Protein 3E4B (pdb70)

Sequence (1521 aa):
DQRLANEALKRGDTVTAQQNYQQLAELGYSEAQVGLAAQARLGRLLAAKATEAEHHEAESLLKKAFANGEGNTLIPLAMLYLQYPHSFPNVNAQQQISQWQAAGYPEAGLAQVLLYRTQGTYDQHLDDVERICKAALNTTDICYVELATVYQKKQQPEQQAELLKQMEAGVSRGTVTAQRVDSVARVLGDATLGTPDEKTAQALLEKIAPGYPASWVSLAQLLYDFPELGDVEQMMKYLDNGRAADQPRAELLLGKLYYEGKWVPADAKAAEAHFEKAVGREVAADYYLGQIYRRGYLGKVYPQKALDHLLTAARNGQNSADFAIAQLFSQGKGTKPDPLNAYVFSQLAKAQDTPEANDLATQLEAPLTPAQRAEGQRLVQQELAARGTLLQLHAEALKRGDTVTAQQNYQQLAELGYSEAQVGLADIIKQAEATYRAAADTSPRAQARLGRLLAAKPGATEAEHHEAESLLKKAFANGEGNTLIPLAMLYLQYPHSFPNVNAQQQISQWQAAGYPEAGLAQVLLYRTQGTYDQHLDDVERICKAALNTTDICYVELATVYQKKQQPEQQAELLKQMEAGVSRGTVTAQRVDSVARVLGDATLGTPDEKTAQALLEKIAPGYPASWVSLAQLLYDFPELGDVEQMMKYLDNGRAADQPRAELLLGKLYYEGKWVPADAKAAEAHFEKAVGREVAADYYLGQIYRRGYLGKVYPQKALDHLLTAARNGQNSADFAIAQLFSQGKGTKPDPLNAYVFSQLAKAQPEANDLATQLEAPLTPAQRAEGQRLVQQELTLQLHALQRGDTVTAQQNYQQLAELGYSEAQVGLADIQIKQAEATYRAAADTSPRAQARLGRLLAAKPGATEAEHHEAESLLKKAFANGEGNTLIPLAMLYLQYPHSFPNVNAQQQISQWQAAGYPEAGLAQVLLYRTQGTYDQHLDDVERICKAALNTTDICYVELATVYQKKQQPEQQAELLKQMEAGVSRGTVTAQRVDSVARVLGDATLGTPDEKTAQALLEKIAPGYPASWVSLAQLLYDFPELGDVEQMMKYLDNGRAADQPRAELLLGKLYYEGKWVPADAKAAEAHFEKAVGREVAADYYLGQIYRRGYLGKVYPQKALDHLLTAARNGQNSADFAIAQLFSQGKGTKPDPLNAYVFSQLAKAQDTPEANDLATQLEAAEGQRLVQQELAARGTSTLQLHALQEEAQQNYQQLAELGYSEAQVGLQQQISQWQAAGYPEAGLAQVLLYRTQGTYDQHLDDVERICKAALNTTDICYVELATVYQKQPEQQAELLKQMEAGVSRGTVTAQRVDSVARVLGDATLGTPDEKTAQALLEKIAPGYPASWVSLAQLLYDFPELGDVEQMMKYLDNGRAADQPRAELLLGKLYYEGKWVPADAKAAEAHFEKAVGREVAADYYLGQIYRRGYLGKVYPQKALDHLLTAARNGQNSADFAIAQLFSQGKGTKPDPLNAYVFSQLAKATPEANDLATQLEAPLTPAQRAEGQRLVQQELAARGTQSTL

Radius of gyration: 46.78 Å; Cα contacts (8 Å, |Δi|>4): 2115; chains: 4; bounding box: 126×63×123 Å

Structure (mmCIF, N/CA/C/O backbone):
data_3E4B
#
_entry.id   3E4B
#
_cell.length_a   79.090
_cell.length_b   107.820
_cell.length_c   119.030
_cell.angle_alpha   90.00
_cell.angle_beta   96.97
_cell.angle_gamma   90.00
#
_symmetry.space_group_name_H-M   'P 1 21 1'
#
loop_
_entity.id
_entity.type
_entity.pdbx_description
1 polymer AlgK
2 non-polymer 'CHLORIDE ION'
3 non-polymer GLYCEROL
4 water water
#
loop_
_atom_site.group_PDB
_atom_site.id
_atom_site.type_symbol
_atom_site.label_atom_id
_atom_site.label_alt_id
_atom_site.label_comp_id
_atom_site.label_asym_id
_atom_site.label_entity_id
_atom_site.label_seq_id
_atom_site.pdbx_PDB_ins_code
_atom_site.Cartn_x
_atom_site.Cartn_y
_atom_site.Cartn_z
_atom_site.occupancy
_atom_site.B_iso_or_equiv
_atom_site.auth_seq_id
_atom_site.auth_comp_id
_atom_site.auth_asym_id
_atom_site.auth_atom_id
_atom_site.pdbx_PDB_model_num
ATOM 1 N N . ASP A 1 6 ? 54.056 34.012 77.501 1.00 72.33 6 ASP A N 1
ATOM 2 C CA . ASP A 1 6 ? 54.069 35.533 77.477 1.00 73.44 6 ASP A CA 1
ATOM 3 C C . ASP A 1 6 ? 52.649 35.957 77.180 1.00 74.28 6 ASP A C 1
ATOM 4 O O . ASP A 1 6 ? 52.210 35.960 76.020 1.00 75.71 6 ASP A O 1
ATOM 6 N N . GLN A 1 7 ? 51.920 36.324 78.231 1.00 74.58 7 GLN A N 1
ATOM 7 C CA . GLN A 1 7 ? 50.522 36.742 78.029 1.00 75.08 7 GLN A CA 1
ATOM 8 C C . GLN A 1 7 ? 50.487 38.160 77.462 1.00 75.66 7 GLN A C 1
ATOM 9 O O . GLN A 1 7 ? 49.409 38.712 77.236 1.00 76.62 7 GLN A O 1
ATOM 11 N N . ARG A 1 8 ? 51.660 38.742 77.227 1.00 75.97 8 ARG A N 1
ATOM 12 C CA . ARG A 1 8 ? 51.716 40.098 76.709 1.00 76.67 8 ARG A CA 1
ATOM 13 C C . ARG A 1 8 ? 51.235 40.166 75.259 1.00 77.00 8 ARG A C 1
ATOM 14 O O . ARG A 1 8 ? 50.282 40.891 74.936 1.00 76.29 8 ARG A O 1
ATOM 16 N N . LEU A 1 9 ? 51.893 39.403 74.392 1.00 77.18 9 LEU A N 1
ATOM 17 C CA . LEU A 1 9 ? 51.537 39.365 72.983 1.00 76.78 9 LEU A CA 1
ATOM 18 C C . LEU A 1 9 ? 50.310 38.488 72.741 1.00 76.53 9 LEU A C 1
ATOM 19 O O . LEU A 1 9 ? 49.458 38.831 71.927 1.00 78.23 9 LEU A O 1
ATOM 22 N N . ALA A 1 10 ? 50.228 37.349 73.427 1.00 74.37 10 ALA A N 1
ATOM 23 C CA . ALA A 1 10 ? 49.083 36.450 73.268 1.00 72.57 10 ALA A CA 1
ATOM 24 C C . ALA A 1 10 ? 47.768 37.220 73.399 1.00 71.12 10 ALA A C 1
ATOM 25 O O . ALA A 1 10 ? 46.785 36.901 72.740 1.00 71.37 10 ALA A O 1
ATOM 27 N N . ASN A 1 11 ? 47.762 38.235 74.258 1.00 70.98 11 ASN A N 1
ATOM 28 C CA . ASN A 1 11 ? 46.585 39.065 74.479 1.00 70.30 11 ASN A CA 1
ATOM 29 C C . ASN A 1 11 ? 46.537 40.200 73.461 1.00 69.77 11 ASN A C 1
ATOM 30 O O . ASN A 1 11 ? 45.655 41.063 73.511 1.00 71.76 11 ASN A O 1
ATOM 35 N N . GLU A 1 12 ? 47.501 40.202 72.549 1.00 66.71 12 GLU A N 1
ATOM 36 C CA . GLU A 1 12 ? 47.558 41.199 71.490 1.00 64.98 12 GLU A CA 1
ATOM 37 C C . GLU A 1 12 ? 47.073 40.449 70.252 1.00 64.10 12 GLU A C 1
ATOM 38 O O . GLU A 1 12 ? 46.303 40.973 69.440 1.00 62.88 12 GLU A O 1
ATOM 40 N N . ALA A 1 13 ? 47.529 39.204 70.138 1.00 61.79 13 ALA A N 1
ATOM 41 C CA . ALA A 1 13 ? 47.153 38.327 69.044 1.00 61.14 13 ALA A CA 1
ATOM 42 C C . ALA A 1 13 ? 45.649 38.093 69.113 1.00 60.64 13 ALA A C 1
ATOM 43 O O . ALA A 1 13 ? 44.985 37.975 68.088 1.00 61.47 13 ALA A O 1
ATOM 45 N N . LEU A 1 14 ? 45.110 38.023 70.324 1.00 58.55 14 LEU A N 1
ATOM 46 C CA . LEU A 1 14 ? 43.682 37.812 70.481 1.00 57.20 14 LEU A CA 1
ATOM 47 C C . LEU A 1 14 ? 42.857 38.978 69.945 1.00 57.25 14 LEU A C 1
ATOM 48 O O . LEU A 1 14 ? 41.847 38.757 69.271 1.00 57.44 14 LEU A O 1
ATOM 53 N N . LYS A 1 15 ? 43.268 40.213 70.236 1.00 56.27 15 LYS A N 1
ATOM 54 C CA . LYS A 1 15 ? 42.511 41.378 69.756 1.00 57.00 15 LYS A CA 1
ATOM 55 C C . LYS A 1 15 ? 42.534 41.508 68.231 1.00 56.17 15 LYS A C 1
ATOM 56 O O . LYS A 1 15 ? 41.613 42.067 67.636 1.00 55.39 15 LYS A O 1
ATOM 62 N N . ARG A 1 16 ? 43.595 40.998 67.611 1.00 55.46 16 ARG A N 1
ATOM 63 C CA . ARG A 1 16 ? 43.728 41.054 66.165 1.00 54.84 16 ARG A CA 1
ATOM 64 C C . ARG A 1 16 ? 42.959 39.910 65.520 1.00 52.97 16 ARG A C 1
ATOM 65 O O . ARG A 1 16 ? 42.680 39.936 64.311 1.00 52.21 16 ARG A O 1
ATOM 73 N N . GLY A 1 17 ? 42.644 38.912 66.345 1.00 50.22 17 GLY A N 1
ATOM 74 C CA . GLY A 1 17 ? 41.900 37.754 65.908 1.00 49.91 17 GLY A CA 1
ATOM 75 C C . GLY A 1 17 ? 40.423 38.079 65.929 1.00 50.11 17 GLY A C 1
ATOM 76 O O . GLY A 1 17 ? 39.632 37.483 65.195 1.00 51.26 17 GLY A O 1
ATOM 77 N N . ASP A 1 18 ? 40.037 39.003 66.800 1.00 49.45 18 ASP A N 1
ATOM 78 C CA . ASP A 1 18 ? 38.640 39.432 66.858 1.00 48.84 18 ASP A CA 1
ATOM 79 C C . ASP A 1 18 ? 38.390 40.136 65.538 1.00 48.44 18 ASP A C 1
ATOM 80 O O . ASP A 1 18 ? 37.377 39.900 64.886 1.00 45.55 18 ASP A O 1
ATOM 85 N N . THR A 1 19 ? 39.349 40.974 65.143 1.00 49.23 19 THR A N 1
ATOM 86 C CA . THR A 1 19 ? 39.272 41.740 63.903 1.00 50.39 19 THR A CA 1
ATOM 87 C C . THR A 1 19 ? 39.037 40.906 62.653 1.00 49.56 19 THR A C 1
ATOM 88 O O . THR A 1 19 ? 38.161 41.264 61.846 1.00 50.55 19 THR A O 1
ATOM 92 N N . VAL A 1 20 ? 39.775 39.812 62.460 1.00 47.80 20 VAL A N 1
ATOM 93 C CA . VAL A 1 20 ? 39.521 39.053 61.249 1.00 48.29 20 VAL A CA 1
ATOM 94 C C . VAL A 1 20 ? 38.204 38.307 61.395 1.00 48.66 20 VAL A C 1
ATOM 95 O O . VAL A 1 20 ? 37.437 38.198 60.435 1.00 50.42 20 VAL A O 1
ATOM 99 N N . THR A 1 21 ? 37.921 37.827 62.600 1.00 46.37 21 THR A N 1
ATOM 100 C CA . THR A 1 21 ? 36.680 37.112 62.847 1.00 44.32 21 THR A CA 1
ATOM 101 C C . THR A 1 21 ? 35.429 37.988 62.700 1.00 43.32 21 THR A C 1
ATOM 102 O O . THR A 1 21 ? 34.369 37.494 62.330 1.00 42.80 21 THR A O 1
ATOM 106 N N . ALA A 1 22 ? 35.549 39.279 62.987 1.00 41.45 22 ALA A N 1
ATOM 107 C CA . ALA A 1 22 ? 34.412 40.161 62.876 1.00 39.93 22 ALA A CA 1
ATOM 108 C C . ALA A 1 22 ? 34.093 40.364 61.412 1.00 41.13 22 ALA A C 1
ATOM 109 O O . ALA A 1 22 ? 32.925 40.354 61.025 1.00 40.12 22 ALA A O 1
ATOM 111 N N . GLN A 1 23 ? 35.125 40.541 60.593 1.00 43.02 23 GLN A N 1
ATOM 112 C CA . GLN A 1 23 ? 34.906 40.730 59.164 1.00 45.22 23 GLN A CA 1
ATOM 113 C C . GLN A 1 23 ? 34.181 39.494 58.602 1.00 45.67 23 GLN A C 1
ATOM 114 O O . GLN A 1 23 ? 33.192 39.625 57.861 1.00 45.00 23 GLN A O 1
ATOM 120 N N . GLN A 1 24 ? 34.649 38.303 58.968 1.00 44.38 24 GLN A N 1
ATOM 121 C CA . GLN A 1 24 ? 34.015 37.072 58.494 1.00 46.25 24 GLN A CA 1
ATOM 122 C C . GLN A 1 24 ? 32.533 36.960 58.924 1.00 45.80 24 GLN A C 1
ATOM 123 O O . GLN A 1 24 ? 31.685 36.497 58.158 1.00 45.98 24 GLN A O 1
ATOM 129 N N . ASN A 1 25 ? 32.232 37.395 60.146 1.00 44.63 25 ASN A N 1
ATOM 130 C CA . ASN A 1 25 ? 30.877 37.366 60.664 1.00 43.36 25 ASN A CA 1
ATOM 131 C C . ASN A 1 25 ? 29.989 38.283 59.866 1.00 43.21 25 ASN A C 1
ATOM 132 O O . ASN A 1 25 ? 28.830 37.955 59.632 1.00 43.64 25 ASN A O 1
ATOM 137 N N . TYR A 1 26 ? 30.519 39.437 59.459 1.00 41.45 26 TYR A N 1
ATOM 138 C CA . TYR A 1 26 ? 29.742 40.378 58.666 1.00 40.77 26 TYR A CA 1
ATOM 139 C C . TYR A 1 26 ? 29.396 39.739 57.335 1.00 41.52 26 TYR A C 1
ATOM 140 O O . TYR A 1 26 ? 28.225 39.651 56.953 1.00 40.48 26 TYR A O 1
ATOM 149 N N . GLN A 1 27 ? 30.426 39.284 56.630 1.00 41.96 27 GLN A N 1
ATOM 150 C CA . GLN A 1 27 ? 30.240 38.612 55.353 1.00 40.01 27 GLN A CA 1
ATOM 151 C C . GLN A 1 27 ? 29.223 37.474 55.449 1.00 38.51 27 GLN A C 1
ATOM 152 O O . GLN A 1 27 ? 28.386 37.333 54.572 1.00 36.39 27 GLN A O 1
ATOM 158 N N . GLN A 1 28 ? 29.283 36.677 56.509 1.00 35.08 28 GLN A N 1
ATOM 159 C CA . GLN A 1 28 ? 28.342 35.576 56.636 1.00 37.07 28 GLN A CA 1
ATOM 160 C C . GLN A 1 28 ? 26.911 36.021 56.954 1.00 35.82 28 GLN A C 1
ATOM 161 O O . GLN A 1 28 ? 25.949 35.327 56.602 1.00 37.17 28 GLN A O 1
ATOM 167 N N . LEU A 1 29 ? 26.765 37.167 57.616 1.00 32.34 29 LEU A N 1
ATOM 168 C CA . LEU A 1 29 ? 25.439 37.668 57.963 1.00 30.52 29 LEU A CA 1
ATOM 169 C C . LEU A 1 29 ? 24.857 38.295 56.696 1.00 30.81 29 LEU A C 1
ATOM 170 O O . LEU A 1 29 ? 23.677 38.132 56.402 1.00 31.97 29 LEU A O 1
ATOM 175 N N . ALA A 1 30 ? 25.699 38.977 55.928 1.00 30.33 30 ALA A N 1
ATOM 176 C CA . ALA A 1 30 ? 25.260 39.567 54.668 1.00 32.62 30 ALA A CA 1
ATOM 177 C C . ALA A 1 30 ? 24.861 38.446 53.701 1.00 32.19 30 ALA A C 1
ATOM 178 O O . ALA A 1 30 ? 23.821 38.525 53.059 1.00 30.33 30 ALA A O 1
ATOM 180 N N . GLU A 1 31 ? 25.675 37.401 53.590 1.00 33.97 31 GLU A N 1
ATOM 181 C CA . GLU A 1 31 ? 25.325 36.317 52.679 1.00 37.25 31 GLU A CA 1
ATOM 182 C C . GLU A 1 31 ? 23.962 35.779 53.055 1.00 38.41 31 GLU A C 1
ATOM 183 O O . GLU A 1 31 ? 23.122 35.534 52.198 1.00 39.04 31 GLU A O 1
ATOM 189 N N . LEU A 1 32 ? 23.749 35.621 54.355 1.00 37.78 32 LEU A N 1
ATOM 190 C CA . LEU A 1 32 ? 22.509 35.090 54.889 1.00 36.62 32 LEU A CA 1
ATOM 191 C C . LEU A 1 32 ? 21.255 35.957 54.656 1.00 36.55 32 LEU A C 1
ATOM 192 O O . LEU A 1 32 ? 20.140 35.442 54.643 1.00 35.05 32 LEU A O 1
ATOM 197 N N . GLY A 1 33 ? 21.426 37.264 54.492 1.00 33.88 33 GLY A N 1
ATOM 198 C CA . GLY A 1 33 ? 20.274 38.091 54.229 1.00 36.14 33 GLY A CA 1
ATOM 199 C C . GLY A 1 33 ? 20.101 39.283 55.138 1.00 37.80 33 GLY A C 1
ATOM 200 O O . GLY A 1 33 ? 19.281 40.171 54.871 1.00 38.55 33 GLY A O 1
ATOM 201 N N . TYR A 1 34 ? 20.860 39.302 56.221 1.00 36.34 34 TYR A N 1
ATOM 202 C CA . TYR A 1 34 ? 20.792 40.404 57.163 1.00 33.50 34 TYR A CA 1
ATOM 203 C C . TYR A 1 34 ? 21.125 41.696 56.463 1.00 33.75 34 TYR A C 1
ATOM 204 O O . TYR A 1 34 ? 22.076 41.732 55.699 1.00 34.77 34 TYR A O 1
ATOM 213 N N . SER A 1 35 ? 20.357 42.752 56.714 1.00 32.67 35 SER A N 1
ATOM 214 C CA . SER A 1 35 ? 20.668 44.047 56.117 1.00 36.25 35 SER A CA 1
ATOM 215 C C . SER A 1 35 ? 21.717 44.731 57.008 1.00 39.35 35 SER A C 1
ATOM 216 O O . SER A 1 35 ? 22.060 44.211 58.062 1.00 39.96 35 SER A O 1
ATOM 219 N N . GLU A 1 36 ? 22.222 45.897 56.606 1.00 43.31 36 GLU A N 1
ATOM 220 C CA . GLU A 1 36 ? 23.213 46.586 57.429 1.00 46.01 36 GLU A CA 1
ATOM 221 C C . GLU A 1 36 ? 22.550 47.128 58.693 1.00 46.79 36 GLU A C 1
ATOM 222 O O . GLU A 1 36 ? 23.151 47.149 59.764 1.00 47.68 36 GLU A O 1
ATOM 228 N N . ALA A 1 37 ? 21.301 47.561 58.572 1.00 45.27 37 ALA A N 1
ATOM 229 C CA . ALA A 1 37 ? 20.572 48.057 59.728 1.00 43.55 37 ALA A CA 1
ATOM 230 C C . ALA A 1 37 ? 20.541 46.943 60.772 1.00 43.37 37 ALA A C 1
ATOM 231 O O . ALA A 1 37 ? 20.854 47.165 61.932 1.00 44.65 37 ALA A O 1
ATOM 233 N N . GLN A 1 38 ? 20.181 45.737 60.338 1.00 42.81 38 GLN A N 1
ATOM 234 C CA . GLN A 1 38 ? 20.073 44.588 61.232 1.00 41.95 38 GLN A CA 1
ATOM 235 C C . GLN A 1 38 ? 21.372 44.112 61.894 1.00 41.67 38 GLN A C 1
ATOM 236 O O . GLN A 1 38 ? 21.322 43.401 62.898 1.00 40.91 38 GLN A O 1
ATOM 242 N N . VAL A 1 39 ? 22.527 44.485 61.352 1.00 39.66 39 VAL A N 1
ATOM 243 C CA . VAL A 1 39 ? 23.765 44.064 61.983 1.00 40.73 39 VAL A CA 1
ATOM 244 C C . VAL A 1 39 ? 24.452 45.244 62.637 1.00 43.70 39 VAL A C 1
ATOM 245 O O . VAL A 1 39 ? 25.632 45.165 62.980 1.00 44.35 39 VAL A O 1
ATOM 249 N N . GLY A 1 40 ? 23.706 46.340 62.787 1.00 44.63 40 GLY A N 1
ATOM 250 C CA . GLY A 1 40 ? 24.229 47.528 63.431 1.00 47.33 40 GLY A CA 1
ATOM 251 C C . GLY A 1 40 ? 25.225 48.327 62.630 1.00 51.11 40 GLY A C 1
ATOM 252 O O . GLY A 1 40 ? 26.204 48.818 63.186 1.00 51.83 40 GLY A O 1
ATOM 253 N N . LEU A 1 41 ? 24.985 48.461 61.327 1.00 54.79 41 LEU A N 1
ATOM 254 C CA . LEU A 1 41 ? 25.871 49.226 60.443 1.00 55.92 41 LEU A CA 1
ATOM 255 C C . LEU A 1 41 ? 25.062 50.249 59.652 1.00 58.57 41 LEU A C 1
ATOM 256 O O . LEU A 1 41 ? 25.230 50.377 58.444 1.00 60.26 41 LEU A O 1
ATOM 261 N N . ALA A 1 42 ? 24.183 50.985 60.323 1.00 60.69 42 ALA A N 1
ATOM 262 C CA . ALA A 1 42 ? 23.380 51.980 59.623 1.00 61.27 42 ALA A CA 1
ATOM 263 C C . ALA A 1 42 ? 22.961 53.128 60.533 1.00 61.84 42 ALA A C 1
ATOM 264 O O . ALA A 1 42 ? 22.340 54.097 60.078 1.00 62.68 42 ALA A O 1
ATOM 266 N N . ALA A 1 71 ? 24.222 62.652 67.085 1.00 83.52 71 ALA A N 1
ATOM 267 C CA . ALA A 1 71 ? 25.460 63.293 67.532 1.00 83.59 71 ALA A CA 1
ATOM 268 C C . ALA A 1 71 ? 26.449 62.236 68.033 1.00 82.75 71 ALA A C 1
ATOM 269 O O . ALA A 1 71 ? 27.257 61.704 67.264 1.00 82.25 71 ALA A O 1
ATOM 271 N N . GLN A 1 72 ? 26.404 61.951 69.328 1.00 81.21 72 GLN A N 1
ATOM 272 C CA . GLN A 1 72 ? 27.273 60.927 69.861 1.00 80.50 72 GLN A CA 1
ATOM 273 C C . GLN A 1 72 ? 26.758 59.615 69.241 1.00 78.96 72 GLN A C 1
ATOM 274 O O . GLN A 1 72 ? 27.504 58.656 69.088 1.00 80.25 72 GLN A O 1
ATOM 280 N N . ALA A 1 73 ? 25.480 59.589 68.862 1.00 76.96 73 ALA A N 1
ATOM 281 C CA . ALA A 1 73 ? 24.870 58.398 68.245 1.00 74.00 73 ALA A CA 1
ATOM 282 C C . ALA A 1 73 ? 25.545 58.062 66.921 1.00 71.99 73 ALA A C 1
ATOM 283 O O . ALA A 1 73 ? 26.121 56.989 66.759 1.00 70.01 73 ALA A O 1
ATOM 285 N N . ARG A 1 74 ? 25.447 58.988 65.973 1.00 69.68 74 ARG A N 1
ATOM 286 C CA . ARG A 1 74 ? 26.056 58.812 64.667 1.00 69.22 74 ARG A CA 1
ATOM 287 C C . ARG A 1 74 ? 27.530 58.480 64.840 1.00 67.73 74 ARG A C 1
ATOM 288 O O . ARG A 1 74 ? 28.043 57.526 64.256 1.00 66.86 74 ARG A O 1
ATOM 296 N N . LEU A 1 75 ? 28.207 59.263 65.667 1.00 66.38 75 LEU A N 1
ATOM 297 C CA . LEU A 1 75 ? 29.629 59.055 65.886 1.00 64.97 75 LEU A CA 1
ATOM 298 C C . LEU A 1 75 ? 29.984 57.722 66.526 1.00 64.04 75 LEU A C 1
ATOM 299 O O . LEU A 1 75 ? 30.814 56.972 66.000 1.00 64.20 75 LEU A O 1
ATOM 304 N N . GLY A 1 76 ? 29.368 57.437 67.664 1.00 62.32 76 GLY A N 1
ATOM 305 C CA . GLY A 1 76 ? 29.653 56.201 68.367 1.00 62.62 76 GLY A CA 1
ATOM 306 C C . GLY A 1 76 ? 29.374 54.950 67.565 1.00 62.74 76 GLY A C 1
ATOM 307 O O . GLY A 1 76 ? 29.940 53.876 67.821 1.00 63.20 76 GLY A O 1
ATOM 308 N N . ARG A 1 77 ? 28.498 55.089 66.582 1.00 61.15 77 ARG A N 1
ATOM 309 C CA . ARG A 1 77 ? 28.140 53.969 65.727 1.00 60.44 77 ARG A CA 1
ATOM 310 C C . ARG A 1 77 ? 29.139 53.880 64.578 1.00 59.64 77 ARG A C 1
ATOM 311 O O . ARG A 1 77 ? 29.609 52.783 64.210 1.00 60.30 77 ARG A O 1
ATOM 319 N N . LEU A 1 78 ? 29.473 55.036 64.011 1.00 57.81 78 LEU A N 1
ATOM 320 C CA . LEU A 1 78 ? 30.465 55.093 62.948 1.00 56.06 78 LEU A CA 1
ATOM 321 C C . LEU A 1 78 ? 31.720 54.400 63.480 1.00 56.59 78 LEU A C 1
ATOM 322 O O . LEU A 1 78 ? 32.273 53.557 62.809 1.00 59.16 78 LEU A O 1
ATOM 327 N N . LEU A 1 79 ? 32.131 54.725 64.702 1.00 56.52 79 LEU A N 1
ATOM 328 C CA . LEU A 1 79 ? 33.348 54.143 65.258 1.00 57.81 79 LEU A CA 1
ATOM 329 C C . LEU A 1 79 ? 33.310 52.643 65.489 1.00 58.90 79 LEU A C 1
ATOM 330 O O . LEU A 1 79 ? 34.262 51.932 65.159 1.00 58.53 79 LEU A O 1
ATOM 335 N N . ALA A 1 80 ? 32.211 52.162 66.060 1.00 60.66 80 ALA A N 1
ATOM 336 C CA . ALA A 1 80 ? 32.051 50.750 66.357 1.00 61.59 80 ALA A CA 1
ATOM 337 C C . ALA A 1 80 ? 32.152 49.836 65.127 1.00 63.43 80 ALA A C 1
ATOM 338 O O . ALA A 1 80 ? 32.552 48.674 65.244 1.00 63.81 80 ALA A O 1
ATOM 340 N N . ALA A 1 81 ? 31.779 50.337 63.955 1.00 63.36 81 ALA A N 1
ATOM 341 C CA . ALA A 1 81 ? 31.853 49.531 62.747 1.00 63.86 81 ALA A CA 1
ATOM 342 C C . ALA A 1 81 ? 32.955 50.007 61.791 1.00 64.37 81 ALA A C 1
ATOM 343 O O . ALA A 1 81 ? 33.044 49.555 60.645 1.00 64.24 81 ALA A O 1
ATOM 345 N N . LYS A 1 82 ? 33.783 50.930 62.263 1.00 65.44 82 LYS A N 1
ATOM 346 C CA . LYS A 1 82 ? 34.867 51.457 61.449 1.00 66.79 82 LYS A CA 1
ATOM 347 C C . LYS A 1 82 ? 35.842 50.350 61.082 1.00 68.14 82 LYS A C 1
ATOM 348 O O . LYS A 1 82 ? 36.855 50.168 61.747 1.00 70.36 82 LYS A O 1
ATOM 354 N N . ALA A 1 85 ? 39.438 49.276 63.408 1.00 71.95 85 ALA A N 1
ATOM 355 C CA . ALA A 1 85 ? 39.592 50.428 64.288 1.00 72.48 85 ALA A CA 1
ATOM 356 C C . ALA A 1 85 ? 40.489 50.073 65.466 1.00 72.95 85 ALA A C 1
ATOM 357 O O . ALA A 1 85 ? 40.648 48.899 65.803 1.00 72.67 85 ALA A O 1
ATOM 359 N N . THR A 1 86 ? 41.068 51.092 66.094 1.00 73.34 86 THR A N 1
ATOM 360 C CA . THR A 1 86 ? 41.971 50.886 67.223 1.00 74.44 86 THR A CA 1
ATOM 361 C C . THR A 1 86 ? 41.204 50.618 68.503 1.00 74.78 86 THR A C 1
ATOM 362 O O . THR A 1 86 ? 40.037 50.986 68.621 1.00 75.03 86 THR A O 1
ATOM 366 N N . GLU A 1 87 ? 41.867 49.989 69.467 1.00 75.37 87 GLU A N 1
ATOM 367 C CA . GLU A 1 87 ? 41.228 49.691 70.735 1.00 76.52 87 GLU A CA 1
ATOM 368 C C . GLU A 1 87 ? 40.816 50.959 71.473 1.00 76.25 87 GLU A C 1
ATOM 369 O O . GLU A 1 87 ? 40.122 50.897 72.483 1.00 76.73 87 GLU A O 1
ATOM 375 N N . ALA A 1 88 ? 41.245 52.113 70.977 1.00 75.76 88 ALA A N 1
ATOM 376 C CA . ALA A 1 88 ? 40.855 53.367 71.610 1.00 75.41 88 ALA A CA 1
ATOM 377 C C . ALA A 1 88 ? 39.494 53.740 71.026 1.00 74.28 88 ALA A C 1
ATOM 378 O O . ALA A 1 88 ? 38.635 54.285 71.718 1.00 74.53 88 ALA A O 1
ATOM 380 N N . GLU A 1 89 ? 39.302 53.429 69.748 1.00 72.77 89 GLU A N 1
ATOM 381 C CA . GLU A 1 89 ? 38.043 53.729 69.078 1.00 72.99 89 GLU A CA 1
ATOM 382 C C . GLU A 1 89 ? 36.937 52.769 69.538 1.00 71.03 89 GLU A C 1
ATOM 383 O O . GLU A 1 89 ? 35.769 53.146 69.603 1.00 69.64 89 GLU A O 1
ATOM 389 N N . HIS A 1 90 ? 37.319 51.536 69.859 1.00 69.57 90 HIS A N 1
ATOM 390 C CA . HIS A 1 90 ? 36.374 50.538 70.336 1.00 69.77 90 HIS A CA 1
ATOM 391 C C . HIS A 1 90 ? 35.823 50.984 71.688 1.00 69.74 90 HIS A C 1
ATOM 392 O O . HIS A 1 90 ? 34.639 50.800 71.978 1.00 68.96 90 HIS A O 1
ATOM 399 N N . HIS A 1 91 ? 36.687 51.569 72.516 1.00 69.29 91 HIS A N 1
ATOM 400 C CA . HIS A 1 91 ? 36.274 52.038 73.835 1.00 68.98 91 HIS A CA 1
ATOM 401 C C . HIS A 1 91 ? 35.576 53.388 73.786 1.00 68.42 91 HIS A C 1
ATOM 402 O O . HIS A 1 91 ? 34.690 53.666 74.602 1.00 67.24 91 HIS A O 1
ATOM 409 N N . GLU A 1 92 ? 35.967 54.220 72.825 1.00 67.59 92 GLU A N 1
ATOM 410 C CA . GLU A 1 92 ? 35.350 55.526 72.679 1.00 68.51 92 GLU A CA 1
ATOM 411 C C . GLU A 1 92 ? 33.955 55.248 72.139 1.00 69.07 92 GLU A C 1
ATOM 412 O O . GLU A 1 92 ? 32.988 55.928 72.487 1.00 69.74 92 GLU A O 1
ATOM 418 N N . ALA A 1 93 ? 33.867 54.228 71.289 1.00 67.60 93 ALA A N 1
ATOM 419 C CA . ALA A 1 93 ? 32.603 53.827 70.689 1.00 65.31 93 ALA A CA 1
ATOM 420 C C . ALA A 1 93 ? 31.649 53.299 71.749 1.00 63.98 93 ALA A C 1
ATOM 421 O O . ALA A 1 93 ? 30.480 53.673 71.792 1.00 62.04 93 ALA A O 1
ATOM 423 N N . GLU A 1 94 ? 32.144 52.426 72.613 1.00 63.91 94 GLU A N 1
ATOM 424 C CA . GLU A 1 94 ? 31.280 51.881 73.643 1.00 65.22 94 GLU A CA 1
ATOM 425 C C . GLU A 1 94 ? 30.600 52.993 74.429 1.00 66.95 94 GLU A C 1
ATOM 426 O O . GLU A 1 94 ? 29.371 53.088 74.465 1.00 67.67 94 GLU A O 1
ATOM 432 N N . SER A 1 95 ? 31.414 53.839 75.053 1.00 68.95 95 SER A N 1
ATOM 433 C CA . SER A 1 95 ? 30.918 54.943 75.865 1.00 69.70 95 SER A CA 1
ATOM 434 C C . SER A 1 95 ? 29.975 55.879 75.121 1.00 69.66 95 SER A C 1
ATOM 435 O O . SER A 1 95 ? 28.956 56.293 75.666 1.00 70.39 95 SER A O 1
ATOM 438 N N . LEU A 1 96 ? 30.312 56.214 73.882 1.00 69.17 96 LEU A N 1
ATOM 439 C CA . LEU A 1 96 ? 29.467 57.090 73.083 1.00 70.03 96 LEU A CA 1
ATOM 440 C C . LEU A 1 96 ? 28.079 56.469 72.903 1.00 69.95 96 LEU A C 1
ATOM 441 O O . LEU A 1 96 ? 27.058 57.171 72.912 1.00 69.02 96 LEU A O 1
ATOM 446 N N . LEU A 1 97 ? 28.060 55.145 72.747 1.00 69.33 97 LEU A N 1
ATOM 447 C CA . LEU A 1 97 ? 26.822 54.386 72.558 1.00 68.21 97 LEU A CA 1
ATOM 448 C C . LEU A 1 97 ? 26.071 54.178 73.864 1.00 67.02 97 LEU A C 1
ATOM 449 O O . LEU A 1 97 ? 24.857 54.362 73.925 1.00 65.36 97 LEU A O 1
ATOM 454 N N . LYS A 1 98 ? 26.804 53.773 74.896 1.00 67.02 98 LYS A N 1
ATOM 455 C CA . LYS A 1 98 ? 26.222 53.526 76.207 1.00 68.26 98 LYS A CA 1
ATOM 456 C C . LYS A 1 98 ? 25.487 54.771 76.712 1.00 69.07 98 LYS A C 1
ATOM 457 O O . LYS A 1 98 ? 24.500 54.667 77.440 1.00 68.63 98 LYS A O 1
ATOM 462 N N . LYS A 1 99 ? 25.963 55.945 76.308 1.00 69.77 99 LYS A N 1
ATOM 463 C CA . LYS A 1 99 ? 25.335 57.189 76.718 1.00 71.65 99 LYS A CA 1
ATOM 464 C C . LYS A 1 99 ? 24.080 57.465 75.902 1.00 72.72 99 LYS A C 1
ATOM 465 O O . LYS A 1 99 ? 22.987 57.601 76.452 1.00 74.08 99 LYS A O 1
ATOM 471 N N . ALA A 1 100 ? 24.227 57.542 74.588 1.00 73.85 100 ALA A N 1
ATOM 472 C CA . ALA A 1 100 ? 23.083 57.795 73.734 1.00 74.45 100 ALA A CA 1
ATOM 473 C C . ALA A 1 100 ? 21.966 56.821 74.076 1.00 75.49 100 ALA A C 1
ATOM 474 O O . ALA A 1 100 ? 20.793 57.108 73.843 1.00 75.94 100 ALA A O 1
ATOM 476 N N . PHE A 1 101 ? 22.335 55.671 74.633 1.00 75.90 101 PHE A N 1
ATOM 477 C CA . PHE A 1 101 ? 21.353 54.656 75.002 1.00 77.38 101 PHE A CA 1
ATOM 478 C C . PHE A 1 101 ? 20.429 55.153 76.096 1.00 77.75 101 PHE A C 1
ATOM 479 O O . PHE A 1 101 ? 19.206 55.173 75.928 1.00 77.63 101 PHE A O 1
ATOM 481 N N . ALA A 1 102 ? 21.024 55.544 77.221 1.00 78.03 102 ALA A N 1
ATOM 482 C CA . ALA A 1 102 ? 20.263 56.044 78.361 1.00 78.94 102 ALA A CA 1
ATOM 483 C C . ALA A 1 102 ? 19.348 57.194 77.958 1.00 79.18 102 ALA A C 1
ATOM 484 O O . ALA A 1 102 ? 18.298 57.404 78.574 1.00 80.31 102 ALA A O 1
ATOM 486 N N . ASN A 1 103 ? 19.747 57.923 76.918 1.00 78.48 103 ASN A N 1
ATOM 487 C CA . ASN A 1 103 ? 18.973 59.058 76.455 1.00 77.74 103 ASN A CA 1
ATOM 488 C C . ASN A 1 103 ? 18.055 58.836 75.258 1.00 77.28 103 ASN A C 1
ATOM 489 O O . ASN A 1 103 ? 18.002 59.644 74.327 1.00 77.60 103 ASN A O 1
ATOM 494 N N . GLY A 1 104 ? 17.346 57.712 75.296 1.00 76.59 104 GLY A N 1
ATOM 495 C CA . GLY A 1 104 ? 16.374 57.356 74.276 1.00 75.70 104 GLY A CA 1
ATOM 496 C C . GLY A 1 104 ? 16.713 57.496 72.804 1.00 75.75 104 GLY A C 1
ATOM 497 O O . GLY A 1 104 ? 15.873 57.944 72.009 1.00 75.76 104 GLY A O 1
ATOM 498 N N . GLU A 1 105 ? 17.927 57.114 72.420 1.00 75.11 105 GLU A N 1
ATOM 499 C CA . GLU A 1 105 ? 18.312 57.173 71.015 1.00 73.04 105 GLU A CA 1
ATOM 500 C C . GLU A 1 105 ? 18.183 55.777 70.410 1.00 70.07 105 GLU A C 1
ATOM 501 O O . GLU A 1 105 ? 19.026 54.914 70.626 1.00 69.05 105 GLU A O 1
ATOM 507 N N . GLY A 1 106 ? 17.115 55.552 69.663 1.00 67.11 106 GLY A N 1
ATOM 508 C CA . GLY A 1 106 ? 16.958 54.263 69.036 1.00 64.53 106 GLY A CA 1
ATOM 509 C C . GLY A 1 106 ? 18.150 54.010 68.124 1.00 62.85 106 GLY A C 1
ATOM 510 O O . GLY A 1 106 ? 18.934 54.925 67.832 1.00 63.05 106 GLY A O 1
ATOM 511 N N . ASN A 1 107 ? 18.281 52.766 67.671 1.00 59.27 107 ASN A N 1
ATOM 512 C CA . ASN A 1 107 ? 19.365 52.342 66.794 1.00 55.11 107 ASN A CA 1
ATOM 513 C C . ASN A 1 107 ? 20.702 52.415 67.528 1.00 53.50 107 ASN A C 1
ATOM 514 O O . ASN A 1 107 ? 21.720 52.811 66.966 1.00 53.12 107 ASN A O 1
ATOM 519 N N . THR A 1 108 ? 20.700 52.036 68.798 1.00 51.92 108 THR A N 1
ATOM 520 C CA . THR A 1 108 ? 21.933 52.047 69.561 1.00 51.53 108 THR A CA 1
ATOM 521 C C . THR A 1 108 ? 22.202 50.705 70.214 1.00 49.92 108 THR A C 1
ATOM 522 O O . THR A 1 108 ? 23.353 50.358 70.477 1.00 51.45 108 THR A O 1
ATOM 526 N N . LEU A 1 109 ? 21.149 49.937 70.461 1.00 47.81 109 LEU A N 1
ATOM 527 C CA . LEU A 1 109 ? 21.312 48.635 71.100 1.00 46.02 109 LEU A CA 1
ATOM 528 C C . LEU A 1 109 ? 22.007 47.587 70.199 1.00 45.45 109 LEU A C 1
ATOM 529 O O . LEU A 1 109 ? 22.929 46.895 70.635 1.00 44.41 109 LEU A O 1
ATOM 534 N N . ILE A 1 110 ? 21.564 47.461 68.952 1.00 43.86 110 ILE A N 1
ATOM 535 C CA . ILE A 1 110 ? 22.184 46.493 68.053 1.00 41.52 110 ILE A CA 1
ATOM 536 C C . ILE A 1 110 ? 23.628 46.913 67.810 1.00 40.50 110 ILE A C 1
ATOM 537 O O . ILE A 1 110 ? 24.525 46.081 67.809 1.00 39.92 110 ILE A O 1
ATOM 542 N N . PRO A 1 111 ? 23.871 48.215 67.601 1.00 40.14 111 PRO A N 1
ATOM 543 C CA . PRO A 1 111 ? 25.249 48.670 67.376 1.00 40.41 111 PRO A CA 1
ATOM 544 C C . PRO A 1 111 ? 26.169 48.339 68.568 1.00 41.41 111 PRO A C 1
ATOM 545 O O . PRO A 1 111 ? 27.330 47.954 68.391 1.00 41.17 111 PRO A O 1
ATOM 549 N N . LEU A 1 112 ? 25.645 48.481 69.780 1.00 42.03 112 LEU A N 1
ATOM 550 C CA . LEU A 1 112 ? 26.426 48.196 70.977 1.00 42.88 112 LEU A CA 1
ATOM 551 C C . LEU A 1 112 ? 26.649 46.692 71.149 1.00 42.85 112 LEU A C 1
ATOM 552 O O . LEU A 1 112 ? 27.770 46.249 71.474 1.00 42.89 112 LEU A O 1
ATOM 557 N N . ALA A 1 113 ? 25.597 45.907 70.918 1.00 40.84 113 ALA A N 1
ATOM 558 C CA . ALA A 1 113 ? 25.709 44.457 71.050 1.00 40.41 113 ALA A CA 1
ATOM 559 C C . ALA A 1 113 ? 26.745 43.923 70.047 1.00 40.99 113 ALA A C 1
ATOM 560 O O . ALA A 1 113 ? 27.550 43.041 70.367 1.00 40.05 113 ALA A O 1
ATOM 562 N N . MET A 1 114 ? 26.744 44.461 68.834 1.00 41.06 114 MET A N 1
ATOM 563 C CA . MET A 1 114 ? 27.715 43.985 67.874 1.00 42.92 114 MET A CA 1
ATOM 564 C C . MET A 1 114 ? 29.138 44.305 68.328 1.00 44.97 114 MET A C 1
ATOM 565 O O . MET A 1 114 ? 30.036 43.471 68.215 1.00 45.13 114 MET A O 1
ATOM 570 N N . LEU A 1 115 ? 29.340 45.498 68.870 1.00 45.46 115 LEU A N 1
ATOM 571 C CA . LEU A 1 115 ? 30.656 45.880 69.353 1.00 45.78 115 LEU A CA 1
ATOM 572 C C . LEU A 1 115 ? 31.194 44.829 70.338 1.00 46.09 115 LEU A C 1
ATOM 573 O O . LEU A 1 115 ? 32.330 44.369 70.206 1.00 44.35 115 LEU A O 1
ATOM 578 N N . TYR A 1 116 ? 30.370 44.446 71.314 1.00 46.39 116 TYR A N 1
ATOM 579 C CA . TYR A 1 116 ? 30.776 43.466 72.319 1.00 45.81 116 TYR A CA 1
ATOM 580 C C . TYR A 1 116 ? 30.954 42.095 71.743 1.00 47.14 116 TYR A C 1
ATOM 581 O O . TYR A 1 116 ? 31.855 41.363 72.140 1.00 48.00 116 TYR A O 1
ATOM 590 N N . LEU A 1 117 ? 30.060 41.732 70.829 1.00 47.31 117 LEU A N 1
ATOM 591 C CA . LEU A 1 117 ? 30.098 40.422 70.199 1.00 45.92 117 LEU A CA 1
ATOM 592 C C . LEU A 1 117 ? 31.256 40.242 69.210 1.00 44.83 117 LEU A C 1
ATOM 593 O O . LEU A 1 117 ? 31.800 39.148 69.078 1.00 41.96 117 LEU A O 1
ATOM 598 N N . GLN A 1 118 ? 31.633 41.318 68.529 1.00 43.62 118 GLN A N 1
ATOM 599 C CA . GLN A 1 118 ? 32.690 41.237 67.545 1.00 44.79 118 GLN A CA 1
ATOM 600 C C . GLN A 1 118 ? 34.086 41.432 68.096 1.00 46.19 118 GLN A C 1
ATOM 601 O O . GLN A 1 118 ? 35.039 40.942 67.511 1.00 45.67 118 GLN A O 1
ATOM 607 N N . TYR A 1 119 ? 34.219 42.140 69.210 1.00 46.59 119 TYR A N 1
ATOM 608 C CA . TYR A 1 119 ? 35.543 42.364 69.787 1.00 47.85 119 TYR A CA 1
ATOM 609 C C . TYR A 1 119 ? 35.543 42.079 71.282 1.00 48.61 119 TYR A C 1
ATOM 610 O O . TYR A 1 119 ? 35.955 42.912 72.072 1.00 49.93 119 TYR A O 1
ATOM 619 N N . PRO A 1 120 ? 35.099 40.888 71.690 1.00 48.76 120 PRO A N 1
ATOM 620 C CA . PRO A 1 120 ? 35.084 40.605 73.123 1.00 49.84 120 PRO A CA 1
ATOM 621 C C . PRO A 1 120 ? 36.407 40.827 73.858 1.00 52.83 120 PRO A C 1
ATOM 622 O O . PRO A 1 120 ? 36.414 41.347 74.980 1.00 52.46 120 PRO A O 1
ATOM 626 N N . HIS A 1 121 ? 37.521 40.458 73.227 1.00 53.77 121 HIS A N 1
ATOM 627 C CA . HIS A 1 121 ? 38.821 40.609 73.866 1.00 54.92 121 HIS A CA 1
ATOM 628 C C . HIS A 1 121 ? 39.206 42.069 74.127 1.00 55.49 121 HIS A C 1
ATOM 629 O O . HIS A 1 121 ? 40.288 42.354 74.649 1.00 57.56 121 HIS A O 1
ATOM 636 N N . SER A 1 122 ? 38.326 42.995 73.765 1.00 53.88 122 SER A N 1
ATOM 637 C CA . SER A 1 122 ? 38.576 44.408 74.004 1.00 52.37 122 SER A CA 1
ATOM 638 C C . SER A 1 122 ? 37.725 44.840 75.183 1.00 51.95 122 SER A C 1
ATOM 639 O O . SER A 1 122 ? 37.866 45.951 75.689 1.00 50.26 122 SER A O 1
ATOM 642 N N . PHE A 1 123 ? 36.855 43.943 75.630 1.00 51.68 123 PHE A N 1
ATOM 643 C CA . PHE A 1 123 ? 35.950 44.248 76.720 1.00 52.85 123 PHE A CA 1
ATOM 644 C C . PHE A 1 123 ? 35.912 43.168 77.787 1.00 54.90 123 PHE A C 1
ATOM 645 O O . PHE A 1 123 ? 34.997 42.345 77.833 1.00 56.05 123 PHE A O 1
ATOM 653 N N . PRO A 1 124 ? 36.921 43.148 78.661 1.00 57.35 124 PRO A N 1
ATOM 654 C CA . PRO A 1 124 ? 36.978 42.150 79.736 1.00 58.31 124 PRO A CA 1
ATOM 655 C C . PRO A 1 124 ? 35.888 42.425 80.784 1.00 58.88 124 PRO A C 1
ATOM 656 O O . PRO A 1 124 ? 35.418 41.517 81.462 1.00 59.01 124 PRO A O 1
ATOM 660 N N . ASN A 1 125 ? 35.494 43.689 80.906 1.00 59.07 125 ASN A N 1
ATOM 661 C CA . ASN A 1 125 ? 34.469 44.099 81.857 1.00 59.78 125 ASN A CA 1
ATOM 662 C C . ASN A 1 125 ? 33.089 43.547 81.490 1.00 60.64 125 ASN A C 1
ATOM 663 O O . ASN A 1 125 ? 32.226 43.385 82.359 1.00 59.89 125 ASN A O 1
ATOM 665 N N . VAL A 1 126 ? 32.884 43.255 80.205 1.00 60.41 126 VAL A N 1
ATOM 666 C CA . VAL A 1 126 ? 31.589 42.785 79.747 1.00 59.08 126 VAL A CA 1
ATOM 667 C C . VAL A 1 126 ? 31.444 41.314 79.396 1.00 57.88 126 VAL A C 1
ATOM 668 O O . VAL A 1 126 ? 32.376 40.669 78.929 1.00 59.41 126 VAL A O 1
ATOM 672 N N . ASN A 1 127 ? 30.242 40.805 79.654 1.00 56.92 127 ASN A N 1
ATOM 673 C CA . ASN A 1 127 ? 29.832 39.451 79.319 1.00 55.78 127 ASN A CA 1
ATOM 674 C C . ASN A 1 127 ? 28.562 39.618 78.494 1.00 55.51 127 ASN A C 1
ATOM 675 O O . ASN A 1 127 ? 27.454 39.492 79.005 1.00 55.73 127 ASN A O 1
ATOM 680 N N . ALA A 1 128 ? 28.735 39.888 77.211 1.00 55.01 128 ALA A N 1
ATOM 681 C CA . ALA A 1 128 ? 27.618 40.103 76.302 1.00 54.32 128 ALA A CA 1
ATOM 682 C C . ALA A 1 128 ? 26.308 39.359 76.604 1.00 53.54 128 ALA A C 1
ATOM 683 O O . ALA A 1 128 ? 25.250 39.986 76.623 1.00 52.80 128 ALA A O 1
ATOM 685 N N . GLN A 1 129 ? 26.357 38.052 76.860 1.00 53.27 129 GLN A N 1
ATOM 686 C CA . GLN A 1 129 ? 25.117 37.302 77.110 1.00 53.93 129 GLN A CA 1
ATOM 687 C C . GLN A 1 129 ? 24.295 37.854 78.276 1.00 55.29 129 GLN A C 1
ATOM 688 O O . GLN A 1 129 ? 23.065 37.983 78.188 1.00 53.65 129 GLN A O 1
ATOM 694 N N . GLN A 1 130 ? 24.978 38.165 79.371 1.00 57.32 130 GLN A N 1
ATOM 695 C CA . GLN A 1 130 ? 24.306 38.713 80.536 1.00 59.68 130 GLN A CA 1
ATOM 696 C C . GLN A 1 130 ? 23.731 40.078 80.155 1.00 58.00 130 GLN A C 1
ATOM 697 O O . GLN A 1 130 ? 22.586 40.400 80.470 1.00 58.88 130 GLN A O 1
ATOM 703 N N . GLN A 1 131 ? 24.551 40.869 79.480 1.00 54.58 131 GLN A N 1
ATOM 704 C CA . GLN A 1 131 ? 24.169 42.190 79.030 1.00 54.80 131 GLN A CA 1
ATOM 705 C C . GLN A 1 131 ? 22.898 42.122 78.175 1.00 53.72 131 GLN A C 1
ATOM 706 O O . GLN A 1 131 ? 21.978 42.921 78.341 1.00 51.67 131 GLN A O 1
ATOM 712 N N . ILE A 1 132 ? 22.860 41.161 77.255 1.00 52.50 132 ILE A N 1
ATOM 713 C CA . ILE A 1 132 ? 21.711 40.984 76.386 1.00 50.35 132 ILE A CA 1
ATOM 714 C C . ILE A 1 132 ? 20.534 40.422 77.207 1.00 51.12 132 ILE A C 1
ATOM 715 O O . ILE A 1 132 ? 19.382 40.792 76.969 1.00 51.47 132 ILE A O 1
ATOM 720 N N . SER A 1 133 ? 20.815 39.558 78.183 1.00 50.06 133 SER A N 1
ATOM 721 C CA . SER A 1 133 ? 19.751 39.029 79.047 1.00 51.05 133 SER A CA 1
ATOM 722 C C . SER A 1 133 ? 19.068 40.169 79.827 1.00 52.46 133 SER A C 1
ATOM 723 O O . SER A 1 133 ? 17.860 40.123 80.086 1.00 52.25 133 SER A O 1
ATOM 726 N N . GLN A 1 134 ? 19.853 41.178 80.203 1.00 52.24 134 GLN A N 1
ATOM 727 C CA . GLN A 1 134 ? 19.340 42.333 80.928 1.00 52.85 134 GLN A CA 1
ATOM 728 C C . GLN A 1 134 ? 18.356 43.079 80.047 1.00 52.54 134 GLN A C 1
ATOM 729 O O . GLN A 1 134 ? 17.225 43.339 80.459 1.00 52.80 134 GLN A O 1
ATOM 735 N N . TRP A 1 135 ? 18.791 43.411 78.830 1.00 53.09 135 TRP A N 1
ATOM 736 C CA . TRP A 1 135 ? 17.961 44.153 77.881 1.00 52.09 135 TRP A CA 1
ATOM 737 C C . TRP A 1 135 ? 16.667 43.437 77.530 1.00 51.62 135 TRP A C 1
ATOM 738 O O . TRP A 1 135 ? 15.662 44.091 77.270 1.00 51.39 135 TRP A O 1
ATOM 749 N N . GLN A 1 136 ? 16.688 42.105 77.509 1.00 50.67 136 GLN A N 1
ATOM 750 C CA . GLN A 1 136 ? 15.479 41.360 77.196 1.00 51.47 136 GLN A CA 1
ATOM 751 C C . GLN A 1 136 ? 14.505 41.557 78.350 1.00 52.78 136 GLN A C 1
ATOM 752 O O . GLN A 1 136 ? 13.322 41.845 78.143 1.00 52.29 136 GLN A O 1
ATOM 758 N N . ALA A 1 137 ? 15.021 41.432 79.568 1.00 53.98 137 ALA A N 1
ATOM 759 C CA . ALA A 1 137 ? 14.217 41.590 80.774 1.00 53.93 137 ALA A CA 1
ATOM 760 C C . ALA A 1 137 ? 13.645 42.996 80.848 1.00 54.18 137 ALA A C 1
ATOM 761 O O . ALA A 1 137 ? 12.514 43.199 81.289 1.00 54.67 137 ALA A O 1
ATOM 763 N N . ALA A 1 138 ? 14.435 43.966 80.410 1.00 52.57 138 ALA A N 1
ATOM 764 C CA . ALA A 1 138 ? 14.005 45.348 80.435 1.00 52.60 138 ALA A CA 1
ATOM 765 C C . ALA A 1 138 ? 12.872 45.573 79.460 1.00 53.06 138 ALA A C 1
ATOM 766 O O . ALA A 1 138 ? 12.087 46.505 79.628 1.00 55.58 138 ALA A O 1
ATOM 768 N N . GLY A 1 139 ? 12.792 44.726 78.436 1.00 52.22 139 GLY A N 1
ATOM 769 C CA . GLY A 1 139 ? 11.731 44.850 77.451 1.00 49.49 139 GLY A CA 1
ATOM 770 C C . GLY A 1 139 ? 12.112 45.504 76.133 1.00 49.90 139 GLY A C 1
ATOM 771 O O . GLY A 1 139 ? 11.247 45.684 75.272 1.00 50.56 139 GLY A O 1
ATOM 772 N N . TYR A 1 140 ? 13.386 45.859 75.958 1.00 49.27 140 TYR A N 1
ATOM 773 C CA . TYR A 1 140 ? 13.841 46.495 74.714 1.00 47.84 140 TYR A CA 1
ATOM 774 C C . TYR A 1 140 ? 13.506 45.644 73.485 1.00 47.61 140 TYR A C 1
ATOM 775 O O . TYR A 1 140 ? 13.936 44.493 73.370 1.00 46.61 140 TYR A O 1
ATOM 784 N N . PRO A 1 141 ? 12.747 46.219 72.538 1.00 47.13 141 PRO A N 1
ATOM 785 C CA . PRO A 1 141 ? 12.316 45.547 71.302 1.00 46.51 141 PRO A CA 1
ATOM 786 C C . PRO A 1 141 ? 13.406 44.821 70.499 1.00 45.94 141 PRO A C 1
ATOM 787 O O . PRO A 1 141 ? 13.180 43.722 70.004 1.00 45.66 141 PRO A O 1
ATOM 791 N N . GLU A 1 142 ? 14.585 45.419 70.377 1.00 45.01 142 GLU A N 1
ATOM 792 C CA . GLU A 1 142 ? 15.663 44.795 69.622 1.00 43.71 142 GLU A CA 1
ATOM 793 C C . GLU A 1 142 ? 16.502 43.743 70.388 1.00 42.13 142 GLU A C 1
ATOM 794 O O . GLU A 1 142 ? 17.460 43.191 69.833 1.00 39.73 142 GLU A O 1
ATOM 800 N N . ALA A 1 143 ? 16.127 43.435 71.633 1.00 37.74 143 ALA A N 1
ATOM 801 C CA . ALA A 1 143 ? 16.895 42.484 72.438 1.00 37.65 143 ALA A CA 1
ATOM 802 C C . ALA A 1 143 ? 16.978 41.086 71.880 1.00 36.24 143 ALA A C 1
ATOM 803 O O . ALA A 1 143 ? 18.041 40.462 71.907 1.00 35.24 143 ALA A O 1
ATOM 805 N N . GLY A 1 144 ? 15.856 40.583 71.394 1.00 35.70 144 GLY A N 1
ATOM 806 C CA . GLY A 1 144 ? 15.842 39.242 70.833 1.00 36.64 144 GLY A CA 1
ATOM 807 C C . GLY A 1 144 ? 16.751 39.127 69.617 1.00 36.15 144 GLY A C 1
ATOM 808 O O . GLY A 1 144 ? 17.439 38.114 69.437 1.00 35.93 144 GLY A O 1
ATOM 809 N N . LEU A 1 145 ? 16.746 40.155 68.774 1.00 34.80 145 LEU A N 1
ATOM 810 C CA . LEU A 1 145 ? 17.599 40.150 67.601 1.00 35.05 145 LEU A CA 1
ATOM 811 C C . LEU A 1 145 ? 19.038 40.084 68.112 1.00 33.49 145 LEU A C 1
ATOM 812 O O . LEU A 1 145 ? 19.824 39.243 67.652 1.00 33.76 145 LEU A O 1
ATOM 817 N N . ALA A 1 146 ? 19.376 40.946 69.073 1.00 32.44 146 ALA A N 1
ATOM 818 C CA . ALA A 1 146 ? 20.730 40.953 69.652 1.00 30.95 146 ALA A CA 1
ATOM 819 C C . ALA A 1 146 ? 21.047 39.561 70.173 1.00 29.18 146 ALA A C 1
ATOM 820 O O . ALA A 1 146 ? 22.149 39.050 69.979 1.00 30.31 146 ALA A O 1
ATOM 822 N N . GLN A 1 147 ? 20.074 38.945 70.832 1.00 28.30 147 GLN A N 1
ATOM 823 C CA . GLN A 1 147 ? 20.252 37.599 71.357 1.00 32.00 147 GLN A CA 1
ATOM 824 C C . GLN A 1 147 ? 20.519 36.593 70.213 1.00 34.36 147 GLN A C 1
ATOM 825 O O . GLN A 1 147 ? 21.277 35.630 70.383 1.00 35.31 147 GLN A O 1
ATOM 831 N N . VAL A 1 148 ? 19.896 36.810 69.054 1.00 33.95 148 VAL A N 1
ATOM 832 C CA . VAL A 1 148 ? 20.088 35.903 67.927 1.00 33.40 148 VAL A CA 1
ATOM 833 C C . VAL A 1 148 ? 21.440 36.154 67.305 1.00 32.94 148 VAL A C 1
ATOM 834 O O . VAL A 1 148 ? 22.125 35.209 66.918 1.00 31.46 148 VAL A O 1
ATOM 838 N N . LEU A 1 149 ? 21.840 37.419 67.210 1.00 31.58 149 LEU A N 1
ATOM 839 C CA . LEU A 1 149 ? 23.166 37.697 66.683 1.00 32.77 149 LEU A CA 1
ATOM 840 C C . LEU A 1 149 ? 24.168 37.054 67.629 1.00 33.71 149 LEU A C 1
ATOM 841 O O . LEU A 1 149 ? 25.256 36.674 67.224 1.00 34.54 149 LEU A O 1
ATOM 846 N N . LEU A 1 150 ? 23.798 36.933 68.899 1.00 35.60 150 LEU A N 1
ATOM 847 C CA . LEU A 1 150 ? 24.698 36.302 69.854 1.00 36.86 150 LEU A CA 1
ATOM 848 C C . LEU A 1 150 ? 24.958 34.833 69.490 1.00 37.03 150 LEU A C 1
ATOM 849 O O . LEU A 1 150 ? 26.108 34.413 69.375 1.00 36.32 150 LEU A O 1
ATOM 854 N N . TYR A 1 151 ? 23.896 34.056 69.302 1.00 36.29 151 TYR A N 1
ATOM 855 C CA . TYR A 1 151 ? 24.057 32.649 68.970 1.00 37.92 151 TYR A CA 1
ATOM 856 C C . TYR A 1 151 ? 24.787 32.451 67.662 1.00 39.08 151 TYR A C 1
ATOM 857 O O . TYR A 1 151 ? 25.459 31.437 67.469 1.00 38.83 151 TYR A O 1
ATOM 866 N N . ARG A 1 152 ? 24.647 33.409 66.754 1.00 38.80 152 ARG A N 1
ATOM 867 C CA . ARG A 1 152 ? 25.296 33.292 65.464 1.00 40.57 152 ARG A CA 1
ATOM 868 C C . ARG A 1 152 ? 26.782 33.632 65.487 1.00 42.80 152 ARG A C 1
ATOM 869 O O . ARG A 1 152 ? 27.572 33.049 64.741 1.00 42.09 152 ARG A O 1
ATOM 877 N N . THR A 1 153 ? 27.157 34.575 66.345 1.00 44.76 153 THR A N 1
ATOM 878 C CA . THR A 1 153 ? 28.542 34.996 66.472 1.00 45.53 153 THR A CA 1
ATOM 879 C C . THR A 1 153 ? 29.358 33.993 67.279 1.00 46.89 153 THR A C 1
ATOM 880 O O . THR A 1 153 ? 30.467 33.639 66.900 1.00 47.93 153 THR A O 1
ATOM 884 N N . GLN A 1 154 ? 28.798 33.535 68.392 1.00 47.18 154 GLN A N 1
ATOM 885 C CA . GLN A 1 154 ? 29.478 32.601 69.279 1.00 46.67 154 GLN A CA 1
ATOM 886 C C . GLN A 1 154 ? 29.403 31.153 68.804 1.00 46.09 154 GLN A C 1
ATOM 887 O O . GLN A 1 154 ? 30.132 30.294 69.308 1.00 48.72 154 GLN A O 1
ATOM 893 N N . GLY A 1 155 ? 28.510 30.876 67.855 1.00 44.68 155 GLY A N 1
ATOM 894 C CA . GLY A 1 155 ? 28.390 29.531 67.318 1.00 41.03 155 GLY A CA 1
ATOM 895 C C . GLY A 1 155 ? 27.501 28.548 68.050 1.00 41.17 155 GLY A C 1
ATOM 896 O O . GLY A 1 155 ? 27.611 27.348 67.833 1.00 41.30 155 GLY A O 1
ATOM 897 N N . THR A 1 156 ? 26.602 29.032 68.894 1.00 42.07 156 THR A N 1
ATOM 898 C CA . THR A 1 156 ? 25.725 28.140 69.653 1.00 43.78 156 THR A CA 1
ATOM 899 C C . THR A 1 156 ? 24.317 28.011 69.103 1.00 44.11 156 THR A C 1
ATOM 900 O O . THR A 1 156 ? 23.444 27.467 69.764 1.00 46.11 156 THR A O 1
ATOM 904 N N . TYR A 1 157 ? 24.094 28.524 67.902 1.00 45.55 157 TYR A N 1
ATOM 905 C CA . TYR A 1 157 ? 22.775 28.489 67.277 1.00 45.40 157 TYR A CA 1
ATOM 906 C C . TYR A 1 157 ? 22.058 27.151 67.405 1.00 46.24 157 TYR A C 1
ATOM 907 O O . TYR A 1 157 ? 20.917 27.086 67.854 1.00 44.56 157 TYR A O 1
ATOM 916 N N . ASP A 1 158 ? 22.724 26.081 66.996 1.00 47.98 158 ASP A N 1
ATOM 917 C CA . ASP A 1 158 ? 22.096 24.771 67.049 1.00 50.54 158 ASP A CA 1
ATOM 918 C C . ASP A 1 158 ? 21.611 24.366 68.443 1.00 50.38 158 ASP A C 1
ATOM 919 O O . ASP A 1 158 ? 20.670 23.581 68.561 1.00 49.51 158 ASP A O 1
ATOM 924 N N . GLN A 1 159 ? 22.222 24.903 69.496 1.00 49.07 159 GLN A N 1
ATOM 925 C CA . GLN A 1 159 ? 21.776 24.560 70.840 1.00 50.62 159 GLN A CA 1
ATOM 926 C C . GLN A 1 159 ? 20.555 25.339 71.312 1.00 52.05 159 GLN A C 1
ATOM 927 O O . GLN A 1 159 ? 19.949 24.972 72.317 1.00 53.37 159 GLN A O 1
ATOM 933 N N . HIS A 1 160 ? 20.201 26.410 70.602 1.00 51.75 160 HIS A N 1
ATOM 934 C CA . HIS A 1 160 ? 19.069 27.258 70.990 1.00 51.46 160 HIS A CA 1
ATOM 935 C C . HIS A 1 160 ? 17.959 27.410 69.954 1.00 49.30 160 HIS A C 1
ATOM 936 O O . HIS A 1 160 ? 17.230 28.396 69.980 1.00 48.34 160 HIS A O 1
ATOM 943 N N . LEU A 1 161 ? 17.818 26.454 69.046 1.00 47.94 161 LEU A N 1
ATOM 944 C CA . LEU A 1 161 ? 16.784 26.563 68.030 1.00 48.08 161 LEU A CA 1
ATOM 945 C C . LEU A 1 161 ? 15.432 26.934 68.637 1.00 50.35 161 LEU A C 1
ATOM 946 O O . LEU A 1 161 ? 14.626 27.608 67.999 1.00 51.91 161 LEU A O 1
ATOM 951 N N . ASP A 1 162 ? 15.188 26.519 69.876 1.00 50.63 162 ASP A N 1
ATOM 952 C CA . ASP A 1 162 ? 13.926 26.830 70.524 1.00 50.09 162 ASP A CA 1
ATOM 953 C C . ASP A 1 162 ? 13.840 28.293 70.896 1.00 49.12 162 ASP A C 1
ATOM 954 O O . ASP A 1 162 ? 12.792 28.918 70.755 1.00 47.82 162 ASP A O 1
ATOM 959 N N . ASP A 1 163 ? 14.942 28.839 71.387 1.00 49.08 163 ASP A N 1
ATOM 960 C CA . ASP A 1 163 ? 14.951 30.234 71.785 1.00 49.54 163 ASP A CA 1
ATOM 961 C C . ASP A 1 163 ? 14.858 31.090 70.524 1.00 49.46 163 ASP A C 1
ATOM 962 O O . ASP A 1 163 ? 14.240 32.153 70.531 1.00 48.85 163 ASP A O 1
ATOM 967 N N . VAL A 1 164 ? 15.444 30.625 69.425 1.00 46.67 164 VAL A N 1
ATOM 968 C CA . VAL A 1 164 ? 15.370 31.415 68.211 1.00 45.69 164 VAL A CA 1
ATOM 969 C C . VAL A 1 164 ? 13.922 31.478 67.766 1.00 46.44 164 VAL A C 1
ATOM 970 O O . VAL A 1 164 ? 13.378 32.547 67.523 1.00 46.61 164 VAL A O 1
ATOM 974 N N . GLU A 1 165 ? 13.300 30.313 67.675 1.00 47.17 165 GLU A N 1
ATOM 975 C CA . GLU A 1 165 ? 11.915 30.202 67.258 1.00 46.99 165 GLU A CA 1
ATOM 976 C C . GLU A 1 165 ? 11.029 31.134 68.028 1.00 46.04 165 GLU A C 1
ATOM 977 O O . GLU A 1 165 ? 10.160 31.810 67.473 1.00 45.75 165 GLU A O 1
ATOM 983 N N . ARG A 1 166 ? 11.246 31.161 69.330 1.00 45.77 166 ARG A N 1
ATOM 984 C CA . ARG A 1 166 ? 10.436 31.992 70.197 1.00 44.63 166 ARG A CA 1
ATOM 985 C C . ARG A 1 166 ? 10.672 33.483 69.990 1.00 44.45 166 ARG A C 1
ATOM 986 O O . ARG A 1 166 ? 9.717 34.263 69.863 1.00 44.21 166 ARG A O 1
ATOM 994 N N . ILE A 1 167 ? 11.943 33.878 69.954 1.00 44.28 167 ILE A N 1
ATOM 995 C CA . ILE A 1 167 ? 12.302 35.278 69.776 1.00 43.16 167 ILE A CA 1
ATOM 996 C C . ILE A 1 167 ? 11.773 35.784 68.454 1.00 43.93 167 ILE A C 1
ATOM 997 O O . ILE A 1 167 ? 11.158 36.847 68.379 1.00 45.08 167 ILE A O 1
ATOM 1002 N N . CYS A 1 168 ? 11.995 35.005 67.406 1.00 43.93 168 CYS A N 1
ATOM 1003 C CA . CYS A 1 168 ? 11.564 35.412 66.075 1.00 45.40 168 CYS A CA 1
ATOM 1004 C C . CYS A 1 168 ? 10.066 35.354 65.723 1.00 44.66 168 CYS A C 1
ATOM 1005 O O . CYS A 1 168 ? 9.636 36.074 64.827 1.00 42.67 168 CYS A O 1
ATOM 1008 N N . LYS A 1 169 ? 9.271 34.535 66.407 1.00 44.02 169 LYS A N 1
ATOM 1009 C CA . LYS A 1 169 ? 7.840 34.511 66.107 1.00 46.04 169 LYS A CA 1
ATOM 1010 C C . LYS A 1 169 ? 7.258 35.836 66.582 1.00 46.67 169 LYS A C 1
ATOM 1011 O O . LYS A 1 169 ? 6.345 36.386 65.975 1.00 49.79 169 LYS A O 1
ATOM 1017 N N . ALA A 1 170 ? 7.818 36.346 67.670 1.00 46.16 170 ALA A N 1
ATOM 1018 C CA . ALA A 1 170 ? 7.360 37.583 68.292 1.00 46.23 170 ALA A CA 1
ATOM 1019 C C . ALA A 1 170 ? 7.814 38.865 67.604 1.00 45.90 170 ALA A C 1
ATOM 1020 O O . ALA A 1 170 ? 7.141 39.896 67.678 1.00 44.84 170 ALA A O 1
ATOM 1022 N N . ALA A 1 171 ? 8.964 38.814 66.953 1.00 45.82 171 ALA A N 1
ATOM 1023 C CA . ALA A 1 171 ? 9.484 39.991 66.286 1.00 46.19 171 ALA A CA 1
ATOM 1024 C C . ALA A 1 171 ? 9.263 39.947 64.778 1.00 45.21 171 ALA A C 1
ATOM 1025 O O . ALA A 1 171 ? 9.603 40.893 64.083 1.00 45.53 171 ALA A O 1
ATOM 1027 N N . LEU A 1 172 ? 8.685 38.854 64.295 1.00 44.67 172 LEU A N 1
ATOM 1028 C CA . LEU A 1 172 ? 8.466 38.625 62.865 1.00 45.62 172 LEU A CA 1
ATOM 1029 C C . LEU A 1 172 ? 7.831 39.733 62.051 1.00 45.91 172 LEU A C 1
ATOM 1030 O O . LEU A 1 172 ? 8.212 39.972 60.913 1.00 47.83 172 LEU A O 1
ATOM 1035 N N . ASN A 1 173 ? 6.849 40.407 62.614 1.00 46.05 173 ASN A N 1
ATOM 1036 C CA . ASN A 1 173 ? 6.201 41.466 61.871 1.00 45.89 173 ASN A CA 1
ATOM 1037 C C . ASN A 1 173 ? 6.910 42.791 62.034 1.00 43.32 173 ASN A C 1
ATOM 1038 O O . ASN A 1 173 ? 6.467 43.792 61.503 1.00 42.22 173 ASN A O 1
ATOM 1043 N N . THR A 1 174 ? 8.026 42.800 62.757 1.00 44.62 174 THR A N 1
ATOM 1044 C CA . THR A 1 174 ? 8.785 44.047 62.946 1.00 44.76 174 THR A CA 1
ATOM 1045 C C . THR A 1 174 ? 10.218 43.930 62.422 1.00 42.52 174 THR A C 1
ATOM 1046 O O . THR A 1 174 ? 10.870 44.934 62.143 1.00 43.79 174 THR A O 1
ATOM 1050 N N . THR A 1 175 ? 10.689 42.699 62.278 1.00 40.27 175 THR A N 1
ATOM 1051 C CA . THR A 1 175 ? 12.050 42.422 61.831 1.00 41.74 175 THR A CA 1
ATOM 1052 C C . THR A 1 175 ? 11.964 41.373 60.718 1.00 42.27 175 THR A C 1
ATOM 1053 O O . THR A 1 175 ? 11.836 40.168 60.996 1.00 40.01 175 THR A O 1
ATOM 1057 N N . ASP A 1 176 ? 12.047 41.823 59.466 1.00 42.18 176 ASP A N 1
ATOM 1058 C CA . ASP A 1 176 ? 11.906 40.899 58.345 1.00 42.86 176 ASP A CA 1
ATOM 1059 C C . ASP A 1 176 ? 12.964 39.801 58.248 1.00 42.88 176 ASP A C 1
ATOM 1060 O O . ASP A 1 176 ? 12.718 38.769 57.597 1.00 41.64 176 ASP A O 1
ATOM 1065 N N . ILE A 1 177 ? 14.112 39.991 58.909 1.00 39.99 177 ILE A N 1
ATOM 1066 C CA . ILE A 1 177 ? 15.149 38.960 58.882 1.00 38.75 177 ILE A CA 1
ATOM 1067 C C . ILE A 1 177 ? 14.657 37.693 59.585 1.00 38.61 177 ILE A C 1
ATOM 1068 O O . ILE A 1 177 ? 15.158 36.601 59.336 1.00 38.60 177 ILE A O 1
ATOM 1073 N N . CYS A 1 178 ? 13.678 37.833 60.466 1.00 39.96 178 CYS A N 1
ATOM 1074 C CA . CYS A 1 178 ? 13.118 36.678 61.159 1.00 41.20 178 CYS A CA 1
ATOM 1075 C C . CYS A 1 178 ? 12.448 35.644 60.261 1.00 40.82 178 CYS A C 1
ATOM 1076 O O . CYS A 1 178 ? 12.209 34.497 60.687 1.00 42.70 178 CYS A O 1
ATOM 1079 N N . TYR A 1 179 ? 12.123 36.023 59.028 1.00 39.63 179 TYR A N 1
ATOM 1080 C CA . TYR A 1 179 ? 11.515 35.049 58.145 1.00 37.06 179 TYR A CA 1
ATOM 1081 C C . TYR A 1 179 ? 12.614 34.047 57.826 1.00 37.63 179 TYR A C 1
ATOM 1082 O O . TYR A 1 179 ? 12.341 32.849 57.702 1.00 37.39 179 TYR A O 1
ATOM 1091 N N . VAL A 1 180 ? 13.853 34.549 57.734 1.00 35.87 180 VAL A N 1
ATOM 1092 C CA . VAL A 1 180 ? 15.018 33.733 57.417 1.00 34.57 180 VAL A CA 1
ATOM 1093 C C . VAL A 1 180 ? 15.385 32.832 58.581 1.00 35.52 180 VAL A C 1
ATOM 1094 O O . VAL A 1 180 ? 15.743 31.664 58.386 1.00 35.83 180 VAL A O 1
ATOM 1098 N N . GLU A 1 181 ? 15.266 33.357 59.793 1.00 35.01 181 GLU A N 1
ATOM 1099 C CA . GLU A 1 181 ? 15.611 32.577 60.976 1.00 34.97 181 GLU A CA 1
ATOM 1100 C C . GLU A 1 181 ? 14.588 31.474 61.252 1.00 35.88 181 GLU A C 1
ATOM 1101 O O . GLU A 1 181 ? 14.971 30.363 61.635 1.00 35.53 181 GLU A O 1
ATOM 1107 N N . LEU A 1 182 ? 13.299 31.755 61.053 1.00 35.49 182 LEU A N 1
ATOM 1108 C CA . LEU A 1 182 ? 12.279 30.721 61.284 1.00 35.63 182 LEU A CA 1
ATOM 1109 C C . LEU A 1 182 ? 12.393 29.615 60.219 1.00 37.69 182 LEU A C 1
ATOM 1110 O O . LEU A 1 182 ? 12.212 28.422 60.510 1.00 37.77 182 LEU A O 1
ATOM 1115 N N . ALA A 1 183 ? 12.703 30.013 58.987 1.00 37.65 183 ALA A N 1
ATOM 1116 C CA . ALA A 1 183 ? 12.858 29.052 57.899 1.00 37.31 183 ALA A CA 1
ATOM 1117 C C . ALA A 1 183 ? 14.083 28.202 58.208 1.00 38.94 183 ALA A C 1
ATOM 1118 O O . ALA A 1 183 ? 14.179 27.055 57.796 1.00 40.58 183 ALA A O 1
ATOM 1120 N N . THR A 1 184 ? 15.030 28.781 58.930 1.00 39.07 184 THR A N 1
ATOM 1121 C CA . THR A 1 184 ? 16.223 28.047 59.282 1.00 38.90 184 THR A CA 1
ATOM 1122 C C . THR A 1 184 ? 15.827 27.050 60.354 1.00 40.60 184 THR A C 1
ATOM 1123 O O . THR A 1 184 ? 16.157 25.855 60.277 1.00 40.77 184 THR A O 1
ATOM 1127 N N . VAL A 1 185 ? 15.088 27.531 61.344 1.00 40.33 185 VAL A N 1
ATOM 1128 C CA . VAL A 1 185 ? 14.659 26.649 62.419 1.00 42.60 185 VAL A CA 1
ATOM 1129 C C . VAL A 1 185 ? 13.769 25.530 61.901 1.00 43.13 185 VAL A C 1
ATOM 1130 O O . VAL A 1 185 ? 14.008 24.364 62.202 1.00 42.82 185 VAL A O 1
ATOM 1134 N N . TYR A 1 186 ? 12.754 25.872 61.113 1.00 43.55 186 TYR A N 1
ATOM 1135 C CA . TYR A 1 186 ? 11.877 24.831 60.611 1.00 45.54 186 TYR A CA 1
ATOM 1136 C C . TYR A 1 186 ? 12.590 23.879 59.640 1.00 46.66 186 TYR A C 1
ATOM 1137 O O . TYR A 1 186 ? 12.045 22.839 59.260 1.00 44.78 186 TYR A O 1
ATOM 1146 N N . GLN A 1 187 ? 13.805 24.225 59.232 1.00 47.22 187 GLN A N 1
ATOM 1147 C CA . GLN A 1 187 ? 14.542 23.327 58.355 1.00 48.94 187 GLN A CA 1
ATOM 1148 C C . GLN A 1 187 ? 15.342 22.381 59.257 1.00 52.00 187 GLN A C 1
ATOM 1149 O O . GLN A 1 187 ? 15.382 21.172 59.027 1.00 53.66 187 GLN A O 1
ATOM 1155 N N . LYS A 1 188 ? 15.969 22.922 60.297 1.00 52.44 188 LYS A N 1
ATOM 1156 C CA . LYS A 1 188 ? 16.751 22.083 61.184 1.00 52.30 188 LYS A CA 1
ATOM 1157 C C . LYS A 1 188 ? 15.868 21.155 62.003 1.00 53.31 188 LYS A C 1
ATOM 1158 O O . LYS A 1 188 ? 16.182 19.980 62.147 1.00 54.40 188 LYS A O 1
ATOM 1164 N N . LYS A 1 189 ? 14.761 21.673 62.528 1.00 55.09 189 LYS A N 1
ATOM 1165 C CA . LYS A 1 189 ? 13.821 20.861 63.309 1.00 57.33 189 LYS A CA 1
ATOM 1166 C C . LYS A 1 189 ? 13.053 19.906 62.387 1.00 57.95 189 LYS A C 1
ATOM 1167 O O . LYS A 1 189 ? 12.166 19.173 62.838 1.00 57.13 189 LYS A O 1
ATOM 1173 N N . GLN A 1 190 ? 13.396 19.938 61.100 1.00 59.55 190 GLN A N 1
ATOM 1174 C CA . GLN A 1 190 ? 12.743 19.117 60.088 1.00 60.40 190 GLN A CA 1
ATOM 1175 C C . GLN A 1 190 ? 11.232 19.200 60.243 1.00 60.36 190 GLN A C 1
ATOM 1176 O O . GLN A 1 190 ? 10.555 18.172 60.389 1.00 61.89 190 GLN A O 1
ATOM 1182 N N . GLN A 1 191 ? 10.709 20.424 60.201 1.00 57.70 191 GLN A N 1
ATOM 1183 C CA . GLN A 1 191 ? 9.281 20.621 60.365 1.00 56.33 191 GLN A CA 1
ATOM 1184 C C . GLN A 1 191 ? 8.626 21.229 59.155 1.00 55.26 191 GLN A C 1
ATOM 1185 O O . GLN A 1 191 ? 8.413 22.431 59.068 1.00 54.65 191 GLN A O 1
ATOM 1191 N N . PRO A 1 192 ? 8.305 20.381 58.189 1.00 55.35 192 PRO A N 1
ATOM 1192 C CA . PRO A 1 192 ? 7.663 20.690 56.916 1.00 53.13 192 PRO A CA 1
ATOM 1193 C C . PRO A 1 192 ? 6.372 21.502 57.065 1.00 51.62 192 PRO A C 1
ATOM 1194 O O . PRO A 1 192 ? 6.189 22.519 56.395 1.00 50.85 192 PRO A O 1
ATOM 1198 N N . GLU A 1 193 ? 5.480 21.060 57.943 1.00 49.07 193 GLU A N 1
ATOM 1199 C CA . GLU A 1 193 ? 4.220 21.765 58.139 1.00 49.19 193 GLU A CA 1
ATOM 1200 C C . GLU A 1 193 ? 4.401 23.240 58.522 1.00 49.91 193 GLU A C 1
ATOM 1201 O O . GLU A 1 193 ? 3.888 24.137 57.817 1.00 50.49 193 GLU A O 1
ATOM 1203 N N . GLN A 1 194 ? 5.103 23.495 59.633 1.00 48.14 194 GLN A N 1
ATOM 1204 C CA . GLN A 1 194 ? 5.364 24.867 60.087 1.00 48.07 194 GLN A CA 1
ATOM 1205 C C . GLN A 1 194 ? 5.971 25.762 58.984 1.00 47.16 194 GLN A C 1
ATOM 1206 O O . GLN A 1 194 ? 5.692 26.961 58.929 1.00 45.34 194 GLN A O 1
ATOM 1212 N N . GLN A 1 195 ? 6.800 25.170 58.120 1.00 46.93 195 GLN A N 1
ATOM 1213 C CA . GLN A 1 195 ? 7.426 25.891 57.017 1.00 46.62 195 GLN A CA 1
ATOM 1214 C C . GLN A 1 195 ? 6.405 26.356 56.010 1.00 46.28 195 GLN A C 1
ATOM 1215 O O . GLN A 1 195 ? 6.532 27.442 55.457 1.00 47.45 195 GLN A O 1
ATOM 1221 N N . ALA A 1 196 ? 5.404 25.525 55.741 1.00 46.44 196 ALA A N 1
ATOM 1222 C CA . ALA A 1 196 ? 4.379 25.903 54.773 1.00 46.34 196 ALA A CA 1
ATOM 1223 C C . ALA A 1 196 ? 3.559 27.055 55.347 1.00 47.10 196 ALA A C 1
ATOM 1224 O O . ALA A 1 196 ? 3.154 27.979 54.625 1.00 47.41 196 ALA A O 1
ATOM 1226 N N . GLU A 1 197 ? 3.330 27.025 56.655 1.00 48.22 197 GLU A N 1
ATOM 1227 C CA . GLU A 1 197 ? 2.592 28.123 57.260 1.00 49.30 197 GLU A CA 1
ATOM 1228 C C . GLU A 1 197 ? 3.453 29.371 57.113 1.00 46.62 197 GLU A C 1
ATOM 1229 O O . GLU A 1 197 ? 2.969 30.387 56.626 1.00 46.52 197 GLU A O 1
ATOM 1235 N N . LEU A 1 198 ? 4.726 29.284 57.514 1.00 43.94 198 LEU A N 1
ATOM 1236 C CA . LEU A 1 198 ? 5.648 30.423 57.414 1.00 42.48 198 LEU A CA 1
ATOM 1237 C C . LEU A 1 198 ? 5.635 30.984 55.995 1.00 41.36 198 LEU A C 1
ATOM 1238 O O . LEU A 1 198 ? 5.391 32.160 55.801 1.00 40.08 198 LEU A O 1
ATOM 1243 N N . LEU A 1 199 ? 5.889 30.134 55.006 1.00 41.94 199 LEU A N 1
ATOM 1244 C CA . LEU A 1 199 ? 5.895 30.564 53.615 1.00 44.73 199 LEU A CA 1
ATOM 1245 C C . LEU A 1 199 ? 4.641 31.339 53.230 1.00 46.72 199 LEU A C 1
ATOM 1246 O O . LEU A 1 199 ? 4.726 32.353 52.537 1.00 47.51 199 LEU A O 1
ATOM 1251 N N . LYS A 1 200 ? 3.480 30.858 53.673 1.00 46.11 200 LYS A N 1
ATOM 1252 C CA . LYS A 1 200 ? 2.228 31.545 53.382 1.00 46.44 200 LYS A CA 1
ATOM 1253 C C . LYS A 1 200 ? 2.190 32.905 54.087 1.00 43.89 200 LYS A C 1
ATOM 1254 O O . LYS A 1 200 ? 1.665 33.882 53.551 1.00 41.71 200 LYS A O 1
ATOM 1260 N N . GLN A 1 201 ? 2.742 32.974 55.293 1.00 43.19 201 GLN A N 1
ATOM 1261 C CA . GLN A 1 201 ? 2.781 34.252 55.980 1.00 43.45 201 GLN A CA 1
ATOM 1262 C C . GLN A 1 201 ? 3.649 35.177 55.142 1.00 42.55 201 GLN A C 1
ATOM 1263 O O . GLN A 1 201 ? 3.301 36.339 54.936 1.00 42.73 201 GLN A O 1
ATOM 1269 N N . MET A 1 202 ? 4.772 34.650 54.651 1.00 41.07 202 MET A N 1
ATOM 1270 C CA . MET A 1 202 ? 5.695 35.436 53.847 1.00 42.37 202 MET A CA 1
ATOM 1271 C C . MET A 1 202 ? 5.076 35.908 52.540 1.00 43.62 202 MET A C 1
ATOM 1272 O O . MET A 1 202 ? 5.291 37.042 52.120 1.00 42.16 202 MET A O 1
ATOM 1277 N N . GLU A 1 203 ? 4.317 35.030 51.891 1.00 46.70 203 GLU A N 1
ATOM 1278 C CA . GLU A 1 203 ? 3.662 35.373 50.637 1.00 49.57 203 GLU A CA 1
ATOM 1279 C C . GLU A 1 203 ? 2.606 36.440 50.911 1.00 48.38 203 GLU A C 1
ATOM 1280 O O . GLU A 1 203 ? 2.528 37.462 50.205 1.00 47.02 203 GLU A O 1
ATOM 1286 N N . ALA A 1 204 ? 1.817 36.199 51.961 1.00 44.05 204 ALA A N 1
ATOM 1287 C CA . ALA A 1 204 ? 0.779 37.127 52.385 1.00 41.57 204 ALA A CA 1
ATOM 1288 C C . ALA A 1 204 ? 1.364 38.528 52.617 1.00 38.97 204 ALA A C 1
ATOM 1289 O O . ALA A 1 204 ? 0.698 39.523 52.357 1.00 38.26 204 ALA A O 1
ATOM 1291 N N . GLY A 1 205 ? 2.604 38.587 53.114 1.00 37.96 205 GLY A N 1
ATOM 1292 C CA . GLY A 1 205 ? 3.276 39.860 53.378 1.00 36.14 205 GLY A CA 1
ATOM 1293 C C . GLY A 1 205 ? 3.772 40.532 52.108 1.00 34.22 205 GLY A C 1
ATOM 1294 O O . GLY A 1 205 ? 3.854 41.761 52.020 1.00 33.63 205 GLY A O 1
ATOM 1295 N N . VAL A 1 206 ? 4.162 39.709 51.145 1.00 34.19 206 VAL A N 1
ATOM 1296 C CA . VAL A 1 206 ? 4.571 40.187 49.826 1.00 36.73 206 VAL A CA 1
ATOM 1297 C C . VAL A 1 206 ? 3.328 40.913 49.231 1.00 36.60 206 VAL A C 1
ATOM 1298 O O . VAL A 1 206 ? 3.408 42.061 48.784 1.00 31.65 206 VAL A O 1
ATOM 1302 N N . SER A 1 207 ? 2.185 40.229 49.297 1.00 37.86 207 SER A N 1
ATOM 1303 C CA . SER A 1 207 ? 0.897 40.734 48.809 1.00 42.67 207 SER A CA 1
ATOM 1304 C C . SER A 1 207 ? 0.528 42.054 49.440 1.00 43.80 207 SER A C 1
ATOM 1305 O O . SER A 1 207 ? 0.024 42.954 48.767 1.00 43.49 207 SER A O 1
ATOM 1308 N N . ARG A 1 208 ? 0.748 42.133 50.751 1.00 45.90 208 ARG A N 1
ATOM 1309 C CA . ARG A 1 208 ? 0.435 43.324 51.541 1.00 48.75 208 ARG A CA 1
ATOM 1310 C C . ARG A 1 208 ? 1.550 44.352 51.492 1.00 46.29 208 ARG A C 1
ATOM 1311 O O . ARG A 1 208 ? 1.425 45.416 52.087 1.00 44.85 208 ARG A O 1
ATOM 1319 N N . GLY A 1 209 ? 2.633 44.021 50.785 1.00 45.73 209 GLY A N 1
ATOM 1320 C CA . GLY A 1 209 ? 3.771 44.928 50.668 1.00 45.01 209 GLY A CA 1
ATOM 1321 C C . GLY A 1 209 ? 4.708 45.049 51.876 1.00 43.18 209 GLY A C 1
ATOM 1322 O O . GLY A 1 209 ? 5.383 46.066 52.030 1.00 41.26 209 GLY A O 1
ATOM 1323 N N . THR A 1 210 ? 4.778 44.026 52.728 1.00 40.50 210 THR A N 1
ATOM 1324 C CA . THR A 1 210 ? 5.656 44.114 53.899 1.00 38.95 210 THR A CA 1
ATOM 1325 C C . THR A 1 210 ? 6.876 43.205 53.808 1.00 39.90 210 THR A C 1
ATOM 1326 O O . THR A 1 210 ? 7.653 43.119 54.755 1.00 43.95 210 THR A O 1
ATOM 1330 N N . VAL A 1 211 ? 7.042 42.528 52.676 1.00 38.19 211 VAL A N 1
ATOM 1331 C CA . VAL A 1 211 ? 8.172 41.628 52.449 1.00 34.15 211 VAL A CA 1
ATOM 1332 C C . VAL A 1 211 ? 8.795 41.952 51.094 1.00 35.21 211 VAL A C 1
ATOM 1333 O O . VAL A 1 211 ? 8.082 42.051 50.090 1.00 36.02 211 VAL A O 1
ATOM 1337 N N . THR A 1 212 ? 10.111 42.104 51.041 1.00 34.22 212 THR A N 1
ATOM 1338 C CA . THR A 1 212 ? 10.747 42.432 49.771 1.00 34.74 212 THR A CA 1
ATOM 1339 C C . THR A 1 212 ? 11.193 41.209 48.997 1.00 33.71 212 THR A C 1
ATOM 1340 O O . THR A 1 212 ? 11.122 40.102 49.488 1.00 34.38 212 THR A O 1
ATOM 1344 N N . ALA A 1 213 ? 11.663 41.416 47.777 1.00 33.83 213 ALA A N 1
ATOM 1345 C CA . ALA A 1 213 ? 12.133 40.293 46.975 1.00 35.53 213 ALA A CA 1
ATOM 1346 C C . ALA A 1 213 ? 13.440 39.766 47.570 1.00 36.34 213 ALA A C 1
ATOM 1347 O O . ALA A 1 213 ? 13.719 38.557 47.515 1.00 36.58 213 ALA A O 1
ATOM 1349 N N . GLN A 1 214 ? 14.252 40.647 48.142 1.00 34.52 214 GLN A N 1
ATOM 1350 C CA . GLN A 1 214 ? 15.471 40.124 48.730 1.00 33.68 214 GLN A CA 1
ATOM 1351 C C . GLN A 1 214 ? 15.229 39.167 49.905 1.00 32.98 214 GLN A C 1
ATOM 1352 O O . GLN A 1 214 ? 16.018 38.241 50.120 1.00 31.47 214 GLN A O 1
ATOM 1358 N N . ARG A 1 215 ? 14.161 39.389 50.674 1.00 33.05 215 ARG A N 1
ATOM 1359 C CA . ARG A 1 215 ? 13.847 38.487 51.778 1.00 33.83 215 ARG A CA 1
ATOM 1360 C C . ARG A 1 215 ? 13.560 37.155 51.151 1.00 34.03 215 ARG A C 1
ATOM 1361 O O . ARG A 1 215 ? 14.258 36.183 51.405 1.00 35.02 215 ARG A O 1
ATOM 1369 N N . VAL A 1 216 ? 12.514 37.128 50.323 1.00 35.12 216 VAL A N 1
ATOM 1370 C CA . VAL A 1 216 ? 12.087 35.900 49.622 1.00 35.02 216 VAL A CA 1
ATOM 1371 C C . VAL A 1 216 ? 13.267 35.162 49.005 1.00 32.42 216 VAL A C 1
ATOM 1372 O O . VAL A 1 216 ? 13.328 33.957 49.047 1.00 28.80 216 VAL A O 1
ATOM 1376 N N . ASP A 1 217 ? 14.206 35.895 48.429 1.00 33.47 217 ASP A N 1
ATOM 1377 C CA . ASP A 1 217 ? 15.376 35.256 47.841 1.00 37.92 217 ASP A CA 1
ATOM 1378 C C . ASP A 1 217 ? 16.154 34.550 48.947 1.00 40.91 217 ASP A C 1
ATOM 1379 O O . ASP A 1 217 ? 16.552 33.379 48.813 1.00 43.61 217 ASP A O 1
ATOM 1384 N N . SER A 1 218 ? 16.349 35.269 50.049 1.00 40.25 218 SER A N 1
ATOM 1385 C CA . SER A 1 218 ? 17.085 34.744 51.181 1.00 40.11 218 SER A CA 1
ATOM 1386 C C . SER A 1 218 ? 16.385 33.541 51.797 1.00 38.89 218 SER A C 1
ATOM 1387 O O . SER A 1 218 ? 17.035 32.555 52.153 1.00 38.96 218 SER A O 1
ATOM 1390 N N . VAL A 1 219 ? 15.064 33.603 51.919 1.00 37.56 219 VAL A N 1
ATOM 1391 C CA . VAL A 1 219 ? 14.341 32.481 52.489 1.00 34.18 219 VAL A CA 1
ATOM 1392 C C . VAL A 1 219 ? 14.508 31.278 51.556 1.00 33.72 219 VAL A C 1
ATOM 1393 O O . VAL A 1 219 ? 14.771 30.160 52.001 1.00 32.41 219 VAL A O 1
ATOM 1397 N N . ALA A 1 220 ? 14.401 31.531 50.259 1.00 33.00 220 ALA A N 1
ATOM 1398 C CA . ALA A 1 220 ? 14.547 30.485 49.250 1.00 34.37 220 ALA A CA 1
ATOM 1399 C C . ALA A 1 220 ? 15.917 29.817 49.322 1.00 33.65 220 ALA A C 1
ATOM 1400 O O . ALA A 1 220 ? 16.029 28.598 49.153 1.00 33.68 220 ALA A O 1
ATOM 1402 N N . ARG A 1 221 ? 16.958 30.609 49.559 1.00 32.97 221 ARG A N 1
ATOM 1403 C CA . ARG A 1 221 ? 18.305 30.042 49.659 1.00 33.76 221 ARG A CA 1
ATOM 1404 C C . ARG A 1 221 ? 18.432 29.205 50.924 1.00 34.40 221 ARG A C 1
ATOM 1405 O O . ARG A 1 221 ? 19.305 28.338 51.018 1.00 35.39 221 ARG A O 1
ATOM 1413 N N . VAL A 1 222 ? 17.556 29.460 51.892 1.00 34.58 222 VAL A N 1
ATOM 1414 C CA . VAL A 1 222 ? 17.561 28.675 53.120 1.00 38.47 222 VAL A CA 1
ATOM 1415 C C . VAL A 1 222 ? 16.938 27.310 52.819 1.00 40.18 222 VAL A C 1
ATOM 1416 O O . VAL A 1 222 ? 17.339 26.286 53.377 1.00 40.12 222 VAL A O 1
ATOM 1420 N N . LEU A 1 223 ? 15.940 27.328 51.942 1.00 42.12 223 LEU A N 1
ATOM 1421 C CA . LEU A 1 223 ? 15.227 26.136 51.535 1.00 43.69 223 LEU A CA 1
ATOM 1422 C C . LEU A 1 223 ? 16.107 25.318 50.619 1.00 44.59 223 LEU A C 1
ATOM 1423 O O . LEU A 1 223 ? 15.889 24.118 50.429 1.00 44.27 223 LEU A O 1
ATOM 1428 N N . GLY A 1 224 ? 17.107 25.975 50.048 1.00 45.03 224 GLY A N 1
ATOM 1429 C CA . GLY A 1 224 ? 17.996 25.279 49.144 1.00 47.20 224 GLY A CA 1
ATOM 1430 C C . GLY A 1 224 ? 19.358 25.053 49.744 1.00 49.08 224 GLY A C 1
ATOM 1431 O O . GLY A 1 224 ? 20.360 25.080 49.028 1.00 50.23 224 GLY A O 1
ATOM 1432 N N . ASP A 1 225 ? 19.396 24.835 51.056 1.00 50.93 225 ASP A N 1
ATOM 1433 C CA . ASP A 1 225 ? 20.647 24.595 51.770 1.00 52.50 225 ASP A CA 1
ATOM 1434 C C . ASP A 1 225 ? 20.716 23.157 52.272 1.00 53.24 225 ASP A C 1
ATOM 1435 O O . ASP A 1 225 ? 20.228 22.866 53.352 1.00 51.99 225 ASP A O 1
ATOM 1440 N N . ALA A 1 226 ? 21.335 22.269 51.498 1.00 56.73 226 ALA A N 1
ATOM 1441 C CA . ALA A 1 226 ? 21.460 20.856 51.886 1.00 60.29 226 ALA A CA 1
ATOM 1442 C C . ALA A 1 226 ? 21.998 20.689 53.312 1.00 62.36 226 ALA A C 1
ATOM 1443 O O . ALA A 1 226 ? 21.754 19.674 53.973 1.00 63.93 226 ALA A O 1
ATOM 1445 N N . THR A 1 227 ? 22.720 21.697 53.781 1.00 63.88 227 THR A N 1
ATOM 1446 C CA . THR A 1 227 ? 23.301 21.691 55.117 1.00 65.24 227 THR A CA 1
ATOM 1447 C C . THR A 1 227 ? 22.283 21.774 56.252 1.00 66.61 227 THR A C 1
ATOM 1448 O O . THR A 1 227 ? 22.476 21.181 57.313 1.00 67.71 227 THR A O 1
ATOM 1452 N N . LEU A 1 228 ? 21.202 22.511 56.035 1.00 67.49 228 LEU A N 1
ATOM 1453 C CA . LEU A 1 228 ? 20.199 22.693 57.080 1.00 68.12 228 LEU A CA 1
ATOM 1454 C C . LEU A 1 228 ? 19.340 21.460 57.408 1.00 68.12 228 LEU A C 1
ATOM 1455 O O . LEU A 1 228 ? 18.553 21.483 58.356 1.00 69.14 228 LEU A O 1
ATOM 1460 N N . GLY A 1 229 ? 19.494 20.390 56.635 1.00 67.10 229 GLY A N 1
ATOM 1461 C CA . GLY A 1 229 ? 18.714 19.189 56.882 1.00 65.76 229 GLY A CA 1
ATOM 1462 C C . GLY A 1 229 ? 18.131 18.643 55.594 1.00 64.53 229 GLY A C 1
ATOM 1463 O O . GLY A 1 229 ? 18.878 18.201 54.720 1.00 66.10 229 GLY A O 1
ATOM 1464 N N . THR A 1 230 ? 16.803 18.676 55.477 1.00 62.57 230 THR A N 1
ATOM 1465 C CA . THR A 1 230 ? 16.094 18.198 54.284 1.00 59.79 230 THR A CA 1
ATOM 1466 C C . THR A 1 230 ? 15.618 19.370 53.416 1.00 57.38 230 THR A C 1
ATOM 1467 O O . THR A 1 230 ? 14.562 19.929 53.664 1.00 54.39 230 THR A O 1
ATOM 1471 N N . PRO A 1 231 ? 16.382 19.745 52.377 1.00 56.45 231 PRO A N 1
ATOM 1472 C CA . PRO A 1 231 ? 16.051 20.848 51.470 1.00 56.57 231 PRO A CA 1
ATOM 1473 C C . PRO A 1 231 ? 14.832 20.721 50.565 1.00 58.13 231 PRO A C 1
ATOM 1474 O O . PRO A 1 231 ? 14.533 19.662 50.036 1.00 58.12 231 PRO A O 1
ATOM 1478 N N . ASP A 1 232 ? 14.125 21.832 50.395 1.00 59.27 232 ASP A N 1
ATOM 1479 C CA . ASP A 1 232 ? 12.952 21.901 49.538 1.00 58.31 232 ASP A CA 1
ATOM 1480 C C . ASP A 1 232 ? 13.405 22.667 48.294 1.00 57.31 232 ASP A C 1
ATOM 1481 O O . ASP A 1 232 ? 12.937 23.768 48.022 1.00 56.26 232 ASP A O 1
ATOM 1486 N N . GLU A 1 233 ? 14.331 22.067 47.552 1.00 56.96 233 GLU A N 1
ATOM 1487 C CA . GLU A 1 233 ? 14.892 22.665 46.336 1.00 57.98 233 GLU A CA 1
ATOM 1488 C C . GLU A 1 233 ? 13.894 23.191 45.302 1.00 57.44 233 GLU A C 1
ATOM 1489 O O . GLU A 1 233 ? 14.068 24.284 44.751 1.00 57.17 233 GLU A O 1
ATOM 1495 N N . LYS A 1 234 ? 12.860 22.411 45.016 1.00 58.00 234 LYS A N 1
ATOM 1496 C CA . LYS A 1 234 ? 11.866 22.821 44.026 1.00 58.21 234 LYS A CA 1
ATOM 1497 C C . LYS A 1 234 ? 11.079 24.055 44.455 1.00 57.00 234 LYS A C 1
ATOM 1498 O O . LYS A 1 234 ? 10.776 24.937 43.629 1.00 57.01 234 LYS A O 1
ATOM 1502 N N . THR A 1 235 ? 10.724 24.104 45.736 1.00 54.50 235 THR A N 1
ATOM 1503 C CA . THR A 1 235 ? 10.013 25.266 46.259 1.00 52.20 235 THR A CA 1
ATOM 1504 C C . THR A 1 235 ? 10.973 26.457 46.125 1.00 49.60 235 THR A C 1
ATOM 1505 O O . THR A 1 235 ? 10.583 27.549 45.733 1.00 49.78 235 THR A O 1
ATOM 1509 N N . ALA A 1 236 ? 12.243 26.228 46.429 1.00 46.96 236 ALA A N 1
ATOM 1510 C CA . ALA A 1 236 ? 13.239 27.279 46.310 1.00 45.85 236 ALA A CA 1
ATOM 1511 C C . ALA A 1 236 ? 13.233 27.789 44.880 1.00 45.33 236 ALA A C 1
ATOM 1512 O O . ALA A 1 236 ? 13.362 28.987 44.640 1.00 46.58 236 ALA A O 1
ATOM 1514 N N . GLN A 1 237 ? 13.090 26.871 43.928 1.00 44.88 237 GLN A N 1
ATOM 1515 C CA . GLN A 1 237 ? 13.054 27.231 42.513 1.00 43.34 237 GLN A CA 1
ATOM 1516 C C . GLN A 1 237 ? 11.802 28.021 42.147 1.00 42.51 237 GLN A C 1
ATOM 1517 O O . GLN A 1 237 ? 11.884 29.048 41.460 1.00 43.10 237 GLN A O 1
ATOM 1523 N N . ALA A 1 238 ? 10.641 27.555 42.600 1.00 40.24 238 ALA A N 1
ATOM 1524 C CA . ALA A 1 238 ? 9.404 28.274 42.298 1.00 39.02 238 ALA A CA 1
ATOM 1525 C C . ALA A 1 238 ? 9.555 29.722 42.793 1.00 39.26 238 ALA A C 1
ATOM 1526 O O . ALA A 1 238 ? 9.301 30.673 42.051 1.00 40.71 238 ALA A O 1
ATOM 1528 N N . LEU A 1 239 ? 9.990 29.883 44.046 1.00 38.31 239 LEU A N 1
ATOM 1529 C CA . LEU A 1 239 ? 10.174 31.207 44.627 1.00 35.63 239 LEU A CA 1
ATOM 1530 C C . LEU A 1 239 ? 11.106 32.068 43.824 1.00 36.23 239 LEU A C 1
ATOM 1531 O O . LEU A 1 239 ? 10.764 33.193 43.462 1.00 35.23 239 LEU A O 1
ATOM 1536 N N . LEU A 1 240 ? 12.287 31.537 43.536 1.00 36.30 240 LEU A N 1
ATOM 1537 C CA . LEU A 1 240 ? 13.286 32.277 42.770 1.00 36.77 240 LEU A CA 1
ATOM 1538 C C . LEU A 1 240 ? 12.841 32.709 41.369 1.00 38.85 240 LEU A C 1
ATOM 1539 O O . LEU A 1 240 ? 13.070 33.852 40.946 1.00 37.04 240 LEU A O 1
ATOM 1544 N N . GLU A 1 241 ? 12.198 31.810 40.636 1.00 40.87 241 GLU A N 1
ATOM 1545 C CA . GLU A 1 241 ? 11.794 32.190 39.294 1.00 44.27 241 GLU A CA 1
ATOM 1546 C C . GLU A 1 241 ? 10.808 33.351 39.266 1.00 43.92 241 GLU A C 1
ATOM 1547 O O . GLU A 1 241 ? 10.883 34.192 38.363 1.00 43.77 241 GLU A O 1
ATOM 1553 N N . LYS A 1 242 ? 9.920 33.439 40.257 1.00 43.29 242 LYS A N 1
ATOM 1554 C CA . LYS A 1 242 ? 8.955 34.543 40.286 1.00 45.02 242 LYS A CA 1
ATOM 1555 C C . LYS A 1 242 ? 9.595 35.904 40.554 1.00 44.63 242 LYS A C 1
ATOM 1556 O O . LYS A 1 242 ? 9.134 36.937 40.055 1.00 44.59 242 LYS A O 1
ATOM 1562 N N . ILE A 1 243 ? 10.669 35.895 41.331 1.00 43.97 243 ILE A N 1
ATOM 1563 C CA . ILE A 1 243 ? 11.332 37.125 41.715 1.00 42.60 243 ILE A CA 1
ATOM 1564 C C . ILE A 1 243 ? 12.528 37.525 40.884 1.00 41.15 243 ILE A C 1
ATOM 1565 O O . ILE A 1 243 ? 12.913 38.700 40.888 1.00 41.44 243 ILE A O 1
ATOM 1570 N N . ALA A 1 244 ? 13.115 36.580 40.157 1.00 39.26 244 ALA A N 1
ATOM 1571 C CA . ALA A 1 244 ? 14.306 36.909 39.361 1.00 39.05 244 ALA A CA 1
ATOM 1572 C C . ALA A 1 244 ? 14.117 38.042 38.350 1.00 36.90 244 ALA A C 1
ATOM 1573 O O . ALA A 1 244 ? 14.964 38.917 38.220 1.00 34.43 244 ALA A O 1
ATOM 1575 N N . PRO A 1 245 ? 13.008 38.032 37.606 1.00 38.51 245 PRO A N 1
ATOM 1576 C CA . PRO A 1 245 ? 12.812 39.113 36.630 1.00 38.64 245 PRO A CA 1
ATOM 1577 C C . PRO A 1 245 ? 13.035 40.513 37.190 1.00 39.64 245 PRO A C 1
ATOM 1578 O O . PRO A 1 245 ? 13.502 41.403 36.477 1.00 38.32 245 PRO A O 1
ATOM 1582 N N . GLY A 1 246 ? 12.709 40.700 38.470 1.00 42.21 246 GLY A N 1
ATOM 1583 C CA . GLY A 1 246 ? 12.866 42.005 39.110 1.00 43.83 246 GLY A CA 1
ATOM 1584 C C . GLY A 1 246 ? 13.881 42.111 40.267 1.00 44.17 246 GLY A C 1
ATOM 1585 O O . GLY A 1 246 ? 14.018 43.173 40.881 1.00 45.53 246 GLY A O 1
ATOM 1586 N N . TYR A 1 247 ? 14.538 41.001 40.591 1.00 40.94 247 TYR A N 1
ATOM 1587 C CA . TYR A 1 247 ? 15.569 40.934 41.618 1.00 37.75 247 TYR A CA 1
ATOM 1588 C C . TYR A 1 247 ? 16.516 39.963 40.930 1.00 34.77 247 TYR A C 1
ATOM 1589 O O . TYR A 1 247 ? 16.530 38.754 41.241 1.00 33.86 247 TYR A O 1
ATOM 1598 N N . PRO A 1 248 ? 17.290 40.479 39.960 1.00 32.54 248 PRO A N 1
ATOM 1599 C CA . PRO A 1 248 ? 18.243 39.693 39.162 1.00 33.95 248 PRO A CA 1
ATOM 1600 C C . PRO A 1 248 ? 19.333 38.900 39.852 1.00 36.39 248 PRO A C 1
ATOM 1601 O O . PRO A 1 248 ? 19.922 37.984 39.251 1.00 38.22 248 PRO A O 1
ATOM 1605 N N . ALA A 1 249 ? 19.604 39.227 41.105 1.00 35.73 249 ALA A N 1
ATOM 1606 C CA . ALA A 1 249 ? 20.589 38.456 41.829 1.00 36.95 249 ALA A CA 1
ATOM 1607 C C . ALA A 1 249 ? 19.999 37.049 41.922 1.00 36.60 249 ALA A C 1
ATOM 1608 O O . ALA A 1 249 ? 20.754 36.086 42.066 1.00 37.62 249 ALA A O 1
ATOM 1610 N N . SER A 1 250 ? 18.671 36.909 41.816 1.00 35.48 250 SER A N 1
ATOM 1611 C CA . SER A 1 250 ? 18.058 35.572 41.880 1.00 37.09 250 SER A CA 1
ATOM 1612 C C . SER A 1 250 ? 18.461 34.641 40.721 1.00 37.85 250 SER A C 1
ATOM 1613 O O . SER A 1 250 ? 18.368 33.416 40.848 1.00 36.95 250 SER A O 1
ATOM 1616 N N . TRP A 1 251 ? 18.877 35.197 39.581 1.00 38.31 251 TRP A N 1
ATOM 1617 C CA . TRP A 1 251 ? 19.316 34.322 38.478 1.00 39.57 251 TRP A CA 1
ATOM 1618 C C . TRP A 1 251 ? 20.525 33.544 38.995 1.00 39.46 251 TRP A C 1
ATOM 1619 O O . TRP A 1 251 ? 20.645 32.339 38.783 1.00 38.30 251 TRP A O 1
ATOM 1630 N N . VAL A 1 252 ? 21.428 34.245 39.673 1.00 39.82 252 VAL A N 1
ATOM 1631 C CA . VAL A 1 252 ? 22.596 33.598 40.249 1.00 38.62 252 VAL A CA 1
ATOM 1632 C C . VAL A 1 252 ? 22.143 32.569 41.275 1.00 37.53 252 VAL A C 1
ATOM 1633 O O . VAL A 1 252 ? 22.644 31.448 41.296 1.00 38.66 252 VAL A O 1
ATOM 1637 N N . SER A 1 253 ? 21.184 32.933 42.117 1.00 35.78 253 SER A N 1
ATOM 1638 C CA . SER A 1 253 ? 20.723 31.981 43.133 1.00 36.93 253 SER A CA 1
ATOM 1639 C C . SER A 1 253 ? 20.197 30.748 42.447 1.00 38.32 253 SER A C 1
ATOM 1640 O O . SER A 1 253 ? 20.429 29.645 42.927 1.00 42.46 253 SER A O 1
ATOM 1643 N N . LEU A 1 254 ? 19.480 30.932 41.334 1.00 37.47 254 LEU A N 1
ATOM 1644 C CA . LEU A 1 254 ? 18.936 29.809 40.576 1.00 37.42 254 LEU A CA 1
ATOM 1645 C C . LEU A 1 254 ? 20.056 28.931 40.003 1.00 37.93 254 LEU A C 1
ATOM 1646 O O . LEU A 1 254 ? 20.056 27.693 40.173 1.00 37.44 254 LEU A O 1
ATOM 1651 N N . ALA A 1 255 ? 21.016 29.559 39.336 1.00 36.82 255 ALA A N 1
ATOM 1652 C CA . ALA A 1 255 ? 22.143 28.802 38.797 1.00 38.21 255 ALA A CA 1
ATOM 1653 C C . ALA A 1 255 ? 22.759 28.022 39.964 1.00 39.95 255 ALA A C 1
ATOM 1654 O O . ALA A 1 255 ? 22.862 26.799 39.914 1.00 41.56 255 ALA A O 1
ATOM 1656 N N . GLN A 1 256 ? 23.127 28.731 41.032 1.00 41.18 256 GLN A N 1
ATOM 1657 C CA . GLN A 1 256 ? 23.736 28.089 42.194 1.00 40.53 256 GLN A CA 1
ATOM 1658 C C . GLN A 1 256 ? 22.820 27.022 42.782 1.00 41.65 256 GLN A C 1
ATOM 1659 O O . GLN A 1 256 ? 23.296 26.023 43.341 1.00 41.38 256 GLN A O 1
ATOM 1665 N N . LEU A 1 257 ? 21.513 27.199 42.640 1.00 41.04 257 LEU A N 1
ATOM 1666 C CA . LEU A 1 257 ? 20.605 26.182 43.165 1.00 45.73 257 LEU A CA 1
ATOM 1667 C C . LEU A 1 257 ? 20.687 24.869 42.353 1.00 48.91 257 LEU A C 1
ATOM 1668 O O . LEU A 1 257 ? 20.506 23.779 42.907 1.00 50.91 257 LEU A O 1
ATOM 1673 N N . LEU A 1 258 ? 20.961 24.968 41.050 1.00 51.20 258 LEU A N 1
ATOM 1674 C CA . LEU A 1 258 ? 21.076 23.767 40.207 1.00 53.84 258 LEU A CA 1
ATOM 1675 C C . LEU A 1 258 ? 22.396 23.104 40.516 1.00 54.24 258 LEU A C 1
ATOM 1676 O O . LEU A 1 258 ? 22.484 21.892 40.596 1.00 54.51 258 LEU A O 1
ATOM 1681 N N . TYR A 1 259 ? 23.430 23.912 40.682 1.00 55.10 259 TYR A N 1
ATOM 1682 C CA . TYR A 1 259 ? 24.729 23.373 41.000 1.00 54.76 259 TYR A CA 1
ATOM 1683 C C . TYR A 1 259 ? 24.631 22.503 42.257 1.00 54.51 259 TYR A C 1
ATOM 1684 O O . TYR A 1 259 ? 25.219 21.436 42.313 1.00 54.28 259 TYR A O 1
ATOM 1693 N N . ASP A 1 260 ? 23.848 22.932 43.242 1.00 54.74 260 ASP A N 1
ATOM 1694 C CA . ASP A 1 260 ? 23.721 22.178 44.496 1.00 55.14 260 ASP A CA 1
ATOM 1695 C C . ASP A 1 260 ? 22.714 21.038 44.482 1.00 55.69 260 ASP A C 1
ATOM 1696 O O . ASP A 1 260 ? 22.693 20.203 45.385 1.00 55.67 260 ASP A O 1
ATOM 1701 N N . PHE A 1 261 ? 21.863 21.030 43.468 1.00 56.67 261 PHE A N 1
ATOM 1702 C CA . PHE A 1 261 ? 20.860 19.991 43.313 1.00 57.51 261 PHE A CA 1
ATOM 1703 C C . PHE A 1 261 ? 20.890 19.734 41.823 1.00 58.36 261 PHE A C 1
ATOM 1704 O O . PHE A 1 261 ? 19.912 19.968 41.099 1.00 59.77 261 PHE A O 1
ATOM 1712 N N . PRO A 1 262 ? 22.035 19.240 41.338 1.00 58.74 262 PRO A N 1
ATOM 1713 C CA . PRO A 1 262 ? 22.235 18.959 39.914 1.00 60.02 262 PRO A CA 1
ATOM 1714 C C . PRO A 1 262 ? 21.133 18.211 39.158 1.00 62.44 262 PRO A C 1
ATOM 1715 O O . PRO A 1 262 ? 21.001 18.328 37.928 1.00 62.26 262 PRO A O 1
ATOM 1719 N N . GLU A 1 263 ? 20.308 17.474 39.897 1.00 64.54 263 GLU A N 1
ATOM 1720 C CA . GLU A 1 263 ? 19.275 16.604 39.328 1.00 64.88 263 GLU A CA 1
ATOM 1721 C C . GLU A 1 263 ? 17.898 17.138 38.928 1.00 66.23 263 GLU A C 1
ATOM 1722 O O . GLU A 1 263 ? 16.980 16.353 38.655 1.00 67.21 263 GLU A O 1
ATOM 1724 N N . LEU A 1 264 ? 17.766 18.471 38.850 1.00 66.83 264 LEU A N 1
ATOM 1725 C CA . LEU A 1 264 ? 16.484 19.133 38.440 1.00 67.68 264 LEU A CA 1
ATOM 1726 C C . LEU A 1 264 ? 16.637 20.306 37.467 1.00 67.94 264 LEU A C 1
ATOM 1727 O O . LEU A 1 264 ? 15.897 21.304 37.539 1.00 69.02 264 LEU A O 1
ATOM 1729 N N . GLY A 1 265 ? 17.614 20.183 36.559 1.00 68.95 265 GLY A N 1
ATOM 1730 C CA . GLY A 1 265 ? 17.834 21.217 35.553 1.00 68.39 265 GLY A CA 1
ATOM 1731 C C . GLY A 1 265 ? 18.997 20.738 34.721 1.00 67.85 265 GLY A C 1
ATOM 1732 O O . GLY A 1 265 ? 19.947 20.097 35.209 1.00 66.32 265 GLY A O 1
ATOM 1733 N N . ASP A 1 266 ? 18.953 21.104 33.453 1.00 68.85 266 ASP A N 1
ATOM 1734 C CA . ASP A 1 266 ? 20.031 20.738 32.535 1.00 70.17 266 ASP A CA 1
ATOM 1735 C C . ASP A 1 266 ? 21.052 21.874 32.424 1.00 69.83 266 ASP A C 1
ATOM 1736 O O . ASP A 1 266 ? 20.918 22.924 33.061 1.00 70.03 266 ASP A O 1
ATOM 1741 N N . VAL A 1 267 ? 22.094 21.635 31.637 1.00 69.47 267 VAL A N 1
ATOM 1742 C CA . VAL A 1 267 ? 23.112 22.638 31.411 1.00 68.46 267 VAL A CA 1
ATOM 1743 C C . VAL A 1 267 ? 22.409 23.730 30.610 1.00 67.78 267 VAL A C 1
ATOM 1744 O O . VAL A 1 267 ? 22.849 24.887 30.554 1.00 67.07 267 VAL A O 1
ATOM 1748 N N . GLU A 1 268 ? 21.299 23.334 29.988 1.00 67.13 268 GLU A N 1
ATOM 1749 C CA . GLU A 1 268 ? 20.478 24.246 29.200 1.00 66.34 268 GLU A CA 1
ATOM 1750 C C . GLU A 1 268 ? 20.010 25.355 30.129 1.00 65.22 268 GLU A C 1
ATOM 1751 O O . GLU A 1 268 ? 20.243 26.530 29.869 1.00 64.39 268 GLU A O 1
ATOM 1753 N N . GLN A 1 269 ? 19.332 24.964 31.205 1.00 64.85 269 GLN A N 1
ATOM 1754 C CA . GLN A 1 269 ? 18.839 25.912 32.197 1.00 65.42 269 GLN A CA 1
ATOM 1755 C C . GLN A 1 269 ? 20.003 26.707 32.775 1.00 64.92 269 GLN A C 1
ATOM 1756 O O . GLN A 1 269 ? 20.075 27.921 32.592 1.00 65.10 269 GLN A O 1
ATOM 1762 N N . MET A 1 270 ? 20.895 26.000 33.474 1.00 62.62 270 MET A N 1
ATOM 1763 C CA . MET A 1 270 ? 22.080 26.581 34.084 1.00 60.38 270 MET A CA 1
ATOM 1764 C C . MET A 1 270 ? 22.565 27.763 33.267 1.00 59.27 270 MET A C 1
ATOM 1765 O O . MET A 1 270 ? 22.583 28.909 33.731 1.00 59.38 270 MET A O 1
ATOM 1770 N N . MET A 1 271 ? 22.939 27.468 32.032 1.00 58.36 271 MET A N 1
ATOM 1771 C CA . MET A 1 271 ? 23.434 28.481 31.113 1.00 56.79 271 MET A CA 1
ATOM 1772 C C . MET A 1 271 ? 22.426 29.606 30.835 1.00 54.44 271 MET A C 1
ATOM 1773 O O . MET A 1 271 ? 22.819 30.726 30.479 1.00 51.92 271 MET A O 1
ATOM 1778 N N . LYS A 1 272 ? 21.138 29.323 31.031 1.00 52.67 272 LYS A N 1
ATOM 1779 C CA . LYS A 1 272 ? 20.074 30.323 30.817 1.00 52.98 272 LYS A CA 1
ATOM 1780 C C . LYS A 1 272 ? 20.003 31.289 32.007 1.00 50.32 272 LYS A C 1
ATOM 1781 O O . LYS A 1 272 ? 20.005 32.531 31.850 1.00 48.34 272 LYS A O 1
ATOM 1787 N N . TYR A 1 273 ? 19.927 30.699 33.195 1.00 47.22 273 TYR A N 1
ATOM 1788 C CA . TYR A 1 273 ? 19.936 31.458 34.447 1.00 45.71 273 TYR A CA 1
ATOM 1789 C C . TYR A 1 273 ? 21.197 32.348 34.453 1.00 47.39 273 TYR A C 1
ATOM 1790 O O . TYR A 1 273 ? 21.126 33.514 34.816 1.00 48.31 273 TYR A O 1
ATOM 1799 N N . LEU A 1 274 ? 22.332 31.789 34.026 1.00 47.32 274 LEU A N 1
ATOM 1800 C CA . LEU A 1 274 ? 23.600 32.512 33.983 1.00 48.39 274 LEU A CA 1
ATOM 1801 C C . LEU A 1 274 ? 23.613 33.635 32.961 1.00 49.37 274 LEU A C 1
ATOM 1802 O O . LEU A 1 274 ? 24.216 34.695 33.190 1.00 49.21 274 LEU A O 1
ATOM 1807 N N . ASP A 1 275 ? 22.974 33.391 31.817 1.00 49.72 275 ASP A N 1
ATOM 1808 C CA . ASP A 1 275 ? 22.882 34.407 30.770 1.00 48.95 275 ASP A CA 1
ATOM 1809 C C . ASP A 1 275 ? 22.059 35.551 31.338 1.00 47.35 275 ASP A C 1
ATOM 1810 O O . ASP A 1 275 ? 22.399 36.718 31.168 1.00 46.65 275 ASP A O 1
ATOM 1815 N N . ASN A 1 276 ? 20.956 35.204 32.002 1.00 47.51 276 ASN A N 1
ATOM 1816 C CA . ASN A 1 276 ? 20.082 36.199 32.612 1.00 47.07 276 ASN A CA 1
ATOM 1817 C C . ASN A 1 276 ? 20.910 37.004 33.580 1.00 46.18 276 ASN A C 1
ATOM 1818 O O . ASN A 1 276 ? 20.792 38.236 33.658 1.00 44.70 276 ASN A O 1
ATOM 1823 N N . GLY A 1 277 ? 21.766 36.277 34.300 1.00 46.02 277 GLY A N 1
ATOM 1824 C CA . GLY A 1 277 ? 22.659 36.888 35.263 1.00 46.42 277 GLY A CA 1
ATOM 1825 C C . GLY A 1 277 ? 23.684 37.811 34.622 1.00 46.38 277 GLY A C 1
ATOM 1826 O O . GLY A 1 277 ? 23.925 38.922 35.120 1.00 45.42 277 GLY A O 1
ATOM 1827 N N . ARG A 1 278 ? 24.305 37.366 33.530 1.00 46.21 278 ARG A N 1
ATOM 1828 C CA . ARG A 1 278 ? 25.296 38.202 32.860 1.00 48.91 278 ARG A CA 1
ATOM 1829 C C . ARG A 1 278 ? 24.631 39.472 32.339 1.00 49.40 278 ARG A C 1
ATOM 1830 O O . ARG A 1 278 ? 25.189 40.569 32.451 1.00 48.34 278 ARG A O 1
ATOM 1838 N N . ALA A 1 279 ? 23.432 39.305 31.774 1.00 48.79 279 ALA A N 1
ATOM 1839 C CA . ALA A 1 279 ? 22.664 40.414 31.213 1.00 49.29 279 ALA A CA 1
ATOM 1840 C C . ALA A 1 279 ? 22.308 41.448 32.270 1.00 49.48 279 ALA A C 1
ATOM 1841 O O . ALA A 1 279 ? 22.296 42.652 31.995 1.00 50.07 279 ALA A O 1
ATOM 1843 N N . ALA A 1 280 ? 22.021 40.985 33.484 1.00 48.61 280 ALA A N 1
ATOM 1844 C CA . ALA A 1 280 ? 21.673 41.908 34.557 1.00 48.05 280 ALA A CA 1
ATOM 1845 C C . ALA A 1 280 ? 22.907 42.580 35.163 1.00 46.51 280 ALA A C 1
ATOM 1846 O O . ALA A 1 280 ? 22.788 43.396 36.065 1.00 47.33 280 ALA A O 1
ATOM 1848 N N . ASP A 1 281 ? 24.091 42.240 34.669 1.00 48.08 281 ASP A N 1
ATOM 1849 C CA . ASP A 1 281 ? 25.324 42.830 35.189 1.00 47.35 281 ASP A CA 1
ATOM 1850 C C . ASP A 1 281 ? 25.655 42.310 36.603 1.00 46.32 281 ASP A C 1
ATOM 1851 O O . ASP A 1 281 ? 26.167 43.050 37.435 1.00 46.34 281 ASP A O 1
ATOM 1856 N N . GLN A 1 282 ? 25.358 41.038 36.867 1.00 44.45 282 GLN A N 1
ATOM 1857 C CA . GLN A 1 282 ? 25.641 40.434 38.165 1.00 45.55 282 GLN A CA 1
ATOM 1858 C C . GLN A 1 282 ? 27.023 39.769 38.162 1.00 45.93 282 GLN A C 1
ATOM 1859 O O . GLN A 1 282 ? 27.179 38.618 37.751 1.00 47.44 282 GLN A O 1
ATOM 1865 N N . PRO A 1 283 ? 28.046 40.487 38.626 1.00 44.70 283 PRO A N 1
ATOM 1866 C CA . PRO A 1 283 ? 29.381 39.891 38.640 1.00 44.06 283 PRO A CA 1
ATOM 1867 C C . PRO A 1 283 ? 29.455 38.418 39.100 1.00 45.30 283 PRO A C 1
ATOM 1868 O O . PRO A 1 283 ? 30.302 37.658 38.621 1.00 45.41 283 PRO A O 1
ATOM 1872 N N . ARG A 1 284 ? 28.595 38.007 40.030 1.00 44.60 284 ARG A N 1
ATOM 1873 C CA . ARG A 1 284 ? 28.628 36.626 40.504 1.00 44.51 284 ARG A CA 1
ATOM 1874 C C . ARG A 1 284 ? 28.237 35.613 39.422 1.00 45.63 284 ARG A C 1
ATOM 1875 O O . ARG A 1 284 ? 28.469 34.397 39.565 1.00 44.07 284 ARG A O 1
ATOM 1883 N N . ALA A 1 285 ? 27.622 36.103 38.352 1.00 44.12 285 ALA A N 1
ATOM 1884 C CA . ALA A 1 285 ? 27.220 35.219 37.271 1.00 45.07 285 ALA A CA 1
ATOM 1885 C C . ALA A 1 285 ? 28.502 34.798 36.560 1.00 45.55 285 ALA A C 1
ATOM 1886 O O . ALA A 1 285 ? 28.689 33.627 36.235 1.00 44.87 285 ALA A O 1
ATOM 1888 N N . GLU A 1 286 ? 29.384 35.767 36.321 1.00 47.06 286 GLU A N 1
ATOM 1889 C CA . GLU A 1 286 ? 30.669 35.489 35.688 1.00 48.48 286 GLU A CA 1
ATOM 1890 C C . GLU A 1 286 ? 31.427 34.522 36.596 1.00 49.06 286 GLU A C 1
ATOM 1891 O O . GLU A 1 286 ? 32.020 33.547 36.147 1.00 50.18 286 GLU A O 1
ATOM 1897 N N . LEU A 1 287 ? 31.387 34.803 37.890 1.00 47.82 287 LEU A N 1
ATOM 1898 C CA . LEU A 1 287 ? 32.065 33.985 38.880 1.00 46.17 287 LEU A CA 1
ATOM 1899 C C . LEU A 1 287 ? 31.675 32.509 38.796 1.00 45.41 287 LEU A C 1
ATOM 1900 O O . LEU A 1 287 ? 32.536 31.635 38.639 1.00 41.76 287 LEU A O 1
ATOM 1905 N N . LEU A 1 288 ? 30.378 32.222 38.878 1.00 46.27 288 LEU A N 1
ATOM 1906 C CA . LEU A 1 288 ? 29.943 30.826 38.840 1.00 48.10 288 LEU A CA 1
ATOM 1907 C C . LEU A 1 288 ? 30.188 30.195 37.484 1.00 49.99 288 LEU A C 1
ATOM 1908 O O . LEU A 1 288 ? 30.528 29.014 37.397 1.00 50.59 288 LEU A O 1
ATOM 1913 N N . LEU A 1 289 ? 30.027 30.982 36.426 1.00 51.39 289 LEU A N 1
ATOM 1914 C CA . LEU A 1 289 ? 30.245 30.467 35.083 1.00 54.10 289 LEU A CA 1
ATOM 1915 C C . LEU A 1 289 ? 31.693 29.985 34.932 1.00 54.91 289 LEU A C 1
ATOM 1916 O O . LEU A 1 289 ? 31.943 28.880 34.442 1.00 55.40 289 LEU A O 1
ATOM 1921 N N . GLY A 1 290 ? 32.636 30.812 35.367 1.00 55.01 290 GLY A N 1
ATOM 1922 C CA . GLY A 1 290 ? 34.040 30.454 35.285 1.00 54.52 290 GLY A CA 1
ATOM 1923 C C . GLY A 1 290 ? 34.376 29.273 36.171 1.00 55.24 290 GLY A C 1
ATOM 1924 O O . GLY A 1 290 ? 35.354 28.560 35.936 1.00 55.22 290 GLY A O 1
ATOM 1925 N N . LYS A 1 291 ? 33.560 29.060 37.196 1.00 55.91 291 LYS A N 1
ATOM 1926 C CA . LYS A 1 291 ? 33.773 27.953 38.114 1.00 55.78 291 LYS A CA 1
ATOM 1927 C C . LYS A 1 291 ? 33.330 26.692 37.405 1.00 56.72 291 LYS A C 1
ATOM 1928 O O . LYS A 1 291 ? 33.864 25.602 37.642 1.00 57.57 291 LYS A O 1
ATOM 1934 N N . LEU A 1 292 ? 32.352 26.837 36.524 1.00 56.74 292 LEU A N 1
ATOM 1935 C CA . LEU A 1 292 ? 31.874 25.685 35.788 1.00 57.95 292 LEU A CA 1
ATOM 1936 C C . LEU A 1 292 ? 32.978 25.156 34.877 1.00 58.22 292 LEU A C 1
ATOM 1937 O O . LEU A 1 292 ? 33.293 23.963 34.892 1.00 57.16 292 LEU A O 1
ATOM 1942 N N . TYR A 1 293 ? 33.582 26.051 34.103 1.00 59.06 293 TYR A N 1
ATOM 1943 C CA . TYR A 1 293 ? 34.654 25.658 33.202 1.00 60.62 293 TYR A CA 1
ATOM 1944 C C . TYR A 1 293 ? 35.917 25.324 33.981 1.00 61.06 293 TYR A C 1
ATOM 1945 O O . TYR A 1 293 ? 36.912 24.909 33.409 1.00 61.29 293 TYR A O 1
ATOM 1954 N N . TYR A 1 294 ? 35.888 25.516 35.288 1.00 62.20 294 TYR A N 1
ATOM 1955 C CA . TYR A 1 294 ? 37.065 25.238 36.094 1.00 62.22 294 TYR A CA 1
ATOM 1956 C C . TYR A 1 294 ? 37.053 23.839 36.690 1.00 62.95 294 TYR A C 1
ATOM 1957 O O . TYR A 1 294 ? 38.109 23.239 36.881 1.00 63.17 294 TYR A O 1
ATOM 1966 N N . GLU A 1 295 ? 35.868 23.329 37.005 1.00 63.14 295 GLU A N 1
ATOM 1967 C CA . GLU A 1 295 ? 35.757 21.996 37.576 1.00 64.04 295 GLU A CA 1
ATOM 1968 C C . GLU A 1 295 ? 35.233 21.001 36.556 1.00 64.92 295 GLU A C 1
ATOM 1969 O O . GLU A 1 295 ? 35.261 19.797 36.786 1.00 65.60 295 GLU A O 1
ATOM 1975 N N . GLY A 1 296 ? 34.782 21.517 35.417 1.00 65.04 296 GLY A N 1
ATOM 1976 C CA . GLY A 1 296 ? 34.272 20.667 34.356 1.00 65.07 296 GLY A CA 1
ATOM 1977 C C . GLY A 1 296 ? 33.487 19.436 34.780 1.00 64.71 296 GLY A C 1
ATOM 1978 O O . GLY A 1 296 ? 33.887 18.307 34.482 1.00 65.56 296 GLY A O 1
ATOM 1979 N N . LYS A 1 297 ? 32.376 19.653 35.480 1.00 63.84 297 LYS A N 1
ATOM 1980 C CA . LYS A 1 297 ? 31.511 18.571 35.942 1.00 62.96 297 LYS A CA 1
ATOM 1981 C C . LYS A 1 297 ? 30.139 18.756 35.307 1.00 63.42 297 LYS A C 1
ATOM 1982 O O . LYS A 1 297 ? 29.292 17.869 35.370 1.00 64.75 297 LYS A O 1
ATOM 1984 N N . TRP A 1 298 ? 29.945 19.930 34.711 1.00 63.02 298 TRP A N 1
ATOM 1985 C CA . TRP A 1 298 ? 28.717 20.315 34.022 1.00 62.38 298 TRP A CA 1
ATOM 1986 C C . TRP A 1 298 ? 29.041 20.454 32.534 1.00 62.65 298 TRP A C 1
ATOM 1987 O O . TRP A 1 298 ? 28.207 20.215 31.658 1.00 62.38 298 TRP A O 1
ATOM 1998 N N . VAL A 1 299 ? 30.270 20.864 32.257 1.00 62.29 299 VAL A N 1
ATOM 1999 C CA . VAL A 1 299 ? 30.718 21.046 30.889 1.00 62.82 299 VAL A CA 1
ATOM 2000 C C . VAL A 1 299 ? 32.188 20.639 30.770 1.00 63.98 299 VAL A C 1
ATOM 2001 O O . VAL A 1 299 ? 32.889 20.488 31.781 1.00 64.26 299 VAL A O 1
ATOM 2005 N N . PRO A 1 300 ? 32.667 20.441 29.532 1.00 64.79 300 PRO A N 1
ATOM 2006 C CA . PRO A 1 300 ? 34.064 20.045 29.317 1.00 65.31 300 PRO A CA 1
ATOM 2007 C C . PRO A 1 300 ? 35.050 21.020 29.949 1.00 65.82 300 PRO A C 1
ATOM 2008 O O . PRO A 1 300 ? 35.089 22.203 29.584 1.00 66.11 300 PRO A O 1
ATOM 2012 N N . ALA A 1 301 ? 35.865 20.515 30.879 1.00 65.38 301 ALA A N 1
ATOM 2013 C CA . ALA A 1 301 ? 36.842 21.382 31.551 1.00 65.08 301 ALA A CA 1
ATOM 2014 C C . ALA A 1 301 ? 37.579 22.197 30.478 1.00 65.98 301 ALA A C 1
ATOM 2015 O O . ALA A 1 301 ? 38.084 21.643 29.490 1.00 67.36 301 ALA A O 1
ATOM 2017 N N . ASP A 1 302 ? 37.590 23.512 30.675 1.00 66.53 302 ASP A N 1
ATOM 2018 C CA . ASP A 1 302 ? 38.270 24.432 29.782 1.00 66.86 302 ASP A CA 1
ATOM 2019 C C . ASP A 1 302 ? 39.043 25.430 30.638 1.00 65.76 302 ASP A C 1
ATOM 2020 O O . ASP A 1 302 ? 38.483 26.173 31.441 1.00 66.69 302 ASP A O 1
ATOM 2025 N N . ALA A 1 303 ? 40.340 25.476 30.428 1.00 64.63 303 ALA A N 1
ATOM 2026 C CA . ALA A 1 303 ? 41.203 26.341 31.206 1.00 62.86 303 ALA A CA 1
ATOM 2027 C C . ALA A 1 303 ? 41.158 27.847 30.946 1.00 60.98 303 ALA A C 1
ATOM 2028 O O . ALA A 1 303 ? 40.995 28.623 31.893 1.00 60.78 303 ALA A O 1
ATOM 2030 N N . LYS A 1 304 ? 41.312 28.271 29.694 1.00 56.69 304 LYS A N 1
ATOM 2031 C CA . LYS A 1 304 ? 41.344 29.697 29.409 1.00 53.91 304 LYS A CA 1
ATOM 2032 C C . LYS A 1 304 ? 39.998 30.433 29.471 1.00 52.98 304 LYS A C 1
ATOM 2033 O O . LYS A 1 304 ? 39.957 31.668 29.625 1.00 50.02 304 LYS A O 1
ATOM 2035 N N . ALA A 1 305 ? 38.909 29.680 29.331 1.00 53.24 305 ALA A N 1
ATOM 2036 C CA . ALA A 1 305 ? 37.574 30.258 29.379 1.00 53.94 305 ALA A CA 1
ATOM 2037 C C . ALA A 1 305 ? 37.318 30.739 30.810 1.00 53.86 305 ALA A C 1
ATOM 2038 O O . ALA A 1 305 ? 36.920 31.886 31.036 1.00 54.60 305 ALA A O 1
ATOM 2040 N N . ALA A 1 306 ? 37.556 29.854 31.771 1.00 52.92 306 ALA A N 1
ATOM 2041 C CA . ALA A 1 306 ? 37.368 30.194 33.180 1.00 51.75 306 ALA A CA 1
ATOM 2042 C C . ALA A 1 306 ? 38.198 31.424 33.527 1.00 49.12 306 ALA A C 1
ATOM 2043 O O . ALA A 1 306 ? 37.683 32.380 34.098 1.00 48.21 306 ALA A O 1
ATOM 2045 N N . GLU A 1 307 ? 39.481 31.419 33.185 1.00 49.01 307 GLU A N 1
ATOM 2046 C CA . GLU A 1 307 ? 40.286 32.594 33.493 1.00 50.43 307 GLU A CA 1
ATOM 2047 C C . GLU A 1 307 ? 39.565 33.812 32.896 1.00 50.33 307 GLU A C 1
ATOM 2048 O O . GLU A 1 307 ? 39.405 34.839 33.552 1.00 49.50 307 GLU A O 1
ATOM 2054 N N . ALA A 1 308 ? 39.112 33.677 31.652 1.00 50.53 308 ALA A N 1
ATOM 2055 C CA . ALA A 1 308 ? 38.401 34.758 30.975 1.00 51.62 308 ALA A CA 1
ATOM 2056 C C . ALA A 1 308 ? 37.224 35.234 31.819 1.00 51.12 308 ALA A C 1
ATOM 2057 O O . ALA A 1 308 ? 37.086 36.424 32.089 1.00 50.99 308 ALA A O 1
ATOM 2059 N N . HIS A 1 309 ? 36.389 34.299 32.248 1.00 49.49 309 HIS A N 1
ATOM 2060 C CA . HIS A 1 309 ? 35.232 34.650 33.052 1.00 51.35 309 HIS A CA 1
ATOM 2061 C C . HIS A 1 309 ? 35.553 35.215 34.431 1.00 51.32 309 HIS A C 1
ATOM 2062 O O . HIS A 1 309 ? 34.975 36.229 34.822 1.00 49.56 309 HIS A O 1
ATOM 2069 N N . PHE A 1 310 ? 36.463 34.579 35.164 1.00 50.60 310 PHE A N 1
ATOM 2070 C CA . PHE A 1 310 ? 36.812 35.092 36.479 1.00 51.62 310 PHE A CA 1
ATOM 2071 C C . PHE A 1 310 ? 37.388 36.489 36.313 1.00 53.50 310 PHE A C 1
ATOM 2072 O O . PHE A 1 310 ? 37.170 37.369 37.149 1.00 54.55 310 PHE A O 1
ATOM 2080 N N . GLU A 1 311 ? 38.118 36.698 35.222 1.00 54.79 311 GLU A N 1
ATOM 2081 C CA . GLU A 1 311 ? 38.746 37.990 34.990 1.00 55.94 311 GLU A CA 1
ATOM 2082 C C . GLU A 1 311 ? 37.758 39.136 34.991 1.00 53.69 311 GLU A C 1
ATOM 2083 O O . GLU A 1 311 ? 38.059 40.209 35.510 1.00 54.77 311 GLU A O 1
ATOM 2089 N N . LYS A 1 312 ? 36.574 38.894 34.435 1.00 52.45 312 LYS A N 1
ATOM 2090 C CA . LYS A 1 312 ? 35.513 39.904 34.361 1.00 50.88 312 LYS A CA 1
ATOM 2091 C C . LYS A 1 312 ? 34.845 40.228 35.689 1.00 48.17 312 LYS A C 1
ATOM 2092 O O . LYS A 1 312 ? 34.077 41.181 35.765 1.00 47.28 312 LYS A O 1
ATOM 2098 N N . ALA A 1 313 ? 35.119 39.439 36.724 1.00 45.19 313 ALA A N 1
ATOM 2099 C CA . ALA A 1 313 ? 34.525 39.695 38.030 1.00 43.25 313 ALA A CA 1
ATOM 2100 C C . ALA A 1 313 ? 35.552 40.392 38.903 1.00 43.08 313 ALA A C 1
ATOM 2101 O O . ALA A 1 313 ? 35.222 40.955 39.949 1.00 41.89 313 ALA A O 1
ATOM 2103 N N . VAL A 1 314 ? 36.802 40.357 38.451 1.00 43.89 314 VAL A N 1
ATOM 2104 C CA . VAL A 1 314 ? 37.909 40.984 39.177 1.00 45.08 314 VAL A CA 1
ATOM 2105 C C . VAL A 1 314 ? 37.599 42.444 39.512 1.00 46.65 314 VAL A C 1
ATOM 2106 O O . VAL A 1 314 ? 37.277 43.253 38.632 1.00 46.18 314 VAL A O 1
ATOM 2110 N N . GLY A 1 315 ? 37.693 42.767 40.796 1.00 48.11 315 GLY A N 1
ATOM 2111 C CA . GLY A 1 315 ? 37.417 44.116 41.232 1.00 51.02 315 GLY A CA 1
ATOM 2112 C C . GLY A 1 315 ? 35.963 44.297 41.637 1.00 53.40 315 GLY A C 1
ATOM 2113 O O . GLY A 1 315 ? 35.579 45.388 42.066 1.00 55.03 315 GLY A O 1
ATOM 2114 N N . ARG A 1 316 ? 35.157 43.240 41.511 1.00 53.44 316 ARG A N 1
ATOM 2115 C CA . ARG A 1 316 ? 33.743 43.307 41.869 1.00 52.89 316 ARG A CA 1
ATOM 2116 C C . ARG A 1 316 ? 33.361 42.175 42.817 1.00 52.94 316 ARG A C 1
ATOM 2117 O O . ARG A 1 316 ? 32.357 42.250 43.522 1.00 52.45 316 ARG A O 1
ATOM 2125 N N . GLU A 1 317 ? 34.165 41.117 42.805 1.00 53.45 317 GLU A N 1
ATOM 2126 C CA . GLU A 1 317 ? 33.970 39.958 43.667 1.00 53.58 317 GLU A CA 1
ATOM 2127 C C . GLU A 1 317 ? 35.359 39.438 44.028 1.00 53.33 317 GLU A C 1
ATOM 2128 O O . GLU A 1 317 ? 36.125 39.009 43.156 1.00 53.70 317 GLU A O 1
ATOM 2134 N N . VAL A 1 318 ? 35.662 39.487 45.321 1.00 50.58 318 VAL A N 1
ATOM 2135 C CA . VAL A 1 318 ? 36.943 39.062 45.863 1.00 49.13 318 VAL A CA 1
ATOM 2136 C C . VAL A 1 318 ? 37.313 37.633 45.496 1.00 46.70 318 VAL A C 1
ATOM 2137 O O . VAL A 1 318 ? 38.491 37.325 45.348 1.00 45.48 318 VAL A O 1
ATOM 2141 N N . ALA A 1 319 ? 36.322 36.756 45.354 1.00 44.50 319 ALA A N 1
ATOM 2142 C CA . ALA A 1 319 ? 36.623 35.365 45.010 1.00 43.44 319 ALA A CA 1
ATOM 2143 C C . ALA A 1 319 ? 37.292 35.213 43.634 1.00 42.96 319 ALA A C 1
ATOM 2144 O O . ALA A 1 319 ? 38.066 34.281 43.418 1.00 43.93 319 ALA A O 1
ATOM 2146 N N . ALA A 1 320 ? 36.992 36.120 42.708 1.00 42.03 320 ALA A N 1
ATOM 2147 C CA . ALA A 1 320 ? 37.590 36.070 41.377 1.00 40.83 320 ALA A CA 1
ATOM 2148 C C . ALA A 1 320 ? 39.085 35.895 41.542 1.00 41.87 320 ALA A C 1
ATOM 2149 O O . ALA A 1 320 ? 39.664 34.934 41.020 1.00 40.29 320 ALA A O 1
ATOM 2151 N N . ASP A 1 321 ? 39.704 36.828 42.272 1.00 43.45 321 ASP A N 1
ATOM 2152 C CA . ASP A 1 321 ? 41.147 36.790 42.520 1.00 44.78 321 ASP A CA 1
ATOM 2153 C C . ASP A 1 321 ? 41.573 35.462 43.098 1.00 44.12 321 ASP A C 1
ATOM 2154 O O . ASP A 1 321 ? 42.663 34.991 42.825 1.00 45.46 321 ASP A O 1
ATOM 2159 N N . TYR A 1 322 ? 40.701 34.856 43.892 1.00 44.60 322 TYR A N 1
ATOM 2160 C CA . TYR A 1 322 ? 41.003 33.571 44.508 1.00 44.37 322 TYR A CA 1
ATOM 2161 C C . TYR A 1 322 ? 40.915 32.421 43.517 1.00 45.05 322 TYR A C 1
ATOM 2162 O O . TYR A 1 322 ? 41.753 31.523 43.550 1.00 44.03 322 TYR A O 1
ATOM 2171 N N . TYR A 1 323 ? 39.901 32.421 42.654 1.00 45.63 323 TYR A N 1
ATOM 2172 C CA . TYR A 1 323 ? 39.790 31.341 41.673 1.00 48.07 323 TYR A CA 1
ATOM 2173 C C . TYR A 1 323 ? 40.840 31.498 40.573 1.00 48.50 323 TYR A C 1
ATOM 2174 O O . TYR A 1 323 ? 41.291 30.508 39.979 1.00 47.89 323 TYR A O 1
ATOM 2183 N N . LEU A 1 324 ? 41.255 32.733 40.311 1.00 48.29 324 LEU A N 1
ATOM 2184 C CA . LEU A 1 324 ? 42.293 32.936 39.315 1.00 49.39 324 LEU A CA 1
ATOM 2185 C C . LEU A 1 324 ? 43.613 32.484 39.935 1.00 50.08 324 LEU A C 1
ATOM 2186 O O . LEU A 1 324 ? 44.521 32.045 39.234 1.00 52.26 324 LEU A O 1
ATOM 2191 N N . GLY A 1 325 ? 43.710 32.582 41.257 1.00 50.55 325 GLY A N 1
ATOM 2192 C CA . GLY A 1 325 ? 44.922 32.170 41.949 1.00 49.21 325 GLY A CA 1
ATOM 2193 C C . GLY A 1 325 ? 45.095 30.667 41.904 1.00 48.85 325 GLY A C 1
ATOM 2194 O O . GLY A 1 325 ? 46.198 30.167 41.691 1.00 48.23 325 GLY A O 1
ATOM 2195 N N . GLN A 1 326 ? 44.006 29.932 42.098 1.00 49.33 326 GLN A N 1
ATOM 2196 C CA . GLN A 1 326 ? 44.084 28.480 42.054 1.00 50.93 326 GLN A CA 1
ATOM 2197 C C . GLN A 1 326 ? 44.558 27.986 40.692 1.00 51.80 326 GLN A C 1
ATOM 2198 O O . GLN A 1 326 ? 45.490 27.190 40.602 1.00 50.95 326 GLN A O 1
ATOM 2204 N N . ILE A 1 327 ? 43.906 28.462 39.635 1.00 53.85 327 ILE A N 1
ATOM 2205 C CA . ILE A 1 327 ? 44.256 28.085 38.272 1.00 53.92 327 ILE A CA 1
ATOM 2206 C C . ILE A 1 327 ? 45.750 28.234 38.035 1.00 53.70 327 ILE A C 1
ATOM 2207 O O . ILE A 1 327 ? 46.377 27.341 37.469 1.00 55.27 327 ILE A O 1
ATOM 2212 N N . TYR A 1 328 ? 46.318 29.355 38.467 1.00 52.58 328 TYR A N 1
ATOM 2213 C CA . TYR A 1 328 ? 47.745 29.584 38.298 1.00 53.87 328 TYR A CA 1
ATOM 2214 C C . TYR A 1 328 ? 48.574 28.733 39.246 1.00 55.49 328 TYR A C 1
ATOM 2215 O O . TYR A 1 328 ? 49.762 28.527 39.009 1.00 56.49 328 TYR A O 1
ATOM 2224 N N . ARG A 1 329 ? 47.971 28.269 40.337 1.00 56.22 329 ARG A N 1
ATOM 2225 C CA . ARG A 1 329 ? 48.705 27.432 41.278 1.00 56.99 329 ARG A CA 1
ATOM 2226 C C . ARG A 1 329 ? 48.732 25.988 40.774 1.00 57.71 329 ARG A C 1
ATOM 2227 O O . ARG A 1 329 ? 49.787 25.367 40.712 1.00 57.54 329 ARG A O 1
ATOM 2235 N N . ARG A 1 330 ? 47.572 25.459 40.408 1.00 59.25 330 ARG A N 1
ATOM 2236 C CA . ARG A 1 330 ? 47.501 24.090 39.919 1.00 63.36 330 ARG A CA 1
ATOM 2237 C C . ARG A 1 330 ? 48.070 23.919 38.501 1.00 64.89 330 ARG A C 1
ATOM 2238 O O . ARG A 1 330 ? 48.057 22.812 37.962 1.00 64.74 330 ARG A O 1
ATOM 2246 N N . GLY A 1 331 ? 48.541 25.019 37.910 1.00 66.50 331 GLY A N 1
ATOM 2247 C CA . GLY A 1 331 ? 49.104 25.031 36.566 1.00 69.09 331 GLY A CA 1
ATOM 2248 C C . GLY A 1 331 ? 48.115 24.643 35.493 1.00 70.82 331 GLY A C 1
ATOM 2249 O O . GLY A 1 331 ? 48.480 24.361 34.338 1.00 71.95 331 GLY A O 1
ATOM 2250 N N . TYR A 1 332 ? 46.843 24.724 35.846 1.00 70.90 332 TYR A N 1
ATOM 2251 C CA . TYR A 1 332 ? 45.783 24.353 34.923 1.00 70.67 332 TYR A CA 1
ATOM 2252 C C . TYR A 1 332 ? 45.889 24.817 33.476 1.00 70.35 332 TYR A C 1
ATOM 2253 O O . TYR A 1 332 ? 45.362 24.182 32.604 1.00 69.23 332 TYR A O 1
ATOM 2262 N N . LEU A 1 333 ? 46.566 25.905 33.197 1.00 69.84 333 LEU A N 1
ATOM 2263 C CA . LEU A 1 333 ? 46.596 26.338 31.834 1.00 69.50 333 LEU A CA 1
ATOM 2264 C C . LEU A 1 333 ? 47.713 25.611 31.088 1.00 69.97 333 LEU A C 1
ATOM 2265 O O . LEU A 1 333 ? 48.248 26.116 30.090 1.00 70.14 333 LEU A O 1
ATOM 2270 N N . GLY A 1 334 ? 47.935 24.383 31.550 1.00 70.18 334 GLY A N 1
ATOM 2271 C CA . GLY A 1 334 ? 48.926 23.505 31.016 1.00 68.93 334 GLY A CA 1
ATOM 2272 C C . GLY A 1 334 ? 50.229 23.734 31.760 1.00 68.23 334 GLY A C 1
ATOM 2273 O O . GLY A 1 334 ? 51.018 22.777 31.969 1.00 69.34 334 GLY A O 1
ATOM 2274 N N . LYS A 1 335 ? 50.483 24.987 32.137 1.00 66.72 335 LYS A N 1
ATOM 2275 C CA . LYS A 1 335 ? 51.681 25.300 32.891 1.00 66.34 335 LYS A CA 1
ATOM 2276 C C . LYS A 1 335 ? 51.372 26.011 34.215 1.00 64.78 335 LYS A C 1
ATOM 2277 O O . LYS A 1 335 ? 50.269 26.449 34.414 1.00 64.79 335 LYS A O 1
ATOM 2283 N N . VAL A 1 336 ? 52.394 26.210 35.041 1.00 60.99 336 VAL A N 1
ATOM 2284 C CA . VAL A 1 336 ? 52.260 26.809 36.369 1.00 57.68 336 VAL A CA 1
ATOM 2285 C C . VAL A 1 336 ? 52.948 28.158 36.483 1.00 55.77 336 VAL A C 1
ATOM 2286 O O . VAL A 1 336 ? 54.108 28.292 36.071 1.00 55.86 336 VAL A O 1
ATOM 2290 N N . TYR A 1 337 ? 52.213 29.149 37.004 1.00 52.12 337 TYR A N 1
ATOM 2291 C CA . TYR A 1 337 ? 52.712 30.513 37.178 1.00 49.89 337 TYR A CA 1
ATOM 2292 C C . TYR A 1 337 ? 52.776 30.884 38.651 1.00 49.59 337 TYR A C 1
ATOM 2293 O O . TYR A 1 337 ? 51.796 31.345 39.222 1.00 50.19 337 TYR A O 1
ATOM 2302 N N . PRO A 1 338 ? 53.942 30.721 39.281 1.00 49.20 338 PRO A N 1
ATOM 2303 C CA . PRO A 1 338 ? 54.069 31.052 40.707 1.00 47.72 338 PRO A CA 1
ATOM 2304 C C . PRO A 1 338 ? 53.693 32.461 41.165 1.00 45.69 338 PRO A C 1
ATOM 2305 O O . PRO A 1 338 ? 52.746 32.625 41.951 1.00 45.60 338 PRO A O 1
ATOM 2309 N N . GLN A 1 339 ? 54.432 33.466 40.696 1.00 42.68 339 GLN A N 1
ATOM 2310 C CA . GLN A 1 339 ? 54.183 34.849 41.085 1.00 42.96 339 GLN A CA 1
ATOM 2311 C C . GLN A 1 339 ? 52.756 35.336 40.810 1.00 44.35 339 GLN A C 1
ATOM 2312 O O . GLN A 1 339 ? 52.233 36.162 41.556 1.00 45.51 339 GLN A O 1
ATOM 2318 N N . LYS A 1 340 ? 52.110 34.846 39.759 1.00 44.73 340 LYS A N 1
ATOM 2319 C CA . LYS A 1 340 ? 50.740 35.287 39.515 1.00 46.50 340 LYS A CA 1
ATOM 2320 C C . LYS A 1 340 ? 49.836 34.679 40.580 1.00 46.97 340 LYS A C 1
ATOM 2321 O O . LYS A 1 340 ? 48.986 35.371 41.162 1.00 46.38 340 LYS A O 1
ATOM 2327 N N . ALA A 1 341 ? 50.023 33.384 40.830 1.00 46.09 341 ALA A N 1
ATOM 2328 C CA . ALA A 1 341 ? 49.224 32.685 41.825 1.00 45.16 341 ALA A CA 1
ATOM 2329 C C . ALA A 1 341 ? 49.301 33.374 43.188 1.00 44.86 341 ALA A C 1
ATOM 2330 O O . ALA A 1 341 ? 48.284 33.526 43.863 1.00 45.53 341 ALA A O 1
ATOM 2332 N N . LEU A 1 342 ? 50.497 33.786 43.596 1.00 41.94 342 LEU A N 1
ATOM 2333 C CA . LEU A 1 342 ? 50.632 34.449 44.879 1.00 40.37 342 LEU A CA 1
ATOM 2334 C C . LEU A 1 342 ? 49.931 35.786 44.805 1.00 42.19 342 LEU A C 1
ATOM 2335 O O . LEU A 1 342 ? 49.077 36.097 45.625 1.00 41.51 342 LEU A O 1
ATOM 2340 N N . ASP A 1 343 ? 50.312 36.572 43.808 1.00 45.25 343 ASP A N 1
ATOM 2341 C CA . ASP A 1 343 ? 49.745 37.894 43.583 1.00 48.29 343 ASP A CA 1
ATOM 2342 C C . ASP A 1 343 ? 48.213 37.922 43.725 1.00 47.56 343 ASP A C 1
ATOM 2343 O O . ASP A 1 343 ? 47.669 38.693 44.512 1.00 46.28 343 ASP A O 1
ATOM 2348 N N . HIS A 1 344 ? 47.518 37.079 42.972 1.00 46.83 344 HIS A N 1
ATOM 2349 C CA . HIS A 1 344 ? 46.061 37.053 43.041 1.00 48.09 344 HIS A CA 1
ATOM 2350 C C . HIS A 1 344 ? 45.506 36.423 44.326 1.00 47.68 344 HIS A C 1
ATOM 2351 O O . HIS A 1 344 ? 44.415 36.780 44.777 1.00 47.88 344 HIS A O 1
ATOM 2358 N N . LEU A 1 345 ? 46.249 35.487 44.906 1.00 46.86 345 LEU A N 1
ATOM 2359 C CA . LEU A 1 345 ? 45.806 34.808 46.119 1.00 46.65 345 LEU A CA 1
ATOM 2360 C C . LEU A 1 345 ? 45.968 35.700 47.315 1.00 45.77 345 LEU A C 1
ATOM 2361 O O . LEU A 1 345 ? 45.195 35.639 48.258 1.00 47.26 345 LEU A O 1
ATOM 2366 N N . LEU A 1 346 ? 46.972 36.550 47.263 1.00 44.05 346 LEU A N 1
ATOM 2367 C CA . LEU A 1 346 ? 47.215 37.435 48.362 1.00 43.37 346 LEU A CA 1
ATOM 2368 C C . LEU A 1 346 ? 46.155 38.529 48.337 1.00 42.83 346 LEU A C 1
ATOM 2369 O O . LEU A 1 346 ? 45.572 38.862 49.358 1.00 43.00 346 LEU A O 1
ATOM 2374 N N . THR A 1 347 ? 45.889 39.070 47.159 1.00 43.37 347 THR A N 1
ATOM 2375 C CA . THR A 1 347 ? 44.882 40.112 47.023 1.00 42.35 347 THR A CA 1
ATOM 2376 C C . THR A 1 347 ? 43.562 39.656 47.652 1.00 40.88 347 THR A C 1
ATOM 2377 O O . THR A 1 347 ? 42.944 40.368 48.444 1.00 41.52 347 THR A O 1
ATOM 2381 N N . ALA A 1 348 ? 43.146 38.452 47.315 1.00 39.66 348 ALA A N 1
ATOM 2382 C CA . ALA A 1 348 ? 41.922 37.912 47.872 1.00 39.49 348 ALA A CA 1
ATOM 2383 C C . ALA A 1 348 ? 42.009 37.771 49.391 1.00 40.25 348 ALA A C 1
ATOM 2384 O O . ALA A 1 348 ? 41.047 38.090 50.097 1.00 42.54 348 ALA A O 1
ATOM 2386 N N . ALA A 1 349 ? 43.150 37.305 49.904 1.00 39.01 349 ALA A N 1
ATOM 2387 C CA . ALA A 1 349 ? 43.272 37.113 51.344 1.00 37.94 349 ALA A CA 1
ATOM 2388 C C . ALA A 1 349 ? 43.190 38.463 52.022 1.00 38.76 349 ALA A C 1
ATOM 2389 O O . ALA A 1 349 ? 42.600 38.609 53.081 1.00 37.96 349 ALA A O 1
ATOM 2391 N N . ARG A 1 350 ? 43.781 39.459 51.387 1.00 39.73 350 ARG A N 1
ATOM 2392 C CA . ARG A 1 350 ? 43.772 40.804 51.911 1.00 41.24 350 ARG A CA 1
ATOM 2393 C C . ARG A 1 350 ? 42.425 41.510 51.728 1.00 43.23 350 ARG A C 1
ATOM 2394 O O . ARG A 1 350 ? 42.218 42.624 52.225 1.00 42.63 350 ARG A O 1
ATOM 2402 N N . ASN A 1 351 ? 41.502 40.865 51.025 1.00 44.50 351 ASN A N 1
ATOM 2403 C CA . ASN A 1 351 ? 40.175 41.445 50.831 1.00 45.21 351 ASN A CA 1
ATOM 2404 C C . ASN A 1 351 ? 39.094 40.649 51.554 1.00 44.90 351 ASN A C 1
ATOM 2405 O O . ASN A 1 351 ? 37.901 40.822 51.275 1.00 46.17 351 ASN A O 1
ATOM 2410 N N . GLY A 1 352 ? 39.506 39.752 52.450 1.00 42.35 352 GLY A N 1
ATOM 2411 C CA . GLY A 1 352 ? 38.533 38.993 53.217 1.00 40.20 352 GLY A CA 1
ATOM 2412 C C . GLY A 1 352 ? 38.223 37.574 52.798 1.00 40.25 352 GLY A C 1
ATOM 2413 O O . GLY A 1 352 ? 37.456 36.890 53.471 1.00 39.46 352 GLY A O 1
ATOM 2414 N N . GLN A 1 353 ? 38.789 37.133 51.682 1.00 41.01 353 GLN A N 1
ATOM 2415 C CA . GLN A 1 353 ? 38.556 35.774 51.200 1.00 42.40 353 GLN A CA 1
ATOM 2416 C C . GLN A 1 353 ? 39.007 34.778 52.271 1.00 41.45 353 GLN A C 1
ATOM 2417 O O . GLN A 1 353 ? 40.188 34.697 52.580 1.00 41.59 353 GLN A O 1
ATOM 2423 N N . ASN A 1 354 ? 38.079 34.001 52.815 1.00 41.35 354 ASN A N 1
ATOM 2424 C CA . ASN A 1 354 ? 38.428 33.051 53.866 1.00 40.95 354 ASN A CA 1
ATOM 2425 C C . ASN A 1 354 ? 39.273 31.848 53.460 1.00 39.98 354 ASN A C 1
ATOM 2426 O O . ASN A 1 354 ? 39.666 31.084 54.326 1.00 39.87 354 ASN A O 1
ATOM 2431 N N . SER A 1 355 ? 39.560 31.670 52.174 1.00 39.95 355 SER A N 1
ATOM 2432 C CA . SER A 1 355 ? 40.340 30.498 51.747 1.00 39.72 355 SER A CA 1
ATOM 2433 C C . SER A 1 355 ? 41.677 30.724 51.063 1.00 37.55 355 SER A C 1
ATOM 2434 O O . SER A 1 355 ? 42.407 29.779 50.829 1.00 35.28 355 SER A O 1
ATOM 2437 N N . ALA A 1 356 ? 41.993 31.970 50.738 1.00 38.93 356 ALA A N 1
ATOM 2438 C CA . ALA A 1 356 ? 43.237 32.286 50.039 1.00 39.04 356 ALA A CA 1
ATOM 2439 C C . ALA A 1 356 ? 44.531 32.000 50.821 1.00 40.00 356 ALA A C 1
ATOM 2440 O O . ALA A 1 356 ? 45.518 31.546 50.242 1.00 42.16 356 ALA A O 1
ATOM 2442 N N . ASP A 1 357 ? 44.543 32.293 52.116 1.00 38.92 357 ASP A N 1
ATOM 2443 C CA . ASP A 1 357 ? 45.724 32.058 52.938 1.00 39.12 357 ASP A CA 1
ATOM 2444 C C . ASP A 1 357 ? 46.032 30.556 52.965 1.00 37.74 357 ASP A C 1
ATOM 2445 O O . ASP A 1 357 ? 47.187 30.131 52.843 1.00 34.76 357 ASP A O 1
ATOM 2450 N N . PHE A 1 358 ? 44.996 29.747 53.127 1.00 35.02 358 PHE A N 1
ATOM 2451 C CA . PHE A 1 358 ? 45.197 28.316 53.125 1.00 35.47 358 PHE A CA 1
ATOM 2452 C C . PHE A 1 358 ? 45.911 27.953 51.809 1.00 36.32 358 PHE A C 1
ATOM 2453 O O . PHE A 1 358 ? 46.891 27.199 51.803 1.00 32.42 358 PHE A O 1
ATOM 2461 N N . ALA A 1 359 ? 45.421 28.511 50.696 1.00 35.31 359 ALA A N 1
ATOM 2462 C CA . ALA A 1 359 ? 45.994 28.193 49.390 1.00 35.63 359 ALA A CA 1
ATOM 2463 C C . ALA A 1 359 ? 47.431 28.648 49.256 1.00 35.47 359 ALA A C 1
ATOM 2464 O O . ALA A 1 359 ? 48.267 27.925 48.721 1.00 37.74 359 ALA A O 1
ATOM 2466 N N . ILE A 1 360 ? 47.719 29.844 49.746 1.00 34.50 360 ILE A N 1
ATOM 2467 C CA . ILE A 1 360 ? 49.062 30.377 49.665 1.00 35.13 360 ILE A CA 1
ATOM 2468 C C . ILE A 1 360 ? 50.000 29.504 50.472 1.00 36.36 360 ILE A C 1
ATOM 2469 O O . ILE A 1 360 ? 51.199 29.479 50.220 1.00 38.62 360 ILE A O 1
ATOM 2474 N N . ALA A 1 361 ? 49.452 28.786 51.449 1.00 39.20 361 ALA A N 1
ATOM 2475 C CA . ALA A 1 361 ? 50.258 27.886 52.277 1.00 40.93 361 ALA A CA 1
ATOM 2476 C C . ALA A 1 361 ? 50.620 26.667 51.401 1.00 40.52 361 ALA A C 1
ATOM 2477 O O . ALA A 1 361 ? 51.781 26.254 51.312 1.00 38.93 361 ALA A O 1
ATOM 2479 N N . GLN A 1 362 ? 49.610 26.119 50.739 1.00 42.04 362 GLN A N 1
ATOM 2480 C CA . GLN A 1 362 ? 49.791 24.976 49.848 1.00 43.70 362 GLN A CA 1
ATOM 2481 C C . GLN A 1 362 ? 50.733 25.284 48.688 1.00 44.14 362 GLN A C 1
ATOM 2482 O O . GLN A 1 362 ? 51.473 24.412 48.230 1.00 45.56 362 GLN A O 1
ATOM 2488 N N . LEU A 1 363 ? 50.692 26.522 48.206 1.00 43.31 363 LEU A N 1
ATOM 2489 C CA . LEU A 1 363 ? 51.547 26.930 47.102 1.00 42.43 363 LEU A CA 1
ATOM 2490 C C . LEU A 1 363 ? 52.994 26.882 47.515 1.00 41.67 363 LEU A C 1
ATOM 2491 O O . LEU A 1 363 ? 53.842 26.510 46.730 1.00 41.33 363 LEU A O 1
ATOM 2496 N N . PHE A 1 364 ? 53.277 27.274 48.747 1.00 42.38 364 PHE A N 1
ATOM 2497 C CA . PHE A 1 364 ? 54.652 27.308 49.219 1.00 42.13 364 PHE A CA 1
ATOM 2498 C C . PHE A 1 364 ? 55.156 26.003 49.813 1.00 42.29 364 PHE A C 1
ATOM 2499 O O . PHE A 1 364 ? 56.341 25.892 50.149 1.00 40.46 364 PHE A O 1
ATOM 2507 N N . SER A 1 365 ? 54.272 25.016 49.933 1.00 41.93 365 SER A N 1
ATOM 2508 C CA . SER A 1 365 ? 54.701 23.739 50.498 1.00 44.06 365 SER A CA 1
ATOM 2509 C C . SER A 1 365 ? 54.668 22.562 49.539 1.00 43.88 365 SER A C 1
ATOM 2510 O O . SER A 1 365 ? 55.584 21.757 49.529 1.00 44.27 365 SER A O 1
ATOM 2513 N N . GLN A 1 366 ? 53.642 22.477 48.706 1.00 47.21 366 GLN A N 1
ATOM 2514 C CA . GLN A 1 366 ? 53.527 21.348 47.779 1.00 50.03 366 GLN A CA 1
ATOM 2515 C C . GLN A 1 366 ? 54.474 21.320 46.584 1.00 50.98 366 GLN A C 1
ATOM 2516 O O . GLN A 1 366 ? 54.486 20.336 45.852 1.00 51.71 366 GLN A O 1
ATOM 2522 N N . GLY A 1 367 ? 55.263 22.372 46.381 1.00 52.47 367 GLY A N 1
ATOM 2523 C CA . GLY A 1 367 ? 56.154 22.393 45.231 1.00 54.26 367 GLY A CA 1
ATOM 2524 C C . GLY A 1 367 ? 55.373 22.447 43.918 1.00 55.54 367 GLY A C 1
ATOM 2525 O O . GLY A 1 367 ? 54.844 23.501 43.534 1.00 55.64 367 GLY A O 1
ATOM 2526 N N . LYS A 1 368 ? 55.284 21.302 43.248 1.00 55.53 368 LYS A N 1
ATOM 2527 C CA . LYS A 1 368 ? 54.579 21.179 41.980 1.00 57.08 368 LYS A CA 1
ATOM 2528 C C . LYS A 1 368 ? 54.710 22.398 41.065 1.00 57.30 368 LYS A C 1
ATOM 2529 O O . LYS A 1 368 ? 53.721 22.853 40.491 1.00 58.91 368 LYS A O 1
ATOM 2535 N N . GLY A 1 369 ? 55.930 22.914 40.918 1.00 56.54 369 GLY A N 1
ATOM 2536 C CA . GLY A 1 369 ? 56.146 24.069 40.063 1.00 55.37 369 GLY A CA 1
ATOM 2537 C C . GLY A 1 369 ? 56.732 25.238 40.829 1.00 55.16 369 GLY A C 1
ATOM 2538 O O . GLY A 1 369 ? 57.611 25.947 40.336 1.00 56.68 369 GLY A O 1
ATOM 2539 N N . THR A 1 370 ? 56.258 25.414 42.056 1.00 54.04 370 THR A N 1
ATOM 2540 C CA . THR A 1 370 ? 56.692 26.510 42.906 1.00 52.99 370 THR A CA 1
ATOM 2541 C C . THR A 1 370 ? 57.732 26.009 43.883 1.00 53.93 370 THR A C 1
ATOM 2542 O O . THR A 1 370 ? 57.459 25.080 44.648 1.00 55.37 370 THR A O 1
ATOM 2546 N N . LYS A 1 371 ? 58.916 26.608 43.882 1.00 53.74 371 LYS A N 1
ATOM 2547 C CA . LYS A 1 371 ? 59.953 26.177 44.815 1.00 54.97 371 LYS A CA 1
ATOM 2548 C C . LYS A 1 371 ? 59.393 26.308 46.226 1.00 54.63 371 LYS A C 1
ATOM 2549 O O . LYS A 1 371 ? 58.765 27.316 46.546 1.00 54.65 371 LYS A O 1
ATOM 2555 N N . PRO A 1 372 ? 59.611 25.304 47.084 1.00 54.45 372 PRO A N 1
ATOM 2556 C CA . PRO A 1 372 ? 59.077 25.423 48.440 1.00 53.26 372 PRO A CA 1
ATOM 2557 C C . PRO A 1 372 ? 59.785 26.458 49.300 1.00 52.62 372 PRO A C 1
ATOM 2558 O O . PRO A 1 372 ? 60.965 26.745 49.102 1.00 52.35 372 PRO A O 1
ATOM 2562 N N . ASP A 1 373 ? 59.030 27.025 50.240 1.00 51.22 373 ASP A N 1
ATOM 2563 C CA . ASP A 1 373 ? 59.543 28.023 51.175 1.00 49.32 373 ASP A CA 1
ATOM 2564 C C . ASP A 1 373 ? 58.855 27.816 52.522 1.00 48.16 373 ASP A C 1
ATOM 2565 O O . ASP A 1 373 ? 57.760 28.341 52.762 1.00 47.85 373 ASP A O 1
ATOM 2570 N N . PRO A 1 374 ? 59.488 27.030 53.414 1.00 46.53 374 PRO A N 1
ATOM 2571 C CA . PRO A 1 374 ? 59.002 26.702 54.761 1.00 44.44 374 PRO A CA 1
ATOM 2572 C C . PRO A 1 374 ? 58.486 27.854 55.625 1.00 43.69 374 PRO A C 1
ATOM 2573 O O . PRO A 1 374 ? 57.473 27.733 56.319 1.00 43.90 374 PRO A O 1
ATOM 2577 N N . LEU A 1 375 ? 59.178 28.976 55.600 1.00 42.79 375 LEU A N 1
ATOM 2578 C CA . LEU A 1 375 ? 58.728 30.066 56.433 1.00 43.31 375 LEU A CA 1
ATOM 2579 C C . LEU A 1 375 ? 57.392 30.612 55.927 1.00 43.43 375 LEU A C 1
ATOM 2580 O O . LEU A 1 375 ? 56.405 30.648 56.676 1.00 42.96 375 LEU A O 1
ATOM 2585 N N . ASN A 1 376 ? 57.335 31.014 54.663 1.00 41.66 376 ASN A N 1
ATOM 2586 C CA . ASN A 1 376 ? 56.082 31.525 54.145 1.00 42.92 376 ASN A CA 1
ATOM 2587 C C . ASN A 1 376 ? 54.959 30.512 54.325 1.00 43.29 376 ASN A C 1
ATOM 2588 O O . ASN A 1 376 ? 53.829 30.888 54.639 1.00 42.98 376 ASN A O 1
ATOM 2593 N N . ALA A 1 377 ? 55.263 29.231 54.133 1.00 41.87 377 ALA A N 1
ATOM 2594 C CA . ALA A 1 377 ? 54.242 28.199 54.280 1.00 42.02 377 ALA A CA 1
ATOM 2595 C C . ALA A 1 377 ? 53.617 28.291 55.667 1.00 42.40 377 ALA A C 1
ATOM 2596 O O . ALA A 1 377 ? 52.394 28.238 55.824 1.00 41.55 377 ALA A O 1
ATOM 2598 N N . TYR A 1 378 ? 54.475 28.453 56.668 1.00 42.02 378 TYR A N 1
ATOM 2599 C CA . TYR A 1 378 ? 54.053 28.556 58.059 1.00 40.58 378 TYR A CA 1
ATOM 2600 C C . TYR A 1 378 ? 53.174 29.794 58.269 1.00 40.00 378 TYR A C 1
ATOM 2601 O O . TYR A 1 378 ? 52.034 29.703 58.709 1.00 38.79 378 TYR A O 1
ATOM 2610 N N . VAL A 1 379 ? 53.731 30.952 57.944 1.00 40.24 379 VAL A N 1
ATOM 2611 C CA . VAL A 1 379 ? 53.042 32.221 58.097 1.00 38.71 379 VAL A CA 1
ATOM 2612 C C . VAL A 1 379 ? 51.651 32.205 57.478 1.00 38.90 379 VAL A C 1
ATOM 2613 O O . VAL A 1 379 ? 50.705 32.741 58.052 1.00 38.83 379 VAL A O 1
ATOM 2617 N N . PHE A 1 380 ? 51.517 31.586 56.311 1.00 37.16 380 PHE A N 1
ATOM 2618 C CA . PHE A 1 380 ? 50.226 31.572 55.673 1.00 34.72 380 PHE A CA 1
ATOM 2619 C C . PHE A 1 380 ? 49.308 30.496 56.168 1.00 34.72 380 PHE A C 1
ATOM 2620 O O . PHE A 1 380 ? 48.092 30.651 56.088 1.00 34.97 380 PHE A O 1
ATOM 2628 N N . SER A 1 381 ? 49.865 29.419 56.704 1.00 33.90 381 SER A N 1
ATOM 2629 C CA . SER A 1 381 ? 49.008 28.381 57.261 1.00 34.93 381 SER A CA 1
ATOM 2630 C C . SER A 1 381 ? 48.514 28.904 58.632 1.00 36.20 381 SER A C 1
ATOM 2631 O O . SER A 1 381 ? 47.429 28.533 59.086 1.00 35.34 381 SER A O 1
ATOM 2634 N N . GLN A 1 382 ? 49.303 29.772 59.277 1.00 36.42 382 GLN A N 1
ATOM 2635 C CA . GLN A 1 382 ? 48.888 30.371 60.549 1.00 39.38 382 GLN A CA 1
ATOM 2636 C C . GLN A 1 382 ? 47.778 31.402 60.257 1.00 40.37 382 GLN A C 1
ATOM 2637 O O . GLN A 1 382 ? 46.771 31.468 60.970 1.00 40.28 382 GLN A O 1
ATOM 2643 N N . LEU A 1 383 ? 47.947 32.197 59.202 1.00 41.69 383 LEU A N 1
ATOM 2644 C CA . LEU A 1 383 ? 46.914 33.166 58.841 1.00 42.04 383 LEU A CA 1
ATOM 2645 C C . LEU A 1 383 ? 45.626 32.430 58.496 1.00 43.78 383 LEU A C 1
ATOM 2646 O O . LEU A 1 383 ? 44.535 32.922 58.769 1.00 46.46 383 LEU A O 1
ATOM 2651 N N . ALA A 1 384 ? 45.748 31.253 57.893 1.00 43.03 384 ALA A N 1
ATOM 2652 C CA . ALA A 1 384 ? 44.573 30.489 57.510 1.00 44.52 384 ALA A CA 1
ATOM 2653 C C . ALA A 1 384 ? 43.910 29.861 58.728 1.00 47.83 384 ALA A C 1
ATOM 2654 O O . ALA A 1 384 ? 42.733 29.495 58.677 1.00 47.17 384 ALA A O 1
ATOM 2656 N N . LYS A 1 385 ? 44.672 29.738 59.819 1.00 51.04 385 LYS A N 1
ATOM 2657 C CA . LYS A 1 385 ? 44.181 29.145 61.074 1.00 52.31 385 LYS A CA 1
ATOM 2658 C C . LYS A 1 385 ? 43.122 30.066 61.640 1.00 53.40 385 LYS A C 1
ATOM 2659 O O . LYS A 1 385 ? 42.096 29.607 62.146 1.00 53.33 385 LYS A O 1
ATOM 2665 N N . ALA A 1 386 ? 43.390 31.368 61.527 1.00 53.46 386 ALA A N 1
ATOM 2666 C CA . ALA A 1 386 ? 42.484 32.417 61.994 1.00 54.62 386 ALA A CA 1
ATOM 2667 C C . ALA A 1 386 ? 41.068 32.277 61.413 1.00 56.35 386 ALA A C 1
ATOM 2668 O O . ALA A 1 386 ? 40.101 32.762 62.012 1.00 57.85 386 ALA A O 1
ATOM 2670 N N . GLN A 1 387 ? 40.948 31.624 60.253 1.00 57.49 387 GLN A N 1
ATOM 2671 C CA . GLN A 1 387 ? 39.645 31.416 59.625 1.00 57.67 387 GLN A CA 1
ATOM 2672 C C . GLN A 1 387 ? 38.861 30.368 60.434 1.00 58.95 387 GLN A C 1
ATOM 2673 O O . GLN A 1 387 ? 37.661 30.191 60.237 1.00 59.12 387 GLN A O 1
ATOM 2679 N N . ASP A 1 388 ? 39.566 29.676 61.329 1.00 60.08 388 ASP A N 1
ATOM 2680 C CA . ASP A 1 388 ? 38.990 28.663 62.226 1.00 60.15 388 ASP A CA 1
ATOM 2681 C C . ASP A 1 388 ? 38.308 27.448 61.601 1.00 59.77 388 ASP A C 1
ATOM 2682 O O . ASP A 1 388 ? 37.097 27.280 61.701 1.00 58.79 388 ASP A O 1
ATOM 2687 N N . THR A 1 389 ? 39.108 26.589 60.985 1.00 60.87 389 THR A N 1
ATOM 2688 C CA . THR A 1 389 ? 38.611 25.385 60.345 1.00 63.01 389 THR A CA 1
ATOM 2689 C C . THR A 1 389 ? 39.512 24.204 60.710 1.00 63.52 389 THR A C 1
ATOM 2690 O O . THR A 1 389 ? 40.711 24.363 60.955 1.00 64.38 389 THR A O 1
ATOM 2694 N N . PRO A 1 390 ? 38.941 23.000 60.776 1.00 63.82 390 PRO A N 1
ATOM 2695 C CA . PRO A 1 390 ? 39.751 21.831 61.116 1.00 62.44 390 PRO A CA 1
ATOM 2696 C C . PRO A 1 390 ? 40.840 21.663 60.066 1.00 62.02 390 PRO A C 1
ATOM 2697 O O . PRO A 1 390 ? 41.980 21.313 60.381 1.00 61.46 390 PRO A O 1
ATOM 2701 N N . GLU A 1 391 ? 40.456 21.907 58.815 1.00 61.49 391 GLU A N 1
ATOM 2702 C CA . GLU A 1 391 ? 41.348 21.827 57.659 1.00 61.89 391 GLU A CA 1
ATOM 2703 C C . GLU A 1 391 ? 42.544 22.765 57.907 1.00 61.02 391 GLU A C 1
ATOM 2704 O O . GLU A 1 391 ? 43.708 22.376 57.781 1.00 60.03 391 GLU A O 1
ATOM 2710 N N . ALA A 1 392 ? 42.239 24.001 58.290 1.00 58.46 392 ALA A N 1
ATOM 2711 C CA . ALA A 1 392 ? 43.274 24.982 58.562 1.00 58.28 392 ALA A CA 1
ATOM 2712 C C . ALA A 1 392 ? 44.130 24.575 59.759 1.00 57.51 392 ALA A C 1
ATOM 2713 O O . ALA A 1 392 ? 45.329 24.853 59.792 1.00 57.99 392 ALA A O 1
ATOM 2715 N N . ASN A 1 393 ? 43.528 23.907 60.737 1.00 56.98 393 ASN A N 1
ATOM 2716 C CA . ASN A 1 393 ? 44.277 23.466 61.912 1.00 56.17 393 ASN A CA 1
ATOM 2717 C C . ASN A 1 393 ? 45.165 22.332 61.517 1.00 54.94 393 ASN A C 1
ATOM 2718 O O . ASN A 1 393 ? 46.339 22.284 61.869 1.00 54.24 393 ASN A O 1
ATOM 2723 N N . ASP A 1 394 ? 44.579 21.409 60.779 1.00 55.17 394 ASP A N 1
ATOM 2724 C CA . ASP A 1 394 ? 45.299 20.244 60.323 1.00 56.06 394 ASP A CA 1
ATOM 2725 C C . ASP A 1 394 ? 46.507 20.629 59.470 1.00 54.20 394 ASP A C 1
ATOM 2726 O O . ASP A 1 394 ? 47.546 19.969 59.522 1.00 53.38 394 ASP A O 1
ATOM 2731 N N . LEU A 1 395 ? 46.379 21.691 58.682 1.00 51.72 395 LEU A N 1
ATOM 2732 C CA . LEU A 1 395 ? 47.501 22.105 57.848 1.00 50.68 395 LEU A CA 1
ATOM 2733 C C . LEU A 1 395 ? 48.554 22.921 58.623 1.00 49.10 395 LEU A C 1
ATOM 2734 O O . LEU A 1 395 ? 49.761 22.809 58.371 1.00 48.40 395 LEU A O 1
ATOM 2739 N N . ALA A 1 396 ? 48.092 23.729 59.567 1.00 45.46 396 ALA A N 1
ATOM 2740 C CA . ALA A 1 396 ? 48.988 24.545 60.351 1.00 44.08 396 ALA A CA 1
ATOM 2741 C C . ALA A 1 396 ? 49.877 23.696 61.267 1.00 45.21 396 ALA A C 1
ATOM 2742 O O . ALA A 1 396 ? 50.994 24.097 61.590 1.00 44.66 396 ALA A O 1
ATOM 2744 N N . THR A 1 397 ? 49.414 22.526 61.700 1.00 45.34 397 THR A N 1
ATOM 2745 C CA . THR A 1 397 ? 50.300 21.746 62.551 1.00 46.81 397 THR A CA 1
ATOM 2746 C C . THR A 1 397 ? 51.352 21.030 61.705 1.00 47.92 397 THR A C 1
ATOM 2747 O O . THR A 1 397 ? 52.482 20.826 62.163 1.00 51.54 397 THR A O 1
ATOM 2751 N N . GLN A 1 398 ? 51.015 20.669 60.471 1.00 46.82 398 GLN A N 1
ATOM 2752 C CA . GLN A 1 398 ? 51.994 19.987 59.619 1.00 46.32 398 GLN A CA 1
ATOM 2753 C C . GLN A 1 398 ? 53.100 20.927 59.149 1.00 44.88 398 GLN A C 1
ATOM 2754 O O . GLN A 1 398 ? 54.240 20.517 58.995 1.00 44.11 398 GLN A O 1
ATOM 2760 N N . LEU A 1 399 ? 52.763 22.191 58.924 1.00 44.17 399 LEU A N 1
ATOM 2761 C CA . LEU A 1 399 ? 53.742 23.147 58.430 1.00 42.52 399 LEU A CA 1
ATOM 2762 C C . LEU A 1 399 ? 54.571 23.834 59.512 1.00 43.05 399 LEU A C 1
ATOM 2763 O O . LEU A 1 399 ? 55.492 24.575 59.217 1.00 45.21 399 LEU A O 1
ATOM 2768 N N . GLU A 1 400 ? 54.259 23.601 60.772 1.00 45.88 400 GLU A N 1
ATOM 2769 C CA . GLU A 1 400 ? 55.062 24.223 61.821 1.00 50.18 400 GLU A CA 1
ATOM 2770 C C . GLU A 1 400 ? 56.050 23.165 62.306 1.00 48.59 400 GLU A C 1
ATOM 2771 O O . GLU A 1 400 ? 57.038 23.467 62.972 1.00 48.53 400 GLU A O 1
ATOM 2777 N N . ALA A 1 401 ? 55.775 21.922 61.944 1.00 47.83 401 ALA A N 1
ATOM 2778 C CA . ALA A 1 401 ? 56.620 20.807 62.337 1.00 49.63 401 ALA A CA 1
ATOM 2779 C C . ALA A 1 401 ? 58.076 20.967 61.889 1.00 49.52 401 ALA A C 1
ATOM 2780 O O . ALA A 1 401 ? 58.997 20.626 62.628 1.00 48.31 401 ALA A O 1
ATOM 2782 N N . PRO A 1 402 ? 58.303 21.476 60.669 1.00 49.65 402 PRO A N 1
ATOM 2783 C CA . PRO A 1 402 ? 59.684 21.646 60.192 1.00 49.54 402 PRO A CA 1
ATOM 2784 C C . PRO A 1 402 ? 60.486 22.788 60.813 1.00 48.91 402 PRO A C 1
ATOM 2785 O O . PRO A 1 402 ? 61.703 22.817 60.689 1.00 49.11 402 PRO A O 1
ATOM 2789 N N . LEU A 1 403 ? 59.821 23.719 61.493 1.00 49.27 403 LEU A N 1
ATOM 2790 C CA . LEU A 1 403 ? 60.532 24.874 62.052 1.00 49.81 403 LEU A CA 1
ATOM 2791 C C . LEU A 1 403 ? 61.160 24.717 63.435 1.00 50.81 403 LEU A C 1
ATOM 2792 O O . LEU A 1 403 ? 60.647 23.981 64.285 1.00 50.63 403 LEU A O 1
ATOM 2797 N N . THR A 1 404 ? 62.269 25.437 63.641 1.00 51.17 404 THR A N 1
ATOM 2798 C CA . THR A 1 404 ? 62.983 25.469 64.923 1.00 49.17 404 THR A CA 1
ATOM 2799 C C . THR A 1 404 ? 62.158 26.450 65.737 1.00 49.74 404 THR A C 1
ATOM 2800 O O . THR A 1 404 ? 61.352 27.184 65.182 1.00 51.26 404 THR A O 1
ATOM 2804 N N . PRO A 1 405 ? 62.376 26.514 67.053 1.00 49.57 405 PRO A N 1
ATOM 2805 C CA . PRO A 1 405 ? 61.596 27.449 67.873 1.00 49.61 405 PRO A CA 1
ATOM 2806 C C . PRO A 1 405 ? 61.791 28.923 67.487 1.00 50.75 405 PRO A C 1
ATOM 2807 O O . PRO A 1 405 ? 60.886 29.748 67.680 1.00 49.95 405 PRO A O 1
ATOM 2811 N N . ALA A 1 406 ? 62.968 29.252 66.952 1.00 51.38 406 ALA A N 1
ATOM 2812 C CA . ALA A 1 406 ? 63.261 30.630 66.539 1.00 52.66 406 ALA A CA 1
ATOM 2813 C C . ALA A 1 406 ? 62.502 31.012 65.267 1.00 52.32 406 ALA A C 1
ATOM 2814 O O . ALA A 1 406 ? 61.954 32.105 65.170 1.00 53.29 406 ALA A O 1
ATOM 2816 N N . GLN A 1 407 ? 62.474 30.113 64.291 1.00 52.70 407 GLN A N 1
ATOM 2817 C CA . GLN A 1 407 ? 61.756 30.382 63.047 1.00 53.33 407 GLN A CA 1
ATOM 2818 C C . GLN A 1 407 ? 60.265 30.611 63.321 1.00 51.63 407 GLN A C 1
ATOM 2819 O O . GLN A 1 407 ? 59.644 31.500 62.741 1.00 49.59 407 GLN A O 1
ATOM 2825 N N . ARG A 1 408 ? 59.708 29.805 64.219 1.00 50.92 408 ARG A N 1
ATOM 2826 C CA . ARG A 1 408 ? 58.310 29.919 64.597 1.00 51.76 408 ARG A CA 1
ATOM 2827 C C . ARG A 1 408 ? 57.994 31.267 65.220 1.00 52.93 408 ARG A C 1
ATOM 2828 O O . ARG A 1 408 ? 56.912 31.820 64.998 1.00 55.63 408 ARG A O 1
ATOM 2836 N N . ALA A 1 409 ? 58.922 31.793 66.011 1.00 53.17 409 ALA A N 1
ATOM 2837 C CA . ALA A 1 409 ? 58.703 33.083 66.659 1.00 52.88 409 ALA A CA 1
ATOM 2838 C C . ALA A 1 409 ? 58.843 34.185 65.623 1.00 52.14 409 ALA A C 1
ATOM 2839 O O . ALA A 1 409 ? 58.174 35.205 65.711 1.00 51.28 409 ALA A O 1
ATOM 2841 N N . GLU A 1 410 ? 59.707 33.955 64.636 1.00 54.21 410 GLU A N 1
ATOM 2842 C CA . GLU A 1 410 ? 59.929 34.896 63.538 1.00 56.68 410 GLU A CA 1
ATOM 2843 C C . GLU A 1 410 ? 58.648 34.926 62.705 1.00 57.58 410 GLU A C 1
ATOM 2844 O O . GLU A 1 410 ? 58.071 35.995 62.479 1.00 57.94 410 GLU A O 1
ATOM 2850 N N . GLY A 1 411 ? 58.204 33.746 62.264 1.00 57.16 411 GLY A N 1
ATOM 2851 C CA . GLY A 1 411 ? 56.981 33.642 61.478 1.00 55.81 411 GLY A CA 1
ATOM 2852 C C . GLY A 1 411 ? 55.766 34.251 62.167 1.00 56.08 411 GLY A C 1
ATOM 2853 O O . GLY A 1 411 ? 54.928 34.916 61.525 1.00 54.41 411 GLY A O 1
ATOM 2854 N N . GLN A 1 412 ? 55.661 34.016 63.477 1.00 54.56 412 GLN A N 1
ATOM 2855 C CA . GLN A 1 412 ? 54.562 34.574 64.254 1.00 53.70 412 GLN A CA 1
ATOM 2856 C C . GLN A 1 412 ? 54.667 36.092 64.226 1.00 54.31 412 GLN A C 1
ATOM 2857 O O . GLN A 1 412 ? 53.656 36.792 64.306 1.00 55.41 412 GLN A O 1
ATOM 2863 N N . ARG A 1 413 ? 55.892 36.594 64.097 1.00 53.07 413 ARG A N 1
ATOM 2864 C CA . ARG A 1 413 ? 56.118 38.029 64.041 1.00 53.63 413 ARG A CA 1
ATOM 2865 C C . ARG A 1 413 ? 55.546 38.530 62.709 1.00 51.99 413 ARG A C 1
ATOM 2866 O O . ARG A 1 413 ? 54.928 39.594 62.626 1.00 51.11 413 ARG A O 1
ATOM 2874 N N . LEU A 1 414 ? 55.746 37.736 61.669 1.00 50.40 414 LEU A N 1
ATOM 2875 C CA . LEU A 1 414 ? 55.251 38.081 60.350 1.00 50.64 414 LEU A CA 1
ATOM 2876 C C . LEU A 1 414 ? 53.720 38.001 60.308 1.00 49.13 414 LEU A C 1
ATOM 2877 O O . LEU A 1 414 ? 53.066 38.863 59.728 1.00 47.93 414 LEU A O 1
ATOM 2882 N N . VAL A 1 415 ? 53.155 36.966 60.923 1.00 48.17 415 VAL A N 1
ATOM 2883 C CA . VAL A 1 415 ? 51.703 36.800 60.970 1.00 47.97 415 VAL A CA 1
ATOM 2884 C C . VAL A 1 415 ? 50.975 38.075 61.403 1.00 49.99 415 VAL A C 1
ATOM 2885 O O . VAL A 1 415 ? 50.025 38.507 60.742 1.00 50.68 415 VAL A O 1
ATOM 2889 N N . GLN A 1 416 ? 51.414 38.660 62.519 1.00 52.26 416 GLN A N 1
ATOM 2890 C CA . GLN A 1 416 ? 50.799 39.877 63.066 1.00 54.50 416 GLN A CA 1
ATOM 2891 C C . GLN A 1 416 ? 51.098 41.110 62.224 1.00 54.79 416 GLN A C 1
ATOM 2892 O O . GLN A 1 416 ? 50.242 41.980 62.031 1.00 55.29 416 GLN A O 1
ATOM 2898 N N . GLN A 1 417 ? 52.324 41.192 61.736 1.00 55.06 417 GLN A N 1
ATOM 2899 C CA . GLN A 1 417 ? 52.712 42.323 60.912 1.00 55.61 417 GLN A CA 1
ATOM 2900 C C . GLN A 1 417 ? 51.711 42.387 59.761 1.00 54.50 417 GLN A C 1
ATOM 2901 O O . GLN A 1 417 ? 51.171 43.451 59.450 1.00 53.91 417 GLN A O 1
ATOM 2907 N N . GLU A 1 418 ? 51.449 41.221 59.167 1.00 52.55 418 GLU A N 1
ATOM 2908 C CA . GLU A 1 418 ? 50.533 41.069 58.037 1.00 50.78 418 GLU A CA 1
ATOM 2909 C C . GLU A 1 418 ? 49.088 41.353 58.402 1.00 50.77 418 GLU A C 1
ATOM 2910 O O . GLU A 1 418 ? 48.348 41.927 57.603 1.00 51.12 418 GLU A O 1
ATOM 2916 N N . LEU A 1 419 ? 48.670 40.925 59.592 1.00 50.60 419 LEU A N 1
ATOM 2917 C CA . LEU A 1 419 ? 47.299 41.181 60.022 1.00 49.46 419 LEU A CA 1
ATOM 2918 C C . LEU A 1 419 ? 47.132 42.682 60.255 1.00 51.34 419 LEU A C 1
ATOM 2919 O O . LEU A 1 419 ? 46.106 43.261 59.928 1.00 51.40 419 LEU A O 1
ATOM 2924 N N . ALA A 1 420 ? 48.160 43.314 60.803 1.00 52.13 420 ALA A N 1
ATOM 2925 C CA . ALA A 1 420 ? 48.109 44.738 61.020 1.00 54.63 420 ALA A CA 1
ATOM 2926 C C . ALA A 1 420 ? 47.859 45.426 59.672 1.00 57.05 420 ALA A C 1
ATOM 2927 O O . ALA A 1 420 ? 46.938 46.229 59.545 1.00 59.22 420 ALA A O 1
ATOM 2929 N N . ALA A 1 421 ? 48.671 45.118 58.662 1.00 58.40 421 ALA A N 1
ATOM 2930 C CA . ALA A 1 421 ? 48.513 45.736 57.340 1.00 58.91 421 ALA A CA 1
ATOM 2931 C C . ALA A 1 421 ? 47.102 45.584 56.779 1.00 59.64 421 ALA A C 1
ATOM 2932 O O . ALA A 1 421 ? 46.530 46.542 56.257 1.00 57.92 421 ALA A O 1
ATOM 2934 N N . ARG A 1 422 ? 46.537 44.388 56.880 1.00 59.79 422 ARG A N 1
ATOM 2935 C CA . ARG A 1 422 ? 45.191 44.190 56.366 1.00 61.49 422 ARG A CA 1
ATOM 2936 C C . ARG A 1 422 ? 44.234 45.203 57.014 1.00 64.68 422 ARG A C 1
ATOM 2937 O O . ARG A 1 422 ? 43.514 45.934 56.310 1.00 64.69 422 ARG A O 1
ATOM 2945 N N . GLY A 1 423 ? 44.252 45.258 58.349 1.00 66.37 423 GLY A N 1
ATOM 2946 C CA . GLY A 1 423 ? 43.402 46.187 59.075 1.00 68.61 423 GLY A CA 1
ATOM 2947 C C . GLY A 1 423 ? 43.568 47.619 58.585 1.00 69.08 423 GLY A C 1
ATOM 2948 O O . GLY A 1 423 ? 42.587 48.304 58.323 1.00 68.58 423 GLY A O 1
ATOM 2949 N N . THR A 1 424 ? 44.815 48.063 58.454 1.00 69.26 424 THR A N 1
ATOM 2950 C CA . THR A 1 424 ? 45.147 49.410 57.986 1.00 69.32 424 THR A CA 1
ATOM 2951 C C . THR A 1 424 ? 44.542 49.698 56.617 1.00 70.93 424 THR A C 1
ATOM 2952 O O . THR A 1 424 ? 44.530 50.839 56.159 1.00 71.20 424 THR A O 1
ATOM 2956 N N . LEU A 1 425 ? 44.044 48.658 55.961 1.00 72.76 425 LEU A N 1
ATOM 2957 C CA . LEU A 1 425 ? 43.454 48.812 54.639 1.00 72.89 425 LEU A CA 1
ATOM 2958 C C . LEU A 1 425 ? 41.968 48.495 54.697 1.00 73.28 425 LEU A C 1
ATOM 2959 O O . LEU A 1 425 ? 41.159 49.263 54.194 1.00 74.58 425 LEU A O 1
ATOM 2961 N N . LEU A 1 430 ? 41.180 52.028 45.097 1.00 70.07 430 LEU A N 1
ATOM 2962 C CA . LEU A 1 430 ? 40.519 51.194 44.090 1.00 71.68 430 LEU A CA 1
ATOM 2963 C C . LEU A 1 430 ? 40.621 51.779 42.670 1.00 71.11 430 LEU A C 1
ATOM 2964 O O . LEU A 1 430 ? 40.962 52.945 42.500 1.00 71.96 430 LEU A O 1
ATOM 2966 N N . GLN A 1 431 ? 40.333 50.956 41.661 1.00 71.36 431 GLN A N 1
ATOM 2967 C CA . GLN A 1 431 ? 40.367 51.363 40.247 1.00 71.31 431 GLN A CA 1
ATOM 2968 C C . GLN A 1 431 ? 39.357 50.530 39.452 1.00 71.84 431 GLN A C 1
ATOM 2969 O O . GLN A 1 431 ? 39.246 49.320 39.652 1.00 72.45 431 GLN A O 1
ATOM 2971 N N . LEU A 1 432 ? 38.633 51.176 38.542 1.00 72.55 432 LEU A N 1
ATOM 2972 C CA . LEU A 1 432 ? 37.610 50.492 37.747 1.00 71.67 432 LEU A CA 1
ATOM 2973 C C . LEU A 1 432 ? 37.876 50.545 36.250 1.00 71.10 432 LEU A C 1
ATOM 2974 O O . LEU A 1 432 ? 38.494 51.490 35.755 1.00 70.96 432 LEU A O 1
ATOM 2979 N N . HIS A 1 433 ? 37.390 49.530 35.535 1.00 70.90 433 HIS A N 1
ATOM 2980 C CA . HIS A 1 433 ? 37.577 49.421 34.085 1.00 70.39 433 HIS A CA 1
ATOM 2981 C C . HIS A 1 433 ? 36.481 50.063 33.227 1.00 70.45 433 HIS A C 1
ATOM 2982 O O . HIS A 1 433 ? 35.525 50.655 33.741 1.00 71.58 433 HIS A O 1
ATOM 2984 N N . ALA A 1 434 ? 36.643 49.945 31.905 1.00 70.00 434 ALA A N 1
ATOM 2985 C CA . ALA A 1 434 ? 35.682 50.486 30.901 1.00 68.82 434 ALA A CA 1
ATOM 2986 C C . ALA A 1 434 ? 35.709 52.014 30.830 1.00 69.30 434 ALA A C 1
ATOM 2987 O O . ALA A 1 434 ? 36.818 52.609 30.856 1.00 68.82 434 ALA A O 1
ATOM 2989 N N . GLU B 1 12 ? 58.599 68.743 66.494 1.00 69.41 12 GLU B N 1
ATOM 2990 C CA . GLU B 1 12 ? 57.506 67.754 66.734 1.00 71.01 12 GLU B CA 1
ATOM 2991 C C . GLU B 1 12 ? 57.174 67.043 65.429 1.00 71.99 12 GLU B C 1
ATOM 2992 O O . GLU B 1 12 ? 56.937 65.823 65.393 1.00 73.06 12 GLU B O 1
ATOM 2994 N N . ALA B 1 13 ? 57.130 67.828 64.360 1.00 69.82 13 ALA B N 1
ATOM 2995 C CA . ALA B 1 13 ? 56.872 67.299 63.033 1.00 67.63 13 ALA B CA 1
ATOM 2996 C C . ALA B 1 13 ? 58.206 67.521 62.321 1.00 66.30 13 ALA B C 1
ATOM 2997 O O . ALA B 1 13 ? 58.460 66.993 61.235 1.00 66.38 13 ALA B O 1
ATOM 2999 N N . LEU B 1 14 ? 59.062 68.308 62.964 1.00 64.73 14 LEU B N 1
ATOM 3000 C CA . LEU B 1 14 ? 60.379 68.600 62.424 1.00 63.73 14 LEU B CA 1
ATOM 3001 C C . LEU B 1 14 ? 61.298 67.398 62.631 1.00 63.67 14 LEU B C 1
ATOM 3002 O O . LEU B 1 14 ? 62.078 67.048 61.748 1.00 63.23 14 LEU B O 1
ATOM 3007 N N . LYS B 1 15 ? 61.204 66.780 63.807 1.00 64.02 15 LYS B N 1
ATOM 3008 C CA . LYS B 1 15 ? 62.017 65.611 64.129 1.00 64.41 15 LYS B CA 1
ATOM 3009 C C . LYS B 1 15 ? 61.615 64.473 63.195 1.00 65.84 15 LYS B C 1
ATOM 3010 O O . LYS B 1 15 ? 62.458 63.671 62.767 1.00 63.64 15 LYS B O 1
ATOM 3016 N N . ARG B 1 16 ? 60.314 64.424 62.892 1.00 67.21 16 ARG B N 1
ATOM 3017 C CA . ARG B 1 16 ? 59.735 63.420 62.008 1.00 68.00 16 ARG B CA 1
ATOM 3018 C C . ARG B 1 16 ? 60.200 63.747 60.586 1.00 67.39 16 ARG B C 1
ATOM 3019 O O . ARG B 1 16 ? 60.264 62.873 59.720 1.00 67.20 16 ARG B O 1
ATOM 3027 N N . GLY B 1 17 ? 60.527 65.018 60.363 1.00 65.71 17 GLY B N 1
ATOM 3028 C CA . GLY B 1 17 ? 61.012 65.447 59.067 1.00 64.39 17 GLY B CA 1
ATOM 3029 C C . GLY B 1 17 ? 62.473 65.054 58.931 1.00 63.74 17 GLY B C 1
ATOM 3030 O O . GLY B 1 17 ? 62.981 64.846 57.825 1.00 63.84 17 GLY B O 1
ATOM 3031 N N . ASP B 1 18 ? 63.150 64.963 60.072 1.00 62.18 18 ASP B N 1
ATOM 3032 C CA . ASP B 1 18 ? 64.546 64.567 60.118 1.00 58.82 18 ASP B CA 1
ATOM 3033 C C . ASP B 1 18 ? 64.661 63.097 59.761 1.00 57.90 18 ASP B C 1
ATOM 3034 O O . ASP B 1 18 ? 65.516 62.722 58.961 1.00 58.80 18 ASP B O 1
ATOM 3039 N N . THR B 1 19 ? 63.802 62.262 60.337 1.00 55.66 19 THR B N 1
ATOM 3040 C CA . THR B 1 19 ? 63.867 60.833 60.053 1.00 55.14 19 THR B CA 1
ATOM 3041 C C . THR B 1 19 ? 63.786 60.593 58.552 1.00 54.82 19 THR B C 1
ATOM 3042 O O . THR B 1 19 ? 64.492 59.744 58.017 1.00 55.97 19 THR B O 1
ATOM 3046 N N . VAL B 1 20 ? 62.930 61.346 57.873 1.00 53.41 20 VAL B N 1
ATOM 3047 C CA . VAL B 1 20 ? 62.783 61.202 56.434 1.00 52.05 20 VAL B CA 1
ATOM 3048 C C . VAL B 1 20 ? 64.062 61.610 55.680 1.00 50.44 20 VAL B C 1
ATOM 3049 O O . VAL B 1 20 ? 64.614 60.821 54.918 1.00 51.80 20 VAL B O 1
ATOM 3053 N N . THR B 1 21 ? 64.544 62.822 55.899 1.00 48.08 21 THR B N 1
ATOM 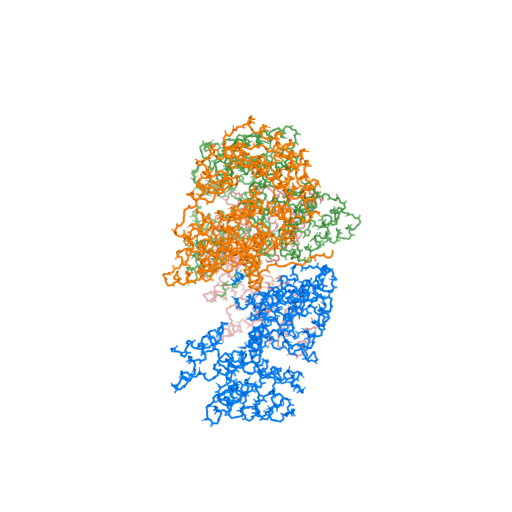3054 C CA . THR B 1 21 ? 65.751 63.267 55.241 1.00 46.07 21 THR B CA 1
ATOM 3055 C C . THR B 1 21 ? 66.919 62.334 55.554 1.00 46.01 21 THR B C 1
ATOM 3056 O O . THR B 1 21 ? 67.803 62.129 54.722 1.00 45.47 21 THR B O 1
ATOM 3060 N N . ALA B 1 22 ? 66.903 61.758 56.752 1.00 44.94 22 ALA B N 1
ATOM 3061 C CA . ALA B 1 22 ? 67.960 60.863 57.204 1.00 45.17 22 ALA B CA 1
ATOM 3062 C C . ALA B 1 22 ? 68.057 59.593 56.367 1.00 46.68 22 ALA B C 1
ATOM 3063 O O . ALA B 1 22 ? 69.162 59.141 56.029 1.00 43.48 22 ALA B O 1
ATOM 3065 N N . GLN B 1 23 ? 66.897 59.012 56.056 1.00 48.00 23 GLN B N 1
ATOM 3066 C CA . GLN B 1 23 ? 66.834 57.800 55.250 1.00 48.51 23 GLN B CA 1
ATOM 3067 C C . GLN B 1 23 ? 67.283 58.116 53.821 1.00 46.63 23 GLN B C 1
ATOM 3068 O O . GLN B 1 23 ? 67.764 57.249 53.113 1.00 45.97 23 GLN B O 1
ATOM 3074 N N . GLN B 1 24 ? 67.130 59.364 53.400 1.00 46.60 24 GLN B N 1
ATOM 3075 C CA . GLN B 1 24 ? 67.554 59.760 52.062 1.00 47.52 24 GLN B CA 1
ATOM 3076 C C . GLN B 1 24 ? 69.071 59.871 52.013 1.00 46.21 24 GLN B C 1
ATOM 3077 O O . GLN B 1 24 ? 69.702 59.354 51.078 1.00 47.12 24 GLN B O 1
ATOM 3083 N N . ASN B 1 25 ? 69.641 60.558 53.009 1.00 43.15 25 ASN B N 1
ATOM 3084 C CA . ASN B 1 25 ? 71.083 60.732 53.113 1.00 41.76 25 ASN B CA 1
ATOM 3085 C C . ASN B 1 25 ? 71.791 59.380 53.065 1.00 38.52 25 ASN B C 1
ATOM 3086 O O . ASN B 1 25 ? 72.719 59.185 52.285 1.00 36.22 25 ASN B O 1
ATOM 3091 N N . TYR B 1 26 ? 71.347 58.447 53.897 1.00 36.54 26 TYR B N 1
ATOM 3092 C CA . TYR B 1 26 ? 71.935 57.114 53.930 1.00 37.52 26 TYR B CA 1
ATOM 3093 C C . TYR B 1 26 ? 71.930 56.465 52.553 1.00 36.51 26 TYR B C 1
ATOM 3094 O O . TYR B 1 26 ? 72.974 56.016 52.051 1.00 32.87 26 TYR B O 1
ATOM 3103 N N . GLN B 1 27 ? 70.739 56.423 51.958 1.00 37.89 27 GLN B N 1
ATOM 3104 C CA . GLN B 1 27 ? 70.536 55.837 50.638 1.00 38.92 27 GLN B CA 1
ATOM 3105 C C . GLN B 1 27 ? 71.502 56.471 49.644 1.00 36.48 27 GLN B C 1
ATOM 3106 O O . GLN B 1 27 ? 72.146 55.777 48.839 1.00 34.63 27 GLN B O 1
ATOM 3112 N N . GLN B 1 28 ? 71.605 57.790 49.701 1.00 32.82 28 GLN B N 1
ATOM 3113 C CA . GLN B 1 28 ? 72.540 58.482 48.837 1.00 34.88 28 GLN B CA 1
ATOM 3114 C C . GLN B 1 28 ? 74.038 58.099 49.100 1.00 33.59 28 GLN B C 1
ATOM 3115 O O . GLN B 1 28 ? 74.765 57.772 48.159 1.00 32.37 28 GLN B O 1
ATOM 3121 N N . LEU B 1 29 ? 74.477 58.108 50.364 1.00 31.04 29 LEU B N 1
ATOM 3122 C CA . LEU B 1 29 ? 75.863 57.792 50.720 1.00 27.33 29 LEU B CA 1
ATOM 3123 C C . LEU B 1 29 ? 76.156 56.356 50.358 1.00 27.46 29 LEU B C 1
ATOM 3124 O O . LEU B 1 29 ? 77.273 55.998 49.950 1.00 25.32 29 LEU B O 1
ATOM 3129 N N . ALA B 1 30 ? 75.143 55.524 50.520 1.00 27.75 30 ALA B N 1
ATOM 3130 C CA . ALA B 1 30 ? 75.290 54.118 50.193 1.00 29.68 30 ALA B CA 1
ATOM 3131 C C . ALA B 1 30 ? 75.460 53.948 48.654 1.00 30.16 30 ALA B C 1
ATOM 3132 O O . ALA B 1 30 ? 76.340 53.202 48.207 1.00 29.89 30 ALA B O 1
ATOM 3134 N N . GLU B 1 31 ? 74.651 54.651 47.855 1.00 31.24 31 GLU B N 1
ATOM 3135 C CA . GLU B 1 31 ? 74.755 54.542 46.386 1.00 34.13 31 GLU B CA 1
ATOM 3136 C C . GLU B 1 31 ? 76.121 54.994 45.925 1.00 32.57 31 GLU B C 1
ATOM 3137 O O . GLU B 1 31 ? 76.702 54.450 44.987 1.00 32.38 31 GLU B O 1
ATOM 3143 N N . LEU B 1 32 ? 76.626 55.999 46.619 1.00 31.49 32 LEU B N 1
ATOM 3144 C CA . LEU B 1 32 ? 77.916 56.573 46.348 1.00 30.63 32 LEU B CA 1
ATOM 3145 C C . LEU B 1 32 ? 79.024 55.563 46.696 1.00 32.55 32 LEU B C 1
ATOM 3146 O O . LEU B 1 32 ? 80.113 55.622 46.127 1.00 30.71 32 LEU B O 1
ATOM 3151 N N . GLY B 1 33 ? 78.742 54.651 47.641 1.00 31.17 33 GLY B N 1
ATOM 3152 C CA . GLY B 1 33 ? 79.711 53.634 48.019 1.00 31.66 33 GLY B CA 1
ATOM 3153 C C . GLY B 1 33 ? 80.250 53.620 49.453 1.00 32.72 33 GLY B C 1
ATOM 3154 O O . GLY B 1 33 ? 81.135 52.825 49.784 1.00 30.37 33 GLY B O 1
ATOM 3155 N N . TYR B 1 34 ? 79.731 54.506 50.296 1.00 32.40 34 TYR B N 1
ATOM 3156 C CA . TYR B 1 34 ? 80.148 54.586 51.686 1.00 30.20 34 TYR B CA 1
ATOM 3157 C C . TYR B 1 34 ? 79.732 53.280 52.340 1.00 31.31 34 TYR B C 1
ATOM 3158 O O . TYR B 1 34 ? 78.631 52.768 52.075 1.00 30.28 34 TYR B O 1
ATOM 3167 N N . SER B 1 35 ? 80.593 52.760 53.211 1.00 30.81 35 SER B N 1
ATOM 3168 C CA . SER B 1 35 ? 80.301 51.510 53.906 1.00 34.43 35 SER B CA 1
ATOM 3169 C C . SER B 1 35 ? 79.448 51.769 55.143 1.00 34.43 35 SER B C 1
ATOM 3170 O O . SER B 1 35 ? 79.223 52.911 55.531 1.00 31.58 35 SER B O 1
ATOM 3173 N N . GLU B 1 36 ? 78.960 50.700 55.750 1.00 35.03 36 GLU B N 1
ATOM 3174 C CA . GLU B 1 36 ? 78.179 50.856 56.957 1.00 37.56 36 GLU B CA 1
ATOM 3175 C C . GLU B 1 36 ? 79.009 51.632 57.995 1.00 36.20 36 GLU B C 1
ATOM 3176 O O . GLU B 1 36 ? 78.520 52.568 58.614 1.00 37.40 36 GLU B O 1
ATOM 3182 N N . ALA B 1 37 ? 80.263 51.236 58.177 1.00 31.39 37 ALA B N 1
ATOM 3183 C CA . ALA B 1 37 ? 81.108 51.886 59.155 1.00 31.90 37 ALA B CA 1
ATOM 3184 C C . ALA B 1 37 ? 81.292 53.359 58.854 1.00 30.83 37 ALA B C 1
ATOM 3185 O O . ALA B 1 37 ? 81.178 54.202 59.732 1.00 30.93 37 ALA B O 1
ATOM 3187 N N . GLN B 1 38 ? 81.568 53.667 57.598 1.00 32.69 38 GLN B N 1
ATOM 3188 C CA . GLN B 1 38 ? 81.790 55.044 57.200 1.00 30.89 38 GLN B CA 1
ATOM 3189 C C . GLN B 1 38 ? 80.589 55.962 57.351 1.00 29.67 38 GLN B C 1
ATOM 3190 O O . GLN B 1 38 ? 80.718 57.159 57.187 1.00 32.98 38 GLN B O 1
ATOM 3196 N N . VAL B 1 39 ? 79.420 55.433 57.661 1.00 29.62 39 VAL B N 1
ATOM 3197 C CA . VAL B 1 39 ? 78.286 56.319 57.862 1.00 32.26 39 VAL B CA 1
ATOM 3198 C C . VAL B 1 39 ? 77.740 56.170 59.292 1.00 36.78 39 VAL B C 1
ATOM 3199 O O . VAL B 1 39 ? 76.723 56.789 59.643 1.00 37.33 39 VAL B O 1
ATOM 3203 N N . GLY B 1 40 ? 78.403 55.338 60.107 1.00 37.68 40 GLY B N 1
ATOM 3204 C CA . GLY B 1 40 ? 77.995 55.166 61.490 1.00 38.88 40 GLY B CA 1
ATOM 3205 C C . GLY B 1 40 ? 76.982 54.083 61.830 1.00 42.17 40 GLY B C 1
ATOM 3206 O O . GLY B 1 40 ? 76.473 54.063 62.952 1.00 42.40 40 GLY B O 1
ATOM 3207 N N . LEU B 1 41 ? 76.691 53.185 60.889 1.00 43.92 41 LEU B N 1
ATOM 3208 C CA . LEU B 1 41 ? 75.733 52.095 61.108 1.00 45.62 41 LEU B CA 1
ATOM 3209 C C . LEU B 1 41 ? 76.402 50.754 61.372 1.00 48.38 41 LEU B C 1
ATOM 3210 O O . LEU B 1 41 ? 75.713 49.739 61.450 1.00 51.26 41 LEU B O 1
ATOM 3215 N N . ALA B 1 42 ? 77.726 50.731 61.490 1.00 49.52 42 ALA B N 1
ATOM 3216 C CA . ALA B 1 42 ? 78.433 49.468 61.711 1.00 52.22 42 ALA B CA 1
ATOM 3217 C C . ALA B 1 42 ? 78.372 48.962 63.148 1.00 53.88 42 ALA B C 1
ATOM 3218 O O . ALA B 1 42 ? 78.219 49.738 64.085 1.00 55.83 42 ALA B O 1
ATOM 3220 N N . ASP B 1 43 ? 78.506 47.648 63.300 1.00 55.47 43 ASP B N 1
ATOM 3221 C CA . ASP B 1 43 ? 78.476 46.967 64.596 1.00 56.02 43 ASP B CA 1
ATOM 3222 C C . ASP B 1 43 ? 77.288 47.346 65.470 1.00 54.86 43 ASP B C 1
ATOM 3223 O O . ASP B 1 43 ? 77.456 47.889 66.562 1.00 52.38 43 ASP B O 1
ATOM 3228 N N . ILE B 1 44 ? 76.091 47.058 64.967 1.00 55.04 44 ILE B N 1
ATOM 3229 C CA . ILE B 1 44 ? 74.851 47.312 65.690 1.00 56.29 44 ILE B CA 1
ATOM 3230 C C . ILE B 1 44 ? 74.291 45.942 66.078 1.00 57.23 44 ILE B C 1
ATOM 3231 O O . ILE B 1 44 ? 73.160 45.818 66.546 1.00 58.28 44 ILE B O 1
ATOM 3236 N N . ILE B 1 54 ? 63.273 43.456 72.079 1.00 79.59 54 ILE B N 1
ATOM 3237 C CA . ILE B 1 54 ? 64.408 44.286 71.692 1.00 79.76 54 ILE B CA 1
ATOM 3238 C C . ILE B 1 54 ? 64.710 45.357 72.728 1.00 79.62 54 ILE B C 1
ATOM 3239 O O . ILE B 1 54 ? 65.872 45.692 72.954 1.00 79.53 54 ILE B O 1
ATOM 3244 N N . LYS B 1 55 ? 63.666 45.899 73.351 1.00 79.40 55 LYS B N 1
ATOM 3245 C CA . LYS B 1 55 ? 63.852 46.916 74.384 1.00 78.25 55 LYS B CA 1
ATOM 3246 C C . LYS B 1 55 ? 64.611 46.213 75.501 1.00 76.39 55 LYS B C 1
ATOM 3247 O O . LYS B 1 55 ? 65.237 46.845 76.348 1.00 75.77 55 LYS B O 1
ATOM 3249 N N . GLN B 1 56 ? 64.544 44.888 75.468 1.00 74.72 56 GLN B N 1
ATOM 3250 C CA . GLN B 1 56 ? 65.215 44.040 76.434 1.00 74.04 56 GLN B CA 1
ATOM 3251 C C . GLN B 1 56 ? 66.683 43.964 76.039 1.00 71.61 56 GLN B C 1
ATOM 3252 O O . GLN B 1 56 ? 67.566 43.810 76.887 1.00 72.15 56 GLN B O 1
ATOM 3258 N N . ALA B 1 57 ? 66.943 44.067 74.743 1.00 68.24 57 ALA B N 1
ATOM 3259 C CA . ALA B 1 57 ? 68.314 44.022 74.257 1.00 66.27 57 ALA B CA 1
ATOM 3260 C C . ALA B 1 57 ? 69.011 45.282 74.738 1.00 64.74 57 ALA B C 1
ATOM 3261 O O . ALA B 1 57 ? 70.119 45.228 75.257 1.00 64.25 57 ALA B O 1
ATOM 3263 N N . GLU B 1 58 ? 68.339 46.417 74.565 1.00 62.24 58 GLU B N 1
ATOM 3264 C CA . GLU B 1 58 ? 68.873 47.713 74.963 1.00 59.40 58 GLU B CA 1
ATOM 3265 C C . GLU B 1 58 ? 69.039 47.783 76.477 1.00 58.04 58 GLU B C 1
ATOM 3266 O O . GLU B 1 58 ? 70.079 48.229 76.991 1.00 55.15 58 GLU B O 1
ATOM 3272 N N . ALA B 1 59 ? 68.016 47.322 77.188 1.00 55.84 59 ALA B N 1
ATOM 3273 C CA . ALA B 1 59 ? 68.039 47.345 78.641 1.00 54.95 59 ALA B CA 1
ATOM 3274 C C . ALA B 1 59 ? 69.280 46.649 79.192 1.00 54.73 59 ALA B C 1
ATOM 3275 O O . ALA B 1 59 ? 69.832 47.066 80.226 1.00 54.91 59 ALA B O 1
ATOM 3277 N N . THR B 1 60 ? 69.734 45.606 78.497 1.00 52.93 60 THR B N 1
ATOM 3278 C CA . THR B 1 60 ? 70.908 44.877 78.956 1.00 51.32 60 THR B CA 1
ATOM 3279 C C . THR B 1 60 ? 72.239 45.582 78.691 1.00 48.86 60 THR B C 1
ATOM 3280 O O . THR B 1 60 ? 73.101 45.612 79.586 1.00 48.09 60 THR B O 1
ATOM 3284 N N . TYR B 1 61 ? 72.419 46.141 77.489 1.00 46.55 61 TYR B N 1
ATOM 3285 C CA . TYR B 1 61 ? 73.667 46.854 77.190 1.00 45.52 61 TYR B CA 1
ATOM 3286 C C . TYR B 1 61 ? 73.684 48.069 78.113 1.00 44.34 61 TYR B C 1
ATOM 3287 O O . TYR B 1 61 ? 74.731 48.456 78.630 1.00 42.79 61 TYR B O 1
ATOM 3296 N N . ARG B 1 62 ? 72.511 48.664 78.317 1.00 44.34 62 ARG B N 1
ATOM 3297 C CA . ARG B 1 62 ? 72.393 49.838 79.179 1.00 44.67 62 ARG B CA 1
ATOM 3298 C C . ARG B 1 62 ? 72.942 49.574 80.581 1.00 45.14 62 ARG B C 1
ATOM 3299 O O . ARG B 1 62 ? 73.784 50.341 81.073 1.00 46.12 62 ARG B O 1
ATOM 3307 N N . ALA B 1 63 ? 72.481 48.499 81.218 1.00 43.40 63 ALA B N 1
ATOM 3308 C CA . ALA B 1 63 ? 72.960 48.151 82.558 1.00 43.63 63 ALA B CA 1
ATOM 3309 C C . ALA B 1 63 ? 74.449 47.760 82.564 1.00 44.38 63 ALA B C 1
ATOM 3310 O O . ALA B 1 63 ? 75.120 47.909 83.592 1.00 46.87 63 ALA B O 1
ATOM 3312 N N . ALA B 1 64 ? 74.963 47.276 81.430 1.00 42.05 64 ALA B N 1
ATOM 3313 C CA . ALA B 1 64 ? 76.369 46.868 81.317 1.00 40.15 64 ALA B CA 1
ATOM 3314 C C . ALA B 1 64 ? 77.259 47.963 80.760 1.00 40.13 64 ALA B C 1
ATOM 3315 O O . ALA B 1 64 ? 78.456 47.762 80.596 1.00 40.34 64 ALA B O 1
ATOM 3317 N N . ALA B 1 65 ? 76.675 49.121 80.476 1.00 40.44 65 ALA B N 1
ATOM 3318 C CA . ALA B 1 65 ? 77.416 50.238 79.896 1.00 40.43 65 ALA B CA 1
ATOM 3319 C C . ALA B 1 65 ? 78.552 50.820 80.724 1.00 40.31 65 ALA B C 1
ATOM 3320 O O . ALA B 1 65 ? 79.536 51.309 80.161 1.00 41.33 65 ALA B O 1
ATOM 3322 N N . ASP B 1 66 ? 78.435 50.794 82.047 1.00 41.15 66 ASP B N 1
ATOM 3323 C CA . ASP B 1 66 ? 79.506 51.352 82.884 1.00 41.60 66 ASP B CA 1
ATOM 3324 C C . ASP B 1 66 ? 80.684 50.400 83.126 1.00 41.09 66 ASP B C 1
ATOM 3325 O O . ASP B 1 66 ? 81.837 50.847 83.209 1.00 39.58 66 ASP B O 1
ATOM 3330 N N . THR B 1 67 ? 80.426 49.099 83.232 1.00 39.46 67 THR B N 1
ATOM 3331 C CA . THR B 1 67 ? 81.560 48.212 83.435 1.00 41.03 67 THR B CA 1
ATOM 3332 C C . THR B 1 67 ? 82.138 47.830 82.074 1.00 41.06 67 THR B C 1
ATOM 3333 O O . THR B 1 67 ? 83.270 47.364 81.981 1.00 39.88 67 THR B O 1
ATOM 3337 N N . SER B 1 68 ? 81.375 48.073 81.014 1.00 41.46 68 SER B N 1
ATOM 3338 C CA . SER B 1 68 ? 81.839 47.710 79.680 1.00 42.01 68 SER B CA 1
ATOM 3339 C C . SER B 1 68 ? 81.636 48.739 78.591 1.00 40.63 68 SER B C 1
ATOM 3340 O O . SER B 1 68 ? 80.532 48.877 78.050 1.00 40.10 68 SER B O 1
ATOM 3343 N N . PRO B 1 69 ? 82.703 49.464 78.232 1.00 40.16 69 PRO B N 1
ATOM 3344 C CA . PRO B 1 69 ? 82.617 50.488 77.180 1.00 40.36 69 PRO B CA 1
ATOM 3345 C C . PRO B 1 69 ? 82.116 49.930 75.832 1.00 41.71 69 PRO B C 1
ATOM 3346 O O . PRO B 1 69 ? 81.531 50.662 75.022 1.00 39.56 69 PRO B O 1
ATOM 3350 N N . ARG B 1 70 ? 82.333 48.633 75.600 1.00 41.82 70 ARG B N 1
ATOM 3351 C CA . ARG B 1 70 ? 81.892 48.026 74.359 1.00 41.92 70 ARG B CA 1
ATOM 3352 C C . ARG B 1 70 ? 80.388 47.994 74.228 1.00 39.54 70 ARG B C 1
ATOM 3353 O O . ARG B 1 70 ? 79.860 48.159 73.121 1.00 40.21 70 ARG B O 1
ATOM 3361 N N . ALA B 1 71 ? 79.694 47.763 75.340 1.00 36.02 71 ALA B N 1
ATOM 3362 C CA . ALA B 1 71 ? 78.234 47.717 75.312 1.00 31.05 71 ALA B CA 1
ATOM 3363 C C . ALA B 1 71 ? 77.730 49.150 75.273 1.00 31.40 71 ALA B C 1
ATOM 3364 O O . ALA B 1 71 ? 76.677 49.444 74.699 1.00 29.54 71 ALA B O 1
ATOM 3366 N N . GLN B 1 72 ? 78.500 50.037 75.896 1.00 29.11 72 GLN B N 1
ATOM 3367 C CA . GLN B 1 72 ? 78.165 51.447 75.922 1.00 30.58 72 GLN B CA 1
ATOM 3368 C C . GLN B 1 72 ? 78.126 52.003 74.489 1.00 31.01 72 GLN B C 1
ATOM 3369 O O . GLN B 1 72 ? 77.191 52.684 74.104 1.00 32.45 72 GLN B O 1
ATOM 3375 N N . ALA B 1 73 ? 79.144 51.697 73.700 1.00 32.81 73 ALA B N 1
ATOM 3376 C CA . ALA B 1 73 ? 79.209 52.173 72.325 1.00 32.59 73 ALA B CA 1
ATOM 3377 C C . ALA B 1 73 ? 78.188 51.487 71.448 1.00 34.01 73 ALA B C 1
ATOM 3378 O O . ALA B 1 73 ? 77.614 52.112 70.561 1.00 33.64 73 ALA B O 1
ATOM 3380 N N . ARG B 1 74 ? 77.967 50.195 71.673 1.00 35.10 74 ARG B N 1
ATOM 3381 C CA . ARG B 1 74 ? 77.010 49.495 70.833 1.00 35.60 74 ARG B CA 1
ATOM 3382 C C . ARG B 1 74 ? 75.644 50.102 71.040 1.00 35.05 74 ARG B C 1
ATOM 3383 O O . ARG B 1 74 ? 74.924 50.357 70.075 1.00 34.82 74 ARG B O 1
ATOM 3391 N N . LEU B 1 75 ? 75.285 50.364 72.291 1.00 33.20 75 LEU B N 1
ATOM 3392 C CA . LEU B 1 75 ? 73.974 50.937 72.543 1.00 32.40 75 LEU B CA 1
ATOM 3393 C C . LEU B 1 75 ? 73.847 52.357 72.008 1.00 32.46 75 LEU B C 1
ATOM 3394 O O . LEU B 1 75 ? 72.757 52.802 71.660 1.00 32.00 75 LEU B O 1
ATOM 3399 N N . GLY B 1 76 ? 74.976 53.052 71.925 1.00 33.29 76 GLY B N 1
ATOM 3400 C CA . GLY B 1 76 ? 74.978 54.417 71.436 1.00 33.75 76 GLY B CA 1
ATOM 3401 C C . GLY B 1 76 ? 74.754 54.449 69.942 1.00 36.09 76 GLY B C 1
ATOM 3402 O O . GLY B 1 76 ? 73.951 55.235 69.427 1.00 33.91 76 GLY B O 1
ATOM 3403 N N . ARG B 1 77 ? 75.470 53.581 69.237 1.00 36.13 77 ARG B N 1
ATOM 3404 C CA . ARG B 1 77 ? 75.324 53.509 67.803 1.00 35.11 77 ARG B CA 1
ATOM 3405 C C . ARG B 1 77 ? 73.909 53.086 67.486 1.00 36.65 77 ARG B C 1
ATOM 3406 O O . ARG B 1 77 ? 73.258 53.665 66.613 1.00 36.02 77 ARG B O 1
ATOM 3414 N N . LEU B 1 78 ? 73.434 52.090 68.227 1.00 36.84 78 LEU B N 1
ATOM 3415 C CA . LEU B 1 78 ? 72.105 51.540 68.035 1.00 36.97 78 LEU B CA 1
ATOM 3416 C C . LEU B 1 78 ? 70.999 52.551 68.244 1.00 37.68 78 LEU B C 1
ATOM 3417 O O . LEU B 1 78 ? 70.096 52.675 67.426 1.00 38.72 78 LEU B O 1
ATOM 3422 N N . LEU B 1 79 ? 71.065 53.291 69.334 1.00 38.93 79 LEU B N 1
ATOM 3423 C CA . LEU B 1 79 ? 70.025 54.263 69.601 1.00 38.53 79 LEU B CA 1
ATOM 3424 C C . LEU B 1 79 ? 70.091 55.446 68.661 1.00 39.35 79 LEU B C 1
ATOM 3425 O O . LEU B 1 79 ? 69.057 56.010 68.301 1.00 41.74 79 LEU B O 1
ATOM 3430 N N . ALA B 1 80 ? 71.299 55.833 68.259 1.00 39.76 80 ALA B N 1
ATOM 3431 C CA . ALA B 1 80 ? 71.466 56.973 67.351 1.00 39.85 80 ALA B CA 1
ATOM 3432 C C . ALA B 1 80 ? 70.930 56.688 65.941 1.00 41.20 80 ALA B C 1
ATOM 3433 O O . ALA B 1 80 ? 70.479 57.597 65.251 1.00 43.16 80 ALA B O 1
ATOM 3435 N N . ALA B 1 81 ? 70.962 55.420 65.533 1.00 43.08 81 ALA B N 1
ATOM 3436 C CA . ALA B 1 81 ? 70.501 55.010 64.213 1.00 44.44 81 ALA B CA 1
ATOM 3437 C C . ALA B 1 81 ? 69.066 54.453 64.151 1.00 47.52 81 ALA B C 1
ATOM 3438 O O . ALA B 1 81 ? 68.433 54.472 63.094 1.00 46.87 81 ALA B O 1
ATOM 3440 N N . LYS B 1 82 ? 68.549 53.964 65.273 1.00 49.13 82 LYS B N 1
ATOM 3441 C CA . LYS B 1 82 ? 67.195 53.401 65.288 1.00 51.07 82 LYS B CA 1
ATOM 3442 C C . LYS B 1 82 ? 66.139 54.269 64.599 1.00 52.41 82 LYS B C 1
ATOM 3443 O O . LYS B 1 82 ? 65.885 55.426 64.984 1.00 51.46 82 LYS B O 1
ATOM 3449 N N . PRO B 1 83 ? 65.522 53.724 63.545 1.00 52.03 83 PRO B N 1
ATOM 3450 C CA . PRO B 1 83 ? 64.501 54.530 62.877 1.00 52.10 83 PRO B CA 1
ATOM 3451 C C . PRO B 1 83 ? 63.356 54.713 63.892 1.00 51.82 83 PRO B C 1
ATOM 3452 O O . PRO B 1 83 ? 62.889 53.730 64.497 1.00 51.81 83 PRO B O 1
ATOM 3456 N N . GLY B 1 84 ? 62.921 55.955 64.094 1.00 50.77 84 GLY B N 1
ATOM 3457 C CA . GLY B 1 84 ? 61.823 56.200 65.012 1.00 50.33 84 GLY B CA 1
ATOM 3458 C C . GLY B 1 84 ? 62.228 56.791 66.343 1.00 51.21 84 GLY B C 1
ATOM 3459 O O . GLY B 1 84 ? 61.435 57.485 66.996 1.00 51.21 84 GLY B O 1
ATOM 3460 N N . ALA B 1 85 ? 63.467 56.509 66.738 1.00 49.34 85 ALA B N 1
ATOM 3461 C CA . ALA B 1 85 ? 64.024 56.985 67.996 1.00 47.54 85 ALA B CA 1
ATOM 3462 C C . ALA B 1 85 ? 63.444 58.307 68.504 1.00 45.75 85 ALA B C 1
ATOM 3463 O O . ALA B 1 85 ? 63.264 59.286 67.768 1.00 44.71 85 ALA B O 1
ATOM 3465 N N . THR B 1 86 ? 63.172 58.318 69.798 1.00 42.46 86 THR B N 1
ATOM 3466 C CA . THR B 1 86 ? 62.610 59.481 70.440 1.00 41.19 86 THR B CA 1
ATOM 3467 C C . THR B 1 86 ? 63.681 60.528 70.674 1.00 40.50 86 THR B C 1
ATOM 3468 O O . THR B 1 86 ? 64.863 60.262 70.484 1.00 38.21 86 THR B O 1
ATOM 3472 N N . GLU B 1 87 ? 63.264 61.727 71.062 1.00 40.57 87 GLU B N 1
ATOM 3473 C CA . GLU B 1 87 ? 64.233 62.787 71.325 1.00 42.46 87 GLU B CA 1
ATOM 3474 C C . GLU B 1 87 ? 65.128 62.390 72.507 1.00 40.75 87 GLU B C 1
ATOM 3475 O O . GLU B 1 87 ? 66.311 62.677 72.538 1.00 40.51 87 GLU B O 1
ATOM 3481 N N . ALA B 1 88 ? 64.546 61.712 73.481 1.00 40.44 88 ALA B N 1
ATOM 3482 C CA . ALA B 1 88 ? 65.287 61.296 74.653 1.00 38.42 88 ALA B CA 1
ATOM 3483 C C . ALA B 1 88 ? 66.264 60.162 74.322 1.00 35.46 88 ALA B C 1
ATOM 3484 O O . ALA B 1 88 ? 67.325 60.077 74.933 1.00 34.59 88 ALA B O 1
ATOM 3486 N N . GLU B 1 89 ? 65.908 59.296 73.374 1.00 34.44 89 GLU B N 1
ATOM 3487 C CA . GLU B 1 89 ? 66.797 58.205 72.968 1.00 34.90 89 GLU B CA 1
ATOM 3488 C C . GLU B 1 89 ? 68.003 58.790 72.230 1.00 35.23 89 GLU B C 1
ATOM 3489 O O . GLU B 1 89 ? 69.133 58.284 72.351 1.00 34.82 89 GLU B O 1
ATOM 3495 N N . HIS B 1 90 ? 67.758 59.873 71.494 1.00 34.43 90 HIS B N 1
ATOM 3496 C CA . HIS B 1 90 ? 68.819 60.556 70.769 1.00 35.11 90 HIS B CA 1
ATOM 3497 C C . HIS B 1 90 ? 69.791 61.131 71.769 1.00 33.43 90 HIS B C 1
ATOM 3498 O O . HIS B 1 90 ? 71.001 60.994 71.611 1.00 34.76 90 HIS B O 1
ATOM 3505 N N . HIS B 1 91 ? 69.256 61.766 72.803 1.00 31.63 91 HIS B N 1
ATOM 3506 C CA . HIS B 1 91 ? 70.074 62.359 73.847 1.00 32.55 91 HIS B CA 1
ATOM 3507 C C . HIS B 1 91 ? 70.873 61.300 74.623 1.00 30.81 91 HIS B C 1
ATOM 3508 O O . HIS B 1 91 ? 72.034 61.516 74.986 1.00 28.91 91 HIS B O 1
ATOM 3515 N N . GLU B 1 92 ? 70.251 60.157 74.877 1.00 28.65 92 GLU B N 1
ATOM 3516 C CA . GLU B 1 92 ? 70.946 59.094 75.574 1.00 29.97 92 GLU B CA 1
ATOM 3517 C C . GLU B 1 92 ? 72.094 58.665 74.666 1.00 28.54 92 GLU B C 1
ATOM 3518 O O . GLU B 1 92 ? 73.236 58.515 75.103 1.00 28.99 92 GLU B O 1
ATOM 3524 N N . ALA B 1 93 ? 71.773 58.499 73.389 1.00 28.48 93 ALA B N 1
ATOM 3525 C CA . ALA B 1 93 ? 72.734 58.050 72.399 1.00 27.42 93 ALA B CA 1
ATOM 3526 C C . ALA B 1 93 ? 73.982 58.899 72.399 1.00 27.85 93 ALA B C 1
ATOM 3527 O O . ALA B 1 93 ? 75.104 58.382 72.412 1.00 27.65 93 ALA B O 1
ATOM 3529 N N . GLU B 1 94 ? 73.784 60.210 72.384 1.00 28.18 94 GLU B N 1
ATOM 3530 C CA . GLU B 1 94 ? 74.903 61.139 72.373 1.00 29.43 94 GLU B CA 1
ATOM 3531 C C . GLU B 1 94 ? 75.748 60.892 73.611 1.00 29.51 94 GLU B C 1
ATOM 3532 O O . GLU B 1 94 ? 76.981 60.873 73.560 1.00 29.88 94 GLU B O 1
ATOM 3538 N N . SER B 1 95 ? 75.056 60.706 74.728 1.00 28.59 95 SER B N 1
ATOM 3539 C CA . SER B 1 95 ? 75.709 60.479 76.001 1.00 27.66 95 SER B CA 1
ATOM 3540 C C . SER B 1 95 ? 76.533 59.211 75.992 1.00 25.66 95 SER B C 1
ATOM 3541 O O . SER B 1 95 ? 77.687 59.208 76.407 1.00 23.12 95 SER B O 1
ATOM 3544 N N . LEU B 1 96 ? 75.912 58.128 75.536 1.00 23.96 96 LEU B N 1
ATOM 3545 C CA . LEU B 1 96 ? 76.573 56.848 75.460 1.00 24.80 96 LEU B CA 1
ATOM 3546 C C . LEU B 1 96 ? 77.813 56.938 74.571 1.00 27.44 96 LEU B C 1
ATOM 3547 O O . LEU B 1 96 ? 78.886 56.437 74.933 1.00 28.13 96 LEU B O 1
ATOM 3552 N N . LEU B 1 97 ? 77.688 57.610 73.429 1.00 28.71 97 LEU B N 1
ATOM 3553 C CA . LEU B 1 97 ? 78.813 57.713 72.504 1.00 28.14 97 LEU B CA 1
ATOM 3554 C C . LEU B 1 97 ? 79.959 58.579 73.046 1.00 29.33 97 LEU B C 1
ATOM 3555 O O . LEU B 1 97 ? 81.145 58.217 72.916 1.00 30.47 97 LEU B O 1
ATOM 3560 N N . LYS B 1 98 ? 79.625 59.713 73.653 1.00 28.36 98 LYS B N 1
ATOM 3561 C CA . LYS B 1 98 ? 80.658 60.605 74.196 1.00 29.27 98 LYS B CA 1
ATOM 3562 C C . LYS B 1 98 ? 81.499 59.936 75.288 1.00 29.75 98 LYS B C 1
ATOM 3563 O O . LYS B 1 98 ? 82.731 60.143 75.373 1.00 29.79 98 LYS B O 1
ATOM 3569 N N . LYS B 1 99 ? 80.835 59.113 76.097 1.00 29.16 99 LYS B N 1
ATOM 3570 C CA . LYS B 1 99 ? 81.492 58.394 77.175 1.00 29.77 99 LYS B CA 1
ATOM 3571 C C . LYS B 1 99 ? 82.364 57.290 76.594 1.00 31.05 99 LYS B C 1
ATOM 3572 O O . LYS B 1 99 ? 83.517 57.148 76.990 1.00 31.29 99 LYS B O 1
ATOM 3578 N N . ALA B 1 100 ? 81.811 56.519 75.658 1.00 31.69 100 ALA B N 1
ATOM 3579 C CA . ALA B 1 100 ? 82.551 55.436 75.011 1.00 32.84 100 ALA B CA 1
ATOM 3580 C C . ALA B 1 100 ? 83.767 56.046 74.313 1.00 35.29 100 ALA B C 1
ATOM 3581 O O . ALA B 1 100 ? 84.905 55.571 74.429 1.00 37.07 100 ALA B O 1
ATOM 3583 N N . PHE B 1 101 ? 83.522 57.120 73.588 1.00 35.64 101 PHE B N 1
ATOM 3584 C CA . PHE B 1 101 ? 84.601 57.791 72.907 1.00 36.51 101 PHE B CA 1
ATOM 3585 C C . PHE B 1 101 ? 85.714 58.208 73.875 1.00 37.22 101 PHE B C 1
ATOM 3586 O O . PHE B 1 101 ? 86.891 57.977 73.600 1.00 38.87 101 PHE B O 1
ATOM 3594 N N . ALA B 1 102 ? 85.348 58.823 75.002 1.00 37.92 102 ALA B N 1
ATOM 3595 C CA . ALA B 1 102 ? 86.347 59.289 75.979 1.00 37.45 102 ALA B CA 1
ATOM 3596 C C . ALA B 1 102 ? 87.172 58.131 76.539 1.00 36.54 102 ALA B C 1
ATOM 3597 O O . ALA B 1 102 ? 88.312 58.305 76.942 1.00 37.48 102 ALA B O 1
ATOM 3599 N N . ASN B 1 103 ? 86.587 56.947 76.549 1.00 37.50 103 ASN B N 1
ATOM 3600 C CA . ASN B 1 103 ? 87.259 55.761 77.031 1.00 39.80 103 ASN B CA 1
ATOM 3601 C C . ASN B 1 103 ? 88.156 55.148 75.950 1.00 40.60 103 ASN B C 1
ATOM 3602 O O . ASN B 1 103 ? 88.917 54.218 76.204 1.00 40.45 103 ASN B O 1
ATOM 3607 N N . GLY B 1 104 ? 88.063 55.666 74.734 1.00 41.32 104 GLY B N 1
ATOM 3608 C CA . GLY B 1 104 ? 88.889 55.129 73.671 1.00 40.52 104 GLY B CA 1
ATOM 3609 C C . GLY B 1 104 ? 88.223 54.109 72.768 1.00 40.00 104 GLY B C 1
ATOM 3610 O O . GLY B 1 104 ? 88.904 53.441 71.997 1.00 39.15 104 GLY B O 1
ATOM 3611 N N . GLU B 1 105 ? 86.903 53.964 72.851 1.00 39.78 105 GLU B N 1
ATOM 3612 C CA . GLU B 1 105 ? 86.227 53.017 71.971 1.00 38.77 105 GLU B CA 1
ATOM 3613 C C . GLU B 1 105 ? 86.298 53.545 70.545 1.00 37.67 105 GLU B C 1
ATOM 3614 O O . GLU B 1 105 ? 85.974 54.720 70.276 1.00 34.51 105 GLU B O 1
ATOM 3620 N N . GLY B 1 106 ? 86.735 52.690 69.629 1.00 35.72 106 GLY B N 1
ATOM 3621 C CA . GLY B 1 106 ? 86.778 53.109 68.246 1.00 31.83 106 GLY B CA 1
ATOM 3622 C C . GLY B 1 106 ? 85.342 53.079 67.737 1.00 32.44 106 GLY B C 1
ATOM 3623 O O . GLY B 1 106 ? 84.430 52.627 68.448 1.00 30.67 106 GLY B O 1
ATOM 3624 N N . ASN B 1 107 ? 85.117 53.587 66.525 1.00 31.72 107 ASN B N 1
ATOM 3625 C CA . ASN B 1 107 ? 83.783 53.551 65.937 1.00 29.84 107 ASN B CA 1
ATOM 3626 C C . ASN B 1 107 ? 82.709 54.262 66.767 1.00 28.90 107 ASN B C 1
ATOM 3627 O O . ASN B 1 107 ? 81.601 53.768 66.946 1.00 26.20 107 ASN B O 1
ATOM 3632 N N . THR B 1 108 ? 83.046 55.441 67.264 1.00 28.91 108 THR B N 1
ATOM 3633 C CA . THR B 1 108 ? 82.111 56.221 68.039 1.00 28.50 108 THR B CA 1
ATOM 3634 C C . THR B 1 108 ? 81.981 57.627 67.454 1.00 29.37 108 THR B C 1
ATOM 3635 O O . THR B 1 108 ? 80.880 58.162 67.374 1.00 31.51 108 THR B O 1
ATOM 3639 N N . LEU B 1 109 ? 83.102 58.210 67.032 1.00 29.71 109 LEU B N 1
ATOM 3640 C CA . LEU B 1 109 ? 83.131 59.569 66.480 1.00 29.73 109 LEU B CA 1
ATOM 3641 C C . LEU B 1 109 ? 82.181 59.752 65.286 1.00 30.32 109 LEU B C 1
ATOM 3642 O O . LEU B 1 109 ? 81.301 60.608 65.312 1.00 27.65 109 LEU B O 1
ATOM 3647 N N . ILE B 1 110 ? 82.343 58.946 64.238 1.00 29.80 110 ILE B N 1
ATOM 3648 C CA . ILE B 1 110 ? 81.448 59.091 63.092 1.00 30.07 110 ILE B CA 1
ATOM 3649 C C . ILE B 1 110 ? 79.976 58.917 63.511 1.00 29.78 110 ILE B C 1
ATOM 3650 O O . ILE B 1 110 ? 79.120 59.739 63.151 1.00 28.85 110 ILE B O 1
ATOM 3655 N N . PRO B 1 111 ? 79.672 57.864 64.295 1.00 29.03 111 PRO B N 1
ATOM 3656 C CA . PRO B 1 111 ? 78.285 57.663 64.728 1.00 29.02 111 PRO B CA 1
ATOM 3657 C C . PRO B 1 111 ? 77.750 58.926 65.418 1.00 30.97 111 PRO B C 1
ATOM 3658 O O . PRO B 1 111 ? 76.577 59.283 65.280 1.00 30.74 111 PRO B O 1
ATOM 3662 N N . LEU B 1 112 ? 78.626 59.595 66.161 1.00 30.71 112 LEU B N 1
ATOM 3663 C CA . LEU B 1 112 ? 78.233 60.794 66.881 1.00 33.42 112 LEU B CA 1
ATOM 3664 C C . LEU B 1 112 ? 78.033 61.958 65.934 1.00 32.38 112 LEU B C 1
ATOM 3665 O O . LEU B 1 112 ? 77.090 62.729 66.082 1.00 33.24 112 LEU B O 1
ATOM 3670 N N . ALA B 1 113 ? 78.915 62.090 64.954 1.00 31.59 113 ALA B N 1
ATOM 3671 C CA . ALA B 1 113 ? 78.773 63.192 64.021 1.00 31.38 113 ALA B CA 1
ATOM 3672 C C . ALA B 1 113 ? 77.479 63.030 63.218 1.00 31.50 113 ALA B C 1
ATOM 3673 O O . ALA B 1 113 ? 76.778 64.005 62.970 1.00 33.61 113 ALA B O 1
ATOM 3675 N N . MET B 1 114 ? 77.158 61.802 62.839 1.00 30.49 114 MET B N 1
ATOM 3676 C CA . MET B 1 114 ? 75.961 61.530 62.074 1.00 33.03 114 MET B CA 1
ATOM 3677 C C . MET B 1 114 ? 74.686 61.753 62.883 1.00 34.92 114 MET B C 1
ATOM 3678 O O . MET B 1 114 ? 73.602 61.999 62.322 1.00 34.45 114 MET B O 1
ATOM 3683 N N . LEU B 1 115 ? 74.816 61.676 64.208 1.00 35.44 115 LEU B N 1
ATOM 3684 C CA . LEU B 1 115 ? 73.674 61.886 65.084 1.00 32.01 115 LEU B CA 1
ATOM 3685 C C . LEU B 1 115 ? 73.328 63.354 64.999 1.00 32.93 115 LEU B C 1
ATOM 3686 O O . LEU B 1 115 ? 72.164 63.716 64.858 1.00 34.85 115 LEU B O 1
ATOM 3691 N N . TYR B 1 116 ? 74.351 64.198 65.064 1.00 32.36 116 TYR B N 1
ATOM 3692 C CA . TYR B 1 116 ? 74.153 65.637 64.976 1.00 33.73 116 TYR B CA 1
ATOM 3693 C C . TYR B 1 116 ? 73.766 66.077 63.536 1.00 35.22 116 TYR B C 1
ATOM 3694 O O . TYR B 1 116 ? 72.939 66.978 63.351 1.00 34.42 116 TYR B O 1
ATOM 3703 N N . LEU B 1 117 ? 74.363 65.443 62.528 1.00 35.38 117 LEU B N 1
ATOM 3704 C CA . LEU B 1 117 ? 74.080 65.785 61.140 1.00 35.75 117 LEU B CA 1
ATOM 3705 C C . LEU B 1 117 ? 72.704 65.352 60.710 1.00 36.50 117 LEU B C 1
ATOM 3706 O O . LEU B 1 117 ? 72.027 66.093 60.030 1.00 38.31 117 LEU B O 1
ATOM 3711 N N . GLN B 1 118 ? 72.279 64.169 61.131 1.00 37.28 118 GLN B N 1
ATOM 3712 C CA . GLN B 1 118 ? 70.984 63.643 60.724 1.00 39.16 118 GLN B CA 1
ATOM 3713 C C . GLN B 1 118 ? 69.780 64.140 61.529 1.00 41.36 118 GLN B C 1
ATOM 3714 O O . GLN B 1 118 ? 68.660 64.158 61.023 1.00 42.35 118 GLN B O 1
ATOM 3720 N N . TYR B 1 119 ? 69.994 64.526 62.780 1.00 41.61 119 TYR B N 1
ATOM 3721 C CA . TYR B 1 119 ? 68.884 64.958 63.607 1.00 42.12 119 TYR B CA 1
ATOM 3722 C C . TYR B 1 119 ? 69.215 66.222 64.359 1.00 44.75 119 TYR B C 1
ATOM 3723 O O . TYR B 1 119 ? 69.178 66.253 65.584 1.00 46.06 119 TYR B O 1
ATOM 3732 N N . PRO B 1 120 ? 69.533 67.292 63.631 1.00 46.99 120 PRO B N 1
ATOM 3733 C CA . PRO B 1 120 ? 69.869 68.551 64.306 1.00 47.78 120 PRO B CA 1
ATOM 3734 C C . PRO B 1 120 ? 68.677 69.108 65.095 1.00 48.56 120 PRO B C 1
ATOM 3735 O O . PRO B 1 120 ? 68.853 69.897 66.023 1.00 45.63 120 PRO B O 1
ATOM 3739 N N . HIS B 1 121 ? 67.469 68.667 64.740 1.00 49.64 121 HIS B N 1
ATOM 3740 C CA . HIS B 1 121 ? 66.272 69.139 65.431 1.00 53.00 121 HIS B CA 1
ATOM 3741 C C . HIS B 1 121 ? 66.106 68.519 66.833 1.00 53.71 121 HIS B C 1
ATOM 3742 O O . HIS B 1 121 ? 65.290 68.977 67.640 1.00 52.97 121 HIS B O 1
ATOM 3749 N N . SER B 1 122 ? 66.889 67.487 67.124 1.00 51.26 122 SER B N 1
ATOM 3750 C CA . SER B 1 122 ? 66.837 66.878 68.434 1.00 49.28 122 SER B CA 1
ATOM 3751 C C . SER B 1 122 ? 67.975 67.454 69.282 1.00 49.16 122 SER B C 1
ATOM 3752 O O . SER B 1 122 ? 68.070 67.175 70.472 1.00 49.15 122 SER B O 1
ATOM 3755 N N . PHE B 1 123 ? 68.825 68.277 68.669 1.00 48.18 123 PHE B N 1
ATOM 3756 C CA . PHE B 1 123 ? 69.974 68.877 69.362 1.00 47.54 123 PHE B CA 1
ATOM 3757 C C . PHE B 1 123 ? 70.092 70.378 69.145 1.00 50.00 123 PHE B C 1
ATOM 3758 O O . PHE B 1 123 ? 71.122 70.854 68.672 1.00 47.95 123 PHE B O 1
ATOM 3766 N N . PRO B 1 124 ? 69.051 71.142 69.510 1.00 52.55 124 PRO B N 1
ATOM 3767 C CA . PRO B 1 124 ? 69.018 72.605 69.364 1.00 53.55 124 PRO B CA 1
ATOM 3768 C C . PRO B 1 124 ? 70.209 73.308 69.997 1.00 54.79 124 PRO B C 1
ATOM 3769 O O . PRO B 1 124 ? 70.589 74.407 69.577 1.00 56.08 124 PRO B O 1
ATOM 3773 N N . ASN B 1 125 ? 70.810 72.667 70.991 1.00 55.04 125 ASN B N 1
ATOM 3774 C CA . ASN B 1 125 ? 71.961 73.258 71.665 1.00 56.75 125 ASN B CA 1
ATOM 3775 C C . ASN B 1 125 ? 73.305 72.915 71.008 1.00 56.66 125 ASN B C 1
ATOM 3776 O O . ASN B 1 125 ? 74.360 73.358 71.477 1.00 56.98 125 ASN B O 1
ATOM 3778 N N . VAL B 1 126 ? 73.280 72.134 69.930 1.00 55.94 126 VAL B N 1
ATOM 3779 C CA . VAL B 1 126 ? 74.530 71.749 69.269 1.00 55.22 126 VAL B CA 1
ATOM 3780 C C . VAL B 1 126 ? 74.636 72.115 67.792 1.00 53.44 126 VAL B C 1
ATOM 3781 O O . VAL B 1 126 ? 73.648 72.138 67.071 1.00 53.06 126 VAL B O 1
ATOM 3785 N N . ASN B 1 127 ? 75.861 72.401 67.364 1.00 53.17 127 ASN B N 1
ATOM 3786 C CA . ASN B 1 127 ? 76.170 72.736 65.977 1.00 51.65 127 ASN B CA 1
ATOM 3787 C C . ASN B 1 127 ? 77.276 71.783 65.499 1.00 50.41 127 ASN B C 1
ATOM 3788 O O . ASN B 1 127 ? 78.422 71.859 65.952 1.00 49.13 127 ASN B O 1
ATOM 3793 N N . ALA B 1 128 ? 76.911 70.880 64.589 1.00 49.04 128 ALA B N 1
ATOM 3794 C CA . ALA B 1 128 ? 77.825 69.870 64.050 1.00 45.64 128 ALA B CA 1
ATOM 3795 C C . ALA B 1 128 ? 79.138 70.405 63.537 1.00 44.27 128 ALA B C 1
ATOM 3796 O O . ALA B 1 128 ? 80.199 69.856 63.823 1.00 45.12 128 ALA B O 1
ATOM 3798 N N . GLN B 1 129 ? 79.076 71.475 62.767 1.00 42.46 129 GLN B N 1
ATOM 3799 C CA . GLN B 1 129 ? 80.293 72.031 62.217 1.00 42.84 129 GLN B CA 1
ATOM 3800 C C . GLN B 1 129 ? 81.234 72.388 63.346 1.00 43.45 129 GLN B C 1
ATOM 3801 O O . GLN B 1 129 ? 82.410 72.029 63.322 1.00 44.82 129 GLN B O 1
ATOM 3807 N N . GLN B 1 130 ? 80.705 73.078 64.349 1.00 46.12 130 GLN B N 1
ATOM 3808 C CA . GLN B 1 130 ? 81.492 73.486 65.519 1.00 47.53 130 GLN B CA 1
ATOM 3809 C C . GLN B 1 130 ? 82.150 72.275 66.190 1.00 45.65 130 GLN B C 1
ATOM 3810 O O . GLN B 1 130 ? 83.359 72.295 66.476 1.00 45.18 130 GLN B O 1
ATOM 3816 N N . GLN B 1 131 ? 81.358 71.226 66.431 1.00 42.42 131 GLN B N 1
ATOM 3817 C CA . GLN B 1 131 ? 81.869 70.016 67.053 1.00 41.73 131 GLN B CA 1
ATOM 3818 C C . GLN B 1 131 ? 82.976 69.433 66.218 1.00 40.51 131 GLN B C 1
ATOM 3819 O O . GLN B 1 131 ? 84.064 69.143 66.720 1.00 39.46 131 GLN B O 1
ATOM 3825 N N . ILE B 1 132 ? 82.691 69.270 64.928 1.00 39.70 132 ILE B N 1
ATOM 3826 C CA . ILE B 1 132 ? 83.652 68.700 63.997 1.00 38.17 132 ILE B CA 1
ATOM 3827 C C . ILE B 1 132 ? 84.929 69.535 63.896 1.00 38.03 132 ILE B C 1
ATOM 3828 O O . ILE B 1 132 ? 86.027 68.983 63.820 1.00 34.96 132 ILE B O 1
ATOM 3833 N N . SER B 1 133 ? 84.786 70.857 63.877 1.00 41.17 133 SER B N 1
ATOM 3834 C CA . SER B 1 133 ? 85.956 71.746 63.851 1.00 43.84 133 SER B CA 1
ATOM 3835 C C . SER B 1 133 ? 86.681 71.525 65.191 1.00 44.73 133 SER B C 1
ATOM 3836 O O . SER B 1 133 ? 87.913 71.463 65.244 1.00 43.72 133 SER B O 1
ATOM 3839 N N . GLN B 1 134 ? 85.903 71.404 66.272 1.00 45.67 134 GLN B N 1
ATOM 3840 C CA . GLN B 1 134 ? 86.457 71.119 67.608 1.00 49.41 134 GLN B CA 1
ATOM 3841 C C . GLN B 1 134 ? 87.255 69.817 67.538 1.00 48.39 134 GLN B C 1
ATOM 3842 O O . GLN B 1 134 ? 88.415 69.796 67.941 1.00 48.56 134 GLN B O 1
ATOM 3848 N N . TRP B 1 135 ? 86.638 68.739 67.022 1.00 47.60 135 TRP B N 1
ATOM 3849 C CA . TRP B 1 135 ? 87.318 67.433 66.915 1.00 46.59 135 TRP B CA 1
ATOM 3850 C C . TRP B 1 135 ? 88.464 67.554 65.962 1.00 45.76 135 TRP B C 1
ATOM 3851 O O . TRP B 1 135 ? 89.496 66.930 66.146 1.00 45.89 135 TRP B O 1
ATOM 3862 N N . GLN B 1 136 ? 88.283 68.362 64.927 1.00 48.19 136 GLN B N 1
ATOM 3863 C CA . GLN B 1 136 ? 89.355 68.567 63.976 1.00 49.95 136 GLN B CA 1
ATOM 3864 C C . GLN B 1 136 ? 90.478 69.207 64.780 1.00 50.74 136 GLN B C 1
ATOM 3865 O O . GLN B 1 136 ? 91.598 68.704 64.817 1.00 49.12 136 GLN B O 1
ATOM 3871 N N . ALA B 1 137 ? 90.159 70.314 65.443 1.00 50.71 137 ALA B N 1
ATOM 3872 C CA . ALA B 1 137 ? 91.142 71.023 66.255 1.00 51.74 137 ALA B CA 1
ATOM 3873 C C . ALA B 1 137 ? 91.905 70.055 67.155 1.00 52.34 137 ALA B C 1
ATOM 3874 O O . ALA B 1 137 ? 93.131 70.039 67.149 1.00 53.08 137 ALA B O 1
ATOM 3876 N N . ALA B 1 138 ? 91.184 69.226 67.903 1.00 51.19 138 ALA B N 1
ATOM 3877 C CA . ALA B 1 138 ? 91.840 68.277 68.801 1.00 49.50 138 ALA B CA 1
ATOM 3878 C C . ALA B 1 138 ? 92.701 67.217 68.092 1.00 46.84 138 ALA B C 1
ATOM 3879 O O . ALA B 1 138 ? 93.351 66.416 68.744 1.00 47.40 138 ALA B O 1
ATOM 3881 N N . GLY B 1 139 ? 92.703 67.206 66.766 1.00 44.57 139 GLY B N 1
ATOM 3882 C CA . GLY B 1 139 ? 93.508 66.232 66.041 1.00 43.43 139 GLY B CA 1
ATOM 3883 C C . GLY B 1 139 ? 93.020 64.793 65.829 1.00 43.28 139 GLY B C 1
ATOM 3884 O O . GLY B 1 139 ? 93.831 63.932 65.466 1.00 42.11 139 GLY B O 1
ATOM 3885 N N . TYR B 1 140 ? 91.731 64.512 66.035 1.00 42.00 140 TYR B N 1
ATOM 3886 C CA . TYR B 1 140 ? 91.211 63.149 65.841 1.00 43.49 140 TYR B CA 1
ATOM 3887 C C . TYR B 1 140 ? 91.187 62.753 64.360 1.00 44.81 140 TYR B C 1
ATOM 3888 O O . TYR B 1 140 ? 90.598 63.444 63.518 1.00 43.72 140 TYR B O 1
ATOM 3897 N N . PRO B 1 141 ? 91.807 61.612 64.023 1.00 45.66 141 PRO B N 1
ATOM 3898 C CA . PRO B 1 141 ? 91.847 61.160 62.625 1.00 45.96 141 PRO B CA 1
ATOM 3899 C C . PRO B 1 141 ? 90.522 61.260 61.861 1.00 46.34 141 PRO B C 1
ATOM 3900 O O . PRO B 1 141 ? 90.457 61.882 60.807 1.00 48.31 141 PRO B O 1
ATOM 3904 N N . GLU B 1 142 ? 89.472 60.649 62.402 1.00 45.45 142 GLU B N 1
ATOM 3905 C CA . GLU B 1 142 ? 88.166 60.610 61.746 1.00 44.28 142 GLU B CA 1
ATOM 3906 C C . GLU B 1 142 ? 87.425 61.928 61.602 1.00 44.70 142 GLU B C 1
ATOM 3907 O O . GLU B 1 142 ? 86.365 61.977 60.972 1.00 46.28 142 GLU B O 1
ATOM 3913 N N . ALA B 1 143 ? 87.949 62.999 62.182 1.00 42.75 143 ALA B N 1
ATOM 3914 C CA . ALA B 1 143 ? 87.256 64.276 62.064 1.00 40.77 143 ALA B CA 1
ATOM 3915 C C . ALA B 1 143 ? 87.141 64.718 60.603 1.00 37.99 143 ALA B C 1
ATOM 3916 O O . ALA B 1 143 ? 86.167 65.371 60.227 1.00 37.07 143 ALA B O 1
ATOM 3918 N N . GLY B 1 144 ? 88.131 64.369 59.785 1.00 35.93 144 GLY B N 1
ATOM 3919 C CA . GLY B 1 144 ? 88.103 64.740 58.368 1.00 33.88 144 GLY B CA 1
ATOM 3920 C C . GLY B 1 144 ? 86.899 64.153 57.651 1.00 33.09 144 GLY B C 1
ATOM 3921 O O . GLY B 1 144 ? 86.145 64.858 56.995 1.00 33.71 144 GLY B O 1
ATOM 3922 N N . LEU B 1 145 ? 86.725 62.844 57.781 1.00 32.50 145 LEU B N 1
ATOM 3923 C CA . LEU B 1 145 ? 85.596 62.159 57.189 1.00 31.49 145 LEU B CA 1
ATOM 3924 C C . LEU B 1 145 ? 84.319 62.857 57.639 1.00 32.55 145 LEU B C 1
ATOM 3925 O O . LEU B 1 145 ? 83.447 63.131 56.826 1.00 34.31 145 LEU B O 1
ATOM 3930 N N . ALA B 1 146 ? 84.219 63.156 58.931 1.00 32.52 146 ALA B N 1
ATOM 3931 C CA . ALA B 1 146 ? 83.031 63.797 59.478 1.00 31.28 146 ALA B CA 1
ATOM 3932 C C . ALA B 1 146 ? 82.715 65.098 58.782 1.00 31.11 146 ALA B C 1
ATOM 3933 O O . ALA B 1 146 ? 81.554 65.456 58.600 1.00 30.27 146 ALA B O 1
ATOM 3935 N N . GLN B 1 147 ? 83.770 65.796 58.393 1.00 31.28 147 GLN B N 1
ATOM 3936 C CA . GLN B 1 147 ? 83.670 67.075 57.711 1.00 32.98 147 GLN B CA 1
ATOM 3937 C C . GLN B 1 147 ? 83.051 66.866 56.326 1.00 31.30 147 GLN B C 1
ATOM 3938 O O . GLN B 1 147 ? 82.104 67.567 55.938 1.00 30.56 147 GLN B O 1
ATOM 3944 N N . VAL B 1 148 ? 83.605 65.914 55.585 1.00 30.16 148 VAL B N 1
ATOM 3945 C CA . VAL B 1 148 ? 83.095 65.585 54.256 1.00 31.42 148 VAL B CA 1
ATOM 3946 C C . VAL B 1 148 ? 81.649 65.125 54.380 1.00 31.69 148 VAL B C 1
ATOM 3947 O O . VAL B 1 148 ? 80.816 65.470 53.532 1.00 33.57 148 VAL B O 1
ATOM 3951 N N . LEU B 1 149 ? 81.337 64.354 55.423 1.00 29.72 149 LEU B N 1
ATOM 3952 C CA . LEU B 1 149 ? 79.961 63.916 55.610 1.00 29.98 149 LEU B CA 1
ATOM 3953 C C . LEU B 1 149 ? 79.078 65.138 55.829 1.00 31.18 149 LEU B C 1
ATOM 3954 O O . LEU B 1 149 ? 77.925 65.154 55.404 1.00 31.41 149 LEU B O 1
ATOM 3959 N N . LEU B 1 150 ? 79.619 66.165 56.483 1.00 32.34 150 LEU B N 1
ATOM 3960 C CA . LEU B 1 150 ? 78.840 67.379 56.720 1.00 33.51 150 LEU B CA 1
ATOM 3961 C C . LEU B 1 150 ? 78.533 68.073 55.380 1.00 34.13 150 LEU B C 1
ATOM 3962 O O . LEU B 1 150 ? 77.394 68.467 55.116 1.00 33.35 150 LEU B O 1
ATOM 3967 N N . TYR B 1 151 ? 79.545 68.220 54.531 1.00 32.18 151 TYR B N 1
ATOM 3968 C CA . TYR B 1 151 ? 79.307 68.863 53.251 1.00 32.28 151 TYR B CA 1
ATOM 3969 C C . TYR B 1 151 ? 78.212 68.141 52.471 1.00 31.30 151 TYR B C 1
ATOM 3970 O O . TYR B 1 151 ? 77.316 68.786 51.942 1.00 31.84 151 TYR B O 1
ATOM 3979 N N . ARG B 1 152 ? 78.259 66.809 52.426 1.00 31.98 152 ARG B N 1
ATOM 3980 C CA . ARG B 1 152 ? 77.254 66.058 51.689 1.00 32.76 152 ARG B CA 1
ATOM 3981 C C . ARG B 1 152 ? 75.889 66.139 52.319 1.00 35.71 152 ARG B C 1
ATOM 3982 O O . ARG B 1 152 ? 74.901 66.321 51.626 1.00 38.66 152 ARG B O 1
ATOM 3990 N N . THR B 1 153 ? 75.837 66.019 53.636 1.00 37.74 153 THR B N 1
ATOM 3991 C CA . THR B 1 153 ? 74.588 66.078 54.377 1.00 38.12 153 THR B CA 1
ATOM 3992 C C . THR B 1 153 ? 73.901 67.417 54.152 1.00 40.46 153 THR B C 1
ATOM 3993 O O . THR B 1 153 ? 72.714 67.483 53.873 1.00 40.15 153 THR B O 1
ATOM 3997 N N . GLN B 1 154 ? 74.677 68.486 54.282 1.00 44.15 154 GLN B N 1
ATOM 3998 C CA . GLN B 1 154 ? 74.179 69.853 54.151 1.00 45.75 154 GLN B CA 1
ATOM 3999 C C . GLN B 1 154 ? 74.247 70.458 52.735 1.00 47.55 154 GLN B C 1
ATOM 4000 O O . GLN B 1 154 ? 74.299 71.684 52.570 1.00 48.37 154 GLN B O 1
ATOM 4006 N N . GLY B 1 155 ? 74.243 69.590 51.723 1.00 47.31 155 GLY B N 1
ATOM 4007 C CA . GLY B 1 155 ? 74.269 70.023 50.327 1.00 46.14 155 GLY B CA 1
ATOM 4008 C C . GLY B 1 155 ? 75.233 71.112 49.872 1.00 45.34 155 GLY B C 1
ATOM 4009 O O . GLY B 1 155 ? 74.971 71.788 48.877 1.00 48.41 155 GLY B O 1
ATOM 4010 N N . THR B 1 156 ? 76.357 71.268 50.558 1.00 42.43 156 THR B N 1
ATOM 4011 C CA . THR B 1 156 ? 77.320 72.295 50.210 1.00 41.05 156 THR B CA 1
ATOM 4012 C C . THR B 1 156 ? 78.611 71.724 49.629 1.00 42.27 156 THR B C 1
ATOM 4013 O O . THR B 1 156 ? 79.634 72.414 49.548 1.00 44.75 156 THR B O 1
ATOM 4017 N N . TYR B 1 157 ? 78.577 70.462 49.222 1.00 41.24 157 TYR B N 1
ATOM 4018 C CA . TYR B 1 157 ? 79.749 69.822 48.638 1.00 40.03 157 TYR B CA 1
ATOM 4019 C C . TYR B 1 157 ? 80.422 70.649 47.535 1.00 42.30 157 TYR B C 1
ATOM 4020 O O . TYR B 1 157 ? 81.635 70.875 47.580 1.00 42.02 157 TYR B O 1
ATOM 4029 N N . ASP B 1 158 ? 79.651 71.115 46.552 1.00 44.17 158 ASP B N 1
ATOM 4030 C CA . ASP B 1 158 ? 80.241 71.895 45.461 1.00 45.65 158 ASP B CA 1
ATOM 4031 C C . ASP B 1 158 ? 81.031 73.121 45.916 1.00 44.10 158 ASP B C 1
ATOM 4032 O O . ASP B 1 158 ? 81.946 73.555 45.234 1.00 43.91 158 ASP B O 1
ATOM 4037 N N . GLN B 1 159 ? 80.709 73.690 47.067 1.00 44.78 159 GLN B N 1
ATOM 4038 C CA . GLN B 1 159 ? 81.500 74.839 47.492 1.00 44.46 159 GLN B CA 1
ATOM 4039 C C . GLN B 1 159 ? 82.770 74.441 48.248 1.00 44.29 159 GLN B C 1
ATOM 4040 O O . GLN B 1 159 ? 83.467 75.320 48.754 1.00 44.94 159 GLN B O 1
ATOM 4046 N N . HIS B 1 160 ? 83.094 73.142 48.306 1.00 41.64 160 HIS B N 1
ATOM 4047 C CA . HIS B 1 160 ? 84.307 72.716 49.008 1.00 39.83 160 HIS B CA 1
ATOM 4048 C C . HIS B 1 160 ? 85.209 71.705 48.341 1.00 40.35 160 HIS B C 1
ATOM 4049 O O . HIS B 1 160 ? 85.835 70.897 49.040 1.00 41.51 160 HIS B O 1
ATOM 4056 N N . LEU B 1 161 ? 85.304 71.755 47.014 1.00 40.27 161 LEU B N 1
ATOM 4057 C CA . LEU B 1 161 ? 86.158 70.822 46.285 1.00 41.70 161 LEU B CA 1
ATOM 4058 C C . LEU B 1 161 ? 87.620 70.831 46.770 1.00 44.27 161 LEU B C 1
ATOM 4059 O O . LEU B 1 161 ? 88.255 69.769 46.892 1.00 42.36 161 LEU B O 1
ATOM 4064 N N . ASP B 1 162 ? 88.153 72.023 47.049 1.00 47.57 162 ASP B N 1
ATOM 4065 C CA . ASP B 1 162 ? 89.533 72.139 47.539 1.00 49.22 162 ASP B CA 1
ATOM 4066 C C . ASP B 1 162 ? 89.667 71.555 48.940 1.00 47.17 162 ASP B C 1
ATOM 4067 O O . ASP B 1 162 ? 90.667 70.898 49.263 1.00 45.97 162 ASP B O 1
ATOM 4072 N N . ASP B 1 163 ? 88.646 71.774 49.763 1.00 45.54 163 ASP B N 1
ATOM 4073 C CA . ASP B 1 163 ? 88.650 71.238 51.120 1.00 45.07 163 ASP B CA 1
ATOM 4074 C C . ASP B 1 163 ? 88.483 69.711 51.096 1.00 43.08 163 ASP B C 1
ATOM 4075 O O . ASP B 1 163 ? 89.189 68.996 51.827 1.00 40.05 163 ASP B O 1
ATOM 4080 N N . VAL B 1 164 ? 87.552 69.210 50.276 1.00 39.79 164 VAL B N 1
ATOM 4081 C CA . VAL B 1 164 ? 87.374 67.772 50.194 1.00 38.07 164 VAL B CA 1
ATOM 4082 C C . VAL B 1 164 ? 88.652 67.169 49.637 1.00 40.30 164 VAL B C 1
ATOM 4083 O O . VAL B 1 164 ? 89.076 66.112 50.080 1.00 40.27 164 VAL B O 1
ATOM 4087 N N . GLU B 1 165 ? 89.278 67.856 48.686 1.00 42.86 165 GLU B N 1
ATOM 4088 C CA . GLU B 1 165 ? 90.527 67.377 48.098 1.00 44.89 165 GLU B CA 1
ATOM 4089 C C . GLU B 1 165 ? 91.635 67.237 49.146 1.00 45.16 165 GLU B C 1
ATOM 4090 O O . GLU B 1 165 ? 92.340 66.227 49.182 1.00 45.44 165 GLU B O 1
ATOM 4096 N N . ARG B 1 166 ? 91.779 68.262 49.989 1.00 46.74 166 ARG B N 1
ATOM 4097 C CA . ARG B 1 166 ? 92.786 68.310 51.063 1.00 47.53 166 ARG B CA 1
ATOM 4098 C C . ARG B 1 166 ? 92.556 67.199 52.097 1.00 47.62 166 ARG B C 1
ATOM 4099 O O . ARG B 1 166 ? 93.414 66.323 52.326 1.00 48.22 166 ARG B O 1
ATOM 4107 N N . ILE B 1 167 ? 91.386 67.260 52.726 1.00 45.57 167 ILE B N 1
ATOM 4108 C CA . ILE B 1 167 ? 90.976 66.294 53.733 1.00 43.40 167 ILE B CA 1
ATOM 4109 C C . ILE B 1 167 ? 91.230 64.868 53.267 1.00 44.27 167 ILE B C 1
ATOM 4110 O O . ILE B 1 167 ? 91.909 64.087 53.933 1.00 45.13 167 ILE B O 1
ATOM 4115 N N . CYS B 1 168 ? 90.695 64.533 52.103 1.00 43.53 168 CYS B N 1
ATOM 4116 C CA . CYS B 1 168 ? 90.839 63.190 51.607 1.00 43.38 168 CYS B CA 1
ATOM 4117 C C . CYS B 1 168 ? 92.226 62.748 51.152 1.00 44.12 168 CYS B C 1
ATOM 4118 O O . CYS B 1 168 ? 92.534 61.550 51.170 1.00 43.16 168 CYS B O 1
ATOM 4121 N N . LYS B 1 169 ? 93.081 63.684 50.753 1.00 45.14 169 LYS B N 1
ATOM 4122 C CA . LYS B 1 169 ? 94.438 63.282 50.389 1.00 45.90 169 LYS B CA 1
ATOM 4123 C C . LYS B 1 169 ? 95.132 62.812 51.679 1.00 45.48 169 LYS B C 1
ATOM 4124 O O . LYS B 1 169 ? 95.886 61.837 51.686 1.00 45.89 169 LYS B O 1
ATOM 4130 N N . ALA B 1 170 ? 94.843 63.497 52.779 1.00 44.06 170 ALA B N 1
ATOM 4131 C CA . ALA B 1 170 ? 95.464 63.168 54.049 1.00 43.97 170 ALA B CA 1
ATOM 4132 C C . ALA B 1 170 ? 94.874 61.923 54.680 1.00 44.98 170 ALA B C 1
ATOM 4133 O O . ALA B 1 170 ? 95.587 61.144 55.320 1.00 43.75 170 ALA B O 1
ATOM 4135 N N . ALA B 1 171 ? 93.568 61.740 54.511 1.00 44.70 171 ALA B N 1
ATOM 4136 C CA . ALA B 1 171 ? 92.884 60.582 55.075 1.00 44.79 171 ALA B CA 1
ATOM 4137 C C . ALA B 1 171 ? 92.951 59.360 54.161 1.00 45.70 171 ALA B C 1
ATOM 4138 O O . ALA B 1 171 ? 92.664 58.244 54.601 1.00 45.91 171 ALA B O 1
ATOM 4140 N N . LEU B 1 172 ? 93.340 59.564 52.903 1.00 45.18 172 LEU B N 1
ATOM 4141 C CA . LEU B 1 172 ? 93.375 58.471 51.951 1.00 46.65 172 LEU B CA 1
ATOM 4142 C C . LEU B 1 172 ? 93.815 57.120 52.498 1.00 48.25 172 LEU B C 1
ATOM 4143 O O . LEU B 1 172 ? 93.060 56.156 52.407 1.00 48.73 172 LEU B O 1
ATOM 4148 N N . ASN B 1 173 ? 95.006 57.027 53.079 1.00 49.45 173 ASN B N 1
ATOM 4149 C CA . ASN B 1 173 ? 95.472 55.733 53.575 1.00 50.39 173 ASN B CA 1
ATOM 4150 C C . ASN B 1 173 ? 94.704 55.132 54.730 1.00 49.09 173 ASN B C 1
ATOM 4151 O O . ASN B 1 173 ? 94.761 53.921 54.950 1.00 47.88 173 ASN B O 1
ATOM 4156 N N . THR B 1 174 ? 93.962 55.958 55.454 1.00 48.77 174 THR B N 1
ATOM 4157 C CA . THR B 1 174 ? 93.204 55.452 56.590 1.00 49.39 174 THR B CA 1
ATOM 4158 C C . THR B 1 174 ? 91.691 55.370 56.313 1.00 50.37 174 THR B C 1
ATOM 4159 O O . THR B 1 174 ? 90.962 54.712 57.052 1.00 52.99 174 THR B O 1
ATOM 4163 N N . THR B 1 175 ? 91.234 56.021 55.242 1.00 48.53 175 THR B N 1
ATOM 4164 C CA . THR B 1 175 ? 89.811 56.078 54.872 1.00 47.08 175 THR B CA 1
ATOM 4165 C C . THR B 1 175 ? 89.606 55.793 53.361 1.00 44.59 175 THR B C 1
ATOM 4166 O O . THR B 1 175 ? 89.653 56.711 52.542 1.00 44.03 175 THR B O 1
ATOM 4170 N N . ASP B 1 176 ? 89.358 54.538 52.998 1.00 42.08 176 ASP B N 1
ATOM 4171 C CA . ASP B 1 176 ? 89.210 54.179 51.587 1.00 42.22 176 ASP B CA 1
ATOM 4172 C C . ASP B 1 176 ? 88.097 54.903 50.812 1.00 40.36 176 ASP B C 1
ATOM 4173 O O . ASP B 1 176 ? 88.207 55.118 49.607 1.00 37.71 176 ASP B O 1
ATOM 4178 N N . ILE B 1 177 ? 87.035 55.294 51.503 1.00 38.92 177 ILE B N 1
ATOM 4179 C CA . ILE B 1 177 ? 85.954 55.992 50.839 1.00 38.42 177 ILE B CA 1
ATOM 4180 C C . ILE B 1 177 ? 86.457 57.272 50.175 1.00 37.71 177 ILE B C 1
ATOM 4181 O O . ILE B 1 177 ? 85.753 57.891 49.362 1.00 38.12 177 ILE B O 1
ATOM 4186 N N . CYS B 1 178 ? 87.674 57.675 50.519 1.00 35.78 178 CYS B N 1
ATOM 4187 C CA . CYS B 1 178 ? 88.244 58.888 49.947 1.00 35.57 178 CYS B CA 1
ATOM 4188 C C . CYS B 1 178 ? 88.647 58.721 48.488 1.00 34.13 178 CYS B C 1
ATOM 4189 O O . CYS B 1 178 ? 88.738 59.705 47.744 1.00 31.84 178 CYS B O 1
ATOM 4192 N N . TYR B 1 179 ? 88.909 57.487 48.072 1.00 32.68 179 TYR B N 1
ATOM 4193 C CA . TYR B 1 179 ? 89.234 57.270 46.669 1.00 34.95 179 TYR B CA 1
ATOM 4194 C C . TYR B 1 179 ? 88.002 57.734 45.866 1.00 33.70 179 TYR B C 1
ATOM 4195 O O . TYR B 1 179 ? 88.130 58.371 44.821 1.00 34.33 179 TYR B O 1
ATOM 4204 N N . VAL B 1 180 ? 86.806 57.447 46.371 1.00 31.03 180 VAL B N 1
ATOM 4205 C CA . VAL B 1 180 ? 85.624 57.871 45.655 1.00 30.13 180 VAL B CA 1
ATOM 4206 C C . VAL B 1 180 ? 85.515 59.387 45.681 1.00 31.54 180 VAL B C 1
ATOM 4207 O O . VAL B 1 180 ? 85.229 59.982 44.652 1.00 32.16 180 VAL B O 1
ATOM 4211 N N . GLU B 1 181 ? 85.753 60.017 46.834 1.00 32.35 181 GLU B N 1
ATOM 4212 C CA . GLU B 1 181 ? 85.656 61.491 46.917 1.00 33.43 181 GLU B CA 1
ATOM 4213 C C . GLU B 1 181 ? 86.685 62.224 46.049 1.00 34.69 181 GLU B C 1
ATOM 4214 O O . GLU B 1 181 ? 86.384 63.266 45.464 1.00 33.35 181 GLU B O 1
ATOM 4220 N N . LEU B 1 182 ? 87.906 61.695 45.998 1.00 35.34 182 LEU B N 1
ATOM 4221 C CA . LEU B 1 182 ? 88.956 62.287 45.176 1.00 35.82 182 LEU B CA 1
ATOM 4222 C C . LEU B 1 182 ? 88.599 62.082 43.670 1.00 35.33 182 LEU B C 1
ATOM 4223 O O . LEU B 1 182 ? 88.792 62.987 42.837 1.00 33.90 182 LEU B O 1
ATOM 4228 N N . ALA B 1 183 ? 88.065 60.912 43.320 1.00 33.02 183 ALA B N 1
ATOM 4229 C CA . ALA B 1 183 ? 87.671 60.682 41.924 1.00 31.81 183 ALA B CA 1
ATOM 4230 C C . ALA B 1 183 ? 86.586 61.689 41.557 1.00 30.63 183 ALA B C 1
ATOM 4231 O O . ALA B 1 183 ? 86.601 62.265 40.485 1.00 31.74 183 ALA B O 1
ATOM 4233 N N . THR B 1 184 ? 85.654 61.924 42.467 1.00 31.58 184 THR B N 1
ATOM 4234 C CA . THR B 1 184 ? 84.593 62.882 42.217 1.00 31.91 184 THR B CA 1
ATOM 4235 C C . THR B 1 184 ? 85.185 64.271 42.000 1.00 34.58 184 THR B C 1
ATOM 4236 O O . THR B 1 184 ? 84.876 64.923 41.009 1.00 33.84 184 THR B O 1
ATOM 4240 N N . VAL B 1 185 ? 86.031 64.719 42.930 1.00 36.76 185 VAL B N 1
ATOM 4241 C CA . VAL B 1 185 ? 86.672 66.029 42.818 1.00 38.07 185 VAL B CA 1
ATOM 4242 C C . VAL B 1 185 ? 87.394 66.168 41.489 1.00 38.46 185 VAL B C 1
ATOM 4243 O O . VAL B 1 185 ? 87.249 67.183 40.819 1.00 39.23 185 VAL B O 1
ATOM 4247 N N . TYR B 1 186 ? 88.161 65.150 41.109 1.00 38.35 186 TYR B N 1
ATOM 4248 C CA . TYR B 1 186 ? 88.898 65.191 39.853 1.00 41.30 186 TYR B CA 1
ATOM 4249 C C . TYR B 1 186 ? 88.011 65.137 38.601 1.00 43.31 186 TYR B C 1
ATOM 4250 O O . TYR B 1 186 ? 88.419 65.597 37.535 1.00 45.51 186 TYR B O 1
ATOM 4259 N N . GLN B 1 187 ? 86.814 64.572 38.696 1.00 43.83 187 GLN B N 1
ATOM 4260 C CA . GLN B 1 187 ? 85.946 64.585 37.526 1.00 44.77 187 GLN B CA 1
ATOM 4261 C C . GLN B 1 187 ? 85.327 65.984 37.495 1.00 45.85 187 GLN B C 1
ATOM 4262 O O . GLN B 1 187 ? 85.244 66.599 36.434 1.00 48.06 187 GLN B O 1
ATOM 4268 N N . LYS B 1 188 ? 84.913 66.501 38.651 1.00 46.78 188 LYS B N 1
ATOM 4269 C CA . LYS B 1 188 ? 84.300 67.832 38.681 1.00 49.52 188 LYS B CA 1
ATOM 4270 C C . LYS B 1 188 ? 85.248 68.916 38.211 1.00 50.41 188 LYS B C 1
ATOM 4271 O O . LYS B 1 188 ? 84.836 69.846 37.538 1.00 51.34 188 LYS B O 1
ATOM 4277 N N . LYS B 1 189 ? 86.521 68.788 38.559 1.00 52.31 189 LYS B N 1
ATOM 4278 C CA . LYS B 1 189 ? 87.519 69.776 38.159 1.00 53.78 189 LYS B CA 1
ATOM 4279 C C . LYS B 1 189 ? 88.191 69.421 36.837 1.00 54.58 189 LYS B C 1
ATOM 4280 O O . LYS B 1 189 ? 89.103 70.111 36.403 1.00 56.42 189 LYS B O 1
ATOM 4286 N N . GLN B 1 190 ? 87.762 68.339 36.205 1.00 53.88 190 GLN B N 1
ATOM 4287 C CA . GLN B 1 190 ? 88.355 67.948 34.936 1.00 53.32 190 GLN B CA 1
ATOM 4288 C C . GLN B 1 190 ? 89.874 67.817 35.031 1.00 52.02 190 GLN B C 1
ATOM 4289 O O . GLN B 1 190 ? 90.604 68.399 34.230 1.00 51.94 190 GLN B O 1
ATOM 4295 N N . GLN B 1 191 ? 90.355 67.049 35.998 1.00 50.09 191 GLN B N 1
ATOM 4296 C CA . GLN B 1 191 ? 91.788 66.891 36.142 1.00 50.35 191 GLN B CA 1
ATOM 4297 C C . GLN B 1 191 ? 92.308 65.499 35.788 1.00 51.16 191 GLN B C 1
ATOM 4298 O O . GLN B 1 191 ? 92.597 64.682 36.667 1.00 51.90 191 GLN B O 1
ATOM 4304 N N . PRO B 1 192 ? 92.447 65.221 34.484 1.00 52.62 192 PRO B N 1
ATOM 4305 C CA . PRO B 1 192 ? 92.927 63.948 33.940 1.00 53.46 192 PRO B CA 1
ATOM 4306 C C . PRO B 1 192 ? 94.236 63.452 34.537 1.00 53.43 192 PRO B C 1
ATOM 4307 O O . PRO B 1 192 ? 94.356 62.282 34.889 1.00 54.16 192 PRO B O 1
ATOM 4311 N N . GLU B 1 193 ? 95.221 64.338 34.643 1.00 54.92 193 GLU B N 1
ATOM 4312 C CA . GLU B 1 193 ? 96.520 63.951 35.195 1.00 57.32 193 GLU B CA 1
ATOM 4313 C C . GLU B 1 193 ? 96.390 63.501 36.663 1.00 56.60 193 GLU B C 1
ATOM 4314 O O . GLU B 1 193 ? 96.955 62.476 37.059 1.00 56.04 193 GLU B O 1
ATOM 4320 N N . GLN B 1 194 ? 95.647 64.263 37.466 1.00 55.48 194 GLN B N 1
ATOM 4321 C CA . GLN B 1 194 ? 95.449 63.903 38.868 1.00 55.14 194 GLN B CA 1
ATOM 4322 C C . GLN B 1 194 ? 94.641 62.606 39.003 1.00 53.99 194 GLN B C 1
ATOM 4323 O O . GLN B 1 194 ? 94.853 61.828 39.947 1.00 52.18 194 GLN B O 1
ATOM 4329 N N . GLN B 1 195 ? 93.735 62.367 38.049 1.00 52.20 195 GLN B N 1
ATOM 4330 C CA . GLN B 1 195 ? 92.898 61.164 38.056 1.00 50.70 195 GLN B CA 1
ATOM 4331 C C . GLN B 1 195 ? 93.688 59.887 37.820 1.00 48.88 195 GLN B C 1
ATOM 4332 O O . GLN B 1 195 ? 93.395 58.844 38.408 1.00 45.30 195 GLN B O 1
ATOM 4338 N N . ALA B 1 196 ? 94.673 59.971 36.929 1.00 48.69 196 ALA B N 1
ATOM 4339 C CA . ALA B 1 196 ? 95.512 58.818 36.594 1.00 48.83 196 ALA B CA 1
ATOM 4340 C C . ALA B 1 196 ? 96.375 58.457 37.793 1.00 47.25 196 ALA B C 1
ATOM 4341 O O . ALA B 1 196 ? 96.597 57.278 38.088 1.00 46.61 196 ALA B O 1
ATOM 4343 N N . GLU B 1 197 ? 96.845 59.491 38.487 1.00 47.23 197 GLU B N 1
ATOM 4344 C CA . GLU B 1 197 ? 97.686 59.318 39.670 1.00 46.48 197 GLU B CA 1
ATOM 4345 C C . GLU B 1 197 ? 96.818 58.699 40.744 1.00 43.04 197 GLU B C 1
ATOM 4346 O O . GLU B 1 197 ? 97.269 57.827 41.486 1.00 42.50 197 GLU B O 1
ATOM 4352 N N . LEU B 1 198 ? 95.569 59.141 40.813 1.00 39.60 198 LEU B N 1
ATOM 4353 C CA . LEU B 1 198 ? 94.652 58.580 41.780 1.00 38.22 198 LEU B CA 1
ATOM 4354 C C . LEU B 1 198 ? 94.430 57.102 41.494 1.00 37.35 198 LEU B C 1
ATOM 4355 O O . LEU B 1 198 ? 94.434 56.279 42.421 1.00 37.42 198 LEU B O 1
ATOM 4360 N N . LEU B 1 199 ? 94.245 56.768 40.218 1.00 35.67 199 LEU B N 1
ATOM 4361 C CA . LEU B 1 199 ? 94.006 55.386 39.800 1.00 35.45 199 LEU B CA 1
ATOM 4362 C C . LEU B 1 199 ? 95.221 54.494 40.014 1.00 36.40 199 LEU B C 1
ATOM 4363 O O . LEU B 1 199 ? 95.088 53.314 40.330 1.00 36.94 199 LEU B O 1
ATOM 4368 N N . LYS B 1 200 ? 96.415 55.045 39.846 1.00 38.80 200 LYS B N 1
ATOM 4369 C CA . LYS B 1 200 ? 97.612 54.252 40.095 1.00 41.03 200 LYS B CA 1
ATOM 4370 C C . LYS B 1 200 ? 97.664 53.979 41.600 1.00 41.23 200 LYS B C 1
ATOM 4371 O O . LYS B 1 200 ? 97.931 52.853 42.036 1.00 39.10 200 LYS B O 1
ATOM 4374 N N . GLN B 1 201 ? 97.366 54.998 42.399 1.00 41.42 201 GLN B N 1
ATOM 4375 C CA . GLN B 1 201 ? 97.400 54.797 43.835 1.00 43.59 201 GLN B CA 1
ATOM 4376 C C . GLN B 1 201 ? 96.434 53.692 44.228 1.00 43.87 201 GLN B C 1
ATOM 4377 O O . GLN B 1 201 ? 96.789 52.771 44.983 1.00 45.05 201 GLN B O 1
ATOM 4383 N N . MET B 1 202 ? 95.223 53.759 43.686 1.00 42.20 202 MET B N 1
ATOM 4384 C CA . MET B 1 202 ? 94.210 52.746 43.972 1.00 40.85 202 MET B CA 1
ATOM 4385 C C . MET B 1 202 ? 94.722 51.343 43.601 1.00 41.29 202 MET B C 1
ATOM 4386 O O . MET B 1 202 ? 94.518 50.383 44.354 1.00 38.41 202 MET B O 1
ATOM 4391 N N . GLU B 1 203 ? 95.398 51.219 42.459 1.00 41.41 203 GLU B N 1
ATOM 4392 C CA . GLU B 1 203 ? 95.924 49.915 42.052 1.00 43.29 203 GLU B CA 1
ATOM 4393 C C . GLU B 1 203 ? 96.957 49.444 43.080 1.00 41.99 203 GLU B C 1
ATOM 4394 O O . GLU B 1 203 ? 96.933 48.286 43.524 1.00 41.26 203 GLU B O 1
ATOM 4400 N N . ALA B 1 204 ? 97.862 50.343 43.470 1.00 40.41 204 ALA B N 1
ATOM 4401 C CA . ALA B 1 204 ? 98.862 49.989 44.478 1.00 37.87 204 ALA B CA 1
ATOM 4402 C C . ALA B 1 204 ? 98.074 49.575 45.707 1.00 37.19 204 ALA B C 1
ATOM 4403 O O . ALA B 1 204 ? 98.330 48.520 46.305 1.00 36.48 204 ALA B O 1
ATOM 4405 N N . GLY B 1 205 ? 97.092 50.392 46.080 1.00 35.25 205 GLY B N 1
ATOM 4406 C CA . GLY B 1 205 ? 96.272 50.021 47.221 1.00 33.69 205 GLY B CA 1
ATOM 4407 C C . GLY B 1 205 ? 95.668 48.623 47.038 1.00 34.86 205 GLY B C 1
ATOM 4408 O O . GLY B 1 205 ? 95.696 47.794 47.970 1.00 36.28 205 GLY B O 1
ATOM 4409 N N . VAL B 1 206 ? 95.120 48.335 45.851 1.00 33.31 206 VAL B N 1
ATOM 4410 C CA . VAL B 1 206 ? 94.517 47.021 45.630 1.00 31.05 206 VAL B CA 1
ATOM 4411 C C . VAL B 1 206 ? 95.556 45.954 45.826 1.00 31.95 206 VAL B C 1
ATOM 4412 O O . VAL B 1 206 ? 95.281 44.885 46.379 1.00 33.65 206 VAL B O 1
ATOM 4416 N N . SER B 1 207 ? 96.763 46.244 45.392 1.00 33.12 207 SER B N 1
ATOM 4417 C CA . SER B 1 207 ? 97.846 45.277 45.533 1.00 36.53 207 SER B CA 1
ATOM 4418 C C . SER B 1 207 ? 98.273 44.951 46.973 1.00 39.22 207 SER B C 1
ATOM 4419 O O . SER B 1 207 ? 98.637 43.821 47.277 1.00 40.86 207 SER B O 1
ATOM 4422 N N . ARG B 1 208 ? 98.243 45.942 47.855 1.00 42.38 208 ARG B N 1
ATOM 4423 C CA . ARG B 1 208 ? 98.658 45.736 49.236 1.00 44.11 208 ARG B CA 1
ATOM 4424 C C . ARG B 1 208 ? 97.552 45.109 50.053 1.00 44.71 208 ARG B C 1
ATOM 4425 O O . ARG B 1 208 ? 97.807 44.466 51.069 1.00 46.75 208 ARG B O 1
ATOM 4433 N N . GLY B 1 209 ? 96.311 45.301 49.623 1.00 43.26 209 GLY B N 1
ATOM 4434 C CA . GLY B 1 209 ? 95.205 44.696 50.345 1.00 40.45 209 GLY B CA 1
ATOM 4435 C C . GLY B 1 209 ? 94.415 45.694 51.162 1.00 39.78 209 GLY B C 1
ATOM 4436 O O . GLY B 1 209 ? 93.693 45.321 52.083 1.00 37.01 209 GLY B O 1
ATOM 4437 N N . THR B 1 210 ? 94.551 46.972 50.827 1.00 39.58 210 THR B N 1
ATOM 4438 C CA . THR B 1 210 ? 93.830 48.010 51.545 1.00 39.59 210 THR B CA 1
ATOM 4439 C C . THR B 1 210 ? 92.606 48.513 50.762 1.00 39.90 210 THR B C 1
ATOM 4440 O O . THR B 1 210 ? 91.874 49.390 51.244 1.00 43.62 210 THR B O 1
ATOM 4444 N N . VAL B 1 211 ? 92.390 47.972 49.558 1.00 37.80 211 VAL B N 1
ATOM 4445 C CA . VAL B 1 211 ? 91.244 48.367 48.732 1.00 32.95 211 VAL B CA 1
ATOM 4446 C C . VAL B 1 211 ? 90.399 47.182 48.246 1.00 32.22 211 VAL B C 1
ATOM 4447 O O . VAL B 1 211 ? 90.903 46.315 47.536 1.00 34.13 211 VAL B O 1
ATOM 4451 N N . THR B 1 212 ? 89.123 47.128 48.621 1.00 29.74 212 THR B N 1
ATOM 4452 C CA . THR B 1 212 ? 88.280 46.031 48.155 1.00 28.81 212 THR B CA 1
ATOM 4453 C C . THR B 1 212 ? 87.765 46.251 46.714 1.00 28.87 212 THR B C 1
ATOM 4454 O O . THR B 1 212 ? 87.885 47.333 46.130 1.00 25.92 212 THR B O 1
ATOM 4458 N N . ALA B 1 213 ? 87.150 45.199 46.185 1.00 29.14 213 ALA B N 1
ATOM 4459 C CA . ALA B 1 213 ? 86.554 45.213 44.859 1.00 29.38 213 ALA B CA 1
ATOM 4460 C C . ALA B 1 213 ? 85.384 46.204 44.911 1.00 27.57 213 ALA B C 1
ATOM 4461 O O . ALA B 1 213 ? 85.256 47.075 44.053 1.00 28.85 213 ALA B O 1
ATOM 4463 N N . GLN B 1 214 ? 84.559 46.083 45.941 1.00 27.52 214 GLN B N 1
ATOM 4464 C CA . GLN B 1 214 ? 83.424 46.987 46.146 1.00 28.62 214 GLN B CA 1
ATOM 4465 C C . GLN B 1 214 ? 83.859 48.435 45.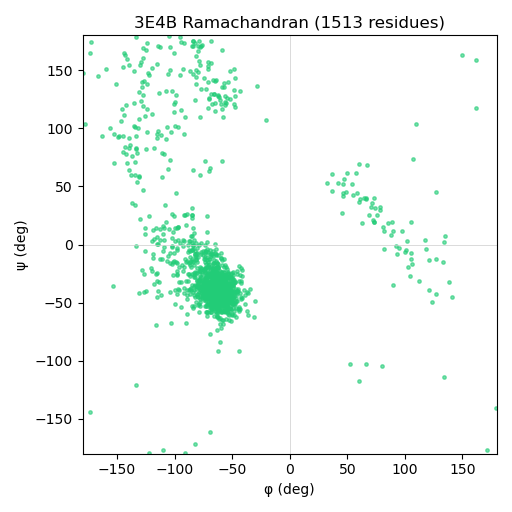956 1.00 28.70 214 GLN B C 1
ATOM 4466 O O . GLN B 1 214 ? 83.121 49.257 45.418 1.00 30.41 214 GLN B O 1
ATOM 4472 N N . ARG B 1 215 ? 85.063 48.752 46.416 1.00 30.94 215 ARG B N 1
ATOM 4473 C CA . ARG B 1 215 ? 85.583 50.113 46.315 1.00 29.83 215 ARG B CA 1
ATOM 4474 C C . ARG B 1 215 ? 85.911 50.440 44.881 1.00 31.40 215 ARG B C 1
ATOM 4475 O O . ARG B 1 215 ? 85.491 51.496 44.384 1.00 31.03 215 ARG B O 1
ATOM 4483 N N . VAL B 1 216 ? 86.686 49.567 44.226 1.00 31.58 216 VAL B N 1
ATOM 4484 C CA . VAL B 1 216 ? 87.032 49.833 42.835 1.00 35.58 216 VAL B CA 1
ATOM 4485 C C . VAL B 1 216 ? 85.721 50.115 42.075 1.00 36.59 216 VAL B C 1
ATOM 4486 O O . VAL B 1 216 ? 85.566 51.177 41.464 1.00 38.16 216 VAL B O 1
ATOM 4490 N N . ASP B 1 217 ? 84.771 49.186 42.169 1.00 33.90 217 ASP B N 1
ATOM 4491 C CA . ASP B 1 217 ? 83.482 49.331 41.519 1.00 31.57 217 ASP B CA 1
ATOM 4492 C C . ASP B 1 217 ? 82.858 50.706 41.728 1.00 30.82 217 ASP B C 1
ATOM 4493 O O . ASP B 1 217 ? 82.307 51.269 40.788 1.00 30.04 217 ASP B O 1
ATOM 4498 N N . SER B 1 218 ? 82.954 51.266 42.932 1.00 30.27 218 SER B N 1
ATOM 4499 C CA . SER B 1 218 ? 82.367 52.601 43.198 1.00 29.66 218 SER B CA 1
ATOM 4500 C C . SER B 1 218 ? 83.175 53.730 42.581 1.00 28.15 218 SER B C 1
ATOM 4501 O O . SER B 1 218 ? 82.662 54.829 42.348 1.00 28.82 218 SER B O 1
ATOM 4504 N N . VAL B 1 219 ? 84.444 53.473 42.314 1.00 27.15 219 VAL B N 1
ATOM 4505 C CA . VAL B 1 219 ? 85.253 54.504 41.703 1.00 27.00 219 VAL B CA 1
ATOM 4506 C C . VAL B 1 219 ? 85.000 54.455 40.176 1.00 29.06 219 VAL B C 1
ATOM 4507 O O . VAL B 1 219 ? 84.879 55.488 39.530 1.00 25.74 219 VAL B O 1
ATOM 4511 N N . ALA B 1 220 ? 84.873 53.257 39.613 1.00 29.27 220 ALA B N 1
ATOM 4512 C CA . ALA B 1 220 ? 84.590 53.152 38.191 1.00 33.22 220 ALA B CA 1
ATOM 4513 C C . ALA B 1 220 ? 83.303 53.917 37.966 1.00 35.01 220 ALA B C 1
ATOM 4514 O O . ALA B 1 220 ? 83.248 54.798 37.117 1.00 37.82 220 ALA B O 1
ATOM 4516 N N . ARG B 1 221 ? 82.279 53.598 38.760 1.00 34.94 221 ARG B N 1
ATOM 4517 C CA . ARG B 1 221 ? 80.994 54.252 38.624 1.00 33.39 221 ARG B CA 1
ATOM 4518 C C . ARG B 1 221 ? 81.099 55.758 38.760 1.00 33.91 221 ARG B C 1
ATOM 4519 O O . ARG B 1 221 ? 80.267 56.466 38.184 1.00 36.99 221 ARG B O 1
ATOM 4527 N N . VAL B 1 222 ? 82.089 56.268 39.498 1.00 32.68 222 VAL B N 1
ATOM 4528 C CA . VAL B 1 222 ? 82.235 57.726 39.570 1.00 32.41 222 VAL B CA 1
ATOM 4529 C C . VAL B 1 222 ? 82.718 58.234 38.195 1.00 33.61 222 VAL B C 1
ATOM 4530 O O . VAL B 1 222 ? 82.217 59.240 37.687 1.00 34.86 222 VAL B O 1
ATOM 4534 N N . LEU B 1 223 ? 83.672 57.537 37.590 1.00 31.71 223 LEU B N 1
ATOM 4535 C CA . LEU B 1 223 ? 84.195 57.940 36.285 1.00 35.44 223 LEU B CA 1
ATOM 4536 C C . LEU B 1 223 ? 83.165 57.817 35.168 1.00 36.69 223 LEU B C 1
ATOM 4537 O O . LEU B 1 223 ? 83.315 58.420 34.116 1.00 39.24 223 LEU B O 1
ATOM 4542 N N . GLY B 1 224 ? 82.137 57.011 35.387 1.00 37.09 224 GLY B N 1
ATOM 4543 C CA . GLY B 1 224 ? 81.123 56.825 34.370 1.00 39.05 224 GLY B CA 1
ATOM 4544 C C . GLY B 1 224 ? 79.918 57.715 34.600 1.00 40.84 224 GLY B C 1
ATOM 4545 O O . GLY B 1 224 ? 78.862 57.510 33.994 1.00 42.64 224 GLY B O 1
ATOM 4546 N N . ASP B 1 225 ? 80.091 58.709 35.463 1.00 39.58 225 ASP B N 1
ATOM 4547 C CA . ASP B 1 225 ? 79.032 59.642 35.824 1.00 41.27 225 ASP B CA 1
ATOM 4548 C C . ASP B 1 225 ? 79.122 60.938 35.022 1.00 40.94 225 ASP B C 1
ATOM 4549 O O . ASP B 1 225 ? 79.911 61.805 35.351 1.00 38.49 225 ASP B O 1
ATOM 4554 N N . ALA B 1 226 ? 78.292 61.075 33.993 1.00 43.46 226 ALA B N 1
ATOM 4555 C CA . ALA B 1 226 ? 78.292 62.275 33.144 1.00 45.56 226 ALA B CA 1
ATOM 4556 C C . ALA B 1 226 ? 77.850 63.528 33.883 1.00 45.66 226 ALA B C 1
ATOM 4557 O O . ALA B 1 226 ? 78.171 64.644 33.477 1.00 47.67 226 ALA B O 1
ATOM 4559 N N . THR B 1 227 ? 77.116 63.339 34.967 1.00 46.10 227 THR B N 1
ATOM 4560 C CA . THR B 1 227 ? 76.631 64.448 35.785 1.00 48.66 227 THR B CA 1
ATOM 4561 C C . THR B 1 227 ? 77.745 65.335 36.348 1.00 49.03 227 THR B C 1
ATOM 4562 O O . THR B 1 227 ? 77.527 66.516 36.641 1.00 49.00 227 THR B O 1
ATOM 4566 N N . LEU B 1 228 ? 78.934 64.766 36.504 1.00 48.45 228 LEU B N 1
ATOM 4567 C CA . LEU B 1 228 ? 80.048 65.519 37.061 1.00 48.94 228 LEU B CA 1
ATOM 4568 C C . LEU B 1 228 ? 80.787 66.334 36.012 1.00 50.33 228 LEU B C 1
ATOM 4569 O O . LEU B 1 228 ? 80.977 67.535 36.171 1.00 51.81 228 LEU B O 1
ATOM 4574 N N . GLY B 1 229 ? 81.204 65.677 34.941 1.00 50.21 229 GLY B N 1
ATOM 4575 C CA . GLY B 1 229 ? 81.911 66.370 33.881 1.00 49.61 229 GLY B CA 1
ATOM 4576 C C . GLY B 1 229 ? 82.102 65.388 32.755 1.00 49.10 229 GLY B C 1
ATOM 4577 O O . GLY B 1 229 ? 81.255 64.551 32.517 1.00 52.90 229 GLY B O 1
ATOM 4578 N N . THR B 1 230 ? 83.221 65.464 32.070 1.00 46.86 230 THR B N 1
ATOM 4579 C CA . THR B 1 230 ? 83.470 64.544 30.990 1.00 45.41 230 THR B CA 1
ATOM 4580 C C . THR B 1 230 ? 83.907 63.215 31.576 1.00 44.49 230 THR B C 1
ATOM 4581 O O . THR B 1 230 ? 85.007 63.096 32.099 1.00 46.29 230 THR B O 1
ATOM 4585 N N . PRO B 1 231 ? 83.052 62.192 31.485 1.00 43.40 231 PRO B N 1
ATOM 4586 C CA . PRO B 1 231 ? 83.343 60.858 32.011 1.00 43.32 231 PRO B CA 1
ATOM 4587 C C . PRO B 1 231 ? 84.433 60.137 31.259 1.00 43.82 231 PRO B C 1
ATOM 4588 O O . PRO B 1 231 ? 84.910 60.618 30.248 1.00 46.15 231 PRO B O 1
ATOM 4592 N N . ASP B 1 232 ? 84.806 58.970 31.766 1.00 44.72 232 ASP B N 1
ATOM 4593 C CA . ASP B 1 232 ? 85.839 58.132 31.178 1.00 44.01 232 ASP B CA 1
ATOM 4594 C C . ASP B 1 232 ? 85.289 56.707 31.168 1.00 44.46 232 ASP B C 1
ATOM 4595 O O . ASP B 1 232 ? 85.737 55.832 31.923 1.00 43.01 232 ASP B O 1
ATOM 4600 N N . GLU B 1 233 ? 84.307 56.491 30.298 1.00 44.10 233 GLU B N 1
ATOM 4601 C CA . GLU B 1 233 ? 83.639 55.208 30.168 1.00 42.55 233 GLU B CA 1
ATOM 4602 C C . GLU B 1 233 ? 84.626 54.093 29.906 1.00 39.72 233 GLU B C 1
ATOM 4603 O O . GLU B 1 233 ? 84.518 53.006 30.456 1.00 37.14 233 GLU B O 1
ATOM 4609 N N . LYS B 1 234 ? 85.586 54.366 29.042 1.00 39.92 234 LYS B N 1
ATOM 4610 C CA . LYS B 1 234 ? 86.553 53.356 28.687 1.00 41.59 234 LYS B CA 1
ATOM 4611 C C . LYS B 1 234 ? 87.309 52.903 29.925 1.00 42.50 234 LYS B C 1
ATOM 4612 O O . LYS B 1 234 ? 87.333 51.696 30.220 1.00 42.01 234 LYS B O 1
ATOM 4617 N N . THR B 1 235 ? 87.879 53.838 30.694 1.00 41.19 235 THR B N 1
ATOM 4618 C CA . THR B 1 235 ? 88.593 53.404 31.890 1.00 39.76 235 THR B CA 1
ATOM 4619 C C . THR B 1 235 ? 87.627 52.692 32.830 1.00 40.98 235 THR B C 1
ATOM 4620 O O . THR B 1 235 ? 87.947 51.629 33.366 1.00 42.54 235 THR B O 1
ATOM 4624 N N . ALA B 1 236 ? 86.437 53.260 33.021 1.00 38.51 236 ALA B N 1
ATOM 4625 C CA . ALA B 1 236 ? 85.463 52.651 33.922 1.00 37.32 236 ALA B CA 1
ATOM 4626 C C . ALA B 1 236 ? 85.164 51.201 33.590 1.00 38.37 236 ALA B C 1
ATOM 4627 O O . ALA B 1 236 ? 85.057 50.351 34.477 1.00 38.66 236 ALA B O 1
ATOM 4629 N N . GLN B 1 237 ? 85.039 50.913 32.303 1.00 39.35 237 GLN B N 1
ATOM 4630 C CA . GLN B 1 237 ? 84.701 49.564 31.872 1.00 38.87 237 GLN B CA 1
ATOM 4631 C C . GLN B 1 237 ? 85.841 48.617 32.151 1.00 37.71 237 GLN B C 1
ATOM 4632 O O . GLN B 1 237 ? 85.637 47.481 32.579 1.00 37.39 237 GLN B O 1
ATOM 4638 N N . ALA B 1 238 ? 87.049 49.097 31.907 1.00 38.24 238 ALA B N 1
ATOM 4639 C CA . ALA B 1 238 ? 88.239 48.293 32.133 1.00 38.07 238 ALA B CA 1
ATOM 4640 C C . ALA B 1 238 ? 88.352 47.947 33.622 1.00 38.88 238 ALA B C 1
ATOM 4641 O O . ALA B 1 238 ? 88.729 46.833 33.971 1.00 40.51 238 ALA B O 1
ATOM 4643 N N . LEU B 1 239 ? 88.022 48.884 34.510 1.00 38.00 239 LEU B N 1
ATOM 4644 C CA . LEU B 1 239 ? 88.109 48.564 35.930 1.00 36.76 239 LEU B CA 1
ATOM 4645 C C . LEU B 1 239 ? 87.102 47.474 36.291 1.00 37.55 239 LEU B C 1
ATOM 4646 O O . LEU B 1 239 ? 87.479 46.425 36.826 1.00 38.64 239 LEU B O 1
ATOM 4651 N N . LEU B 1 240 ? 85.830 47.706 35.954 1.00 38.20 240 LEU B N 1
ATOM 4652 C CA . LEU B 1 240 ? 84.740 46.757 36.221 1.00 34.48 240 LEU B CA 1
ATOM 4653 C C . LEU B 1 240 ? 84.934 45.351 35.621 1.00 35.28 240 LEU B C 1
ATOM 4654 O O . LEU B 1 240 ? 84.518 44.359 36.218 1.00 35.35 240 LEU B O 1
ATOM 4659 N N . GLU B 1 241 ? 85.558 45.234 34.455 1.00 37.10 241 GLU B N 1
ATOM 4660 C CA . GLU B 1 241 ? 85.700 43.891 33.891 1.00 40.34 241 GLU B CA 1
ATOM 4661 C C . GLU B 1 241 ? 86.708 43.052 34.672 1.00 39.44 241 GLU B C 1
ATOM 4662 O O . GLU B 1 241 ? 86.498 41.869 34.910 1.00 38.63 241 GLU B O 1
ATOM 4668 N N . LYS B 1 242 ? 87.805 43.669 35.080 1.00 40.25 242 LYS B N 1
ATOM 4669 C CA . LYS B 1 242 ? 88.803 42.935 35.844 1.00 40.15 242 LYS B CA 1
ATOM 4670 C C . LYS B 1 242 ? 88.186 42.417 37.142 1.00 38.40 242 LYS B C 1
ATOM 4671 O O . LYS B 1 242 ? 88.420 41.272 37.498 1.00 36.17 242 LYS B O 1
ATOM 4676 N N . ILE B 1 243 ? 87.363 43.226 37.821 1.00 37.07 243 ILE B N 1
ATOM 4677 C CA . ILE B 1 243 ? 86.772 42.791 39.097 1.00 35.44 243 ILE B CA 1
ATOM 4678 C C . ILE B 1 243 ? 85.427 42.077 39.115 1.00 36.45 243 ILE B C 1
ATOM 4679 O O . ILE B 1 243 ? 85.061 41.505 40.150 1.00 36.23 243 ILE B O 1
ATOM 4684 N N . ALA B 1 244 ? 84.680 42.075 38.012 1.00 35.01 244 ALA B N 1
ATOM 4685 C CA . ALA B 1 244 ? 83.358 41.423 38.042 1.00 34.90 244 ALA B CA 1
ATOM 4686 C C . ALA B 1 244 ? 83.353 39.914 38.296 1.00 35.35 244 ALA B C 1
ATOM 4687 O O . ALA B 1 244 ? 82.386 39.374 38.844 1.00 36.81 244 ALA B O 1
ATOM 4689 N N . PRO B 1 245 ? 84.418 39.208 37.897 1.00 34.75 245 PRO B N 1
ATOM 4690 C CA . PRO B 1 245 ? 84.412 37.763 38.142 1.00 36.60 245 PRO B CA 1
ATOM 4691 C C . PRO B 1 245 ? 84.364 37.380 39.634 1.00 39.85 245 PRO B C 1
ATOM 4692 O O . PRO B 1 245 ? 83.819 36.336 40.000 1.00 40.86 245 PRO B O 1
ATOM 4696 N N . GLY B 1 246 ? 84.932 38.221 40.492 1.00 41.41 246 GLY B N 1
ATOM 4697 C CA . GLY B 1 246 ? 84.893 37.923 41.915 1.00 43.77 246 GLY B CA 1
ATOM 4698 C C . GLY B 1 246 ? 84.041 38.884 42.741 1.00 44.38 246 GLY B C 1
ATOM 4699 O O . GLY B 1 246 ? 84.006 38.796 43.975 1.00 45.31 246 GLY B O 1
ATOM 4700 N N . TYR B 1 247 ? 83.382 39.812 42.048 1.00 41.74 247 TYR B N 1
ATOM 4701 C CA . TYR B 1 247 ? 82.506 40.820 42.649 1.00 38.57 247 TYR B CA 1
ATOM 4702 C C . TYR B 1 247 ? 81.352 41.019 41.637 1.00 37.42 247 TYR B C 1
ATOM 4703 O O . TYR B 1 247 ? 81.349 41.971 40.836 1.00 36.19 247 TYR B O 1
ATOM 4712 N N . PRO B 1 248 ? 80.384 40.103 41.658 1.00 35.78 248 PRO B N 1
ATOM 4713 C CA . PRO B 1 248 ? 79.194 40.024 40.808 1.00 34.70 248 PRO B CA 1
ATOM 4714 C C . PRO B 1 248 ? 78.390 41.288 40.604 1.00 34.01 248 PRO B C 1
ATOM 4715 O O . PRO B 1 248 ? 77.964 41.591 39.482 1.00 35.71 248 PRO B O 1
ATOM 4719 N N . ALA B 1 249 ? 78.133 42.006 41.686 1.00 31.44 249 ALA B N 1
ATOM 4720 C CA . ALA B 1 249 ? 77.399 43.260 41.575 1.00 29.76 249 ALA B CA 1
ATOM 4721 C C . ALA B 1 249 ? 78.038 44.116 40.451 1.00 29.80 249 ALA B C 1
ATOM 4722 O O . ALA B 1 249 ? 77.383 44.987 39.848 1.00 29.59 249 ALA B O 1
ATOM 4724 N N . SER B 1 250 ? 79.308 43.859 40.151 1.00 29.58 250 SER B N 1
ATOM 4725 C CA . SER B 1 250 ? 79.989 44.629 39.124 1.00 31.36 250 SER B CA 1
ATOM 4726 C C . SER B 1 250 ? 79.576 44.308 37.680 1.00 31.03 250 SER B C 1
ATOM 4727 O O . SER B 1 250 ? 79.914 45.039 36.738 1.00 30.43 250 SER B O 1
ATOM 4730 N N . TRP B 1 251 ? 78.825 43.228 37.510 1.00 30.82 251 TRP B N 1
ATOM 4731 C CA . TRP B 1 251 ? 78.306 42.870 36.180 1.00 30.29 251 TRP B CA 1
ATOM 4732 C C . TRP B 1 251 ? 77.153 43.846 35.902 1.00 31.21 251 TRP B C 1
ATOM 4733 O O . TRP B 1 251 ? 76.938 44.248 34.771 1.00 30.34 251 TRP B O 1
ATOM 4744 N N . VAL B 1 252 ? 76.416 44.222 36.944 1.00 32.35 252 VAL B N 1
ATOM 4745 C CA . VAL B 1 252 ? 75.297 45.148 36.800 1.00 33.05 252 VAL B CA 1
ATOM 4746 C C . VAL B 1 252 ? 75.830 46.532 36.493 1.00 34.52 252 VAL B C 1
ATOM 4747 O O . VAL B 1 252 ? 75.273 47.257 35.676 1.00 37.07 252 VAL B O 1
ATOM 4751 N N . SER B 1 253 ? 76.930 46.900 37.130 1.00 34.45 253 SER B N 1
ATOM 4752 C CA . SER B 1 253 ? 77.512 48.210 36.864 1.00 32.95 253 SER B CA 1
ATOM 4753 C C . SER B 1 253 ? 77.972 48.241 35.415 1.00 33.15 253 SER B C 1
ATOM 4754 O O . SER B 1 253 ? 77.974 49.290 34.771 1.00 33.80 253 SER B O 1
ATOM 4757 N N . LEU B 1 254 ? 78.356 47.081 34.894 1.00 33.03 254 LEU B N 1
ATOM 4758 C CA . LEU B 1 254 ? 78.803 47.004 33.514 1.00 31.26 254 LEU B CA 1
ATOM 4759 C C . LEU B 1 254 ? 77.621 47.214 32.556 1.00 30.91 254 LEU B C 1
ATOM 4760 O O . LEU B 1 254 ? 77.706 47.995 31.609 1.00 29.70 254 LEU B O 1
ATOM 4765 N N . ALA B 1 255 ? 76.509 46.545 32.834 1.00 30.29 255 ALA B N 1
ATOM 4766 C CA . ALA B 1 255 ? 75.321 46.665 31.994 1.00 29.42 255 ALA B CA 1
ATOM 4767 C C . ALA B 1 255 ? 74.844 48.103 31.972 1.00 29.47 255 ALA B C 1
ATOM 4768 O O . ALA B 1 255 ? 74.597 48.664 30.925 1.00 29.21 255 ALA B O 1
ATOM 4770 N N . GLN B 1 256 ? 74.724 48.705 33.143 1.00 31.77 256 GLN B N 1
ATOM 4771 C CA . GLN B 1 256 ? 74.299 50.092 33.237 1.00 31.15 256 GLN B CA 1
ATOM 4772 C C . GLN B 1 256 ? 75.290 51.012 32.505 1.00 31.12 256 GLN B C 1
ATOM 4773 O O . GLN B 1 256 ? 74.885 52.002 31.895 1.00 31.67 256 GLN B O 1
ATOM 4779 N N . LEU B 1 257 ? 76.582 50.692 32.522 1.00 32.32 257 LEU B N 1
ATOM 4780 C CA . LEU B 1 257 ? 77.539 51.585 31.853 1.00 33.84 257 LEU B CA 1
ATOM 4781 C C . LEU B 1 257 ? 77.317 51.528 30.348 1.00 35.28 257 LEU B C 1
ATOM 4782 O O . LEU B 1 257 ? 77.340 52.558 29.650 1.00 35.60 257 LEU B O 1
ATOM 4787 N N . LEU B 1 258 ? 77.056 50.322 29.861 1.00 34.75 258 LEU B N 1
ATOM 4788 C CA . LEU B 1 258 ? 76.806 50.111 28.451 1.00 35.25 258 LEU B CA 1
ATOM 4789 C C . LEU B 1 258 ? 75.509 50.819 28.078 1.00 34.62 258 LEU B C 1
ATOM 4790 O O . LEU B 1 258 ? 75.400 51.432 27.024 1.00 34.25 258 LEU B O 1
ATOM 4795 N N . TYR B 1 259 ? 74.530 50.751 28.971 1.00 35.02 259 TYR B N 1
ATOM 4796 C CA . TYR B 1 259 ? 73.248 51.384 28.742 1.00 34.76 259 TYR B CA 1
ATOM 4797 C C . TYR B 1 259 ? 73.440 52.885 28.626 1.00 36.67 259 TYR B C 1
ATOM 4798 O O . TYR B 1 259 ? 72.847 53.522 27.762 1.00 37.56 259 TYR B O 1
ATOM 4807 N N . ASP B 1 260 ? 74.283 53.443 29.499 1.00 38.93 260 ASP B N 1
ATOM 4808 C CA . ASP B 1 260 ? 74.561 54.884 29.511 1.00 37.51 260 ASP B CA 1
ATOM 4809 C C . ASP B 1 260 ? 75.501 55.324 28.392 1.00 35.68 260 ASP B C 1
ATOM 4810 O O . ASP B 1 260 ? 75.463 56.470 27.973 1.00 34.41 260 ASP B O 1
ATOM 4815 N N . PHE B 1 261 ? 76.334 54.406 27.911 1.00 36.53 261 PHE B N 1
ATOM 4816 C CA . PHE B 1 261 ? 77.291 54.695 26.833 1.00 37.59 261 PHE B CA 1
ATOM 4817 C C . PHE B 1 261 ? 77.200 53.559 25.827 1.00 38.51 261 PHE B C 1
ATOM 4818 O O . PHE B 1 261 ? 78.026 52.631 25.826 1.00 38.92 261 PHE B O 1
ATOM 4826 N N . PRO B 1 262 ? 76.210 53.627 24.930 1.00 40.63 262 PRO B N 1
ATOM 4827 C CA . PRO B 1 262 ? 76.017 52.579 23.922 1.00 39.85 262 PRO B CA 1
ATOM 4828 C C . PRO B 1 262 ? 77.217 52.290 23.042 1.00 41.40 262 PRO B C 1
ATOM 4829 O O . PRO B 1 262 ? 77.450 51.152 22.673 1.00 43.35 262 PRO B O 1
ATOM 4833 N N . GLU B 1 263 ? 77.977 53.318 22.701 1.00 43.49 263 GLU B N 1
ATOM 4834 C CA . GLU B 1 263 ? 79.146 53.140 21.858 1.00 47.74 263 GLU B CA 1
ATOM 4835 C C . GLU B 1 263 ? 80.174 52.191 22.469 1.00 49.06 263 GLU B C 1
ATOM 4836 O O . GLU B 1 263 ? 81.170 51.832 21.822 1.00 51.10 263 GLU B O 1
ATOM 4842 N N . LEU B 1 264 ? 79.953 51.785 23.713 1.00 47.11 264 LEU B N 1
ATOM 4843 C CA . LEU B 1 264 ? 80.911 50.921 24.393 1.00 45.66 264 LEU B CA 1
ATOM 4844 C C . LEU B 1 264 ? 80.791 49.445 24.054 1.00 45.00 264 LEU B C 1
ATOM 4845 O O . LEU B 1 264 ? 81.671 48.649 24.403 1.00 45.67 264 LEU B O 1
ATOM 4850 N N . GLY B 1 265 ? 79.702 49.093 23.374 1.00 43.63 265 GLY B N 1
ATOM 4851 C CA . GLY B 1 265 ? 79.442 47.713 23.006 1.00 41.50 265 GLY B CA 1
ATOM 4852 C C . GLY B 1 265 ? 78.058 47.468 22.426 1.00 41.79 265 GLY B C 1
ATOM 4853 O O . GLY B 1 265 ? 77.257 48.389 22.241 1.00 43.36 265 GLY B O 1
ATOM 4854 N N . ASP B 1 266 ? 77.775 46.207 22.137 1.00 40.43 266 ASP B N 1
ATOM 4855 C CA . ASP B 1 266 ? 76.504 45.805 21.561 1.00 40.75 266 ASP B CA 1
ATOM 4856 C C . ASP B 1 266 ? 75.597 44.952 22.474 1.00 40.68 266 ASP B C 1
ATOM 4857 O O . ASP B 1 266 ? 76.029 44.449 23.525 1.00 39.90 266 ASP B O 1
ATOM 4862 N N . VAL B 1 267 ? 74.350 44.766 22.033 1.00 37.67 267 VAL B N 1
ATOM 4863 C CA . VAL B 1 267 ? 73.359 43.983 22.759 1.00 34.63 267 VAL B CA 1
ATOM 4864 C C . VAL B 1 267 ? 73.891 42.632 23.225 1.00 33.97 267 VAL B C 1
ATOM 4865 O O . VAL B 1 267 ? 73.506 42.113 24.282 1.00 34.13 267 VAL B O 1
ATOM 4869 N N . GLU B 1 268 ? 74.796 42.057 22.461 1.00 34.84 268 GLU B N 1
ATOM 4870 C CA . GLU B 1 268 ? 75.362 40.785 22.872 1.00 38.26 268 GLU B CA 1
ATOM 4871 C C . GLU B 1 268 ? 76.246 40.952 24.143 1.00 37.48 268 GLU B C 1
ATOM 4872 O O . GLU B 1 268 ? 76.096 40.207 25.112 1.00 37.35 268 GLU B O 1
ATOM 4878 N N . GLN B 1 269 ? 77.165 41.913 24.133 1.00 35.93 269 GLN B N 1
ATOM 4879 C CA . GLN B 1 269 ? 78.008 42.147 25.294 1.00 36.56 269 GLN B CA 1
ATOM 4880 C C . GLN B 1 269 ? 77.050 42.459 26.449 1.00 36.59 269 GLN B C 1
ATOM 4881 O O . GLN B 1 269 ? 77.252 41.994 27.559 1.00 37.94 269 GLN B O 1
ATOM 4887 N N . MET B 1 270 ? 75.996 43.223 26.171 1.00 34.96 270 MET B N 1
ATOM 4888 C CA . MET B 1 270 ? 74.995 43.590 27.183 1.00 35.05 270 MET B CA 1
ATOM 4889 C C . MET B 1 270 ? 74.344 42.364 27.824 1.00 35.82 270 MET B C 1
ATOM 4890 O O . MET B 1 270 ? 74.225 42.263 29.054 1.00 34.95 270 MET B O 1
ATOM 4895 N N . MET B 1 271 ? 73.913 41.439 26.979 1.00 34.98 271 MET B N 1
ATOM 4896 C CA . MET B 1 271 ? 73.264 40.220 27.452 1.00 36.36 271 MET B CA 1
ATOM 4897 C C . MET B 1 271 ? 74.203 39.292 28.215 1.00 34.85 271 MET B C 1
ATOM 4898 O O . MET B 1 271 ? 73.751 38.514 29.048 1.00 35.30 271 MET B O 1
ATOM 4903 N N . LYS B 1 272 ? 75.501 39.374 27.947 1.00 34.86 272 LYS B N 1
ATOM 4904 C CA . LYS B 1 272 ? 76.466 38.539 28.662 1.00 36.27 272 LYS B CA 1
ATOM 4905 C C . LYS B 1 272 ? 76.618 39.108 30.088 1.00 35.14 272 LYS B C 1
ATOM 4906 O O . LYS B 1 272 ? 76.659 38.356 31.061 1.00 36.94 272 LYS B O 1
ATOM 4909 N N . TYR B 1 273 ? 76.676 40.436 30.205 1.00 32.32 273 TYR B N 1
ATOM 4910 C CA . TYR B 1 273 ? 76.783 41.085 31.512 1.00 31.01 273 TYR B CA 1
ATOM 4911 C C . TYR B 1 273 ? 75.564 40.771 32.352 1.00 31.94 273 TYR B C 1
ATOM 4912 O O . TYR B 1 273 ? 75.680 40.289 33.492 1.00 33.18 273 TYR B O 1
ATOM 4921 N N . LEU B 1 274 ? 74.387 41.048 31.803 1.00 29.53 274 LEU B N 1
ATOM 4922 C CA . LEU B 1 274 ? 73.167 40.799 32.554 1.00 30.51 274 LEU B CA 1
ATOM 4923 C C . LEU B 1 274 ? 72.953 39.303 32.825 1.00 31.65 274 LEU B C 1
ATOM 4924 O O . LEU B 1 274 ? 72.329 38.947 33.813 1.00 32.92 274 LEU B O 1
ATOM 4929 N N . ASP B 1 275 ? 73.462 38.411 31.983 1.00 34.31 275 ASP B N 1
ATOM 4930 C CA . ASP B 1 275 ? 73.258 37.004 32.298 1.00 37.02 275 ASP B CA 1
ATOM 4931 C C . ASP B 1 275 ? 74.197 36.715 33.469 1.00 39.26 275 ASP B C 1
ATOM 4932 O O . ASP B 1 275 ? 73.792 36.092 34.453 1.00 39.14 275 ASP B O 1
ATOM 4937 N N . ASN B 1 276 ? 75.441 37.195 33.381 1.00 39.67 276 ASN B N 1
ATOM 4938 C CA . ASN B 1 276 ? 76.388 36.975 34.466 1.00 40.04 276 ASN B CA 1
ATOM 4939 C C . ASN B 1 276 ? 75.828 37.525 35.772 1.00 41.34 276 ASN B C 1
ATOM 4940 O O . ASN B 1 276 ? 75.990 36.924 36.845 1.00 42.04 276 ASN B O 1
ATOM 4945 N N . GLY B 1 277 ? 75.144 38.657 35.672 1.00 40.61 277 GLY B N 1
ATOM 4946 C CA . GLY B 1 277 ? 74.555 39.253 36.854 1.00 38.25 277 GLY B CA 1
ATOM 4947 C C . GLY B 1 277 ? 73.404 38.435 37.400 1.00 38.69 277 GLY B C 1
ATOM 4948 O O . GLY B 1 277 ? 73.264 38.322 38.612 1.00 38.66 277 GLY B O 1
ATOM 4949 N N . ARG B 1 278 ? 72.591 37.856 36.516 1.00 36.26 278 ARG B N 1
ATOM 4950 C CA . ARG B 1 278 ? 71.441 37.072 36.937 1.00 37.43 278 ARG B CA 1
ATOM 4951 C C . ARG B 1 278 ? 71.850 35.766 37.584 1.00 36.39 278 ARG B C 1
ATOM 4952 O O . ARG B 1 278 ? 71.287 35.368 38.593 1.00 34.30 278 ARG B O 1
ATOM 4960 N N . ALA B 1 279 ? 72.826 35.096 36.987 1.00 36.74 279 ALA B N 1
ATOM 4961 C CA . ALA B 1 279 ? 73.332 33.832 37.512 1.00 37.25 279 ALA B CA 1
ATOM 4962 C C . ALA B 1 279 ? 73.819 34.031 38.945 1.00 37.26 279 ALA B C 1
ATOM 4963 O O . ALA B 1 279 ? 73.598 33.177 39.801 1.00 36.41 279 ALA B O 1
ATOM 4965 N N . ALA B 1 280 ? 74.468 35.168 39.188 1.00 37.03 280 ALA B N 1
ATOM 4966 C CA . ALA B 1 280 ? 75.016 35.487 40.501 1.00 39.00 280 ALA B CA 1
ATOM 4967 C C . ALA B 1 280 ? 73.977 36.124 41.403 1.00 41.34 280 ALA B C 1
ATOM 4968 O O . ALA B 1 280 ? 74.308 36.845 42.362 1.00 41.87 280 ALA B O 1
ATOM 4970 N N . ASP B 1 281 ? 72.718 35.858 41.076 1.00 42.45 281 ASP B N 1
ATOM 4971 C CA . ASP B 1 281 ? 71.573 36.352 41.838 1.00 44.79 281 ASP B CA 1
ATOM 4972 C C . ASP B 1 281 ? 71.535 37.841 42.207 1.00 43.25 281 ASP B C 1
ATOM 4973 O O . ASP B 1 281 ? 71.234 38.184 43.352 1.00 43.71 281 ASP B O 1
ATOM 4978 N N . GLN B 1 282 ? 71.838 38.715 41.248 1.00 40.66 282 GLN B N 1
ATOM 4979 C CA . GLN B 1 282 ? 71.797 40.163 41.464 1.00 39.73 282 GLN B CA 1
ATOM 4980 C C . GLN B 1 282 ? 70.417 40.631 40.994 1.00 38.96 282 GLN B C 1
ATOM 4981 O O . GLN B 1 282 ? 70.100 40.529 39.828 1.00 37.54 282 GLN B O 1
ATOM 4987 N N . PRO B 1 283 ? 69.585 41.156 41.897 1.00 39.44 283 PRO B N 1
ATOM 4988 C CA . PRO B 1 283 ? 68.245 41.628 41.548 1.00 39.29 283 PRO B CA 1
ATOM 4989 C C . PRO B 1 283 ? 68.242 42.798 40.571 1.00 40.05 283 PRO B C 1
ATOM 4990 O O . PRO B 1 283 ? 67.301 42.947 39.784 1.00 40.11 283 PRO B O 1
ATOM 4994 N N . ARG B 1 284 ? 69.272 43.642 40.636 1.00 38.72 284 ARG B N 1
ATOM 4995 C CA . ARG B 1 284 ? 69.345 44.780 39.733 1.00 38.78 284 ARG B CA 1
ATOM 4996 C C . ARG B 1 284 ? 69.535 44.322 38.283 1.00 38.53 284 ARG B C 1
ATOM 4997 O O . ARG B 1 284 ? 69.211 45.052 37.359 1.00 38.11 284 ARG B O 1
ATOM 5005 N N . ALA B 1 285 ? 70.061 43.117 38.088 1.00 36.98 285 ALA B N 1
ATOM 5006 C CA . ALA B 1 285 ? 70.256 42.588 36.747 1.00 36.40 285 ALA B CA 1
ATOM 5007 C C . ALA B 1 285 ? 68.894 42.283 36.163 1.00 35.16 285 ALA B C 1
ATOM 5008 O O . ALA B 1 285 ? 68.661 42.476 34.971 1.00 35.60 285 ALA B O 1
ATOM 5010 N N . GLU B 1 286 ? 68.002 41.792 37.012 1.00 34.07 286 GLU B N 1
ATOM 5011 C CA . GLU B 1 286 ? 66.658 41.448 36.581 1.00 34.16 286 GLU B CA 1
ATOM 5012 C C . GLU B 1 286 ? 65.934 42.721 36.234 1.00 32.57 286 GLU B C 1
ATOM 5013 O O . GLU B 1 286 ? 65.208 42.787 35.250 1.00 31.33 286 GLU B O 1
ATOM 5019 N N . LEU B 1 287 ? 66.136 43.737 37.058 1.00 31.33 287 LEU B N 1
ATOM 5020 C CA . LEU B 1 287 ? 65.489 45.005 36.834 1.00 31.80 287 LEU B CA 1
ATOM 5021 C C . LEU B 1 287 ? 65.886 45.562 35.469 1.00 32.32 287 LEU B C 1
ATOM 5022 O O . LEU B 1 287 ? 65.023 45.787 34.619 1.00 31.49 287 LEU B O 1
ATOM 5027 N N . LEU B 1 288 ? 67.187 45.755 35.259 1.00 31.98 288 LEU B N 1
ATOM 5028 C CA . LEU B 1 288 ? 67.687 46.305 33.998 1.00 32.71 288 LEU B CA 1
ATOM 5029 C C . LEU B 1 288 ? 67.205 45.491 32.817 1.00 32.31 288 LEU B C 1
ATOM 5030 O O . LEU B 1 288 ? 66.770 46.043 31.803 1.00 30.23 288 LEU B O 1
ATOM 5035 N N . LEU B 1 289 ? 67.276 44.175 32.958 1.00 31.24 289 LEU B N 1
ATOM 5036 C CA . LEU B 1 289 ? 66.845 43.295 31.885 1.00 33.00 289 LEU B CA 1
ATOM 5037 C C . LEU B 1 289 ? 65.399 43.618 31.575 1.00 31.49 289 LEU B C 1
ATOM 5038 O O . LEU B 1 289 ? 64.986 43.660 30.423 1.00 32.72 289 LEU B O 1
ATOM 5043 N N . GLY B 1 290 ? 64.633 43.857 32.625 1.00 30.58 290 GLY B N 1
ATOM 5044 C CA . GLY B 1 290 ? 63.241 44.179 32.448 1.00 28.73 290 GLY B CA 1
ATOM 5045 C C . GLY B 1 290 ? 63.131 45.492 31.727 1.00 28.45 290 GLY B C 1
ATOM 5046 O O . GLY B 1 290 ? 62.302 45.642 30.839 1.00 30.27 290 GLY B O 1
ATOM 5047 N N . LYS B 1 291 ? 63.983 46.442 32.092 1.00 28.03 291 LYS B N 1
ATOM 5048 C CA . LYS B 1 291 ? 63.945 47.744 31.469 1.00 31.07 291 LYS B CA 1
ATOM 5049 C C . LYS B 1 291 ? 64.229 47.626 29.949 1.00 32.18 291 LYS B C 1
ATOM 5050 O O . LYS B 1 291 ? 63.541 48.243 29.129 1.00 32.28 291 LYS B O 1
ATOM 5056 N N . LEU B 1 292 ? 65.216 46.819 29.567 1.00 30.61 292 LEU B N 1
ATOM 5057 C CA . LEU B 1 292 ? 65.520 46.669 28.156 1.00 30.64 292 LEU B CA 1
ATOM 5058 C C . LEU B 1 292 ? 64.262 46.229 27.388 1.00 31.37 292 LEU B C 1
ATOM 5059 O O . LEU B 1 292 ? 63.813 46.923 26.457 1.00 28.72 292 LEU B O 1
ATOM 5064 N N . TYR B 1 293 ? 63.675 45.109 27.805 1.00 29.48 293 TYR B N 1
ATOM 5065 C CA . TYR B 1 293 ? 62.472 44.589 27.160 1.00 30.75 293 TYR B CA 1
ATOM 5066 C C . TYR B 1 293 ? 61.302 45.569 27.160 1.00 30.41 293 TYR B C 1
ATOM 5067 O O . TYR B 1 293 ? 60.573 45.671 26.178 1.00 29.88 293 TYR B O 1
ATOM 5076 N N . TYR B 1 294 ? 61.143 46.297 28.255 1.00 29.31 294 TYR B N 1
ATOM 5077 C CA . TYR B 1 294 ? 60.084 47.283 28.368 1.00 28.45 294 TYR B CA 1
ATOM 5078 C C . TYR B 1 294 ? 60.328 48.462 27.411 1.00 29.73 294 TYR B C 1
ATOM 5079 O O . TYR B 1 294 ? 59.391 49.005 26.846 1.00 30.51 294 TYR B O 1
ATOM 5088 N N . GLU B 1 295 ? 61.586 48.865 27.242 1.00 29.30 295 GLU B N 1
ATOM 5089 C CA . GLU B 1 295 ? 61.904 50.005 26.390 1.00 29.14 295 GLU B CA 1
ATOM 5090 C C . GLU B 1 295 ? 62.052 49.702 24.903 1.00 27.85 295 GLU B C 1
ATOM 5091 O O . GLU B 1 295 ? 61.880 50.583 24.083 1.00 25.54 295 GLU B O 1
ATOM 5097 N N . GLY B 1 296 ? 62.403 48.470 24.575 1.00 28.86 296 GLY B N 1
ATOM 5098 C CA . GLY B 1 296 ? 62.553 48.053 23.195 1.00 31.03 296 GLY B CA 1
ATOM 5099 C C . GLY B 1 296 ? 63.562 48.713 22.273 1.00 34.28 296 GLY B C 1
ATOM 5100 O O . GLY B 1 296 ? 63.270 48.860 21.081 1.00 37.03 296 GLY B O 1
ATOM 5101 N N . LYS B 1 297 ? 64.736 49.098 22.775 1.00 34.44 297 LYS B N 1
ATOM 5102 C CA . LYS B 1 297 ? 65.754 49.745 21.930 1.00 33.80 297 LYS B CA 1
ATOM 5103 C C . LYS B 1 297 ? 66.990 48.872 21.713 1.00 34.52 297 LYS B C 1
ATOM 5104 O O . LYS B 1 297 ? 67.504 48.804 20.592 1.00 34.84 297 LYS B O 1
ATOM 5110 N N . TRP B 1 298 ? 67.479 48.228 22.780 1.00 33.29 298 TRP B N 1
ATOM 5111 C CA . TRP B 1 298 ? 68.614 47.302 22.676 1.00 31.88 298 TRP B CA 1
ATOM 5112 C C . TRP B 1 298 ? 68.015 46.000 22.209 1.00 32.31 298 TRP B C 1
ATOM 5113 O O . TRP B 1 298 ? 68.661 45.188 21.555 1.00 33.66 298 TRP B O 1
ATOM 5124 N N . VAL B 1 299 ? 66.755 45.805 22.563 1.00 32.95 299 VAL B N 1
ATOM 5125 C CA . VAL B 1 299 ? 66.081 44.553 22.249 1.00 33.89 299 VAL B CA 1
ATOM 5126 C C . VAL B 1 299 ? 64.653 44.855 21.798 1.00 33.20 299 VAL B C 1
ATOM 5127 O O . VAL B 1 299 ? 64.086 45.912 22.148 1.00 31.45 299 VAL B O 1
ATOM 5131 N N . PRO B 1 300 ? 64.067 43.955 20.988 1.00 31.92 300 PRO B N 1
ATOM 5132 C CA . PRO B 1 300 ? 62.696 44.151 20.503 1.00 30.84 300 PRO B CA 1
ATOM 5133 C C . PRO B 1 300 ? 61.746 44.181 21.681 1.00 30.57 300 PRO B C 1
ATOM 5134 O O . PRO B 1 300 ? 61.752 43.284 22.515 1.00 30.21 300 PRO B O 1
ATOM 5138 N N . ALA B 1 301 ? 60.924 45.222 21.737 1.00 29.79 301 ALA B N 1
ATOM 5139 C CA . ALA B 1 301 ? 59.981 45.380 22.813 1.00 29.17 301 ALA B CA 1
ATOM 5140 C C . ALA B 1 301 ? 59.199 44.070 23.042 1.00 30.64 301 ALA B C 1
ATOM 5141 O O . ALA B 1 301 ? 58.713 43.459 22.116 1.00 33.48 301 ALA B O 1
ATOM 5143 N N . ASP B 1 302 ? 59.094 43.657 24.297 1.00 31.29 302 ASP B N 1
ATOM 5144 C CA . ASP B 1 302 ? 58.401 42.446 24.671 1.00 30.70 302 ASP B CA 1
ATOM 5145 C C . ASP B 1 302 ? 57.995 42.654 26.131 1.00 31.66 302 ASP B C 1
ATOM 5146 O O . ASP B 1 302 ? 58.800 42.503 27.033 1.00 32.44 302 ASP B O 1
ATOM 5151 N N . ALA B 1 303 ? 56.740 43.006 26.356 1.00 33.02 303 ALA B N 1
ATOM 5152 C CA . ALA B 1 303 ? 56.235 43.256 27.686 1.00 33.68 303 ALA B CA 1
ATOM 5153 C C . ALA B 1 303 ? 56.118 41.972 28.491 1.00 34.75 303 ALA B C 1
ATOM 5154 O O . ALA B 1 303 ? 56.139 41.992 29.715 1.00 36.17 303 ALA B O 1
ATOM 5156 N N . LYS B 1 304 ? 55.980 40.848 27.820 1.00 34.00 304 LYS B N 1
ATOM 5157 C CA . LYS B 1 304 ? 55.877 39.625 28.578 1.00 37.77 304 LYS B CA 1
ATOM 5158 C C . LYS B 1 304 ? 57.235 39.295 29.226 1.00 37.73 304 LYS B C 1
ATOM 5159 O O . LYS B 1 304 ? 57.331 39.040 30.457 1.00 37.58 304 LYS B O 1
ATOM 5165 N N . ALA B 1 305 ? 58.287 39.298 28.411 1.00 35.24 305 ALA B N 1
ATOM 5166 C CA . ALA B 1 305 ? 59.619 39.046 28.942 1.00 33.93 305 ALA B CA 1
ATOM 5167 C C . ALA B 1 305 ? 59.904 40.118 29.978 1.00 33.36 305 ALA B C 1
ATOM 5168 O O . ALA B 1 305 ? 60.545 39.846 30.984 1.00 32.33 305 ALA B O 1
ATOM 5170 N N . ALA B 1 306 ? 59.413 41.337 29.733 1.00 32.67 306 ALA B N 1
ATOM 5171 C CA . ALA B 1 306 ? 59.641 42.429 30.676 1.00 33.58 306 ALA B CA 1
ATOM 5172 C C . ALA B 1 306 ? 58.930 42.122 31.984 1.00 34.91 306 ALA B C 1
ATOM 5173 O O . ALA B 1 306 ? 59.519 42.198 33.058 1.00 34.99 306 ALA B O 1
ATOM 5175 N N . GLU B 1 307 ? 57.653 41.783 31.884 1.00 35.26 307 GLU B N 1
ATOM 5176 C CA . GLU B 1 307 ? 56.882 41.471 33.064 1.00 37.05 307 GLU B CA 1
ATOM 5177 C C . GLU B 1 307 ? 57.560 40.318 33.830 1.00 37.30 307 GLU B C 1
ATOM 5178 O O . GLU B 1 307 ? 57.797 40.436 35.032 1.00 37.78 307 GLU B O 1
ATOM 5184 N N . ALA B 1 308 ? 57.899 39.218 33.160 1.00 36.96 308 ALA B N 1
ATOM 5185 C CA . ALA B 1 308 ? 58.560 38.117 33.863 1.00 37.86 308 ALA B CA 1
ATOM 5186 C C . ALA B 1 308 ? 59.824 38.557 34.591 1.00 39.46 308 ALA B C 1
ATOM 5187 O O . ALA B 1 308 ? 60.056 38.122 35.707 1.00 41.94 308 ALA B O 1
ATOM 5189 N N . HIS B 1 309 ? 60.647 39.412 33.984 1.00 39.81 309 HIS B N 1
ATOM 5190 C CA . HIS B 1 309 ? 61.857 39.839 34.667 1.00 39.45 309 HIS B CA 1
ATOM 5191 C C . HIS B 1 309 ? 61.640 40.830 35.805 1.00 41.36 309 HIS B C 1
ATOM 5192 O O . HIS B 1 309 ? 62.360 40.771 36.813 1.00 42.73 309 HIS B O 1
ATOM 5199 N N . PHE B 1 310 ? 60.687 41.750 35.680 1.00 39.61 310 PHE B N 1
ATOM 5200 C CA . PHE B 1 310 ? 60.498 42.653 36.804 1.00 39.58 310 PHE B CA 1
ATOM 5201 C C . PHE B 1 310 ? 59.956 41.853 38.008 1.00 40.81 310 PHE B C 1
ATOM 5202 O O . PHE B 1 310 ? 60.308 42.138 39.147 1.00 39.75 310 PHE B O 1
ATOM 5210 N N . GLU B 1 311 ? 59.118 40.849 37.769 1.00 41.69 311 GLU B N 1
ATOM 5211 C CA . GLU B 1 311 ? 58.579 40.090 38.895 1.00 45.03 311 GLU B CA 1
ATOM 5212 C C . GLU B 1 311 ? 59.720 39.607 39.788 1.00 45.45 311 GLU B C 1
ATOM 5213 O O . GLU B 1 311 ? 59.671 39.783 41.010 1.00 46.05 311 GLU B O 1
ATOM 5219 N N . LYS B 1 312 ? 60.765 39.044 39.183 1.00 44.38 312 LYS B N 1
ATOM 5220 C CA . LYS B 1 312 ? 61.898 38.543 39.951 1.00 43.64 312 LYS B CA 1
ATOM 5221 C C . LYS B 1 312 ? 62.614 39.590 40.804 1.00 43.73 312 LYS B C 1
ATOM 5222 O O . LYS B 1 312 ? 63.435 39.249 41.649 1.00 45.10 312 LYS B O 1
ATOM 5227 N N . ALA B 1 313 ? 62.311 40.864 40.606 1.00 43.81 313 ALA B N 1
ATOM 5228 C CA . ALA B 1 313 ? 62.960 41.891 41.403 1.00 44.15 313 ALA B CA 1
ATOM 5229 C C . ALA B 1 313 ? 61.999 42.531 42.391 1.00 46.33 313 ALA B C 1
ATOM 5230 O O . ALA B 1 313 ? 62.396 43.393 43.170 1.00 48.13 313 ALA B O 1
ATOM 5232 N N . VAL B 1 314 ? 60.732 42.132 42.374 1.00 49.52 314 VAL B N 1
ATOM 5233 C CA . VAL B 1 314 ? 59.806 42.756 43.313 1.00 53.73 314 VAL B CA 1
ATOM 5234 C C . VAL B 1 314 ? 60.125 42.310 44.725 1.00 54.89 314 VAL B C 1
ATOM 5235 O O . VAL B 1 314 ? 60.205 41.112 45.031 1.00 53.79 314 VAL B O 1
ATOM 5239 N N . GLY B 1 315 ? 60.333 43.294 45.581 1.00 56.08 315 GLY B N 1
ATOM 5240 C CA . GLY B 1 315 ? 60.649 42.985 46.954 1.00 58.20 315 GLY B CA 1
ATOM 5241 C C . GLY B 1 315 ? 62.112 43.245 47.207 1.00 58.84 315 GLY B C 1
ATOM 5242 O O . GLY B 1 315 ? 62.527 43.352 48.354 1.00 60.61 315 GLY B O 1
ATOM 5243 N N . ARG B 1 316 ? 62.901 43.350 46.143 1.00 57.59 316 ARG B N 1
ATOM 5244 C CA . ARG B 1 316 ? 64.318 43.611 46.312 1.00 55.80 316 ARG B CA 1
ATOM 5245 C C . ARG B 1 316 ? 64.677 44.969 45.717 1.00 54.84 316 ARG B C 1
ATOM 5246 O O . ARG B 1 316 ? 65.580 45.652 46.193 1.00 52.92 316 ARG B O 1
ATOM 5254 N N . GLU B 1 317 ? 63.960 45.366 44.671 1.00 54.55 317 GLU B N 1
ATOM 5255 C CA . GLU B 1 317 ? 64.177 46.670 44.056 1.00 54.51 317 GLU B CA 1
ATOM 5256 C C . GLU B 1 317 ? 62.794 47.307 43.986 1.00 54.13 317 GLU B C 1
ATOM 5257 O O . GLU B 1 317 ? 61.814 46.650 43.633 1.00 54.03 317 GLU B O 1
ATOM 5263 N N . VAL B 1 318 ? 62.718 48.580 44.351 1.00 52.95 318 VAL B N 1
ATOM 5264 C CA . VAL B 1 318 ? 61.454 49.294 44.371 1.00 51.08 318 VAL B CA 1
ATOM 5265 C C . VAL B 1 318 ? 60.947 49.621 42.979 1.00 49.51 318 VAL B C 1
ATOM 5266 O O . VAL B 1 318 ? 59.748 49.545 42.703 1.00 48.87 318 VAL B O 1
ATOM 5270 N N . ALA B 1 319 ? 61.876 49.985 42.107 1.00 47.37 319 ALA B N 1
ATOM 5271 C CA . ALA B 1 319 ? 61.551 50.348 40.747 1.00 44.72 319 ALA B CA 1
ATOM 5272 C C . ALA B 1 319 ? 60.821 49.212 40.039 1.00 43.78 319 ALA B C 1
ATOM 5273 O O . ALA B 1 319 ? 60.088 49.435 39.080 1.00 43.76 319 ALA B O 1
ATOM 5275 N N . ALA B 1 320 ? 61.010 47.995 40.523 1.00 42.28 320 ALA B N 1
ATOM 5276 C CA . ALA B 1 320 ? 60.366 46.853 39.905 1.00 41.87 320 ALA B CA 1
ATOM 5277 C C . ALA B 1 320 ? 58.857 47.029 39.948 1.00 42.85 320 ALA B C 1
ATOM 5278 O O . ALA B 1 320 ? 58.168 46.710 38.969 1.00 43.30 320 ALA B O 1
ATOM 5280 N N . ASP B 1 321 ? 58.342 47.538 41.071 1.00 43.43 321 ASP B N 1
ATOM 5281 C CA . ASP B 1 321 ? 56.896 47.756 41.219 1.00 42.76 321 ASP B CA 1
ATOM 5282 C C . ASP B 1 321 ? 56.408 48.774 40.203 1.00 41.00 321 ASP B C 1
ATOM 5283 O O . ASP B 1 321 ? 55.374 48.598 39.571 1.00 41.01 321 ASP B O 1
ATOM 5288 N N . TYR B 1 322 ? 57.172 49.842 40.060 1.00 38.06 322 TYR B N 1
ATOM 5289 C CA . TYR B 1 322 ? 56.854 50.913 39.139 1.00 37.81 322 TYR B CA 1
ATOM 5290 C C . TYR B 1 322 ? 56.733 50.482 37.676 1.00 36.69 322 TYR B C 1
ATOM 5291 O O . TYR B 1 322 ? 55.850 50.951 36.969 1.00 38.06 322 TYR B O 1
ATOM 5300 N N . TYR B 1 323 ? 57.627 49.619 37.211 1.00 35.69 323 TYR B N 1
ATOM 5301 C CA . TYR B 1 323 ? 57.561 49.186 35.827 1.00 36.41 323 TYR B CA 1
ATOM 5302 C C . TYR B 1 323 ? 56.406 48.227 35.610 1.00 37.03 323 TYR B C 1
ATOM 5303 O O . TYR B 1 323 ? 55.697 48.348 34.604 1.00 37.40 323 TYR B O 1
ATOM 5312 N N . LEU B 1 324 ? 56.189 47.288 36.535 1.00 37.35 324 LEU B N 1
ATOM 5313 C CA . LEU B 1 324 ? 55.055 46.377 36.362 1.00 36.59 324 LEU B CA 1
ATOM 5314 C C . LEU B 1 324 ? 53.772 47.215 36.331 1.00 36.00 324 LEU B C 1
ATOM 5315 O O . LEU B 1 324 ? 52.901 46.993 35.483 1.00 37.48 324 LEU B O 1
ATOM 5320 N N . GLY B 1 325 ? 53.672 48.199 37.222 1.00 34.11 325 GLY B N 1
ATOM 5321 C CA . GLY B 1 325 ? 52.484 49.047 37.261 1.00 33.85 325 GLY B CA 1
ATOM 5322 C C . GLY B 1 325 ? 52.223 49.810 35.966 1.00 34.62 325 GLY B C 1
ATOM 5323 O O . GLY B 1 325 ? 51.073 50.022 35.557 1.00 31.90 325 GLY B O 1
ATOM 5324 N N . GLN B 1 326 ? 53.307 50.215 35.310 1.00 34.02 326 GLN B N 1
ATOM 5325 C CA . GLN B 1 326 ? 53.214 50.949 34.069 1.00 34.06 326 GLN B CA 1
ATOM 5326 C C . GLN B 1 326 ? 52.727 50.019 32.971 1.00 33.51 326 GLN B C 1
ATOM 5327 O O . GLN B 1 326 ? 51.885 50.384 32.150 1.00 34.50 326 GLN B O 1
ATOM 5333 N N . ILE B 1 327 ? 53.256 48.805 32.961 1.00 32.18 327 ILE B N 1
ATOM 5334 C CA . ILE B 1 327 ? 52.866 47.847 31.950 1.00 30.41 327 ILE B CA 1
ATOM 5335 C C . ILE B 1 327 ? 51.372 47.574 32.033 1.00 31.45 327 ILE B C 1
ATOM 5336 O O . ILE B 1 327 ? 50.706 47.423 31.012 1.00 31.56 327 ILE B O 1
ATOM 5341 N N . TYR B 1 328 ? 50.851 47.542 33.252 1.00 33.11 328 TYR B N 1
ATOM 5342 C CA . TYR B 1 328 ? 49.434 47.297 33.477 1.00 36.09 328 TYR B CA 1
ATOM 5343 C C . TYR B 1 328 ? 48.576 48.530 33.174 1.00 37.26 328 TYR B C 1
ATOM 5344 O O . TYR B 1 328 ? 47.462 48.414 32.657 1.00 39.37 328 TYR B O 1
ATOM 5353 N N . ARG B 1 329 ? 49.092 49.719 33.468 1.00 39.33 329 ARG B N 1
ATOM 5354 C CA . ARG B 1 329 ? 48.334 50.926 33.185 1.00 38.42 329 ARG B CA 1
ATOM 5355 C C . ARG B 1 329 ? 48.284 51.176 31.693 1.00 39.46 329 ARG B C 1
ATOM 5356 O O . ARG B 1 329 ? 47.253 51.589 31.163 1.00 40.43 329 ARG B O 1
ATOM 5364 N N . ARG B 1 330 ? 49.396 50.897 31.016 1.00 40.78 330 ARG B N 1
ATOM 5365 C CA . ARG B 1 330 ? 49.498 51.137 29.581 1.00 42.96 330 ARG B CA 1
ATOM 5366 C C . ARG B 1 330 ? 48.959 50.013 28.703 1.00 42.24 330 ARG B C 1
ATOM 5367 O O . ARG B 1 330 ? 48.771 50.195 27.500 1.00 41.64 330 ARG B O 1
ATOM 5375 N N . GLY B 1 331 ? 48.694 48.858 29.312 1.00 42.59 331 GLY B N 1
ATOM 5376 C CA . GLY B 1 331 ? 48.156 47.730 28.571 1.00 41.12 331 GLY B CA 1
ATOM 5377 C C . GLY B 1 331 ? 49.141 47.198 27.562 1.00 41.47 331 GLY B C 1
ATOM 5378 O O . GLY B 1 331 ? 48.784 46.831 26.441 1.00 40.11 331 GLY B O 1
ATOM 5379 N N . TYR B 1 332 ? 50.403 47.159 27.968 1.00 40.74 332 TYR B N 1
ATOM 5380 C CA . TYR B 1 332 ? 51.456 46.667 27.097 1.00 38.47 332 TYR B CA 1
ATOM 5381 C C . TYR B 1 332 ? 51.283 45.182 26.847 1.00 35.78 332 TYR B C 1
ATOM 5382 O O . TYR B 1 332 ? 51.735 44.667 25.836 1.00 35.36 332 TYR B O 1
ATOM 5391 N N . LEU B 1 333 ? 50.644 44.487 27.775 1.00 33.54 333 LEU B N 1
ATOM 5392 C CA . LEU B 1 333 ? 50.434 43.059 27.600 1.00 34.01 333 LEU B CA 1
ATOM 5393 C C . LEU B 1 333 ? 49.385 42.755 26.514 1.00 35.38 333 LEU B C 1
ATOM 5394 O O . LEU B 1 333 ? 49.364 41.674 25.946 1.00 35.06 333 LEU B O 1
ATOM 5399 N N . GLY B 1 334 ? 48.554 43.732 26.190 1.00 35.05 334 GLY B N 1
ATOM 5400 C CA . GLY B 1 334 ? 47.537 43.517 25.187 1.00 39.32 334 GLY B CA 1
ATOM 5401 C C . GLY B 1 334 ? 46.258 44.072 25.777 1.00 44.05 334 GLY B C 1
ATOM 5402 O O . GLY B 1 334 ? 45.257 44.264 25.092 1.00 44.60 334 GLY B O 1
ATOM 5403 N N . LYS B 1 335 ? 46.290 44.308 27.086 1.00 46.57 335 LYS B N 1
ATOM 5404 C CA . LYS B 1 335 ? 45.147 44.882 27.765 1.00 46.21 335 LYS B CA 1
ATOM 5405 C C . LYS B 1 335 ? 45.524 45.506 29.080 1.00 45.98 335 LYS B C 1
ATOM 5406 O O . LYS B 1 335 ? 46.490 45.085 29.729 1.00 44.97 335 LYS B O 1
ATOM 5409 N N . VAL B 1 336 ? 44.755 46.526 29.450 1.00 44.05 336 VAL B N 1
ATOM 5410 C CA . VAL B 1 336 ? 44.961 47.235 30.688 1.00 43.90 336 VAL B CA 1
ATOM 5411 C C . VAL B 1 336 ? 44.553 46.362 31.866 1.00 45.40 336 VAL B C 1
ATOM 5412 O O . VAL B 1 336 ? 43.742 45.445 31.723 1.00 47.13 336 VAL B O 1
ATOM 5416 N N . TYR B 1 337 ? 45.153 46.628 33.020 1.00 44.26 337 TYR B N 1
ATOM 5417 C CA . TYR B 1 337 ? 44.834 45.926 34.252 1.00 44.37 337 TYR B CA 1
ATOM 5418 C C . TYR B 1 337 ? 44.828 47.028 35.302 1.00 44.37 337 TYR B C 1
ATOM 5419 O O . TYR B 1 337 ? 45.828 47.279 35.979 1.00 43.77 337 TYR B O 1
ATOM 5428 N N . PRO B 1 338 ? 43.686 47.709 35.446 1.00 44.20 338 PRO B N 1
ATOM 5429 C CA . PRO B 1 338 ? 43.555 48.800 36.408 1.00 43.21 338 PRO B CA 1
ATOM 5430 C C . PRO B 1 338 ? 44.005 48.503 37.820 1.00 43.42 338 PRO B C 1
ATOM 5431 O O . PRO B 1 338 ? 44.927 49.150 38.330 1.00 42.05 338 PRO B O 1
ATOM 5435 N N . GLN B 1 339 ? 43.385 47.513 38.448 1.00 43.37 339 GLN B N 1
ATOM 5436 C CA . GLN B 1 339 ? 43.722 47.219 39.827 1.00 45.91 339 GLN B CA 1
ATOM 5437 C C . GLN B 1 339 ? 45.155 46.819 40.039 1.00 47.30 339 GLN B C 1
ATOM 5438 O O . GLN B 1 339 ? 45.751 47.187 41.057 1.00 47.89 339 GLN B O 1
ATOM 5444 N N . LYS B 1 340 ? 45.716 46.057 39.103 1.00 48.40 340 LYS B N 1
ATOM 5445 C CA . LYS B 1 340 ? 47.105 45.634 39.239 1.00 49.02 340 LYS B CA 1
ATOM 5446 C C . LYS B 1 340 ? 48.010 46.833 39.060 1.00 48.26 340 LYS B C 1
ATOM 5447 O O . LYS B 1 340 ? 49.023 46.982 39.766 1.00 46.77 340 LYS B O 1
ATOM 5453 N N . ALA B 1 341 ? 47.636 47.691 38.114 1.00 46.65 341 ALA B N 1
ATOM 5454 C CA . ALA B 1 341 ? 48.392 48.911 37.880 1.00 45.88 341 ALA B CA 1
ATOM 5455 C C . ALA B 1 341 ? 48.422 49.682 39.201 1.00 45.82 341 ALA B C 1
ATOM 5456 O O . ALA B 1 341 ? 49.492 49.966 39.734 1.00 44.62 341 ALA B O 1
ATOM 5458 N N . LEU B 1 342 ? 47.238 49.992 39.737 1.00 46.72 342 LEU B N 1
ATOM 5459 C CA . LEU B 1 342 ? 47.143 50.737 40.983 1.00 47.43 342 LEU B CA 1
ATOM 5460 C C . LEU B 1 342 ? 47.868 50.048 42.131 1.00 48.81 342 LEU B C 1
ATOM 5461 O O . LEU B 1 342 ? 48.656 50.690 42.829 1.00 49.01 342 LEU B O 1
ATOM 5466 N N . ASP B 1 343 ? 47.605 48.755 42.344 1.00 48.23 343 ASP B N 1
ATOM 5467 C CA . ASP B 1 343 ? 48.287 48.037 43.417 1.00 49.46 343 ASP B CA 1
ATOM 5468 C C . ASP B 1 343 ? 49.799 48.183 43.300 1.00 48.61 343 ASP B C 1
ATOM 5469 O O . ASP B 1 343 ? 50.464 48.518 44.269 1.00 49.36 343 ASP B O 1
ATOM 5474 N N . HIS B 1 344 ? 50.362 47.941 42.120 1.00 47.84 344 HIS B N 1
ATOM 5475 C CA . HIS B 1 344 ? 51.810 48.056 41.992 1.00 45.96 344 HIS B CA 1
ATOM 5476 C C . HIS B 1 344 ? 52.380 49.455 42.045 1.00 45.44 344 HIS B C 1
ATOM 5477 O O . HIS B 1 344 ? 53.461 49.637 42.603 1.00 46.88 344 HIS B O 1
ATOM 5484 N N . LEU B 1 345 ? 51.682 50.437 41.473 1.00 45.59 345 LEU B N 1
ATOM 5485 C CA . LEU B 1 345 ? 52.167 51.827 41.509 1.00 45.55 345 LEU B CA 1
ATOM 5486 C C . LEU B 1 345 ? 52.120 52.343 42.952 1.00 46.42 345 LEU B C 1
ATOM 5487 O O . LEU B 1 345 ? 53.015 53.056 43.427 1.00 45.60 345 LEU B O 1
ATOM 5492 N N . LEU B 1 346 ? 51.069 51.950 43.651 1.00 46.86 346 LEU B N 1
ATOM 5493 C CA . LEU B 1 346 ? 50.901 52.337 45.028 1.00 50.28 346 LEU B CA 1
ATOM 5494 C C . LEU B 1 346 ? 52.061 51.754 45.800 1.00 52.29 346 LEU B C 1
ATOM 5495 O O . LEU B 1 346 ? 52.797 52.483 46.456 1.00 52.83 346 LEU B O 1
ATOM 5500 N N . THR B 1 347 ? 52.227 50.437 45.713 1.00 54.60 347 THR B N 1
ATOM 5501 C CA . THR B 1 347 ? 53.315 49.773 46.423 1.00 57.94 347 THR B CA 1
ATOM 5502 C C . THR B 1 347 ? 54.643 50.457 46.133 1.00 59.21 347 THR B C 1
ATOM 5503 O O . THR B 1 347 ? 55.541 50.459 46.969 1.00 60.70 347 THR B O 1
ATOM 5507 N N . ALA B 1 348 ? 54.760 51.060 44.958 1.00 59.60 348 ALA B N 1
ATOM 5508 C CA . ALA B 1 348 ? 55.991 51.742 44.592 1.00 60.44 348 ALA B CA 1
ATOM 5509 C C . ALA B 1 348 ? 56.017 53.141 45.173 1.00 60.56 348 ALA B C 1
ATOM 5510 O O . ALA B 1 348 ? 56.970 53.519 45.842 1.00 61.00 348 ALA B O 1
ATOM 5512 N N . ALA B 1 349 ? 54.964 53.908 44.900 1.00 62.28 349 ALA B N 1
ATOM 5513 C CA . ALA B 1 349 ? 54.840 55.280 45.394 1.00 61.98 349 ALA B CA 1
ATOM 5514 C C . ALA B 1 349 ? 55.121 55.332 46.884 1.00 62.46 349 ALA B C 1
ATOM 5515 O O . ALA B 1 349 ? 55.677 56.299 47.392 1.00 62.18 349 ALA B O 1
ATOM 5517 N N . ARG B 1 350 ? 54.725 54.280 47.584 1.00 64.19 350 ARG B N 1
ATOM 5518 C CA . ARG B 1 350 ? 54.964 54.205 49.012 1.00 64.91 350 ARG B CA 1
ATOM 5519 C C . ARG B 1 350 ? 56.418 53.874 49.318 1.00 65.81 350 ARG B C 1
ATOM 5520 O O . ARG B 1 350 ? 57.023 54.531 50.162 1.00 65.86 350 ARG B O 1
ATOM 5528 N N . ASN B 1 351 ? 56.987 52.885 48.626 1.00 66.35 351 ASN B N 1
ATOM 5529 C CA . ASN B 1 351 ? 58.378 52.492 48.877 1.00 66.01 351 ASN B CA 1
ATOM 5530 C C . ASN B 1 351 ? 59.442 53.484 48.403 1.00 65.49 351 ASN B C 1
ATOM 5531 O O . ASN B 1 351 ? 60.625 53.146 48.354 1.00 64.74 351 ASN B O 1
ATOM 5536 N N . GLY B 1 352 ? 59.030 54.691 48.022 1.00 64.68 352 GLY B N 1
ATOM 5537 C CA . GLY B 1 352 ? 60.006 55.682 47.609 1.00 63.67 352 GLY B CA 1
ATOM 5538 C C . GLY B 1 352 ? 60.178 56.014 46.142 1.00 65.12 352 GLY B C 1
ATOM 5539 O O . GLY B 1 352 ? 60.911 56.960 45.834 1.00 65.40 352 GLY B O 1
ATOM 5540 N N . GLN B 1 353 ? 59.528 55.274 45.237 1.00 65.50 353 GLN B N 1
ATOM 5541 C CA . GLN B 1 353 ? 59.657 55.542 43.790 1.00 65.15 353 GLN B CA 1
ATOM 5542 C C . GLN B 1 353 ? 59.276 56.987 43.478 1.00 65.70 353 GLN B C 1
ATOM 5543 O O . GLN B 1 353 ? 58.165 57.416 43.752 1.00 67.09 353 GLN B O 1
ATOM 5549 N N . ASN B 1 354 ? 60.205 57.717 42.872 1.00 67.60 354 ASN B N 1
ATOM 5550 C CA . ASN B 1 354 ? 60.033 59.138 42.560 1.00 67.82 354 ASN B CA 1
ATOM 5551 C C . ASN B 1 354 ? 58.906 59.543 41.626 1.00 66.83 354 ASN B C 1
ATOM 5552 O O . ASN B 1 354 ? 58.340 60.630 41.790 1.00 66.16 354 ASN B O 1
ATOM 5557 N N . SER B 1 355 ? 58.548 58.679 40.680 1.00 65.77 355 SER B N 1
ATOM 5558 C CA . SER B 1 355 ? 57.527 59.043 39.699 1.00 64.57 355 SER B CA 1
ATOM 5559 C C . SER B 1 355 ? 56.243 58.203 39.660 1.00 63.83 355 SER B C 1
ATOM 5560 O O . SER B 1 355 ? 55.441 58.337 38.724 1.00 61.77 355 SER B O 1
ATOM 5563 N N . ALA B 1 356 ? 56.030 57.370 40.679 1.00 63.26 356 ALA B N 1
ATOM 5564 C CA . ALA B 1 356 ? 54.847 56.518 40.715 1.00 64.05 356 ALA B CA 1
ATOM 5565 C C . ALA B 1 356 ? 53.546 57.303 40.897 1.00 65.16 356 ALA B C 1
ATOM 5566 O O . ALA B 1 356 ? 52.556 57.049 40.199 1.00 64.62 356 ALA B O 1
ATOM 5568 N N . ASP B 1 357 ? 53.545 58.248 41.834 1.00 65.05 357 ASP B N 1
ATOM 5569 C CA . ASP B 1 357 ? 52.354 59.058 42.097 1.00 64.91 357 ASP B CA 1
ATOM 5570 C C . ASP B 1 357 ? 51.830 59.725 40.832 1.00 62.19 357 ASP B C 1
ATOM 5571 O O . ASP B 1 357 ? 50.626 59.773 40.581 1.00 62.18 357 ASP B O 1
ATOM 5576 N N . PHE B 1 358 ? 52.746 60.244 40.036 1.00 59.10 358 PHE B N 1
ATOM 5577 C CA . PHE B 1 358 ? 52.372 60.897 38.800 1.00 57.92 358 PHE B CA 1
ATOM 5578 C C . PHE B 1 358 ? 51.680 59.904 37.879 1.00 57.32 358 PHE B C 1
ATOM 5579 O O . PHE B 1 358 ? 50.671 60.224 37.263 1.00 58.30 358 PHE B O 1
ATOM 5587 N N . ALA B 1 359 ? 52.225 58.694 37.790 1.00 55.99 359 ALA B N 1
ATOM 5588 C CA . ALA B 1 359 ? 51.645 57.651 36.946 1.00 54.45 359 ALA B CA 1
ATOM 5589 C C . ALA B 1 359 ? 50.274 57.227 37.477 1.00 53.87 359 ALA B C 1
ATOM 5590 O O . ALA B 1 359 ? 49.367 56.923 36.709 1.00 54.43 359 ALA B O 1
ATOM 5592 N N . ILE B 1 360 ? 50.127 57.177 38.795 1.00 53.44 360 ILE B N 1
ATOM 5593 C CA . ILE B 1 360 ? 48.841 56.819 39.370 1.00 54.33 360 ILE B CA 1
ATOM 5594 C C . ILE B 1 360 ? 47.877 57.945 38.986 1.00 55.62 360 ILE B C 1
ATOM 5595 O O . ILE B 1 360 ? 46.744 57.696 38.581 1.00 55.59 360 ILE B O 1
ATOM 5600 N N . ALA B 1 361 ? 48.349 59.185 39.102 1.00 57.70 361 ALA B N 1
ATOM 5601 C CA . ALA B 1 361 ? 47.537 60.352 38.756 1.00 58.05 361 ALA B CA 1
ATOM 5602 C C . ALA B 1 361 ? 46.981 60.201 37.347 1.00 57.13 361 ALA B C 1
ATOM 5603 O O . ALA B 1 361 ? 45.813 60.494 37.109 1.00 55.26 361 ALA B O 1
ATOM 5605 N N . GLN B 1 362 ? 47.826 59.739 36.424 1.00 57.40 362 GLN B N 1
ATOM 5606 C CA . GLN B 1 362 ? 47.421 59.532 35.035 1.00 57.92 362 GLN B CA 1
ATOM 5607 C C . GLN B 1 362 ? 46.455 58.371 34.955 1.00 57.33 362 GLN B C 1
ATOM 5608 O O . GLN B 1 362 ? 45.527 58.394 34.157 1.00 58.09 362 GLN B O 1
ATOM 5614 N N . LEU B 1 363 ? 46.696 57.348 35.771 1.00 56.58 363 LEU B N 1
ATOM 5615 C CA . LEU B 1 363 ? 45.835 56.167 35.822 1.00 55.82 363 LEU B CA 1
ATOM 5616 C C . LEU B 1 363 ? 44.363 56.544 35.987 1.00 56.27 363 LEU B C 1
ATOM 5617 O O . LEU B 1 363 ? 43.485 55.914 35.396 1.00 55.81 363 LEU B O 1
ATOM 5622 N N . PHE B 1 364 ? 44.109 57.564 36.808 1.00 56.96 364 PHE B N 1
ATOM 5623 C CA . PHE B 1 364 ? 42.754 58.053 37.083 1.00 58.90 364 PHE B CA 1
ATOM 5624 C C . PHE B 1 364 ? 42.375 59.315 36.304 1.00 60.75 364 PHE B C 1
ATOM 5625 O O . PHE B 1 364 ? 41.504 60.060 36.740 1.00 60.57 364 PHE B O 1
ATOM 5633 N N . SER B 1 365 ? 43.007 59.569 35.166 1.00 63.15 365 SER B N 1
ATOM 5634 C CA . SER B 1 365 ? 42.686 60.782 34.427 1.00 65.14 365 SER B CA 1
ATOM 5635 C C . SER B 1 365 ? 42.400 60.606 32.945 1.00 65.96 365 SER B C 1
ATOM 5636 O O . SER B 1 365 ? 41.466 61.199 32.417 1.00 66.71 365 SER B O 1
ATOM 5639 N N . GLN B 1 366 ? 43.193 59.777 32.281 1.00 67.67 366 GLN B N 1
ATOM 5640 C CA . GLN B 1 366 ? 43.059 59.571 30.844 1.00 68.95 366 GLN B CA 1
ATOM 5641 C C . GLN B 1 366 ? 42.250 58.362 30.382 1.00 68.68 366 GLN B C 1
ATOM 5642 O O . GLN B 1 366 ? 42.322 57.976 29.209 1.00 68.36 366 GLN B O 1
ATOM 5648 N N . GLY B 1 367 ? 41.476 57.765 31.281 1.00 68.79 367 GLY B N 1
ATOM 5649 C CA . GLY B 1 367 ? 40.685 56.607 30.887 1.00 70.02 367 GLY B CA 1
ATOM 5650 C C . GLY B 1 367 ? 41.518 55.520 30.217 1.00 70.24 367 GLY B C 1
ATOM 5651 O O . GLY B 1 367 ? 42.235 54.772 30.884 1.00 71.46 367 GLY B O 1
ATOM 5652 N N . LYS B 1 368 ? 41.436 55.435 28.893 1.00 69.29 368 LYS B N 1
ATOM 5653 C CA . LYS B 1 368 ? 42.191 54.433 28.135 1.00 68.98 368 LYS B CA 1
ATOM 5654 C C . LYS B 1 368 ? 42.199 53.060 28.806 1.00 68.17 368 LYS B C 1
ATOM 5655 O O . LYS B 1 368 ? 43.258 52.473 29.012 1.00 67.18 368 LYS B O 1
ATOM 5661 N N . GLY B 1 369 ? 41.013 52.553 29.127 1.00 67.55 369 GLY B N 1
ATOM 5662 C CA . GLY B 1 369 ? 40.906 51.260 29.771 1.00 66.29 369 GLY B CA 1
ATOM 5663 C C . GLY B 1 369 ? 40.577 51.357 31.251 1.00 66.20 369 GLY B C 1
ATOM 5664 O O . GLY B 1 369 ? 40.227 50.357 31.874 1.00 66.45 369 GLY B O 1
ATOM 5665 N N . THR B 1 370 ? 40.687 52.551 31.825 1.00 66.07 370 THR B N 1
ATOM 5666 C CA . THR B 1 370 ? 40.383 52.747 33.244 1.00 66.78 370 THR B CA 1
ATOM 5667 C C . THR B 1 370 ? 39.404 53.911 33.409 1.00 67.34 370 THR B C 1
ATOM 5668 O O . THR B 1 370 ? 39.516 54.924 32.716 1.00 67.19 370 THR B O 1
ATOM 5672 N N . LYS B 1 371 ? 38.441 53.756 34.315 1.00 67.54 371 LYS B N 1
ATOM 5673 C CA . LYS B 1 371 ? 37.419 54.780 34.543 1.00 68.68 371 LYS B CA 1
ATOM 5674 C C . LYS B 1 371 ? 37.978 56.015 35.235 1.00 69.75 371 LYS B C 1
ATOM 5675 O O . LYS B 1 371 ? 38.453 55.936 36.366 1.00 70.42 371 LYS B O 1
ATOM 5677 N N . PRO B 1 372 ? 37.924 57.179 34.571 1.00 69.96 372 PRO B N 1
ATOM 5678 C CA . PRO B 1 372 ? 38.462 58.371 35.230 1.00 71.04 372 PRO B CA 1
ATOM 5679 C C . PRO B 1 372 ? 37.904 58.585 36.640 1.00 71.91 372 PRO B C 1
ATOM 5680 O O . PRO B 1 372 ? 36.772 58.213 36.945 1.00 72.42 372 PRO B O 1
ATOM 5684 N N . ASP B 1 373 ? 38.720 59.184 37.494 1.00 72.61 373 ASP B N 1
ATOM 5685 C CA . ASP B 1 373 ? 38.341 59.468 38.870 1.00 73.56 373 ASP B CA 1
ATOM 5686 C C . ASP B 1 373 ? 38.904 60.853 39.168 1.00 74.57 373 ASP B C 1
ATOM 5687 O O . ASP B 1 373 ? 40.059 60.988 39.586 1.00 73.72 373 ASP B O 1
ATOM 5692 N N . PRO B 1 374 ? 38.096 61.906 38.945 1.00 75.67 374 PRO B N 1
ATOM 5693 C CA . PRO B 1 374 ? 38.514 63.294 39.185 1.00 75.32 374 PRO B CA 1
ATOM 5694 C C . PRO B 1 374 ? 39.178 63.502 40.539 1.00 74.75 374 PRO B C 1
ATOM 5695 O O . PRO B 1 374 ? 40.257 64.092 40.629 1.00 75.07 374 PRO B O 1
ATOM 5699 N N . LEU B 1 375 ? 38.529 63.008 41.587 1.00 73.39 375 LEU B N 1
ATOM 5700 C CA . LEU B 1 375 ? 39.057 63.136 42.935 1.00 72.67 375 LEU B CA 1
ATOM 5701 C C . LEU B 1 375 ? 40.444 62.510 43.049 1.00 72.14 375 LEU B C 1
ATOM 5702 O O . LEU B 1 375 ? 41.436 63.215 43.223 1.00 72.04 375 LEU B O 1
ATOM 5707 N N . ASN B 1 376 ? 40.511 61.187 42.943 1.00 71.35 376 ASN B N 1
ATOM 5708 C CA . ASN B 1 376 ? 41.783 60.481 43.049 1.00 70.76 376 ASN B CA 1
ATOM 5709 C C . ASN B 1 376 ? 42.880 61.018 42.134 1.00 69.65 376 ASN B C 1
ATOM 5710 O O . ASN B 1 376 ? 44.052 61.062 42.523 1.00 69.35 376 ASN B O 1
ATOM 5715 N N . ALA B 1 377 ? 42.520 61.419 40.919 1.00 69.02 377 ALA B N 1
ATOM 5716 C CA . ALA B 1 377 ? 43.521 61.970 40.015 1.00 68.35 377 ALA B CA 1
ATOM 5717 C C . ALA B 1 377 ? 44.176 63.116 40.768 1.00 68.92 377 ALA B C 1
ATOM 5718 O O . ALA B 1 377 ? 45.399 63.202 40.845 1.00 69.44 377 ALA B O 1
ATOM 5720 N N . TYR B 1 378 ? 43.344 63.975 41.350 1.00 69.18 378 TYR B N 1
ATOM 5721 C CA . TYR B 1 378 ? 43.814 65.131 42.109 1.00 69.54 378 TYR B CA 1
ATOM 5722 C C . TYR B 1 378 ? 44.633 64.744 43.357 1.00 69.23 378 TYR B C 1
ATOM 5723 O O . TYR B 1 378 ? 45.703 65.314 43.607 1.00 69.40 378 TYR B O 1
ATOM 5732 N N . VAL B 1 379 ? 44.133 63.773 44.121 1.00 68.20 379 VAL B N 1
ATOM 5733 C CA . VAL B 1 379 ? 44.793 63.302 45.341 1.00 67.89 379 VAL B CA 1
ATOM 5734 C C . VAL B 1 379 ? 46.242 62.904 45.094 1.00 68.10 379 VAL B C 1
ATOM 5735 O O . VAL B 1 379 ? 47.130 63.244 45.889 1.00 69.46 379 VAL B O 1
ATOM 5739 N N . PHE B 1 380 ? 46.491 62.184 44.000 1.00 66.12 380 PHE B N 1
ATOM 5740 C CA . PHE B 1 380 ? 47.856 61.773 43.687 1.00 63.61 380 PHE B CA 1
ATOM 5741 C C . PHE B 1 380 ? 48.623 62.788 42.873 1.00 65.22 380 PHE B C 1
ATOM 5742 O O . PHE B 1 380 ? 49.852 62.829 42.923 1.00 65.19 380 PHE B O 1
ATOM 5750 N N . SER B 1 381 ? 47.904 63.618 42.128 1.00 67.62 381 SER B N 1
ATOM 5751 C CA . SER B 1 381 ? 48.560 64.631 41.317 1.00 70.02 381 SER B CA 1
ATOM 5752 C C . SER B 1 381 ? 49.333 65.577 42.232 1.00 72.17 381 SER B C 1
ATOM 5753 O O . SER B 1 381 ? 50.359 66.133 41.848 1.00 72.61 381 SER B O 1
ATOM 5756 N N . GLN B 1 382 ? 48.825 65.748 43.447 1.00 74.82 382 GLN B N 1
ATOM 5757 C CA . GLN B 1 382 ? 49.455 66.602 44.440 1.00 77.01 382 GLN B CA 1
ATOM 5758 C C . GLN B 1 382 ? 50.707 65.892 44.923 1.00 78.22 382 GLN B C 1
ATOM 5759 O O . GLN B 1 382 ? 51.817 66.423 44.826 1.00 78.73 382 GLN B O 1
ATOM 5765 N N . LEU B 1 383 ? 50.514 64.684 45.445 1.00 78.89 383 LEU B N 1
ATOM 5766 C CA . LEU B 1 383 ? 51.619 63.884 45.946 1.00 79.68 383 LEU B CA 1
ATOM 5767 C C . LEU B 1 383 ? 52.742 63.783 44.916 1.00 81.32 383 LEU B C 1
ATOM 5768 O O . LEU B 1 383 ? 53.905 63.641 45.281 1.00 83.00 383 LEU B O 1
ATOM 5773 N N . ALA B 1 384 ? 52.407 63.869 43.632 1.00 83.01 384 ALA B N 1
ATOM 5774 C CA . ALA B 1 384 ? 53.418 63.780 42.583 1.00 85.05 384 ALA B CA 1
ATOM 5775 C C . ALA B 1 384 ? 54.151 65.090 42.302 1.00 86.59 384 ALA B C 1
ATOM 5776 O O . ALA B 1 384 ? 55.274 65.083 41.798 1.00 87.19 384 ALA B O 1
ATOM 5778 N N . LYS B 1 385 ? 53.540 66.223 42.617 1.00 87.95 385 LYS B N 1
ATOM 5779 C CA . LYS B 1 385 ? 54.198 67.503 42.356 1.00 88.96 385 LYS B CA 1
ATOM 5780 C C . LYS B 1 385 ? 55.454 67.706 43.206 1.00 89.48 385 LYS B C 1
ATOM 5781 O O . LYS B 1 385 ? 56.253 68.607 42.933 1.00 89.50 385 LYS B O 1
ATOM 5783 N N . ALA B 1 386 ? 55.616 66.861 44.224 1.00 89.76 386 ALA B N 1
ATOM 5784 C CA . ALA B 1 386 ? 56.753 66.935 45.137 1.00 90.44 386 ALA B CA 1
ATOM 5785 C C . ALA B 1 386 ? 58.095 67.215 44.462 1.00 91.49 386 ALA B C 1
ATOM 5786 O O . ALA B 1 386 ? 59.025 67.710 45.113 1.00 92.13 386 ALA B O 1
ATOM 5788 N N . GLN B 1 387 ? 58.188 66.925 43.163 1.00 92.36 387 GLN B N 1
ATOM 5789 C CA . GLN B 1 387 ? 59.434 67.129 42.413 1.00 92.80 387 GLN B CA 1
ATOM 5790 C C . GLN B 1 387 ? 59.291 68.177 41.305 1.00 92.66 387 GLN B C 1
ATOM 5791 O O . GLN B 1 387 ? 60.164 69.019 41.109 1.00 93.04 387 GLN B O 1
ATOM 5793 N N . PRO B 1 390 ? 57.752 70.459 36.791 1.00 91.76 390 PRO B N 1
ATOM 5794 C CA . PRO B 1 390 ? 57.353 71.088 35.527 1.00 92.94 390 PRO B CA 1
ATOM 5795 C C . PRO B 1 390 ? 56.143 70.395 34.910 1.00 93.90 390 PRO B C 1
ATOM 5796 O O . PRO B 1 390 ? 55.168 71.042 34.515 1.00 94.52 390 PRO B O 1
ATOM 5800 N N . GLU B 1 391 ? 56.225 69.072 34.822 1.00 94.87 391 GLU B N 1
ATOM 5801 C CA . GLU B 1 391 ? 55.142 68.268 34.274 1.00 95.39 391 GLU B CA 1
ATOM 5802 C C . GLU B 1 391 ? 54.185 67.917 35.416 1.00 95.17 391 GLU B C 1
ATOM 5803 O O . GLU B 1 391 ? 52.978 67.784 35.220 1.00 94.87 391 GLU B O 1
ATOM 5805 N N . ALA B 1 392 ? 54.743 67.785 36.614 1.00 95.57 392 ALA B N 1
ATOM 5806 C CA . ALA B 1 392 ? 53.968 67.456 37.801 1.00 96.46 392 ALA B CA 1
ATOM 5807 C C . ALA B 1 392 ? 52.991 68.571 38.137 1.00 97.29 392 ALA B C 1
ATOM 5808 O O . ALA B 1 392 ? 51.898 68.324 38.650 1.00 97.87 392 ALA B O 1
ATOM 5810 N N . ASN B 1 393 ? 53.396 69.800 37.836 1.00 97.75 393 ASN B N 1
ATOM 5811 C CA . ASN B 1 393 ? 52.590 70.972 38.137 1.00 97.50 393 ASN B CA 1
ATOM 5812 C C . ASN B 1 393 ? 51.573 71.331 37.059 1.00 97.87 393 ASN B C 1
ATOM 5813 O O . ASN B 1 393 ? 50.630 72.081 37.320 1.00 98.29 393 ASN B O 1
ATOM 5818 N N . ASP B 1 394 ? 51.754 70.805 35.851 1.00 97.90 394 ASP B N 1
ATOM 5819 C CA . ASP B 1 394 ? 50.804 71.084 34.778 1.00 98.24 394 ASP B CA 1
ATOM 5820 C C . ASP B 1 394 ? 49.645 70.098 34.841 1.00 98.25 394 ASP B C 1
ATOM 5821 O O . ASP B 1 394 ? 48.490 70.464 34.609 1.00 98.34 394 ASP B O 1
ATOM 5826 N N . LEU B 1 395 ? 49.960 68.843 35.143 1.00 98.10 395 LEU B N 1
ATOM 5827 C CA . LEU B 1 395 ? 48.932 67.815 35.258 1.00 98.56 395 LEU B CA 1
ATOM 5828 C C . LEU B 1 395 ? 48.205 68.083 36.566 1.00 98.48 395 LEU B C 1
ATOM 5829 O O . LEU B 1 395 ? 47.017 67.785 36.704 1.00 98.39 395 LEU B O 1
ATOM 5831 N N . ALA B 1 396 ? 48.937 68.647 37.526 1.00 98.41 396 ALA B N 1
ATOM 5832 C CA . ALA B 1 396 ? 48.370 68.975 38.829 1.00 98.19 396 ALA B CA 1
ATOM 5833 C C . ALA B 1 396 ? 47.293 70.038 38.635 1.00 98.03 396 ALA B C 1
ATOM 5834 O O . ALA B 1 396 ? 46.197 69.922 39.181 1.00 98.68 396 ALA B O 1
ATOM 5836 N N . THR B 1 397 ? 47.610 71.066 37.848 1.00 97.50 397 THR B N 1
ATOM 5837 C CA . THR B 1 397 ? 46.668 72.143 37.562 1.00 96.39 397 THR B CA 1
ATOM 5838 C C . THR B 1 397 ? 45.557 71.573 36.693 1.00 95.71 397 THR B C 1
ATOM 5839 O O . THR B 1 397 ? 44.371 71.818 36.935 1.00 95.77 397 THR B O 1
ATOM 5841 N N . GLN B 1 398 ? 45.953 70.811 35.675 1.00 94.37 398 GLN B N 1
ATOM 5842 C CA . GLN B 1 398 ? 44.998 70.175 34.778 1.00 93.31 398 GLN B CA 1
ATOM 5843 C C . GLN B 1 398 ? 44.038 69.357 35.639 1.00 92.83 398 GLN B C 1
ATOM 5844 O O . GLN B 1 398 ? 42.843 69.278 35.355 1.00 92.49 398 GLN B O 1
ATOM 5846 N N . LEU B 1 399 ? 44.572 68.757 36.700 1.00 92.03 399 LEU B N 1
ATOM 5847 C CA . LEU B 1 399 ? 43.766 67.957 37.616 1.00 91.73 399 LEU B CA 1
ATOM 5848 C C . LEU B 1 399 ? 43.414 68.767 38.866 1.00 92.33 399 LEU B C 1
ATOM 5849 O O . LEU B 1 399 ? 42.965 68.218 39.876 1.00 93.20 399 LEU B O 1
ATOM 5854 N N . GLU B 1 400 ? 43.615 70.079 38.788 1.00 92.36 400 GLU B N 1
ATOM 5855 C CA . GLU B 1 400 ? 43.321 70.968 39.904 1.00 92.38 400 GLU B CA 1
ATOM 5856 C C . GLU B 1 400 ? 41.982 71.651 39.687 1.00 92.28 400 GLU B C 1
ATOM 5857 O O . GLU B 1 400 ? 41.204 71.827 40.622 1.00 91.59 400 GLU B O 1
ATOM 5863 N N . ALA B 1 401 ? 41.722 72.023 38.439 1.00 92.51 401 ALA B N 1
ATOM 5864 C CA . ALA B 1 401 ? 40.498 72.716 38.072 1.00 93.04 401 ALA B CA 1
ATOM 5865 C C . ALA B 1 401 ? 39.198 71.966 38.366 1.00 93.51 401 ALA B C 1
ATOM 5866 O O . ALA B 1 401 ? 38.312 72.479 39.058 1.00 93.01 401 ALA B O 1
ATOM 5868 N N . PRO B 1 402 ? 39.067 70.738 37.852 1.00 94.26 402 PRO B N 1
ATOM 5869 C CA . PRO B 1 402 ? 37.858 69.933 38.062 1.00 94.74 402 PRO B CA 1
ATOM 5870 C C . PRO B 1 402 ? 37.189 70.054 39.431 1.00 95.11 402 PRO B C 1
ATOM 5871 O O . PRO B 1 402 ? 35.966 70.125 39.528 1.00 94.57 402 PRO B O 1
ATOM 5875 N N . LEU B 1 403 ? 37.997 70.079 40.485 1.00 96.37 403 LEU B N 1
ATOM 5876 C CA . LEU B 1 403 ? 37.476 70.149 41.844 1.00 97.15 403 LEU B CA 1
ATOM 5877 C C . LEU B 1 403 ? 37.130 71.548 42.350 1.00 97.61 403 LEU B C 1
ATOM 5878 O O . LEU B 1 403 ? 37.766 72.544 41.996 1.00 97.91 403 LEU B O 1
ATOM 5880 N N . THR B 1 404 ? 36.101 71.597 43.187 1.00 97.48 404 THR B N 1
ATOM 5881 C CA . THR B 1 404 ? 35.632 72.834 43.785 1.00 97.73 404 THR B CA 1
ATOM 5882 C C . THR B 1 404 ? 36.189 72.860 45.203 1.00 97.63 404 THR B C 1
ATOM 5883 O O . THR B 1 404 ? 36.636 71.836 45.715 1.00 98.35 404 THR B O 1
ATOM 5887 N N . PRO B 1 405 ? 36.165 74.029 45.859 1.00 96.92 405 PRO B N 1
ATOM 5888 C CA . PRO B 1 405 ? 36.683 74.124 47.226 1.00 96.09 405 PRO B CA 1
ATOM 5889 C C . PRO B 1 405 ? 36.222 72.966 48.108 1.00 95.40 405 PRO B C 1
ATOM 5890 O O . PRO B 1 405 ? 36.990 72.441 48.911 1.00 95.22 405 PRO B O 1
ATOM 5894 N N . ALA B 1 406 ? 34.963 72.572 47.946 1.00 94.90 406 ALA B N 1
ATOM 5895 C CA . ALA B 1 406 ? 34.391 71.478 48.723 1.00 93.96 406 ALA B CA 1
ATOM 5896 C C . ALA B 1 406 ? 35.217 70.213 48.548 1.00 93.51 406 ALA B C 1
ATOM 5897 O O . ALA B 1 406 ? 35.639 69.587 49.521 1.00 92.76 406 ALA B O 1
ATOM 5899 N N . GLN B 1 407 ? 35.440 69.846 47.293 1.00 93.39 407 GLN B N 1
ATOM 5900 C CA . GLN B 1 407 ? 36.210 68.659 46.959 1.00 93.27 407 GLN B CA 1
ATOM 5901 C C . GLN B 1 407 ? 37.686 68.827 47.321 1.00 92.99 407 GLN B C 1
ATOM 5902 O O . GLN B 1 407 ? 38.230 68.046 48.103 1.00 93.08 407 GLN B O 1
ATOM 5908 N N . ARG B 1 408 ? 38.318 69.854 46.755 1.00 92.63 408 ARG B N 1
ATOM 5909 C CA . ARG B 1 408 ? 39.735 70.147 46.995 1.00 92.00 408 ARG B CA 1
ATOM 5910 C C . ARG B 1 408 ? 40.156 70.047 48.458 1.00 91.54 408 ARG B C 1
ATOM 5911 O O . ARG B 1 408 ? 41.300 69.705 48.755 1.00 91.88 408 ARG B O 1
ATOM 5919 N N . ALA B 1 409 ? 39.235 70.350 49.366 1.00 90.93 409 ALA B N 1
ATOM 5920 C CA . ALA B 1 409 ? 39.527 70.308 50.794 1.00 90.72 409 ALA B CA 1
ATOM 5921 C C . ALA B 1 409 ? 39.750 68.891 51.298 1.00 90.47 409 ALA B C 1
ATOM 5922 O O . ALA B 1 409 ? 40.801 68.582 51.860 1.00 90.63 409 ALA B O 1
ATOM 5924 N N . GLU B 1 410 ? 38.758 68.028 51.108 1.00 90.12 410 GLU B N 1
ATOM 5925 C CA . GLU B 1 410 ? 38.884 66.646 51.552 1.00 89.45 410 GLU B CA 1
ATOM 5926 C C . GLU B 1 410 ? 39.958 65.919 50.748 1.00 88.31 410 GLU B C 1
ATOM 5927 O O . GLU B 1 410 ? 40.434 64.857 51.149 1.00 87.81 410 GLU B O 1
ATOM 5933 N N . GLY B 1 411 ? 40.339 66.503 49.615 1.00 86.45 411 GLY B N 1
ATOM 5934 C CA . GLY B 1 411 ? 41.378 65.907 48.806 1.00 84.14 411 GLY B CA 1
ATOM 5935 C C . GLY B 1 411 ? 42.673 65.976 49.591 1.00 83.56 411 GLY B C 1
ATOM 5936 O O . GLY B 1 411 ? 43.498 65.063 49.526 1.00 83.7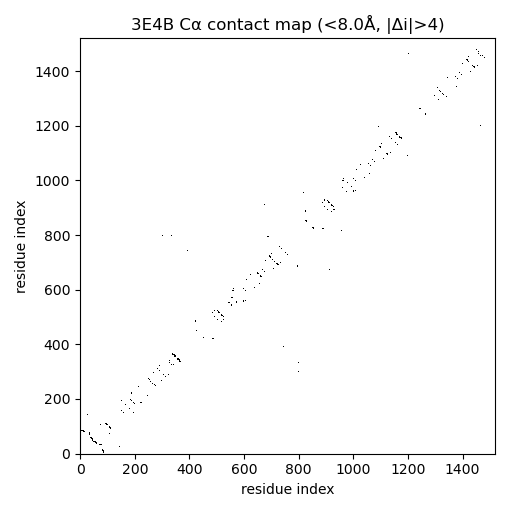8 411 GLY B O 1
ATOM 5937 N N . GLN B 1 412 ? 42.841 67.051 50.364 1.00 81.24 412 GLN B N 1
ATOM 5938 C CA . GLN B 1 412 ? 44.060 67.243 51.153 1.00 80.11 412 GLN B CA 1
ATOM 5939 C C . GLN B 1 412 ? 44.029 66.421 52.463 1.00 80.58 412 GLN B C 1
ATOM 5940 O O . GLN B 1 412 ? 45.081 66.155 53.056 1.00 81.17 412 GLN B O 1
ATOM 5942 N N . ARG B 1 413 ? 42.837 66.019 52.900 1.00 82.03 413 ARG B N 1
ATOM 5943 C CA . ARG B 1 413 ? 42.710 65.213 54.115 1.00 82.99 413 ARG B CA 1
ATOM 5944 C C . ARG B 1 413 ? 43.127 63.798 53.738 1.00 82.91 413 ARG B C 1
ATOM 5945 O O . ARG B 1 413 ? 43.525 63.000 54.589 1.00 82.16 413 ARG B O 1
ATOM 5947 N N . LEU B 1 414 ? 43.014 63.502 52.444 1.00 82.70 414 LEU B N 1
ATOM 5948 C CA . LEU B 1 414 ? 43.395 62.205 51.895 1.00 81.29 414 LEU B CA 1
ATOM 5949 C C . LEU B 1 414 ? 44.883 62.267 51.592 1.00 81.63 414 LEU B C 1
ATOM 5950 O O . LEU B 1 414 ? 45.606 61.293 51.784 1.00 82.36 414 LEU B O 1
ATOM 5955 N N . VAL B 1 415 ? 45.337 63.423 51.119 1.00 81.20 415 VAL B N 1
ATOM 5956 C CA . VAL B 1 415 ? 46.746 63.609 50.810 1.00 81.74 415 VAL B CA 1
ATOM 5957 C C . VAL B 1 415 ? 47.567 63.360 52.069 1.00 82.37 415 VAL B C 1
ATOM 5958 O O . VAL B 1 415 ? 48.719 62.926 51.998 1.00 81.61 415 VAL B O 1
ATOM 5962 N N . GLN B 1 416 ? 46.960 63.629 53.221 1.00 83.37 416 GLN B N 1
ATOM 5963 C CA . GLN B 1 416 ? 47.631 63.433 54.497 1.00 84.98 416 GLN B CA 1
ATOM 5964 C C . GLN B 1 416 ? 47.456 61.995 54.980 1.00 85.91 416 GLN B C 1
ATOM 5965 O O . GLN B 1 416 ? 48.382 61.407 55.543 1.00 85.79 416 GLN B O 1
ATOM 5967 N N . GLN B 1 417 ? 46.272 61.428 54.752 1.00 86.87 417 GLN B N 1
ATOM 5968 C CA . GLN B 1 417 ? 45.992 60.051 55.164 1.00 87.66 417 GLN B CA 1
ATOM 5969 C C . GLN B 1 417 ? 46.903 59.063 54.416 1.00 88.01 417 GLN B C 1
ATOM 5970 O O . GLN B 1 417 ? 47.042 57.902 54.815 1.00 88.70 417 GLN B O 1
ATOM 5976 N N . GLU B 1 418 ? 47.519 59.525 53.331 1.00 86.94 418 GLU B N 1
ATOM 5977 C CA . GLU B 1 418 ? 48.423 58.684 52.554 1.00 85.64 418 GLU B CA 1
ATOM 5978 C C . GLU B 1 418 ? 49.832 58.950 53.057 1.00 84.22 418 GLU B C 1
ATOM 5979 O O . GLU B 1 418 ? 50.553 58.031 53.440 1.00 83.62 418 GLU B O 1
ATOM 5981 N N . LEU B 1 419 ? 50.199 60.230 53.053 1.00 82.12 419 LEU B N 1
ATOM 5982 C CA . LEU B 1 419 ? 51.524 60.717 53.495 1.00 80.95 419 LEU B CA 1
ATOM 5983 C C . LEU B 1 419 ? 51.899 60.375 54.958 1.00 80.37 419 LEU B C 1
ATOM 5984 O O . LEU B 1 419 ? 51.582 59.292 55.482 1.00 79.59 419 LEU B O 1
ATOM 5986 N N . THR B 1 429 ? 54.149 45.022 52.290 1.00 84.35 429 THR B N 1
ATOM 5987 C CA . THR B 1 429 ? 55.465 44.386 52.354 1.00 83.91 429 THR B CA 1
ATOM 5988 C C . THR B 1 429 ? 55.530 43.261 51.328 1.00 83.62 429 THR B C 1
ATOM 5989 O O . THR B 1 429 ? 54.941 42.187 51.523 1.00 83.95 429 THR B O 1
ATOM 5991 N N . LEU B 1 430 ? 56.268 43.500 50.242 1.00 81.09 430 LEU B N 1
ATOM 5992 C CA . LEU B 1 430 ? 56.368 42.516 49.146 1.00 78.32 430 LEU B CA 1
ATOM 5993 C C . LEU B 1 430 ? 57.159 41.212 49.388 1.00 76.08 430 LEU B C 1
ATOM 5994 O O . LEU B 1 430 ? 58.218 41.204 50.030 1.00 76.33 430 LEU B O 1
ATOM 5996 N N . GLN B 1 431 ? 56.594 40.121 48.862 1.00 74.33 431 GLN B N 1
ATOM 5997 C CA . GLN B 1 431 ? 57.213 38.803 48.875 1.00 71.83 431 GLN B CA 1
ATOM 5998 C C . GLN B 1 431 ? 56.852 38.080 47.585 1.00 69.13 431 GLN B C 1
ATOM 5999 O O . GLN B 1 431 ? 55.806 38.323 46.990 1.00 68.90 431 GLN B O 1
ATOM 6005 N N . LEU B 1 432 ? 57.726 37.175 47.166 1.00 66.57 432 LEU B N 1
ATOM 6006 C CA . LEU B 1 432 ? 57.574 36.496 45.870 1.00 63.20 432 LEU B CA 1
ATOM 6007 C C . LEU B 1 432 ? 57.664 34.956 45.870 1.00 61.49 432 LEU B C 1
ATOM 6008 O O . LEU B 1 432 ? 58.249 34.356 46.768 1.00 62.26 432 LEU B O 1
ATOM 6010 N N . HIS B 1 433 ? 57.074 34.343 44.843 1.00 59.40 433 HIS B N 1
ATOM 6011 C CA . HIS B 1 433 ? 57.057 32.899 44.693 1.00 56.91 433 HIS B CA 1
ATOM 6012 C C . HIS B 1 433 ? 57.849 32.477 43.468 1.00 57.69 433 HIS B C 1
ATOM 6013 O O . HIS B 1 433 ? 57.325 32.501 42.363 1.00 58.32 433 HIS B O 1
ATOM 6015 N N . ALA B 1 434 ? 59.104 32.078 43.674 1.00 57.80 434 ALA B N 1
ATOM 6016 C CA . ALA B 1 434 ? 59.987 31.656 42.586 1.00 56.42 434 ALA B CA 1
ATOM 6017 C C . ALA B 1 434 ? 59.589 30.298 41.982 1.00 56.24 434 ALA B C 1
ATOM 6018 O O . ALA B 1 434 ? 58.914 29.497 42.615 1.00 56.06 434 ALA B O 1
ATOM 6020 N N . LEU B 1 435 ? 60.006 30.056 40.741 1.00 57.46 435 LEU B N 1
ATOM 6021 C CA . LEU B 1 435 ? 59.708 28.811 40.041 1.00 58.47 435 LEU B CA 1
ATOM 6022 C C . LEU B 1 435 ? 60.676 27.696 40.442 1.00 58.44 435 LEU B C 1
ATOM 6023 O O . LEU B 1 435 ? 61.837 27.949 40.800 1.00 57.92 435 LEU B O 1
ATOM 6025 N N . GLN B 1 436 ? 60.194 26.454 40.399 1.00 58.90 436 GLN B N 1
ATOM 6026 C CA . GLN B 1 436 ? 61.070 25.297 40.724 1.00 61.14 436 GLN B CA 1
ATOM 6027 C C . GLN B 1 436 ? 62.201 25.285 39.667 1.00 61.97 436 GLN B C 1
ATOM 6028 O O . GLN B 1 436 ? 63.315 25.799 39.951 1.00 62.58 436 GLN B O 1
ATOM 6034 N N . ARG C 1 16 ? 32.766 42.611 12.209 1.00 56.72 16 ARG C N 1
ATOM 6035 C CA . ARG C 1 16 ? 32.284 43.222 10.933 1.00 58.31 16 ARG C CA 1
ATOM 6036 C C . ARG C 1 16 ? 32.708 44.694 10.883 1.00 59.27 16 ARG C C 1
ATOM 6037 O O . ARG C 1 16 ? 32.626 45.368 9.837 1.00 58.36 16 ARG C O 1
ATOM 6039 N N . GLY C 1 17 ? 33.148 45.185 12.039 1.00 58.49 17 GLY C N 1
ATOM 6040 C CA . GLY C 1 17 ? 33.607 46.552 12.139 1.00 56.77 17 GLY C CA 1
ATOM 6041 C C . GLY C 1 17 ? 35.072 46.438 11.823 1.00 56.89 17 GLY C C 1
ATOM 6042 O O . GLY C 1 17 ? 35.664 47.342 11.242 1.00 58.01 17 GLY C O 1
ATOM 6043 N N . ASP C 1 18 ? 35.648 45.292 12.187 1.00 56.11 18 ASP C N 1
ATOM 6044 C CA . ASP C 1 18 ? 37.060 45.024 11.947 1.00 54.73 18 ASP C CA 1
ATOM 6045 C C . ASP C 1 18 ? 37.277 44.860 10.455 1.00 50.49 18 ASP C C 1
ATOM 6046 O O . ASP C 1 18 ? 38.348 45.128 9.937 1.00 49.66 18 ASP C O 1
ATOM 6051 N N . THR C 1 19 ? 36.228 44.450 9.765 1.00 46.35 19 THR C N 1
ATOM 6052 C CA . THR C 1 19 ? 36.305 44.278 8.337 1.00 44.29 19 THR C CA 1
ATOM 6053 C C . THR C 1 19 ? 36.426 45.642 7.670 1.00 43.67 19 THR C C 1
ATOM 6054 O O . THR C 1 19 ? 37.186 45.800 6.715 1.00 41.65 19 THR C O 1
ATOM 6058 N N . VAL C 1 20 ? 35.673 46.619 8.178 1.00 43.81 20 VAL C N 1
ATOM 6059 C CA . VAL C 1 20 ? 35.681 47.989 7.657 1.00 44.17 20 VAL C CA 1
ATOM 6060 C C . VAL C 1 20 ? 37.073 48.584 7.876 1.00 42.90 20 VAL C C 1
ATOM 6061 O O . VAL C 1 20 ? 37.706 49.113 6.953 1.00 41.82 20 VAL C O 1
ATOM 6065 N N . THR C 1 21 ? 37.526 48.470 9.119 1.00 40.58 21 THR C N 1
ATOM 6066 C CA . THR C 1 21 ? 38.822 48.952 9.548 1.00 40.95 21 THR C CA 1
ATOM 6067 C C . THR C 1 21 ? 39.963 48.363 8.722 1.00 39.39 21 THR C C 1
ATOM 6068 O O . THR C 1 21 ? 40.890 49.075 8.306 1.00 37.71 21 THR C O 1
ATOM 6072 N N . ALA C 1 22 ? 39.886 47.060 8.483 1.00 38.28 22 ALA C N 1
ATOM 6073 C CA . ALA C 1 22 ? 40.909 46.387 7.714 1.00 36.99 22 ALA C CA 1
ATOM 6074 C C . ALA C 1 22 ? 40.960 46.981 6.325 1.00 37.54 22 ALA C C 1
ATOM 6075 O O . ALA C 1 22 ? 42.043 47.207 5.800 1.00 37.67 22 ALA C O 1
ATOM 6077 N N . GLN C 1 23 ? 39.801 47.251 5.725 1.00 37.99 23 GLN C N 1
ATOM 6078 C CA . GLN C 1 23 ? 39.795 47.844 4.389 1.00 37.60 23 GLN C CA 1
ATOM 6079 C C . GLN C 1 23 ? 40.324 49.272 4.417 1.00 35.16 23 GLN C C 1
ATOM 6080 O O . GLN C 1 23 ? 40.979 49.708 3.477 1.00 31.92 23 GLN C O 1
ATOM 6086 N N . GLN C 1 24 ? 40.033 49.999 5.489 1.00 33.81 24 GLN C N 1
ATOM 6087 C CA . GLN C 1 24 ? 40.548 51.354 5.616 1.00 36.56 24 GLN C CA 1
ATOM 6088 C C . GLN C 1 24 ? 42.084 51.294 5.641 1.00 36.11 24 GLN C C 1
ATOM 6089 O O . GLN C 1 24 ? 42.749 52.073 4.958 1.00 35.85 24 GLN C O 1
ATOM 6095 N N . ASN C 1 25 ? 42.628 50.364 6.430 1.00 33.82 25 ASN C N 1
ATOM 6096 C CA . ASN C 1 25 ? 44.061 50.153 6.550 1.00 33.23 25 ASN C CA 1
ATOM 6097 C C . ASN C 1 25 ? 44.758 49.905 5.218 1.00 32.56 25 ASN C C 1
ATOM 6098 O O . ASN C 1 25 ? 45.818 50.474 4.913 1.00 31.31 25 ASN C O 1
ATOM 6103 N N . TYR C 1 26 ? 44.174 49.006 4.443 1.00 29.83 26 TYR C N 1
ATOM 6104 C CA . TYR C 1 26 ? 44.717 48.683 3.152 1.00 29.48 26 TYR C CA 1
ATOM 6105 C C . TYR C 1 26 ? 44.729 49.930 2.274 1.00 29.25 26 TYR C C 1
ATOM 6106 O O . TYR C 1 26 ? 45.690 50.164 1.533 1.00 28.61 26 TYR C O 1
ATOM 6115 N N . GLN C 1 27 ? 43.665 50.730 2.341 1.00 30.09 27 GLN C N 1
ATOM 6116 C CA . GLN C 1 27 ? 43.596 51.936 1.521 1.00 32.10 27 GLN C CA 1
ATOM 6117 C C . GLN C 1 27 ? 44.706 52.912 1.919 1.00 31.47 27 GLN C C 1
ATOM 6118 O O . GLN C 1 27 ? 45.380 53.499 1.063 1.00 31.01 27 GLN C O 1
ATOM 6124 N N . GLN C 1 28 ? 44.914 53.068 3.219 1.00 29.26 28 GLN C N 1
ATOM 6125 C CA . GLN C 1 28 ? 45.976 53.935 3.693 1.00 30.26 28 GLN C CA 1
ATOM 6126 C C . GLN C 1 28 ? 47.370 53.436 3.244 1.00 27.96 28 GLN C C 1
ATOM 6127 O O . GLN C 1 28 ? 48.137 54.208 2.675 1.00 27.33 28 GLN C O 1
ATOM 6133 N N . LEU C 1 29 ? 47.674 52.154 3.489 1.00 23.49 29 LEU C N 1
ATOM 6134 C CA . LEU C 1 29 ? 48.968 51.574 3.134 1.00 21.14 29 LEU C CA 1
ATOM 6135 C C . LEU C 1 29 ? 49.213 51.690 1.644 1.00 20.53 29 LEU C C 1
ATOM 6136 O O . LEU C 1 29 ? 50.312 52.051 1.221 1.00 20.82 29 LEU C O 1
ATOM 6141 N N . ALA C 1 30 ? 48.191 51.422 0.839 1.00 19.83 30 ALA C N 1
ATOM 6142 C CA . ALA C 1 30 ? 48.368 51.539 -0.614 1.00 22.01 30 ALA C CA 1
ATOM 6143 C C . ALA C 1 30 ? 48.579 53.008 -1.021 1.00 22.83 30 ALA C C 1
ATOM 6144 O O . ALA C 1 30 ? 49.326 53.290 -1.939 1.00 21.95 30 ALA C O 1
ATOM 6146 N N . GLU C 1 31 ? 47.919 53.947 -0.353 1.00 25.08 31 GLU C N 1
ATOM 6147 C CA . GLU C 1 31 ? 48.134 55.352 -0.704 1.00 27.74 31 GLU C CA 1
ATOM 6148 C C . GLU C 1 31 ? 49.574 55.778 -0.378 1.00 25.14 31 GLU C C 1
ATOM 6149 O O . GLU C 1 31 ? 50.166 56.538 -1.129 1.00 24.18 31 GLU C O 1
ATOM 6155 N N . LEU C 1 32 ? 50.135 55.248 0.710 1.00 20.54 32 LEU C N 1
ATOM 6156 C CA . LEU C 1 32 ? 51.504 55.527 1.090 1.00 19.86 32 LEU C CA 1
ATOM 6157 C C . LEU C 1 32 ? 52.503 54.931 0.114 1.00 20.73 32 LEU C C 1
ATOM 6158 O O . LEU C 1 32 ? 53.646 55.378 0.061 1.00 26.36 32 LEU C O 1
ATOM 6163 N N . GLY C 1 33 ? 52.116 53.899 -0.626 1.00 15.94 33 GLY C N 1
ATOM 6164 C CA . GLY C 1 33 ? 53.060 53.318 -1.557 1.00 16.61 33 GLY C CA 1
ATOM 6165 C C . GLY C 1 33 ? 53.392 51.856 -1.277 1.00 19.07 33 GLY C C 1
ATOM 6166 O O . GLY C 1 33 ? 54.144 51.236 -2.016 1.00 16.38 33 GLY C O 1
ATOM 6167 N N . TYR C 1 34 ? 52.850 51.307 -0.193 1.00 19.66 34 TYR C N 1
ATOM 6168 C CA . TYR C 1 34 ? 53.067 49.907 0.093 1.00 20.27 34 TYR C CA 1
ATOM 6169 C C . TYR C 1 34 ? 52.596 49.042 -1.096 1.00 21.95 34 TYR C C 1
ATOM 6170 O O . TYR C 1 34 ? 51.540 49.295 -1.701 1.00 21.55 34 TYR C O 1
ATOM 6179 N N . SER C 1 35 ? 53.374 48.016 -1.428 1.00 22.20 35 SER C N 1
ATOM 6180 C CA . SER C 1 35 ? 53.007 47.136 -2.545 1.00 26.08 35 SER C CA 1
ATOM 6181 C C . SER C 1 35 ? 52.060 46.041 -2.091 1.00 23.40 35 SER C C 1
ATOM 6182 O O . SER C 1 35 ? 51.822 45.884 -0.903 1.00 24.83 35 SER C O 1
ATOM 6185 N N . GLU C 1 36 ? 51.510 45.300 -3.036 1.00 26.30 36 GLU C N 1
ATOM 6186 C CA . GLU C 1 36 ? 50.631 44.172 -2.690 1.00 31.20 36 GLU C CA 1
ATOM 6187 C C . GLU C 1 36 ? 51.377 43.207 -1.747 1.00 28.32 36 GLU C C 1
ATOM 6188 O O . GLU C 1 36 ? 50.815 42.750 -0.748 1.00 27.79 36 GLU C O 1
ATOM 6194 N N . ALA C 1 37 ? 52.630 42.898 -2.073 1.00 24.63 37 ALA C N 1
ATOM 6195 C CA . ALA C 1 37 ? 53.431 41.997 -1.237 1.00 27.00 37 ALA C CA 1
ATOM 6196 C C . ALA C 1 37 ? 53.656 42.519 0.184 1.00 26.00 37 ALA C C 1
ATOM 6197 O O . ALA C 1 37 ? 53.570 41.766 1.153 1.00 26.86 37 ALA C O 1
ATOM 6199 N N . GLN C 1 38 ? 53.965 43.807 0.295 1.00 25.24 38 GLN C N 1
ATOM 6200 C CA . GLN C 1 38 ? 54.248 44.416 1.584 1.00 24.32 38 GLN C CA 1
ATOM 6201 C C . GLN C 1 38 ? 53.025 44.505 2.512 1.00 22.94 38 GLN C C 1
ATOM 6202 O O . GLN C 1 38 ? 53.131 44.862 3.676 1.00 20.92 38 GLN C O 1
ATOM 6208 N N . VAL C 1 39 ? 51.850 44.187 1.999 1.00 23.84 39 VAL C N 1
ATOM 6209 C CA . VAL C 1 39 ? 50.683 44.208 2.864 1.00 24.02 39 VAL C CA 1
ATOM 6210 C C . VAL C 1 39 ? 50.049 42.834 2.973 1.00 23.83 39 VAL C C 1
ATOM 6211 O O . VAL C 1 39 ? 49.022 42.707 3.599 1.00 25.04 39 VAL C O 1
ATOM 6215 N N . GLY C 1 40 ? 50.686 41.823 2.371 1.00 26.37 40 GLY C N 1
ATOM 6216 C CA . GLY C 1 40 ? 50.219 40.445 2.421 1.00 27.74 40 GLY C CA 1
ATOM 6217 C C . GLY C 1 40 ? 49.116 40.042 1.449 1.00 32.81 40 GLY C C 1
ATOM 6218 O O . GLY C 1 40 ? 48.535 38.958 1.574 1.00 31.35 40 GLY C O 1
ATOM 6219 N N . LEU C 1 41 ? 48.825 40.894 0.470 1.00 33.65 41 LEU C N 1
ATOM 6220 C CA . LEU C 1 41 ? 47.763 40.591 -0.479 1.00 36.65 41 LEU C CA 1
ATOM 6221 C C . LEU C 1 41 ? 48.285 40.040 -1.776 1.00 39.46 41 LEU C C 1
ATOM 6222 O O . LEU C 1 41 ? 47.514 39.802 -2.704 1.00 41.14 41 LEU C O 1
ATOM 6227 N N . ALA C 1 42 ? 49.587 39.845 -1.872 1.00 39.88 42 ALA C N 1
ATOM 6228 C CA . ALA C 1 42 ? 50.125 39.350 -3.121 1.00 42.98 42 ALA C CA 1
ATOM 6229 C C . ALA C 1 42 ? 50.046 37.821 -3.364 1.00 46.33 42 ALA C C 1
ATOM 6230 O O . ALA C 1 42 ? 50.167 37.002 -2.441 1.00 46.28 42 ALA C O 1
ATOM 6232 N N . ASP C 1 43 ? 49.827 37.459 -4.626 1.00 49.33 43 ASP C N 1
ATOM 6233 C CA . ASP C 1 43 ? 49.748 36.064 -5.076 1.00 51.98 43 ASP C CA 1
ATOM 6234 C C . ASP C 1 43 ? 48.559 35.235 -4.567 1.00 53.93 43 ASP C C 1
ATOM 6235 O O . ASP C 1 43 ? 48.708 34.287 -3.788 1.00 52.94 43 ASP C O 1
ATOM 6240 N N . ILE C 1 44 ? 47.381 35.624 -5.047 1.00 58.79 44 ILE C N 1
ATOM 6241 C CA . ILE C 1 44 ? 46.080 34.987 -4.789 1.00 63.62 44 ILE C CA 1
ATOM 6242 C C . ILE C 1 44 ? 45.073 35.565 -5.798 1.00 65.22 44 ILE C C 1
ATOM 6243 O O . ILE C 1 44 ? 45.154 36.742 -6.146 1.00 67.10 44 ILE C O 1
ATOM 6248 N N . GLN C 1 45 ? 44.128 34.749 -6.268 1.00 66.15 45 GLN C N 1
ATOM 6249 C CA . GLN C 1 45 ? 43.131 35.214 -7.258 1.00 66.75 45 GLN C CA 1
ATOM 6250 C C . GLN C 1 45 ? 41.755 34.527 -7.145 1.00 67.81 45 GLN C C 1
ATOM 6251 O O . GLN C 1 45 ? 41.355 33.750 -8.039 1.00 67.92 45 GLN C O 1
ATOM 6253 N N . ILE C 1 54 ? 33.289 31.326 -5.807 1.00 82.67 54 ILE C N 1
ATOM 6254 C CA . ILE C 1 54 ? 34.638 30.775 -5.893 1.00 81.90 54 ILE C CA 1
ATOM 6255 C C . ILE C 1 54 ? 34.973 29.903 -4.677 1.00 81.53 54 ILE C C 1
ATOM 6256 O O . ILE C 1 54 ? 36.051 30.012 -4.090 1.00 81.62 54 ILE C O 1
ATOM 6261 N N . LYS C 1 55 ? 34.044 29.034 -4.297 1.00 80.02 55 LYS C N 1
ATOM 6262 C CA . LYS C 1 55 ? 34.255 28.148 -3.162 1.00 77.78 55 LYS C CA 1
ATOM 6263 C C . LYS C 1 55 ? 35.079 26.951 -3.614 1.00 76.92 55 LYS C C 1
ATOM 6264 O O . LYS C 1 55 ? 35.603 26.186 -2.800 1.00 75.82 55 LYS C O 1
ATOM 6270 N N . GLN C 1 56 ? 35.210 26.819 -4.933 1.00 76.53 56 GLN C N 1
ATOM 6271 C CA . GLN C 1 56 ? 35.958 25.692 -5.560 1.00 77.23 56 GLN C CA 1
ATOM 6272 C C . GLN C 1 56 ? 37.471 25.852 -5.350 1.00 77.12 56 GLN C C 1
ATOM 6273 O O . GLN C 1 56 ? 38.146 24.923 -4.888 1.00 77.12 56 GLN C O 1
ATOM 6275 N N . ALA C 1 57 ? 37.985 27.028 -5.726 1.00 77.05 57 ALA C N 1
ATOM 6276 C CA . ALA C 1 57 ? 39.404 27.330 -5.582 1.00 76.16 57 ALA C CA 1
ATOM 6277 C C . ALA C 1 57 ? 39.831 26.947 -4.171 1.00 74.73 57 ALA C C 1
ATOM 6278 O O . ALA C 1 57 ? 40.862 26.318 -3.963 1.00 75.19 57 ALA C O 1
ATOM 6280 N N . GLU C 1 58 ? 39.019 27.325 -3.198 1.00 71.88 58 GLU C N 1
ATOM 6281 C CA . GLU C 1 58 ? 39.318 26.998 -1.821 1.00 69.78 58 GLU C CA 1
ATOM 6282 C C . GLU C 1 58 ? 39.310 25.477 -1.689 1.00 68.72 58 GLU C C 1
ATOM 6283 O O . GLU C 1 58 ? 40.201 24.879 -1.082 1.00 68.60 58 GLU C O 1
ATOM 6289 N N . ALA C 1 59 ? 38.299 24.851 -2.281 1.00 67.54 59 ALA C N 1
ATOM 6290 C CA . ALA C 1 59 ? 38.176 23.395 -2.243 1.00 64.84 59 ALA C CA 1
ATOM 6291 C C . ALA C 1 59 ? 39.400 22.753 -2.909 1.00 62.84 59 ALA C C 1
ATOM 6292 O O . ALA C 1 59 ? 39.952 21.778 -2.401 1.00 62.09 59 ALA C O 1
ATOM 6294 N N . THR C 1 60 ? 39.831 23.294 -4.041 1.00 60.72 60 THR C N 1
ATOM 6295 C CA . THR C 1 60 ? 41.000 22.740 -4.686 1.00 60.57 60 THR C CA 1
ATOM 6296 C C . THR C 1 60 ? 42.226 22.917 -3.756 1.00 58.31 60 THR C C 1
ATOM 6297 O O . THR C 1 60 ? 42.681 21.951 -3.123 1.00 55.72 60 THR C O 1
ATOM 6301 N N . TYR C 1 61 ? 42.726 24.147 -3.649 1.00 53.94 61 TYR C N 1
ATOM 6302 C CA . TYR C 1 61 ? 43.884 24.448 -2.816 1.00 51.67 61 TYR C CA 1
ATOM 6303 C C . TYR C 1 61 ? 43.966 23.671 -1.510 1.00 49.01 61 TYR C C 1
ATOM 6304 O O . TYR C 1 61 ? 45.046 23.230 -1.120 1.00 47.54 61 TYR C O 1
ATOM 6313 N N . ARG C 1 62 ? 42.827 23.495 -0.843 1.00 47.54 62 ARG C N 1
ATOM 6314 C CA . ARG C 1 62 ? 42.799 22.814 0.452 1.00 45.97 62 ARG C CA 1
ATOM 6315 C C . ARG C 1 62 ? 43.171 21.326 0.456 1.00 47.38 62 ARG C C 1
ATOM 6316 O O . ARG C 1 62 ? 43.857 20.852 1.375 1.00 48.43 62 ARG C O 1
ATOM 6324 N N . ALA C 1 63 ? 42.724 20.581 -0.543 1.00 48.07 63 ALA C N 1
ATOM 6325 C CA . ALA C 1 63 ? 43.066 19.174 -0.569 1.00 49.82 63 ALA C CA 1
ATOM 6326 C C . ALA C 1 63 ? 44.490 18.985 -1.117 1.00 50.01 63 ALA C C 1
ATOM 6327 O O . ALA C 1 63 ? 45.043 17.875 -1.078 1.00 52.21 63 ALA C O 1
ATOM 6329 N N . ALA C 1 64 ? 45.090 20.065 -1.616 1.00 48.72 64 ALA C N 1
ATOM 6330 C CA . ALA C 1 64 ? 46.454 20.012 -2.152 1.00 46.56 64 ALA C CA 1
ATOM 6331 C C . ALA C 1 64 ? 47.473 20.482 -1.113 1.00 46.45 64 ALA C C 1
ATOM 6332 O O . ALA C 1 64 ? 48.667 20.222 -1.238 1.00 44.37 64 ALA C O 1
ATOM 6334 N N . ALA C 1 65 ? 46.980 21.151 -0.076 1.00 47.57 65 ALA C N 1
ATOM 6335 C CA . ALA C 1 65 ? 47.828 21.753 0.945 1.00 49.81 65 ALA C CA 1
ATOM 6336 C C . ALA C 1 65 ? 48.953 20.968 1.617 1.00 51.13 65 ALA C C 1
ATOM 6337 O O . ALA C 1 65 ? 50.078 21.474 1.708 1.00 52.42 65 ALA C O 1
ATOM 6339 N N . ASP C 1 66 ? 48.702 19.764 2.103 1.00 52.56 66 ASP C N 1
ATOM 6340 C CA . ASP C 1 66 ? 49.809 19.051 2.745 1.00 54.01 66 ASP C CA 1
ATOM 6341 C C . ASP C 1 66 ? 50.835 18.544 1.727 1.00 53.90 66 ASP C C 1
ATOM 6342 O O . ASP C 1 66 ? 52.028 18.409 2.037 1.00 52.79 66 ASP C O 1
ATOM 6347 N N . THR C 1 67 ? 50.369 18.256 0.515 1.00 52.87 67 THR C N 1
ATOM 6348 C CA . THR C 1 67 ? 51.275 17.790 -0.519 1.00 52.07 67 THR C CA 1
ATOM 6349 C C . THR C 1 67 ? 52.104 18.950 -1.055 1.00 51.79 67 THR C C 1
ATOM 6350 O O . THR C 1 67 ? 53.281 18.770 -1.350 1.00 52.92 67 THR C O 1
ATOM 6354 N N . SER C 1 68 ? 51.511 20.134 -1.205 1.00 51.31 68 SER C N 1
ATOM 6355 C CA . SER C 1 68 ? 52.311 21.262 -1.689 1.00 51.25 68 SER C CA 1
ATOM 6356 C C . SER C 1 68 ? 52.187 22.562 -0.888 1.00 50.66 68 SER C C 1
ATOM 6357 O O . SER C 1 68 ? 51.150 23.236 -0.905 1.00 51.34 68 SER C O 1
ATOM 6360 N N . PRO C 1 69 ? 53.246 22.909 -0.143 1.00 49.54 69 PRO C N 1
ATOM 6361 C CA . PRO C 1 69 ? 53.279 24.130 0.666 1.00 48.42 69 PRO C CA 1
ATOM 6362 C C . PRO C 1 69 ? 52.837 25.369 -0.137 1.00 47.13 69 PRO C C 1
ATOM 6363 O O . PRO C 1 69 ? 52.180 26.255 0.400 1.00 47.02 69 PRO C O 1
ATOM 6367 N N . ARG C 1 70 ? 53.172 25.428 -1.423 1.00 46.11 70 ARG C N 1
ATOM 6368 C CA . ARG C 1 70 ? 52.752 26.574 -2.226 1.00 46.38 70 ARG C CA 1
ATOM 6369 C C . ARG C 1 70 ? 51.224 26.688 -2.185 1.00 44.74 70 ARG C C 1
ATOM 6370 O O . ARG C 1 70 ? 50.680 27.789 -2.075 1.00 46.20 70 ARG C O 1
ATOM 6378 N N . ALA C 1 71 ? 50.532 25.551 -2.262 1.00 41.86 71 ALA C N 1
ATOM 6379 C CA . ALA C 1 71 ? 49.068 25.551 -2.241 1.00 38.36 71 ALA C CA 1
ATOM 6380 C C . ALA C 1 71 ? 48.570 25.898 -0.855 1.00 35.71 71 ALA C C 1
ATOM 6381 O O . ALA C 1 71 ? 47.475 26.423 -0.686 1.00 33.84 71 ALA C O 1
ATOM 6383 N N . GLN C 1 72 ? 49.399 25.603 0.135 1.00 34.65 72 GLN C N 1
ATOM 6384 C CA . GLN C 1 72 ? 49.085 25.879 1.526 1.00 34.52 72 GLN C CA 1
ATOM 6385 C C . GLN C 1 72 ? 49.205 27.399 1.734 1.00 34.81 72 GLN C C 1
ATOM 6386 O O . GLN C 1 72 ? 48.322 28.040 2.311 1.00 34.41 72 GLN C O 1
ATOM 6392 N N . ALA C 1 73 ? 50.288 27.970 1.217 1.00 34.17 73 ALA C N 1
ATOM 6393 C CA . ALA C 1 73 ? 50.547 29.399 1.356 1.00 33.06 73 ALA C CA 1
ATOM 6394 C C . ALA C 1 73 ? 49.469 30.217 0.726 1.00 31.91 73 ALA C C 1
ATOM 6395 O O . ALA C 1 73 ? 48.992 31.181 1.329 1.00 28.24 73 ALA C O 1
ATOM 6397 N N . ARG C 1 74 ? 49.092 29.831 -0.493 1.00 31.50 74 ARG C N 1
ATOM 6398 C CA . ARG C 1 74 ? 48.071 30.567 -1.225 1.00 34.68 74 ARG C CA 1
ATOM 6399 C C . ARG C 1 74 ? 46.732 30.515 -0.507 1.00 34.80 74 ARG C C 1
ATOM 6400 O O . ARG C 1 74 ? 46.130 31.561 -0.241 1.00 36.28 74 ARG C O 1
ATOM 6408 N N . LEU C 1 75 ? 46.275 29.318 -0.154 1.00 33.21 75 LEU C N 1
ATOM 6409 C CA . LEU C 1 75 ? 45.008 29.227 0.535 1.00 32.55 75 LEU C CA 1
ATOM 6410 C C . LEU C 1 75 ? 45.083 30.067 1.812 1.00 32.12 75 LEU C C 1
ATOM 6411 O O . LEU C 1 75 ? 44.140 30.786 2.147 1.00 33.69 75 LEU C O 1
ATOM 6416 N N . GLY C 1 76 ? 46.205 29.976 2.518 1.00 32.06 76 GLY C N 1
ATOM 6417 C CA . GLY C 1 76 ? 46.380 30.747 3.736 1.00 30.18 76 GLY C CA 1
ATOM 6418 C C . GLY C 1 76 ? 46.284 32.247 3.489 1.00 31.09 76 GLY C C 1
ATOM 6419 O O . GLY C 1 76 ? 45.623 32.962 4.238 1.00 28.74 76 GLY C O 1
ATOM 6420 N N . ARG C 1 77 ? 46.942 32.742 2.443 1.00 32.40 77 ARG C N 1
ATOM 6421 C CA . ARG C 1 77 ? 46.857 34.170 2.163 1.00 33.27 77 ARG C CA 1
ATOM 6422 C C . ARG C 1 77 ? 45.430 34.509 1.790 1.00 32.22 77 ARG C C 1
ATOM 6423 O O . ARG C 1 77 ? 44.883 35.523 2.242 1.00 34.01 77 ARG C O 1
ATOM 6431 N N . LEU C 1 78 ? 44.819 33.658 0.976 1.00 29.98 78 LEU C N 1
ATOM 6432 C CA . LEU C 1 78 ? 43.438 33.886 0.549 1.00 28.39 78 LEU C CA 1
ATOM 6433 C C . LEU C 1 78 ? 42.440 33.940 1.687 1.00 27.11 78 LEU C C 1
ATOM 6434 O O . LEU C 1 78 ? 41.666 34.876 1.791 1.00 28.29 78 LEU C O 1
ATOM 6439 N N . LEU C 1 79 ? 42.433 32.953 2.562 1.00 26.59 79 LEU C N 1
ATOM 6440 C CA . LEU C 1 79 ? 41.431 33.001 3.614 1.00 28.48 79 LEU C CA 1
ATOM 6441 C C . LEU C 1 79 ? 41.706 34.113 4.623 1.00 30.58 79 LEU C C 1
ATOM 6442 O O . LEU C 1 79 ? 40.808 34.527 5.364 1.00 30.02 79 LEU C O 1
ATOM 6447 N N . ALA C 1 80 ? 42.946 34.603 4.660 1.00 31.68 80 ALA C N 1
ATOM 6448 C CA . ALA C 1 80 ? 43.299 35.643 5.625 1.00 31.04 80 ALA C CA 1
ATOM 6449 C C . ALA C 1 80 ? 42.801 37.009 5.222 1.00 30.57 80 ALA C C 1
ATOM 6450 O O . ALA C 1 80 ? 42.332 37.773 6.058 1.00 31.08 80 ALA C O 1
ATOM 6452 N N . ALA C 1 81 ? 42.870 37.307 3.936 1.00 30.75 81 ALA C N 1
ATOM 6453 C CA . ALA C 1 81 ? 42.445 38.610 3.469 1.00 35.06 81 ALA C CA 1
ATOM 6454 C C . ALA C 1 81 ? 40.991 38.723 3.019 1.00 38.34 81 ALA C C 1
ATOM 6455 O O . ALA C 1 81 ? 40.431 39.818 3.021 1.00 40.14 81 ALA C O 1
ATOM 6457 N N . LYS C 1 82 ? 40.391 37.595 2.649 1.00 41.28 82 LYS C N 1
ATOM 6458 C CA . LYS C 1 82 ? 39.004 37.526 2.168 1.00 42.77 82 LYS C CA 1
ATOM 6459 C C . LYS C 1 82 ? 37.984 38.266 3.026 1.00 41.69 82 LYS C C 1
ATOM 6460 O O . LYS C 1 82 ? 37.809 37.968 4.199 1.00 40.09 82 LYS C O 1
ATOM 6466 N N . PRO C 1 83 ? 37.282 39.238 2.432 1.00 41.96 83 PRO C N 1
ATOM 6467 C CA . PRO C 1 83 ? 36.275 40.012 3.169 1.00 42.21 83 PRO C CA 1
ATOM 6468 C C . PRO C 1 83 ? 35.151 39.084 3.602 1.00 41.51 83 PRO C C 1
ATOM 6469 O O . PRO C 1 83 ? 34.771 38.178 2.866 1.00 41.61 83 PRO C O 1
ATOM 6473 N N . GLY C 1 84 ? 34.635 39.297 4.798 1.00 39.72 84 GLY C N 1
ATOM 6474 C CA . GLY C 1 84 ? 33.548 38.464 5.269 1.00 39.79 84 GLY C CA 1
ATOM 6475 C C . GLY C 1 84 ? 33.923 37.120 5.860 1.00 41.60 84 GLY C C 1
ATOM 6476 O O . GLY C 1 84 ? 33.045 36.391 6.338 1.00 42.92 84 GLY C O 1
ATOM 6477 N N . ALA C 1 85 ? 35.211 36.784 5.830 1.00 40.02 85 ALA C N 1
ATOM 6478 C CA . ALA C 1 85 ? 35.700 35.522 6.380 1.00 38.32 85 ALA C CA 1
ATOM 6479 C C . ALA C 1 85 ? 35.136 35.253 7.770 1.00 37.62 85 ALA C C 1
ATOM 6480 O O . ALA C 1 85 ? 34.972 36.174 8.571 1.00 40.19 85 ALA C O 1
ATOM 6482 N N . THR C 1 86 ? 34.851 33.993 8.068 1.00 35.67 86 THR C N 1
ATOM 6483 C CA . THR C 1 86 ? 34.337 33.652 9.391 1.00 35.19 86 THR C CA 1
ATOM 6484 C C . THR C 1 86 ? 35.543 33.501 10.317 1.00 35.04 86 THR C C 1
ATOM 6485 O O . THR C 1 86 ? 36.703 33.574 9.875 1.00 36.17 86 THR C O 1
ATOM 6489 N N . GLU C 1 87 ? 35.283 33.287 11.596 1.00 33.58 87 GLU C N 1
ATOM 6490 C CA . GLU C 1 87 ? 36.365 33.111 12.521 1.00 35.18 87 GLU C CA 1
ATOM 6491 C C . GLU C 1 87 ? 37.066 31.794 12.173 1.00 35.16 87 GLU C C 1
ATOM 6492 O O . GLU C 1 87 ? 38.297 31.693 12.192 1.00 35.68 87 GLU C O 1
ATOM 6498 N N . ALA C 1 88 ? 36.269 30.784 11.843 1.00 33.68 88 ALA C N 1
ATOM 6499 C CA . ALA C 1 88 ? 36.792 29.474 11.466 1.00 31.04 88 ALA C CA 1
ATOM 6500 C C . ALA C 1 88 ? 37.878 29.584 10.386 1.00 27.80 88 ALA C C 1
ATOM 6501 O O . ALA C 1 88 ? 38.959 28.997 10.499 1.00 24.59 88 ALA C O 1
ATOM 6503 N N . GLU C 1 89 ? 37.552 30.302 9.321 1.00 23.56 89 GLU C N 1
ATOM 6504 C CA . GLU C 1 89 ? 38.477 30.500 8.222 1.00 26.84 89 GLU C CA 1
ATOM 6505 C C . GLU C 1 89 ? 39.716 31.281 8.669 1.00 26.85 89 GLU C C 1
ATOM 6506 O O . GLU C 1 89 ? 40.808 31.008 8.198 1.00 26.82 89 GLU C O 1
ATOM 6512 N N . HIS C 1 90 ? 39.540 32.261 9.557 1.00 25.27 90 HIS C N 1
ATOM 6513 C CA . HIS C 1 90 ? 40.671 33.022 10.072 1.00 26.09 90 HIS C CA 1
ATOM 6514 C C . HIS C 1 90 ? 41.652 32.108 10.809 1.00 26.57 90 HIS C C 1
ATOM 6515 O O . HIS C 1 90 ? 42.862 32.204 10.605 1.00 25.23 90 HIS C O 1
ATOM 6522 N N . HIS C 1 91 ? 41.133 31.213 11.645 1.00 26.47 91 HIS C N 1
ATOM 6523 C CA . HIS C 1 91 ? 41.991 30.279 12.367 1.00 29.05 91 HIS C CA 1
ATOM 6524 C C . HIS C 1 91 ? 42.625 29.303 11.370 1.00 30.95 91 HIS C C 1
ATOM 6525 O O . HIS C 1 91 ? 43.758 28.865 11.568 1.00 32.65 91 HIS C O 1
ATOM 6532 N N . GLU C 1 92 ? 41.916 28.971 10.294 1.00 28.79 92 GLU C N 1
ATOM 6533 C CA . GLU C 1 92 ? 42.469 28.042 9.314 1.00 28.88 92 GLU C CA 1
ATOM 6534 C C . GLU C 1 92 ? 43.586 28.747 8.558 1.00 28.96 92 GLU C C 1
ATOM 6535 O O . GLU C 1 92 ? 44.617 28.142 8.234 1.00 31.28 92 GLU C O 1
ATOM 6541 N N . ALA C 1 93 ? 43.381 30.029 8.275 1.00 27.42 93 ALA C N 1
ATOM 6542 C CA . ALA C 1 93 ? 44.374 30.822 7.563 1.00 26.78 93 ALA C CA 1
ATOM 6543 C C . ALA C 1 93 ? 45.659 30.894 8.398 1.00 24.82 93 ALA C C 1
ATOM 6544 O O . ALA C 1 93 ? 46.749 30.673 7.882 1.00 22.99 93 ALA C O 1
ATOM 6546 N N . GLU C 1 94 ? 45.517 31.162 9.690 1.00 25.87 94 GLU C N 1
ATOM 6547 C CA . GLU C 1 94 ? 46.672 31.224 10.569 1.00 30.19 94 GLU C CA 1
ATOM 6548 C C . GLU C 1 94 ? 47.467 29.921 10.481 1.00 30.35 94 GLU C C 1
ATOM 6549 O O . GLU C 1 94 ? 48.691 29.931 10.285 1.00 32.67 94 GLU C O 1
ATOM 6555 N N . SER C 1 95 ? 46.764 28.803 10.605 1.00 29.84 95 SER C N 1
ATOM 6556 C CA . SER C 1 95 ? 47.393 27.493 10.558 1.00 27.67 95 SER C CA 1
ATOM 6557 C C . SER C 1 95 ? 48.038 27.186 9.228 1.00 27.67 95 SER C C 1
ATOM 6558 O O . SER C 1 95 ? 49.089 26.551 9.174 1.00 27.74 95 SER C O 1
ATOM 6561 N N . LEU C 1 96 ? 47.407 27.616 8.141 1.00 26.72 96 LEU C N 1
ATOM 6562 C CA . LEU C 1 96 ? 47.981 27.358 6.843 1.00 23.38 96 LEU C CA 1
ATOM 6563 C C . LEU C 1 96 ? 49.260 28.221 6.686 1.00 23.56 96 LEU C C 1
ATOM 6564 O O . LEU C 1 96 ? 50.268 27.765 6.176 1.00 22.24 96 LEU C O 1
ATOM 6569 N N . LEU C 1 97 ? 49.220 29.468 7.142 1.00 24.86 97 LEU C N 1
ATOM 6570 C CA . LEU C 1 97 ? 50.390 30.342 7.026 1.00 23.10 97 LEU C CA 1
ATOM 6571 C C . LEU C 1 97 ? 51.515 29.823 7.922 1.00 23.84 97 LEU C C 1
ATOM 6572 O O . LEU C 1 97 ? 52.650 29.669 7.464 1.00 22.83 97 LEU C O 1
ATOM 6577 N N . LYS C 1 98 ? 51.214 29.521 9.179 1.00 22.00 98 LYS C N 1
ATOM 6578 C CA . LYS C 1 98 ? 52.268 29.035 10.056 1.00 26.22 98 LYS C CA 1
ATOM 6579 C C . LYS C 1 98 ? 53.015 27.829 9.462 1.00 29.96 98 LYS C C 1
ATOM 6580 O O . LYS C 1 98 ? 54.252 27.760 9.522 1.00 31.59 98 LYS C O 1
ATOM 6586 N N . LYS C 1 99 ? 52.263 26.919 8.844 1.00 31.68 99 LYS C N 1
ATOM 6587 C CA . LYS C 1 99 ? 52.822 25.725 8.235 1.00 31.34 99 LYS C CA 1
ATOM 6588 C C . LYS C 1 99 ? 53.657 26.045 6.995 1.00 30.93 99 LYS C C 1
ATOM 6589 O O . LYS C 1 99 ? 54.818 25.640 6.894 1.00 31.55 99 LYS C O 1
ATOM 6595 N N . ALA C 1 100 ? 53.075 26.752 6.044 1.00 30.96 100 ALA C N 1
ATOM 6596 C CA . ALA C 1 100 ? 53.817 27.086 4.844 1.00 32.29 100 ALA C CA 1
ATOM 6597 C C . ALA C 1 100 ? 55.093 27.799 5.277 1.00 35.36 100 ALA C C 1
ATOM 6598 O O . ALA C 1 100 ? 56.160 27.638 4.665 1.00 36.24 100 ALA C O 1
ATOM 6600 N N . PHE C 1 101 ? 54.985 28.575 6.351 1.00 37.41 101 PHE C N 1
ATOM 6601 C CA . PHE C 1 101 ? 56.128 29.318 6.873 1.00 38.74 101 PHE C CA 1
ATOM 6602 C C . PHE C 1 101 ? 57.171 28.387 7.476 1.00 38.45 101 PHE C C 1
ATOM 6603 O O . PHE C 1 101 ? 58.352 28.476 7.150 1.00 37.09 101 PHE C O 1
ATOM 6611 N N . ALA C 1 102 ? 56.743 27.503 8.369 1.00 38.40 102 ALA C N 1
ATOM 6612 C CA . ALA C 1 102 ? 57.680 26.567 8.984 1.00 39.19 102 ALA C CA 1
ATOM 6613 C C . ALA C 1 102 ? 58.452 25.798 7.903 1.00 39.98 102 ALA C C 1
ATOM 6614 O O . ALA C 1 102 ? 59.595 25.405 8.099 1.00 43.18 102 ALA C O 1
ATOM 6616 N N . ASN C 1 103 ? 57.823 25.613 6.753 1.00 39.76 103 ASN C N 1
ATOM 6617 C CA . ASN C 1 103 ? 58.419 24.897 5.646 1.00 40.45 103 ASN C CA 1
ATOM 6618 C C . ASN C 1 103 ? 59.359 25.778 4.806 1.00 41.44 103 ASN C C 1
ATOM 6619 O O . ASN C 1 103 ? 60.022 25.291 3.880 1.00 42.92 103 ASN C O 1
ATOM 6624 N N . GLY C 1 104 ? 59.413 27.073 5.107 1.00 41.08 104 GLY C N 1
ATOM 6625 C CA . GLY C 1 104 ? 60.272 27.963 4.337 1.00 36.76 104 GLY C CA 1
ATOM 6626 C C . GLY C 1 104 ? 59.632 28.585 3.100 1.00 36.86 104 GLY C C 1
ATOM 6627 O O . GLY C 1 104 ? 60.324 29.036 2.198 1.00 36.65 104 GLY C O 1
ATOM 6628 N N . GLU C 1 105 ? 58.310 28.616 3.027 1.00 39.09 105 GLU C N 1
ATOM 6629 C CA . GLU C 1 105 ? 57.648 29.228 1.872 1.00 39.87 105 GLU C CA 1
ATOM 6630 C C . GLU C 1 105 ? 57.695 30.754 2.002 1.00 38.78 105 GLU C C 1
ATOM 6631 O O . GLU C 1 105 ? 57.429 31.306 3.069 1.00 39.15 105 GLU C O 1
ATOM 6637 N N . GLY C 1 106 ? 58.050 31.439 0.925 1.00 37.46 106 GLY C N 1
ATOM 6638 C CA . GLY C 1 106 ? 58.100 32.885 0.998 1.00 35.88 106 GLY C CA 1
ATOM 6639 C C . GLY C 1 106 ? 56.694 33.444 0.934 1.00 34.26 106 GLY C C 1
ATOM 6640 O O . GLY C 1 106 ? 55.737 32.716 0.674 1.00 35.60 106 GLY C O 1
ATOM 6641 N N . ASN C 1 107 ? 56.561 34.740 1.185 1.00 33.57 107 ASN C N 1
ATOM 6642 C CA . ASN C 1 107 ? 55.273 35.411 1.143 1.00 29.83 107 ASN C CA 1
ATOM 6643 C C . ASN C 1 107 ? 54.258 34.873 2.151 1.00 28.67 107 ASN C C 1
ATOM 6644 O O . ASN C 1 107 ? 53.090 34.754 1.837 1.00 28.53 107 ASN C O 1
ATOM 6649 N N . THR C 1 108 ? 54.711 34.538 3.357 1.00 28.04 108 THR C N 1
ATOM 6650 C CA . THR C 1 108 ?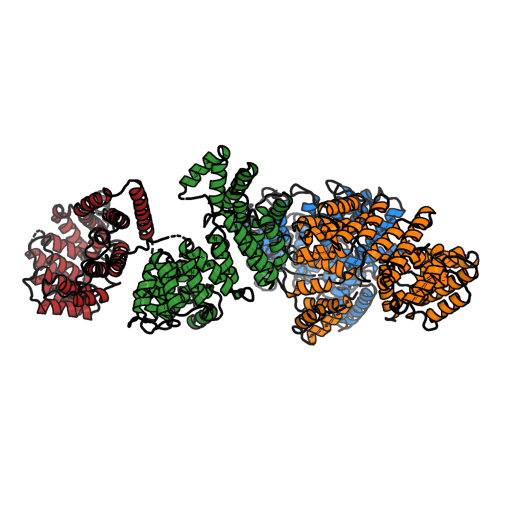 53.803 34.070 4.402 1.00 30.21 108 THR C CA 1
ATOM 6651 C C . THR C 1 108 ? 53.874 34.861 5.709 1.00 29.72 108 THR C C 1
ATOM 6652 O O . THR C 1 108 ? 52.849 35.105 6.314 1.00 32.62 108 THR C O 1
ATOM 6656 N N . LEU C 1 109 ? 55.059 35.264 6.160 1.00 29.76 109 LEU C N 1
ATOM 6657 C CA . LEU C 1 109 ? 55.154 36.018 7.419 1.00 28.66 109 LEU C CA 1
ATOM 6658 C C . LEU C 1 109 ? 54.348 37.330 7.417 1.00 26.79 109 LEU C C 1
ATOM 6659 O O . LEU C 1 109 ? 53.673 37.646 8.396 1.00 26.46 109 LEU C O 1
ATOM 6664 N N . ILE C 1 110 ? 54.400 38.088 6.333 1.00 24.37 110 ILE C N 1
ATOM 6665 C CA . ILE C 1 110 ? 53.633 39.316 6.302 1.00 25.20 110 ILE C CA 1
ATOM 6666 C C . ILE C 1 110 ? 52.142 39.005 6.317 1.00 25.83 110 ILE C C 1
ATOM 6667 O O . ILE C 1 110 ? 51.397 39.585 7.120 1.00 27.46 110 ILE C O 1
ATOM 6672 N N . PRO C 1 111 ? 51.681 38.088 5.438 1.00 26.61 111 PRO C N 1
ATOM 6673 C CA . PRO C 1 111 ? 50.252 37.748 5.428 1.00 27.77 111 PRO C CA 1
ATOM 6674 C C . PRO C 1 111 ? 49.771 37.384 6.833 1.00 27.87 111 PRO C C 1
ATOM 6675 O O . PRO C 1 111 ? 48.682 37.772 7.269 1.00 28.09 111 PRO C O 1
ATOM 6679 N N . LEU C 1 112 ? 50.604 36.650 7.544 1.00 27.00 112 LEU C N 1
ATOM 6680 C CA . LEU C 1 112 ? 50.271 36.244 8.904 1.00 29.65 112 LEU C CA 1
ATOM 6681 C C . LEU C 1 112 ? 50.296 37.421 9.925 1.00 29.56 112 LEU C C 1
ATOM 6682 O O . LEU C 1 112 ? 49.453 37.489 10.831 1.00 31.26 112 LEU C O 1
ATOM 6687 N N . ALA C 1 113 ? 51.247 38.345 9.797 1.00 27.83 113 ALA C N 1
ATOM 6688 C CA . ALA C 1 113 ? 51.281 39.474 10.742 1.00 26.99 113 ALA C CA 1
ATOM 6689 C C . ALA C 1 113 ? 50.039 40.332 10.497 1.00 25.35 113 ALA C C 1
ATOM 6690 O O . ALA C 1 113 ? 49.374 40.787 11.427 1.00 24.06 113 ALA C O 1
ATOM 6692 N N . MET C 1 114 ? 49.717 40.538 9.234 1.00 25.00 114 MET C N 1
ATOM 6693 C CA . MET C 1 114 ? 48.553 41.344 8.919 1.00 27.40 114 MET C CA 1
ATOM 6694 C C . MET C 1 114 ? 47.277 40.665 9.394 1.00 28.20 114 MET C C 1
ATOM 6695 O O . MET C 1 114 ? 46.323 41.331 9.806 1.00 28.48 114 MET C O 1
ATOM 6700 N N . LEU C 1 115 ? 47.269 39.336 9.374 1.00 29.18 115 LEU C N 1
ATOM 6701 C CA . LEU C 1 115 ? 46.099 38.598 9.849 1.00 30.46 115 LEU C CA 1
ATOM 6702 C C . LEU C 1 115 ? 45.862 38.929 11.319 1.00 29.51 115 LEU C C 1
ATOM 6703 O O . LEU C 1 115 ? 44.728 39.203 11.707 1.00 27.63 115 LEU C O 1
ATOM 6708 N N . TYR C 1 116 ? 46.925 38.923 12.131 1.00 30.78 116 TYR C N 1
ATOM 6709 C CA . TYR C 1 116 ? 46.784 39.249 13.556 1.00 29.16 116 TYR C CA 1
ATOM 6710 C C . TYR C 1 116 ? 46.511 40.737 13.749 1.00 29.84 116 TYR C C 1
ATOM 6711 O O . TYR C 1 116 ? 45.746 41.133 14.620 1.00 31.81 116 TYR C O 1
ATOM 6720 N N . LEU C 1 117 ? 47.152 41.573 12.949 1.00 30.10 117 LEU C N 1
ATOM 6721 C CA . LEU C 1 117 ? 46.934 43.015 13.087 1.00 31.40 117 LEU C CA 1
ATOM 6722 C C . LEU C 1 117 ? 45.531 43.421 12.629 1.00 32.57 117 LEU C C 1
ATOM 6723 O O . LEU C 1 117 ? 44.863 44.207 13.290 1.00 35.20 117 LEU C O 1
ATOM 6728 N N . GLN C 1 118 ? 45.070 42.870 11.512 1.00 32.54 118 GLN C N 1
ATOM 6729 C CA . GLN C 1 118 ? 43.755 43.238 10.982 1.00 31.58 118 GLN C CA 1
ATOM 6730 C C . GLN C 1 118 ? 42.561 42.681 11.782 1.00 30.64 118 GLN C C 1
ATOM 6731 O O . GLN C 1 118 ? 41.493 43.269 11.799 1.00 31.52 118 GLN C O 1
ATOM 6737 N N . TYR C 1 119 ? 42.760 41.566 12.465 1.00 30.19 119 TYR C N 1
ATOM 6738 C CA . TYR C 1 119 ? 41.688 40.944 13.207 1.00 30.21 119 TYR C CA 1
ATOM 6739 C C . TYR C 1 119 ? 42.109 40.444 14.577 1.00 32.89 119 TYR C C 1
ATOM 6740 O O . TYR C 1 119 ? 42.016 39.252 14.841 1.00 33.29 119 TYR C O 1
ATOM 6749 N N . PRO C 1 120 ? 42.595 41.344 15.460 1.00 35.07 120 PRO C N 1
ATOM 6750 C CA . PRO C 1 120 ? 43.016 40.937 16.809 1.00 34.16 120 PRO C CA 1
ATOM 6751 C C . PRO C 1 120 ? 41.929 40.162 17.537 1.00 35.26 120 PRO C C 1
ATOM 6752 O O . PRO C 1 120 ? 42.216 39.227 18.272 1.00 35.94 120 PRO C O 1
ATOM 6756 N N . HIS C 1 121 ? 40.677 40.557 17.342 1.00 37.39 121 HIS C N 1
ATOM 6757 C CA . HIS C 1 121 ? 39.563 39.873 18.004 1.00 39.97 121 HIS C CA 1
ATOM 6758 C C . HIS C 1 121 ? 39.375 38.402 17.583 1.00 40.66 121 HIS C C 1
ATOM 6759 O O . HIS C 1 121 ? 38.750 37.631 18.310 1.00 42.85 121 HIS C O 1
ATOM 6766 N N . SER C 1 122 ? 39.906 38.007 16.430 1.00 37.82 122 SER C N 1
ATOM 6767 C CA . SER C 1 122 ? 39.775 36.626 16.017 1.00 37.98 122 SER C CA 1
ATOM 6768 C C . SER C 1 122 ? 40.856 35.829 16.722 1.00 38.54 122 SER C C 1
ATOM 6769 O O . SER C 1 122 ? 40.877 34.601 16.668 1.00 38.51 122 SER C O 1
ATOM 6772 N N . PHE C 1 123 ? 41.757 36.529 17.390 1.00 36.52 123 PHE C N 1
ATOM 6773 C CA . PHE C 1 123 ? 42.851 35.839 18.028 1.00 38.79 123 PHE C CA 1
ATOM 6774 C C . PHE C 1 123 ? 43.126 36.194 19.473 1.00 42.06 123 PHE C C 1
ATOM 6775 O O . PHE C 1 123 ? 44.227 36.608 19.824 1.00 43.83 123 PHE C O 1
ATOM 6783 N N . PRO C 1 124 ? 42.121 36.001 20.338 1.00 46.36 124 PRO C N 1
ATOM 6784 C CA . PRO C 1 124 ? 42.206 36.290 21.769 1.00 47.37 124 PRO C CA 1
ATOM 6785 C C . PRO C 1 124 ? 43.478 35.804 22.463 1.00 49.45 124 PRO C C 1
ATOM 6786 O O . PRO C 1 124 ? 44.027 36.497 23.321 1.00 52.95 124 PRO C O 1
ATOM 6790 N N . ASN C 1 125 ? 43.966 34.630 22.095 1.00 49.10 125 ASN C N 1
ATOM 6791 C CA . ASN C 1 125 ? 45.146 34.109 22.758 1.00 49.16 125 ASN C CA 1
ATOM 6792 C C . ASN C 1 125 ? 46.446 34.513 22.098 1.00 49.55 125 ASN C C 1
ATOM 6793 O O . ASN C 1 125 ? 47.500 33.913 22.359 1.00 49.51 125 ASN C O 1
ATOM 6798 N N . VAL C 1 126 ? 46.382 35.528 21.244 1.00 46.97 126 VAL C N 1
ATOM 6799 C CA . VAL C 1 126 ? 47.574 35.983 20.546 1.00 44.54 126 VAL C CA 1
ATOM 6800 C C . VAL C 1 126 ? 47.816 37.466 20.715 1.00 43.10 126 VAL C C 1
ATOM 6801 O O . VAL C 1 126 ? 46.871 38.264 20.717 1.00 43.35 126 VAL C O 1
ATOM 6805 N N . ASN C 1 127 ? 49.084 37.833 20.874 1.00 39.53 127 ASN C N 1
ATOM 6806 C CA . ASN C 1 127 ? 49.443 39.246 20.971 1.00 35.90 127 ASN C CA 1
ATOM 6807 C C . ASN C 1 127 ? 50.393 39.577 19.814 1.00 31.83 127 ASN C C 1
ATOM 6808 O O . ASN C 1 127 ? 51.543 39.116 19.778 1.00 30.11 127 ASN C O 1
ATOM 6813 N N . ALA C 1 128 ? 49.918 40.390 18.874 1.00 29.04 128 ALA C N 1
ATOM 6814 C CA . ALA C 1 128 ? 50.726 40.756 17.708 1.00 27.12 128 ALA C CA 1
ATOM 6815 C C . ALA C 1 128 ? 52.129 41.330 17.995 1.00 25.87 128 ALA C C 1
ATOM 6816 O O . ALA C 1 128 ? 53.091 40.919 17.374 1.00 27.30 128 ALA C O 1
ATOM 6818 N N . GLN C 1 129 ? 52.259 42.266 18.931 1.00 27.87 129 GLN C N 1
ATOM 6819 C CA . GLN C 1 129 ? 53.576 42.840 19.246 1.00 27.03 129 GLN C CA 1
ATOM 6820 C C . GLN C 1 129 ? 54.456 41.710 19.769 1.00 28.88 129 GLN C C 1
ATOM 6821 O O . GLN C 1 129 ? 55.631 41.561 19.382 1.00 27.36 129 GLN C O 1
ATOM 6827 N N . GLN C 1 130 ? 53.857 40.902 20.642 1.00 29.82 130 GLN C N 1
ATOM 6828 C CA . GLN C 1 130 ? 54.519 39.746 21.249 1.00 30.86 130 GLN C CA 1
ATOM 6829 C C . GLN C 1 130 ? 55.147 38.926 20.131 1.00 29.79 130 GLN C C 1
ATOM 6830 O O . GLN C 1 130 ? 56.364 38.744 20.058 1.00 29.67 130 GLN C O 1
ATOM 6836 N N . GLN C 1 131 ? 54.280 38.455 19.242 1.00 30.40 131 GLN C N 1
ATOM 6837 C CA . GLN C 1 131 ? 54.676 37.626 18.121 1.00 30.48 131 GLN C CA 1
ATOM 6838 C C . GLN C 1 131 ? 55.718 38.262 17.252 1.00 30.03 131 GLN C C 1
ATOM 6839 O O . GLN C 1 131 ? 56.743 37.656 16.972 1.00 30.70 131 GLN C O 1
ATOM 6845 N N . ILE C 1 132 ? 55.458 39.492 16.818 1.00 30.54 132 ILE C N 1
ATOM 6846 C CA . ILE C 1 132 ? 56.392 40.192 15.944 1.00 29.54 132 ILE C CA 1
ATOM 6847 C C . ILE C 1 132 ? 57.738 40.455 16.617 1.00 32.09 132 ILE C C 1
ATOM 6848 O O . ILE C 1 132 ? 58.792 40.313 15.981 1.00 29.38 132 ILE C O 1
ATOM 6853 N N . SER C 1 133 ? 57.734 40.829 17.896 1.00 31.67 133 SER C N 1
ATOM 6854 C CA . SER C 1 133 ? 59.025 40.998 18.544 1.00 34.02 133 SER C CA 1
ATOM 6855 C C . SER C 1 133 ? 59.752 39.650 18.502 1.00 35.61 133 SER C C 1
ATOM 6856 O O . SER C 1 133 ? 60.966 39.594 18.266 1.00 37.46 133 SER C O 1
ATOM 6859 N N . GLN C 1 134 ? 59.019 38.561 18.716 1.00 35.78 134 GLN C N 1
ATOM 6860 C CA . GLN C 1 134 ? 59.643 37.235 18.667 1.00 37.60 134 GLN C CA 1
ATOM 6861 C C . GLN C 1 134 ? 60.283 37.000 17.305 1.00 36.23 134 GLN C C 1
ATOM 6862 O O . GLN C 1 134 ? 61.385 36.475 17.230 1.00 40.21 134 GLN C O 1
ATOM 6868 N N . TRP C 1 135 ? 59.615 37.394 16.224 1.00 34.38 135 TRP C N 1
ATOM 6869 C CA . TRP C 1 135 ? 60.184 37.199 14.887 1.00 33.45 135 TRP C CA 1
ATOM 6870 C C . TRP C 1 135 ? 61.406 38.080 14.678 1.00 33.60 135 TRP C C 1
ATOM 6871 O O . TRP C 1 135 ? 62.347 37.677 13.989 1.00 35.34 135 TRP C O 1
ATOM 6882 N N . GLN C 1 136 ? 61.396 39.278 15.259 1.00 32.68 136 GLN C N 1
ATOM 6883 C CA . GLN C 1 136 ? 62.544 40.165 15.126 1.00 32.17 136 GLN C CA 1
ATOM 6884 C C . GLN C 1 136 ? 63.740 39.537 15.838 1.00 32.34 136 GLN C C 1
ATOM 6885 O O . GLN C 1 136 ? 64.831 39.424 15.249 1.00 30.07 136 GLN C O 1
ATOM 6891 N N . ALA C 1 137 ? 63.531 39.100 17.083 1.00 30.22 137 ALA C N 1
ATOM 6892 C CA . ALA C 1 137 ? 64.627 38.494 17.847 1.00 30.83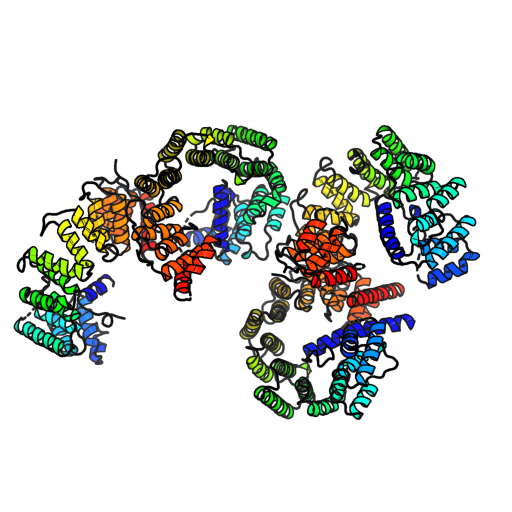 137 ALA C CA 1
ATOM 6893 C C . ALA C 1 137 ? 65.141 37.260 17.129 1.00 32.62 137 ALA C C 1
ATOM 6894 O O . ALA C 1 137 ? 66.313 36.916 17.234 1.00 33.68 137 ALA C O 1
ATOM 6896 N N . ALA C 1 138 ? 64.270 36.599 16.385 1.00 32.55 138 ALA C N 1
ATOM 6897 C CA . ALA C 1 138 ? 64.689 35.410 15.678 1.00 35.09 138 ALA C CA 1
ATOM 6898 C C . ALA C 1 138 ? 65.441 35.721 14.407 1.00 37.07 138 ALA C C 1
ATOM 6899 O O . ALA C 1 138 ? 66.005 34.820 13.804 1.00 39.85 138 ALA C O 1
ATOM 6901 N N . GLY C 1 139 ? 65.443 36.978 13.967 1.00 38.34 139 GLY C N 1
ATOM 6902 C CA . GLY C 1 139 ? 66.171 37.302 12.742 1.00 38.65 139 GLY C CA 1
ATOM 6903 C C . GLY C 1 139 ? 65.458 37.168 11.392 1.00 39.90 139 GLY C C 1
ATOM 6904 O O . GLY C 1 139 ? 66.094 37.299 10.338 1.00 40.88 139 GLY C O 1
ATOM 6905 N N . TYR C 1 140 ? 64.147 36.921 11.384 1.00 39.21 140 TYR C N 1
ATOM 6906 C CA . TYR C 1 140 ? 63.443 36.802 10.108 1.00 36.18 140 TYR C CA 1
ATOM 6907 C C . TYR C 1 140 ? 63.450 38.181 9.475 1.00 33.79 140 TYR C C 1
ATOM 6908 O O . TYR C 1 140 ? 62.957 39.136 10.056 1.00 33.41 140 TYR C O 1
ATOM 6917 N N . PRO C 1 141 ? 64.023 38.302 8.279 1.00 34.18 141 PRO C N 1
ATOM 6918 C CA . PRO C 1 141 ? 64.115 39.575 7.543 1.00 34.08 141 PRO C CA 1
ATOM 6919 C C . PRO C 1 141 ? 62.883 40.488 7.393 1.00 34.99 141 PRO C C 1
ATOM 6920 O O . PRO C 1 141 ? 63.033 41.718 7.356 1.00 37.95 141 PRO C O 1
ATOM 6924 N N . GLU C 1 142 ? 61.678 39.921 7.320 1.00 30.97 142 GLU C N 1
ATOM 6925 C CA . GLU C 1 142 ? 60.477 40.741 7.153 1.00 26.13 142 GLU C CA 1
ATOM 6926 C C . GLU C 1 142 ? 59.868 41.218 8.473 1.00 25.22 142 GLU C C 1
ATOM 6927 O O . GLU C 1 142 ? 58.948 42.048 8.484 1.00 23.10 142 GLU C O 1
ATOM 6933 N N . ALA C 1 143 ? 60.405 40.730 9.589 1.00 21.10 143 ALA C N 1
ATOM 6934 C CA . ALA C 1 143 ? 59.885 41.116 10.881 1.00 22.41 143 ALA C CA 1
ATOM 6935 C C . ALA C 1 143 ? 59.944 42.628 11.120 1.00 22.60 143 ALA C C 1
ATOM 6936 O O . ALA C 1 143 ? 59.156 43.166 11.883 1.00 23.02 143 ALA C O 1
ATOM 6938 N N . GLY C 1 144 ? 60.878 43.316 10.468 1.00 24.98 144 GLY C N 1
ATOM 6939 C CA . GLY C 1 144 ? 60.976 44.760 10.637 1.00 23.88 144 GLY C CA 1
ATOM 6940 C C . GLY C 1 144 ? 59.756 45.407 10.018 1.00 22.87 144 GLY C C 1
ATOM 6941 O O . GLY C 1 144 ? 59.067 46.238 10.633 1.00 22.93 144 GLY C O 1
ATOM 6942 N N . LEU C 1 145 ? 59.464 44.995 8.794 1.00 22.86 145 LEU C N 1
ATOM 6943 C CA . LEU C 1 145 ? 58.294 45.509 8.112 1.00 24.71 145 LEU C CA 1
ATOM 6944 C C . LEU C 1 145 ? 57.014 45.270 8.940 1.00 23.91 145 LEU C C 1
ATOM 6945 O O . LEU C 1 145 ? 56.148 46.165 9.048 1.00 25.01 145 LEU C O 1
ATOM 6950 N N . ALA C 1 146 ? 56.907 44.087 9.546 1.00 20.91 146 ALA C N 1
ATOM 6951 C CA . ALA C 1 146 ? 55.718 43.755 10.333 1.00 21.54 146 ALA C CA 1
ATOM 6952 C C . ALA C 1 146 ? 55.566 44.660 11.532 1.00 20.59 146 ALA C C 1
ATOM 6953 O O . ALA C 1 146 ? 54.441 44.966 11.959 1.00 22.10 146 ALA C O 1
ATOM 6955 N N . GLN C 1 147 ? 56.695 45.082 12.089 1.00 20.62 147 GLN C N 1
ATOM 6956 C CA . GLN C 1 147 ? 56.676 45.960 13.257 1.00 19.92 147 GLN C CA 1
ATOM 6957 C C . GLN C 1 147 ? 56.123 47.316 12.811 1.00 20.45 147 GLN C C 1
ATOM 6958 O O . GLN C 1 147 ? 55.306 47.935 13.490 1.00 17.51 147 GLN C O 1
ATOM 6964 N N . VAL C 1 148 ? 56.558 47.768 11.642 1.00 21.84 148 VAL C N 1
ATOM 6965 C CA . VAL C 1 148 ? 56.070 49.035 11.152 1.00 22.95 148 VAL C CA 1
ATOM 6966 C C . VAL C 1 148 ? 54.599 48.875 10.829 1.00 23.24 148 VAL C C 1
ATOM 6967 O O . VAL C 1 148 ? 53.805 49.751 11.182 1.00 23.22 148 VAL C O 1
ATOM 6971 N N . LEU C 1 149 ? 54.211 47.776 10.178 1.00 22.05 149 LEU C N 1
ATOM 6972 C CA . LEU C 1 149 ? 52.772 47.592 9.903 1.00 23.28 149 LEU C CA 1
ATOM 6973 C C . LEU C 1 149 ? 52.002 47.643 11.226 1.00 22.54 149 LEU C C 1
ATOM 6974 O O . LEU C 1 149 ? 50.882 48.176 11.289 1.00 20.58 149 LEU C O 1
ATOM 6979 N N . LEU C 1 150 ? 52.604 47.114 12.294 1.00 22.75 150 LEU C N 1
ATOM 6980 C CA . LEU C 1 150 ? 51.934 47.154 13.599 1.00 25.47 150 LEU C CA 1
ATOM 6981 C C . LEU C 1 150 ? 51.687 48.609 14.062 1.00 25.97 150 LEU C C 1
ATOM 6982 O O . LEU C 1 150 ? 50.561 48.958 14.471 1.00 28.24 150 LEU C O 1
ATOM 6987 N N . TYR C 1 151 ? 52.719 49.460 13.987 1.00 25.75 151 TYR C N 1
ATOM 6988 C CA . TYR C 1 151 ? 52.581 50.874 14.392 1.00 22.85 151 TYR C CA 1
ATOM 6989 C C . TYR C 1 151 ? 51.506 51.531 13.548 1.00 23.54 151 TYR C C 1
ATOM 6990 O O . TYR C 1 151 ? 50.577 52.167 14.073 1.00 21.87 151 TYR C O 1
ATOM 6999 N N . ARG C 1 152 ? 51.596 51.360 12.233 1.00 23.23 152 ARG C N 1
ATOM 7000 C CA . ARG C 1 152 ? 50.558 51.963 11.386 1.00 25.35 152 ARG C CA 1
ATOM 7001 C C . ARG C 1 152 ? 49.148 51.409 11.565 1.00 25.31 152 ARG C C 1
ATOM 7002 O O . ARG C 1 152 ? 48.192 52.177 11.528 1.00 26.37 152 ARG C O 1
ATOM 7010 N N . THR C 1 153 ? 49.010 50.101 11.786 1.00 27.58 153 THR C N 1
ATOM 7011 C CA . THR C 1 153 ? 47.682 49.493 11.942 1.00 26.88 153 THR C CA 1
ATOM 7012 C C . THR C 1 153 ? 47.061 49.925 13.255 1.00 26.56 153 THR C C 1
ATOM 7013 O O . THR C 1 153 ? 45.891 50.238 13.307 1.00 24.73 153 THR C O 1
ATOM 7017 N N . GLN C 1 154 ? 47.849 49.927 14.324 1.00 26.70 154 GLN C N 1
ATOM 7018 C CA . GLN C 1 154 ? 47.325 50.314 15.628 1.00 28.76 154 GLN C CA 1
ATOM 7019 C C . GLN C 1 154 ? 47.245 51.853 15.841 1.00 29.48 154 GLN C C 1
ATOM 7020 O O . GLN C 1 154 ? 46.676 52.315 16.823 1.00 32.01 154 GLN C O 1
ATOM 7026 N N . GLY C 1 155 ? 47.779 52.641 14.904 1.00 29.62 155 GLY C N 1
ATOM 7027 C CA . GLY C 1 155 ? 47.721 54.098 15.018 1.00 25.92 155 GLY C CA 1
ATOM 7028 C C . GLY C 1 155 ? 48.596 54.713 16.108 1.00 26.02 155 GLY C C 1
ATOM 7029 O O . GLY C 1 155 ? 48.254 55.720 16.696 1.00 26.22 155 GLY C O 1
ATOM 7030 N N . THR C 1 156 ? 49.736 54.099 16.373 1.00 24.39 156 THR C N 1
ATOM 7031 C CA . THR C 1 156 ? 50.641 54.554 17.385 1.00 25.39 156 THR C CA 1
ATOM 7032 C C . THR C 1 156 ? 51.949 54.967 16.722 1.00 26.70 156 THR C C 1
ATOM 7033 O O . THR C 1 156 ? 52.963 55.108 17.394 1.00 28.26 156 THR C O 1
ATOM 7037 N N . TYR C 1 157 ? 51.932 55.130 15.405 1.00 26.79 157 TYR C N 1
ATOM 7038 C CA . TYR C 1 157 ? 53.141 55.493 14.658 1.00 27.09 157 TYR C CA 1
ATOM 7039 C C . TYR C 1 157 ? 53.880 56.750 15.170 1.00 28.58 157 TYR C C 1
ATOM 7040 O O . TYR C 1 157 ? 55.102 56.766 15.253 1.00 27.62 157 TYR C O 1
ATOM 7049 N N . ASP C 1 158 ? 53.144 57.798 15.505 1.00 31.08 158 ASP C N 1
ATOM 7050 C CA . ASP C 1 158 ? 53.789 59.018 15.968 1.00 33.74 158 ASP C CA 1
ATOM 7051 C C . ASP C 1 158 ? 54.491 58.865 17.305 1.00 35.00 158 ASP C C 1
ATOM 7052 O O . ASP C 1 158 ? 55.302 59.706 17.659 1.00 38.30 158 ASP C O 1
ATOM 7057 N N . GLN C 1 159 ? 54.183 57.812 18.055 1.00 33.75 159 GLN C N 1
ATOM 7058 C CA . GLN C 1 159 ? 54.852 57.599 19.326 1.00 32.05 159 GLN C CA 1
ATOM 7059 C C . GLN C 1 159 ? 56.064 56.703 19.131 1.00 32.54 159 GLN C C 1
ATOM 7060 O O . GLN C 1 159 ? 56.764 56.358 20.095 1.00 33.90 159 GLN C O 1
ATOM 7066 N N . HIS C 1 160 ? 56.339 56.343 17.882 1.00 29.68 160 HIS C N 1
ATOM 7067 C CA . HIS C 1 160 ? 57.455 55.454 17.612 1.00 27.91 160 HIS C CA 1
ATOM 7068 C C . HIS C 1 160 ? 58.428 55.887 16.534 1.00 27.53 160 HIS C C 1
ATOM 7069 O O . HIS C 1 160 ? 59.119 55.041 15.965 1.00 29.22 160 HIS C O 1
ATOM 7076 N N . LEU C 1 161 ? 58.499 57.177 16.224 1.00 28.39 161 LEU C N 1
ATOM 7077 C CA . LEU C 1 161 ? 59.451 57.613 15.197 1.00 27.43 161 LEU C CA 1
ATOM 7078 C C . LEU C 1 161 ? 60.853 56.995 15.399 1.00 27.14 161 LEU C C 1
ATOM 7079 O O . LEU C 1 161 ? 61.429 56.456 14.461 1.00 29.00 161 LEU C O 1
ATOM 7084 N N . ASP C 1 162 ? 61.412 57.043 16.608 1.00 28.46 162 ASP C N 1
ATOM 7085 C CA . ASP C 1 162 ? 62.755 56.478 16.794 1.00 30.13 162 ASP C CA 1
ATOM 7086 C C . ASP C 1 162 ? 62.836 54.977 16.481 1.00 28.02 162 ASP C C 1
ATOM 7087 O O . ASP C 1 162 ? 63.808 54.518 15.890 1.00 30.98 162 ASP C O 1
ATOM 7092 N N . ASP C 1 163 ? 61.831 54.197 16.847 1.00 26.76 163 ASP C N 1
ATOM 7093 C CA . ASP C 1 163 ? 61.908 52.772 16.534 1.00 26.85 163 ASP C CA 1
ATOM 7094 C C . ASP C 1 163 ? 61.790 52.537 15.038 1.00 27.45 163 ASP C C 1
ATOM 7095 O O . ASP C 1 163 ? 62.486 51.657 14.498 1.00 26.01 163 ASP C O 1
ATOM 7100 N N . VAL C 1 164 ? 60.900 53.295 14.372 1.00 26.27 164 VAL C N 1
ATOM 7101 C CA . VAL C 1 164 ? 60.703 53.153 12.912 1.00 25.32 164 VAL C CA 1
ATOM 7102 C C . VAL C 1 164 ? 62.011 53.457 12.217 1.00 26.37 164 VAL C C 1
ATOM 7103 O O . VAL C 1 164 ? 62.389 52.782 11.243 1.00 26.58 164 VAL C O 1
ATOM 7107 N N . GLU C 1 165 ? 62.698 54.488 12.709 1.00 28.30 165 GLU C N 1
ATOM 7108 C CA . GLU C 1 165 ? 63.982 54.879 12.113 1.00 29.99 165 GLU C CA 1
ATOM 7109 C C . GLU C 1 165 ? 65.020 53.764 12.255 1.00 27.71 165 GLU C C 1
ATOM 7110 O O . GLU C 1 165 ? 65.670 53.367 11.271 1.00 27.46 165 GLU C O 1
ATOM 7116 N N . ARG C 1 166 ? 65.161 53.255 13.479 1.00 26.41 166 ARG C N 1
ATOM 7117 C CA . ARG C 1 166 ? 66.115 52.193 13.739 1.00 28.03 166 ARG C CA 1
ATOM 7118 C C . ARG C 1 166 ? 65.831 50.948 12.886 1.00 28.18 166 ARG C C 1
ATOM 7119 O O . ARG C 1 166 ? 66.755 50.395 12.243 1.00 28.52 166 ARG C O 1
ATOM 7127 N N . ILE C 1 167 ? 64.558 50.526 12.865 1.00 27.85 167 ILE C N 1
ATOM 7128 C CA . ILE C 1 167 ? 64.113 49.346 12.101 1.00 27.08 167 ILE C CA 1
ATOM 7129 C C . ILE C 1 167 ? 64.286 49.505 10.603 1.00 28.57 167 ILE C C 1
ATOM 7130 O O . ILE C 1 167 ? 64.863 48.629 9.931 1.00 28.95 167 ILE C O 1
ATOM 7135 N N . CYS C 1 168 ? 63.789 50.615 10.068 1.00 28.70 168 CYS C N 1
ATOM 7136 C CA . CYS C 1 168 ? 63.916 50.842 8.634 1.00 28.34 168 CYS C CA 1
ATOM 7137 C C . CYS C 1 168 ? 65.328 51.108 8.153 1.00 28.20 168 CYS C C 1
ATOM 7138 O O . CYS C 1 168 ? 65.676 50.727 7.039 1.00 28.17 168 CYS C O 1
ATOM 7141 N N . LYS C 1 169 ? 66.169 51.749 8.962 1.00 29.34 169 LYS C N 1
ATOM 7142 C CA . LYS C 1 169 ? 67.557 51.913 8.513 1.00 32.01 169 LYS C CA 1
ATOM 7143 C C . LYS C 1 169 ? 68.192 50.514 8.376 1.00 29.41 169 LYS C C 1
ATOM 7144 O O . LYS C 1 169 ? 68.935 50.241 7.448 1.00 26.31 169 LYS C O 1
ATOM 7150 N N . ALA C 1 170 ? 67.872 49.611 9.295 1.00 30.15 170 ALA C N 1
ATOM 7151 C CA . ALA C 1 170 ? 68.440 48.269 9.219 1.00 30.60 170 ALA C CA 1
ATOM 7152 C C . ALA C 1 170 ? 67.856 47.468 8.067 1.00 30.65 170 ALA C C 1
ATOM 7153 O O . ALA C 1 170 ? 68.573 46.802 7.333 1.00 33.97 170 ALA C O 1
ATOM 7155 N N . ALA C 1 171 ? 66.552 47.534 7.878 1.00 31.49 171 ALA C N 1
ATOM 7156 C CA . ALA C 1 171 ? 65.952 46.751 6.800 1.00 31.94 171 ALA C CA 1
ATOM 7157 C C . ALA C 1 171 ? 65.986 47.450 5.429 1.00 32.73 171 ALA C C 1
ATOM 7158 O O . ALA C 1 171 ? 65.614 46.857 4.412 1.00 32.87 171 ALA C O 1
ATOM 7160 N N . LEU C 1 172 ? 66.461 48.693 5.411 1.00 32.42 172 LEU C N 1
ATOM 7161 C CA . LEU C 1 172 ? 66.511 49.486 4.192 1.00 33.26 172 LEU C CA 1
ATOM 7162 C C . LEU C 1 172 ? 66.898 48.773 2.910 1.00 35.42 172 LEU C C 1
ATOM 7163 O O . LEU C 1 172 ? 66.287 49.001 1.869 1.00 37.20 172 LEU C O 1
ATOM 7168 N N . ASN C 1 173 ? 67.906 47.915 2.953 1.00 37.62 173 ASN C N 1
ATOM 7169 C CA . ASN C 1 173 ? 68.315 47.271 1.724 1.00 39.04 173 ASN C CA 1
ATOM 7170 C C . ASN C 1 173 ? 67.523 46.033 1.325 1.00 39.01 173 ASN C C 1
ATOM 7171 O O . ASN C 1 173 ? 67.774 45.449 0.269 1.00 36.42 173 ASN C O 1
ATOM 7176 N N . THR C 1 174 ? 66.538 45.664 2.150 1.00 38.12 174 THR C N 1
ATOM 7177 C CA . THR C 1 174 ? 65.701 44.506 1.874 1.00 38.68 174 THR C CA 1
ATOM 7178 C C . THR C 1 174 ? 64.203 44.865 1.742 1.00 37.33 174 THR C C 1
ATOM 7179 O O . THR C 1 174 ? 63.448 44.127 1.130 1.00 37.13 174 THR C O 1
ATOM 7183 N N . THR C 1 175 ? 63.787 45.989 2.315 1.00 33.15 175 THR C N 1
ATOM 7184 C CA . THR C 1 175 ? 62.383 46.404 2.293 1.00 32.85 175 THR C CA 1
ATOM 7185 C C . THR C 1 175 ? 62.336 47.803 1.687 1.00 31.40 175 THR C C 1
ATOM 7186 O O . THR C 1 175 ? 62.540 48.796 2.396 1.00 32.20 175 THR C O 1
ATOM 7190 N N . ASP C 1 176 ? 62.063 47.883 0.390 1.00 28.16 176 ASP C N 1
ATOM 7191 C CA . ASP C 1 176 ? 62.070 49.159 -0.300 1.00 26.03 176 ASP C CA 1
ATOM 7192 C C . ASP C 1 176 ? 61.064 50.217 0.198 1.00 26.28 176 ASP C C 1
ATOM 7193 O O . ASP C 1 176 ? 61.289 51.404 0.043 1.00 25.24 176 ASP C O 1
ATOM 7198 N N . ILE C 1 177 ? 59.966 49.792 0.802 1.00 23.95 177 ILE C N 1
ATOM 7199 C CA . ILE C 1 177 ? 58.996 50.739 1.299 1.00 25.36 177 ILE C CA 1
ATOM 7200 C C . ILE C 1 177 ? 59.589 51.529 2.482 1.00 24.22 177 ILE C C 1
ATOM 7201 O O . ILE C 1 177 ? 58.992 52.479 2.957 1.00 24.83 177 ILE C O 1
ATOM 7206 N N . CYS C 1 178 ? 60.760 51.128 2.961 1.00 24.32 178 CYS C N 1
ATOM 7207 C CA . CYS C 1 178 ? 61.405 51.810 4.095 1.00 24.65 178 CYS C CA 1
ATOM 7208 C C . CYS C 1 178 ? 61.928 53.193 3.687 1.00 22.30 178 CYS C C 1
ATOM 7209 O O . CYS C 1 178 ? 62.228 54.034 4.519 1.00 20.03 178 CYS C O 1
ATOM 7212 N N . TYR C 1 179 ? 62.057 53.404 2.389 1.00 21.60 179 TYR C N 1
ATOM 7213 C CA . TYR C 1 179 ? 62.455 54.691 1.895 1.00 22.72 179 TYR C CA 1
ATOM 7214 C C . TYR C 1 179 ? 61.340 55.671 2.234 1.00 23.42 179 TYR C C 1
ATOM 7215 O O . TYR C 1 179 ? 61.613 56.798 2.673 1.00 22.05 179 TYR C O 1
ATOM 7224 N N . VAL C 1 180 ? 60.087 55.222 2.095 1.00 21.40 180 VAL C N 1
ATOM 7225 C CA . VAL C 1 180 ? 58.947 56.082 2.383 1.00 20.00 180 VAL C CA 1
ATOM 7226 C C . VAL C 1 180 ? 58.885 56.341 3.866 1.00 22.83 180 VAL C C 1
ATOM 7227 O O . VAL C 1 180 ? 58.563 57.452 4.295 1.00 24.68 180 VAL C O 1
ATOM 7231 N N . GLU C 1 181 ? 59.196 55.326 4.663 1.00 23.57 181 GLU C N 1
ATOM 7232 C CA . GLU C 1 181 ? 59.118 55.493 6.108 1.00 24.56 181 GLU C CA 1
ATOM 7233 C C . GLU C 1 181 ? 60.234 56.361 6.693 1.00 26.15 181 GLU C C 1
ATOM 7234 O O . GLU C 1 181 ? 59.985 57.137 7.622 1.00 28.66 181 GLU C O 1
ATOM 7240 N N . LEU C 1 182 ? 61.459 56.231 6.183 1.00 25.81 182 LEU C N 1
ATOM 7241 C CA . LEU C 1 182 ? 62.566 57.068 6.673 1.00 25.17 182 LEU C CA 1
ATOM 7242 C C . LEU C 1 182 ? 62.301 58.522 6.236 1.00 25.43 182 LEU C C 1
ATOM 7243 O O . LEU C 1 182 ? 62.488 59.478 7.015 1.00 24.46 182 LEU C O 1
ATOM 7248 N N . ALA C 1 183 ? 61.846 58.683 4.996 1.00 23.73 183 ALA C N 1
ATOM 7249 C CA . ALA C 1 183 ? 61.522 60.017 4.499 1.00 21.90 183 ALA C CA 1
ATOM 7250 C C . ALA C 1 183 ? 60.399 60.602 5.381 1.00 20.71 183 ALA C C 1
ATOM 7251 O O . ALA C 1 183 ? 60.399 61.800 5.697 1.00 21.01 183 ALA C O 1
ATOM 7253 N N . THR C 1 184 ? 59.462 59.761 5.822 1.00 18.41 184 THR C N 1
ATOM 7254 C CA . THR C 1 184 ? 58.386 60.268 6.681 1.00 18.78 184 THR C CA 1
ATOM 7255 C C . THR C 1 184 ? 58.925 60.739 8.026 1.00 19.98 184 THR C C 1
ATOM 7256 O O . THR C 1 184 ? 58.612 61.845 8.481 1.00 19.82 184 THR C O 1
ATOM 7260 N N . VAL C 1 185 ? 59.701 59.875 8.674 1.00 21.59 185 VAL C N 1
ATOM 7261 C CA . VAL C 1 185 ? 60.317 60.198 9.958 1.00 22.96 185 VAL C CA 1
ATOM 7262 C C . VAL C 1 185 ? 61.176 61.479 9.874 1.00 23.53 185 VAL C C 1
ATOM 7263 O O . VAL C 1 185 ? 61.062 62.360 10.719 1.00 25.65 185 VAL C O 1
ATOM 7267 N N . TYR C 1 186 ? 62.010 61.605 8.854 1.00 24.83 186 TYR C N 1
ATOM 7268 C CA . TYR C 1 186 ? 62.837 62.810 8.731 1.00 27.12 186 TYR C CA 1
ATOM 7269 C C . TYR C 1 186 ? 62.003 64.080 8.458 1.00 30.80 186 TYR C C 1
ATOM 7270 O O . TYR C 1 186 ? 62.453 65.205 8.759 1.00 31.40 186 TYR C O 1
ATOM 7279 N N . GLN C 1 187 ? 60.800 63.929 7.892 1.00 30.41 187 GLN C N 1
ATOM 7280 C CA . GLN C 1 187 ? 59.981 65.120 7.661 1.00 31.16 187 GLN C CA 1
ATOM 7281 C C . GLN C 1 187 ? 59.321 65.498 8.961 1.00 32.35 187 GLN C C 1
ATOM 7282 O O . GLN C 1 187 ? 59.176 66.671 9.259 1.00 36.73 187 GLN C O 1
ATOM 7288 N N . LYS C 1 188 ? 58.934 64.506 9.748 1.00 34.33 188 LYS C N 1
ATOM 7289 C CA . LYS C 1 188 ? 58.278 64.765 11.027 1.00 36.43 188 LYS C CA 1
ATOM 7290 C C . LYS C 1 188 ? 59.262 65.314 12.053 1.00 36.75 188 LYS C C 1
ATOM 7291 O O . LYS C 1 188 ? 58.908 66.151 12.872 1.00 36.14 188 LYS C O 1
ATOM 7297 N N . LYS C 1 189 ? 60.492 64.823 12.006 1.00 38.38 189 LYS C N 1
ATOM 7298 C CA . LYS C 1 189 ? 61.525 65.263 12.930 1.00 41.04 189 LYS C CA 1
ATOM 7299 C C . LYS C 1 189 ? 62.249 66.534 12.473 1.00 41.57 189 LYS C C 1
ATOM 7300 O O . LYS C 1 189 ? 63.175 66.990 13.142 1.00 41.76 189 LYS C O 1
ATOM 7306 N N . GLN C 1 190 ? 61.840 67.077 11.330 1.00 41.93 190 GLN C N 1
ATOM 7307 C CA . GLN C 1 190 ? 62.434 68.289 10.787 1.00 44.28 190 GLN C CA 1
ATOM 7308 C C . GLN C 1 190 ? 63.951 68.162 10.625 1.00 43.96 190 GLN C C 1
ATOM 7309 O O . GLN C 1 190 ? 64.685 69.086 10.930 1.00 45.86 190 GLN C O 1
ATOM 7315 N N . GLN C 1 191 ? 64.409 67.015 10.139 1.00 42.97 191 GLN C N 1
ATOM 7316 C CA . GLN C 1 191 ? 65.825 66.753 9.940 1.00 39.45 191 GLN C CA 1
ATOM 7317 C C . GLN C 1 191 ? 66.241 66.707 8.464 1.00 38.16 191 GLN C C 1
ATOM 7318 O O . GLN C 1 191 ? 66.469 65.638 7.914 1.00 37.90 191 GLN C O 1
ATOM 7324 N N . PRO C 1 192 ? 66.398 67.878 7.821 1.00 39.32 192 PRO C N 1
ATOM 7325 C CA . PRO C 1 192 ? 66.788 67.993 6.406 1.00 38.12 192 PRO C CA 1
ATOM 7326 C C . PRO C 1 192 ? 68.128 67.355 6.092 1.00 37.30 192 PRO C C 1
ATOM 7327 O O . PRO C 1 192 ? 68.390 66.942 4.957 1.00 37.22 192 PRO C O 1
ATOM 7331 N N . GLU C 1 193 ? 68.987 67.280 7.098 1.00 38.81 193 GLU C N 1
ATOM 7332 C CA . GLU C 1 193 ? 70.314 66.697 6.895 1.00 40.85 193 GLU C CA 1
ATOM 7333 C C . GLU C 1 193 ? 70.121 65.233 6.513 1.00 38.06 193 GLU C C 1
ATOM 7334 O O . GLU C 1 193 ? 70.545 64.797 5.438 1.00 36.80 193 GLU C O 1
ATOM 7340 N N . GLN C 1 194 ? 69.466 64.483 7.396 1.00 36.11 194 GLN C N 1
ATOM 7341 C CA . GLN C 1 194 ? 69.193 63.074 7.144 1.00 35.86 194 GLN C CA 1
ATOM 7342 C C . GLN C 1 194 ? 68.391 62.869 5.863 1.00 35.28 194 GLN C C 1
ATOM 7343 O O . GLN C 1 194 ? 68.629 61.909 5.138 1.00 32.91 194 GLN C O 1
ATOM 7349 N N . GLN C 1 195 ? 67.456 63.780 5.565 1.00 34.92 195 GLN C N 1
ATOM 7350 C CA . GLN C 1 195 ? 66.643 63.654 4.363 1.00 35.48 195 GLN C CA 1
ATOM 7351 C C . GLN C 1 195 ? 67.494 63.721 3.111 1.00 37.00 195 GLN C C 1
ATOM 7352 O O . GLN C 1 195 ? 67.314 62.924 2.181 1.00 40.99 195 GLN C O 1
ATOM 7358 N N . ALA C 1 196 ? 68.438 64.655 3.069 1.00 36.57 196 ALA C N 1
ATOM 7359 C CA . ALA C 1 196 ? 69.322 64.780 1.899 1.00 35.02 196 ALA C CA 1
ATOM 7360 C C . ALA C 1 196 ? 70.072 63.473 1.673 1.00 34.97 196 ALA C C 1
ATOM 7361 O O . ALA C 1 196 ? 70.201 62.970 0.547 1.00 34.01 196 ALA C O 1
ATOM 7363 N N . GLU C 1 197 ? 70.574 62.936 2.777 1.00 36.17 197 GLU C N 1
ATOM 7364 C CA . GLU C 1 197 ? 71.319 61.687 2.772 1.00 38.11 197 GLU C CA 1
ATOM 7365 C C . GLU C 1 197 ? 70.417 60.524 2.303 1.00 37.49 197 GLU C C 1
ATOM 7366 O O . GLU C 1 197 ? 70.825 59.701 1.455 1.00 35.36 197 GLU C O 1
ATOM 7372 N N . LEU C 1 198 ? 69.184 60.472 2.818 1.00 34.52 198 LEU C N 1
ATOM 7373 C CA . LEU C 1 198 ? 68.290 59.393 2.414 1.00 33.82 198 LEU C CA 1
ATOM 7374 C C . LEU C 1 198 ? 68.064 59.489 0.905 1.00 33.30 198 LEU C C 1
ATOM 7375 O O . LEU C 1 198 ? 68.139 58.477 0.180 1.00 30.78 198 LEU C O 1
ATOM 7380 N N . LEU C 1 199 ? 67.836 60.712 0.423 1.00 33.68 199 LEU C N 1
ATOM 7381 C CA . LEU C 1 199 ? 67.616 60.926 -1.009 1.00 34.01 199 LEU C CA 1
ATOM 7382 C C . LEU C 1 199 ? 68.821 60.507 -1.845 1.00 33.36 199 LEU C C 1
ATOM 7383 O O . LEU C 1 199 ? 68.670 59.947 -2.934 1.00 33.41 199 LEU C O 1
ATOM 7388 N N . LYS C 1 200 ? 70.022 60.728 -1.320 1.00 34.46 200 LYS C N 1
ATOM 7389 C CA . LYS C 1 200 ? 71.226 60.307 -2.033 1.00 34.78 200 LYS C CA 1
ATOM 7390 C C . LYS C 1 200 ? 71.229 58.787 -2.202 1.00 35.28 200 LYS C C 1
ATOM 7391 O O . LYS C 1 200 ? 71.495 58.282 -3.304 1.00 35.80 200 LYS C O 1
ATOM 7393 N N . GLN C 1 201 ? 70.926 58.050 -1.127 1.00 34.80 201 GLN C N 1
ATOM 7394 C CA . GLN C 1 201 ? 70.896 56.581 -1.210 1.00 33.97 201 GLN C CA 1
ATOM 7395 C C . GLN C 1 201 ? 69.829 56.066 -2.187 1.00 33.15 201 GLN C C 1
ATOM 7396 O O . GLN C 1 201 ? 70.022 55.059 -2.876 1.00 28.98 201 GLN C O 1
ATOM 7402 N N . MET C 1 202 ? 68.688 56.746 -2.239 1.00 34.38 202 MET C N 1
ATOM 7403 C CA . MET C 1 202 ? 67.633 56.314 -3.153 1.00 32.62 202 MET C CA 1
ATOM 7404 C C . MET C 1 202 ? 68.138 56.465 -4.578 1.00 31.26 202 MET C C 1
ATOM 7405 O O . MET C 1 202 ? 67.960 55.577 -5.415 1.00 27.93 202 MET C O 1
ATOM 7410 N N . GLU C 1 203 ? 68.796 57.584 -4.865 1.00 32.42 203 GLU C N 1
ATOM 7411 C CA . GLU C 1 203 ? 69.335 57.770 -6.205 1.00 36.15 203 GLU C CA 1
ATOM 7412 C C . GLU C 1 203 ? 70.395 56.674 -6.527 1.00 37.23 203 GLU C C 1
ATOM 7413 O O . GLU C 1 203 ? 70.383 56.088 -7.626 1.00 35.47 203 GLU C O 1
ATOM 7419 N N . ALA C 1 204 ? 71.302 56.387 -5.585 1.00 36.52 204 ALA C N 1
ATOM 7420 C CA . ALA C 1 204 ? 72.286 55.309 -5.802 1.00 36.40 204 ALA C CA 1
ATOM 7421 C C . ALA C 1 204 ? 71.449 54.054 -6.031 1.00 37.02 204 ALA C C 1
ATOM 7422 O O . ALA C 1 204 ? 71.640 53.314 -7.018 1.00 39.73 204 ALA C O 1
ATOM 7424 N N . GLY C 1 205 ? 70.501 53.820 -5.124 1.00 33.37 205 GLY C N 1
ATOM 7425 C CA . GLY C 1 205 ? 69.637 52.664 -5.277 1.00 33.60 205 GLY C CA 1
ATOM 7426 C C . GLY C 1 205 ? 68.975 52.544 -6.651 1.00 33.01 205 GLY C C 1
ATOM 7427 O O . GLY C 1 205 ? 68.849 51.449 -7.172 1.00 32.49 205 GLY C O 1
ATOM 7428 N N . VAL C 1 206 ? 68.531 53.657 -7.236 1.00 34.97 206 VAL C N 1
ATOM 7429 C CA . VAL C 1 206 ? 67.903 53.615 -8.567 1.00 34.74 206 VAL C CA 1
ATOM 7430 C C . VAL C 1 206 ? 68.907 53.129 -9.628 1.00 35.83 206 VAL C C 1
ATOM 7431 O O . VAL C 1 206 ? 68.568 52.316 -10.488 1.00 33.74 206 VAL C O 1
ATOM 7435 N N . SER C 1 207 ? 70.138 53.640 -9.561 1.00 38.15 207 SER C N 1
ATOM 7436 C CA . SER C 1 207 ? 71.205 53.240 -10.492 1.00 42.01 207 SER C CA 1
ATOM 7437 C C . SER C 1 207 ? 71.488 51.728 -10.523 1.00 43.79 207 SER C C 1
ATOM 7438 O O . SER C 1 207 ? 71.727 51.136 -11.587 1.00 45.22 207 SER C O 1
ATOM 7441 N N . ARG C 1 208 ? 71.482 51.110 -9.350 1.00 44.01 208 ARG C N 1
ATOM 7442 C CA . ARG C 1 208 ? 71.776 49.686 -9.256 1.00 45.38 208 ARG C CA 1
ATOM 7443 C C . ARG C 1 208 ? 70.552 48.843 -9.532 1.00 43.87 208 ARG C C 1
ATOM 7444 O O . ARG C 1 208 ? 70.630 47.604 -9.549 1.00 45.55 208 ARG C O 1
ATOM 7452 N N . GLY C 1 209 ? 69.415 49.502 -9.738 1.00 39.70 209 GLY C N 1
ATOM 7453 C CA . GLY C 1 209 ? 68.209 48.759 -10.025 1.00 35.26 209 GLY C CA 1
ATOM 7454 C C . GLY C 1 209 ? 67.537 48.125 -8.828 1.00 34.61 209 GLY C C 1
ATOM 7455 O O . GLY C 1 209 ? 66.906 47.080 -8.958 1.00 34.88 209 GLY C O 1
ATOM 7456 N N . THR C 1 210 ? 67.633 48.767 -7.669 1.00 35.25 210 THR C N 1
ATOM 7457 C CA . THR C 1 210 ? 67.010 48.233 -6.463 1.00 37.32 210 THR C CA 1
ATOM 7458 C C . THR C 1 210 ? 65.818 49.077 -6.025 1.00 37.73 210 THR C C 1
ATOM 7459 O O . THR C 1 210 ? 65.123 48.719 -5.061 1.00 38.42 210 THR C O 1
ATOM 7463 N N . VAL C 1 211 ? 65.603 50.197 -6.717 1.00 35.17 211 VAL C N 1
ATOM 7464 C CA . VAL C 1 211 ? 64.496 51.095 -6.425 1.00 32.85 211 VAL C CA 1
ATOM 7465 C C . VAL C 1 211 ? 63.688 51.423 -7.673 1.00 33.36 211 VAL C C 1
ATOM 7466 O O . VAL C 1 211 ? 64.251 51.940 -8.639 1.00 34.15 211 VAL C O 1
ATOM 7470 N N . THR C 1 212 ? 62.382 51.164 -7.650 1.00 30.50 212 THR C N 1
ATOM 7471 C CA . THR C 1 212 ? 61.520 51.486 -8.790 1.00 30.54 212 THR C CA 1
ATOM 7472 C C . THR C 1 212 ? 61.113 52.976 -8.890 1.00 29.31 212 THR C C 1
ATOM 7473 O O . THR C 1 212 ? 61.411 53.812 -8.020 1.00 26.98 212 THR C O 1
ATOM 7477 N N . ALA C 1 213 ? 60.413 53.268 -9.982 1.00 27.88 213 ALA C N 1
ATOM 7478 C CA . ALA C 1 213 ? 59.904 54.595 -10.253 1.00 27.23 213 ALA C CA 1
ATOM 7479 C C . ALA C 1 213 ? 58.781 54.755 -9.234 1.00 27.43 213 ALA C C 1
ATOM 7480 O O . ALA C 1 213 ? 58.698 55.767 -8.525 1.00 29.46 213 ALA C O 1
ATOM 7482 N N . GLN C 1 214 ? 57.950 53.720 -9.130 1.00 25.54 214 GLN C N 1
ATOM 7483 C CA . GLN C 1 214 ? 56.829 53.740 -8.206 1.00 25.89 214 GLN C CA 1
ATOM 7484 C C . GLN C 1 214 ? 57.246 54.113 -6.819 1.00 25.85 214 GLN C C 1
ATOM 7485 O O . GLN C 1 214 ? 56.485 54.767 -6.104 1.00 28.56 214 GLN C O 1
ATOM 7491 N N . ARG C 1 215 ? 58.455 53.729 -6.431 1.00 27.36 215 ARG C N 1
ATOM 7492 C CA . ARG C 1 215 ? 58.927 54.039 -5.085 1.00 26.78 215 ARG C CA 1
ATOM 7493 C C . ARG C 1 215 ? 59.436 55.468 -4.959 1.00 27.14 215 ARG C C 1
ATOM 7494 O O . ARG C 1 215 ? 59.263 56.100 -3.909 1.00 26.06 215 ARG C O 1
ATOM 7502 N N . VAL C 1 216 ? 60.079 55.983 -6.003 1.00 28.10 216 VAL C N 1
ATOM 7503 C CA . VAL C 1 216 ? 60.571 57.362 -5.925 1.00 28.07 216 VAL C CA 1
ATOM 7504 C C . VAL C 1 216 ? 59.343 58.254 -5.840 1.00 26.72 216 VAL C C 1
ATOM 7505 O O . VAL C 1 216 ? 59.311 59.204 -5.069 1.00 26.90 216 VAL C O 1
ATOM 7509 N N . ASP C 1 217 ? 58.333 57.920 -6.641 1.00 25.49 217 ASP C N 1
ATOM 7510 C CA . ASP C 1 217 ? 57.077 58.657 -6.640 1.00 25.39 217 ASP C CA 1
ATOM 7511 C C . ASP C 1 217 ? 56.482 58.714 -5.234 1.00 25.44 217 ASP C C 1
ATOM 7512 O O . ASP C 1 217 ? 56.062 59.793 -4.792 1.00 26.92 217 ASP C O 1
ATOM 7517 N N . SER C 1 218 ? 56.436 57.570 -4.534 1.00 21.48 218 SER C N 1
ATOM 7518 C CA . SER C 1 218 ? 55.876 57.546 -3.187 1.00 18.97 218 SER C CA 1
ATOM 7519 C C . SER C 1 218 ? 56.709 58.414 -2.261 1.00 20.56 218 SER C C 1
ATOM 7520 O O . SER C 1 218 ? 56.189 59.008 -1.314 1.00 20.24 218 SER C O 1
ATOM 7523 N N . VAL C 1 219 ? 58.004 58.503 -2.533 1.00 21.51 219 VAL C N 1
ATOM 7524 C CA . VAL C 1 219 ? 58.868 59.331 -1.700 1.00 23.21 219 VAL C CA 1
ATOM 7525 C C . VAL C 1 219 ? 58.677 60.822 -2.004 1.00 21.82 219 VAL C C 1
ATOM 7526 O O . VAL C 1 219 ? 58.683 61.642 -1.104 1.00 23.73 219 VAL C O 1
ATOM 7530 N N . ALA C 1 220 ? 58.495 61.177 -3.258 1.00 19.26 220 ALA C N 1
ATOM 7531 C CA . ALA C 1 220 ? 58.296 62.580 -3.559 1.00 22.63 220 ALA C CA 1
ATOM 7532 C C . ALA C 1 220 ? 56.997 63.039 -2.881 1.00 24.33 220 ALA C C 1
ATOM 7533 O O . ALA C 1 220 ? 56.929 64.143 -2.319 1.00 24.15 220 ALA C O 1
ATOM 7535 N N . ARG C 1 221 ? 55.981 62.173 -2.882 1.00 23.88 221 ARG C N 1
ATOM 7536 C CA . ARG C 1 221 ? 54.716 62.563 -2.271 1.00 23.04 221 ARG C CA 1
ATOM 7537 C C . ARG C 1 221 ? 54.864 62.749 -0.780 1.00 21.76 221 ARG C C 1
ATOM 7538 O O . ARG C 1 221 ? 54.104 63.507 -0.194 1.00 24.62 221 ARG C O 1
ATOM 7546 N N . VAL C 1 222 ? 55.827 62.072 -0.152 1.00 23.90 222 VAL C N 1
ATOM 7547 C CA . VAL C 1 222 ? 56.056 62.254 1.290 1.00 21.57 222 VAL C CA 1
ATOM 7548 C C . VAL C 1 222 ? 56.678 63.640 1.438 1.00 23.92 222 VAL C C 1
ATOM 7549 O O . VAL C 1 222 ? 56.363 64.372 2.370 1.00 23.24 222 VAL C O 1
ATOM 7553 N N . LEU C 1 223 ? 57.549 64.004 0.497 1.00 25.72 223 LEU C N 1
ATOM 7554 C CA . LEU C 1 223 ? 58.203 65.324 0.508 1.00 29.82 223 LEU C CA 1
ATOM 7555 C C . LEU C 1 223 ? 57.232 66.484 0.247 1.00 31.97 223 LEU C C 1
ATOM 7556 O O . LEU C 1 223 ? 57.484 67.595 0.679 1.00 31.97 223 LEU C O 1
ATOM 7561 N N . GLY C 1 224 ? 56.120 66.227 -0.441 1.00 32.04 224 GLY C N 1
ATOM 7562 C CA . GLY C 1 224 ? 55.175 67.294 -0.693 1.00 33.96 224 GLY C CA 1
ATOM 7563 C C . GLY C 1 224 ? 53.953 67.247 0.215 1.00 36.43 224 GLY C C 1
ATOM 7564 O O . GLY C 1 224 ? 52.882 67.752 -0.120 1.00 38.99 224 GLY C O 1
ATOM 7565 N N . ASP C 1 225 ? 54.115 66.663 1.392 1.00 37.82 225 ASP C N 1
ATOM 7566 C CA . ASP C 1 225 ? 53.022 66.526 2.341 1.00 36.25 225 ASP C CA 1
ATOM 7567 C C . ASP C 1 225 ? 53.154 67.469 3.547 1.00 38.73 225 ASP C C 1
ATOM 7568 O O . ASP C 1 225 ? 53.762 67.114 4.568 1.00 41.47 225 ASP C O 1
ATOM 7573 N N . ALA C 1 226 ? 52.576 68.664 3.427 1.00 39.36 226 ALA C N 1
ATOM 7574 C CA . ALA C 1 226 ? 52.588 69.686 4.487 1.00 38.31 226 ALA C CA 1
ATOM 7575 C C . ALA C 1 226 ? 52.163 69.166 5.866 1.00 38.98 226 ALA C C 1
ATOM 7576 O O . ALA C 1 226 ? 52.607 69.657 6.909 1.00 39.73 226 ALA C O 1
ATOM 7578 N N . THR C 1 227 ? 51.263 68.197 5.850 1.00 38.09 227 THR C N 1
ATOM 7579 C CA . THR C 1 227 ? 50.744 67.565 7.044 1.00 36.95 227 THR C CA 1
ATOM 7580 C C . THR C 1 227 ? 51.799 67.042 8.025 1.00 38.28 227 THR C C 1
ATOM 7581 O O . THR C 1 227 ? 51.524 66.958 9.211 1.00 39.14 227 THR C O 1
ATOM 7585 N N . LEU C 1 228 ? 52.983 66.670 7.526 1.00 37.77 228 LEU C N 1
ATOM 7586 C CA . LEU C 1 228 ? 54.054 66.111 8.351 1.00 37.55 228 LEU C CA 1
ATOM 7587 C C . LEU C 1 228 ? 54.978 67.147 8.991 1.00 40.71 228 LEU C C 1
ATOM 7588 O O . LEU C 1 228 ? 55.428 66.978 10.132 1.00 43.78 228 LEU C O 1
ATOM 7593 N N . GLY C 1 229 ? 55.295 68.199 8.250 1.00 41.69 229 GLY C N 1
ATOM 7594 C CA . GLY C 1 229 ? 56.159 69.225 8.785 1.00 41.90 229 GLY C CA 1
ATOM 7595 C C . GLY C 1 229 ? 56.330 70.256 7.698 1.00 44.08 229 GLY C C 1
ATOM 7596 O O . GLY C 1 229 ? 55.371 70.590 6.998 1.00 46.79 229 GLY C O 1
ATOM 7597 N N . THR C 1 230 ? 57.547 70.772 7.570 1.00 40.97 230 THR C N 1
ATOM 7598 C CA . THR C 1 230 ? 57.861 71.732 6.541 1.00 36.09 230 THR C CA 1
ATOM 7599 C C . THR C 1 230 ? 58.113 70.850 5.344 1.00 32.85 230 THR C C 1
ATOM 7600 O O . THR C 1 230 ? 58.966 69.974 5.394 1.00 29.48 230 THR C O 1
ATOM 7604 N N . PRO C 1 231 ? 57.392 71.084 4.252 1.00 29.28 231 PRO C N 1
ATOM 7605 C CA . PRO C 1 231 ? 57.571 70.286 3.058 1.00 29.98 231 PRO C CA 1
ATOM 7606 C C . PRO C 1 231 ? 58.754 70.779 2.254 1.00 31.57 231 PRO C C 1
ATOM 7607 O O . PRO C 1 231 ? 59.331 71.806 2.557 1.00 34.60 231 PRO C O 1
ATOM 7611 N N . ASP C 1 232 ? 59.092 70.034 1.214 1.00 31.69 232 ASP C N 1
ATOM 7612 C CA . ASP C 1 232 ? 60.150 70.380 0.299 1.00 32.62 232 ASP C CA 1
ATOM 7613 C C . ASP C 1 232 ? 59.542 70.059 -1.085 1.00 32.39 232 ASP C C 1
ATOM 7614 O O . ASP C 1 232 ? 59.857 69.057 -1.722 1.00 32.58 232 ASP C O 1
ATOM 7619 N N . GLU C 1 233 ? 58.665 70.936 -1.551 1.00 33.30 233 GLU C N 1
ATOM 7620 C CA . GLU C 1 233 ? 57.983 70.750 -2.832 1.00 34.86 233 GLU C CA 1
ATOM 7621 C C . GLU C 1 233 ? 58.882 70.704 -4.039 1.00 33.95 233 GLU C C 1
ATOM 7622 O O . GLU C 1 233 ? 58.689 69.886 -4.926 1.00 34.11 233 GLU C O 1
ATOM 7628 N N . LYS C 1 234 ? 59.857 71.600 -4.080 1.00 33.75 234 LYS C N 1
ATOM 7629 C CA . LYS C 1 234 ? 60.766 71.690 -5.213 1.00 33.71 234 LYS C CA 1
ATOM 7630 C C . LYS C 1 234 ? 61.477 70.361 -5.485 1.00 31.88 234 LYS C C 1
ATOM 7631 O O . LYS C 1 234 ? 61.546 69.893 -6.630 1.00 30.02 234 LYS C O 1
ATOM 7635 N N . THR C 1 235 ? 61.993 69.742 -4.424 1.00 32.47 235 THR C N 1
ATOM 7636 C CA . THR C 1 235 ? 62.647 68.456 -4.575 1.00 30.56 235 THR C CA 1
ATOM 7637 C C . THR C 1 235 ? 61.565 67.482 -5.047 1.00 30.17 235 THR C C 1
ATOM 7638 O O . THR C 1 235 ? 61.781 66.734 -6.009 1.00 30.78 235 THR C O 1
ATOM 7642 N N . ALA C 1 236 ? 60.395 67.497 -4.391 1.00 26.44 236 ALA C N 1
ATOM 7643 C CA . ALA C 1 236 ? 59.305 66.581 -4.786 1.00 27.00 236 ALA C CA 1
ATOM 7644 C C . ALA C 1 236 ? 59.005 66.678 -6.271 1.00 27.68 236 ALA C C 1
ATOM 7645 O O . ALA C 1 236 ? 58.820 65.656 -6.947 1.00 26.39 236 ALA C O 1
ATOM 7647 N N . GLN C 1 237 ? 58.968 67.915 -6.773 1.00 28.59 237 GLN C N 1
ATOM 7648 C CA . GLN C 1 237 ? 58.692 68.180 -8.188 1.00 30.55 237 GLN C CA 1
ATOM 7649 C C . GLN C 1 237 ? 59.847 67.735 -9.120 1.00 29.13 237 GLN C C 1
ATOM 7650 O O . GLN C 1 237 ? 59.613 67.157 -10.179 1.00 28.58 237 GLN C O 1
ATOM 7656 N N . ALA C 1 238 ? 61.089 67.995 -8.740 1.00 29.80 238 ALA C N 1
ATOM 7657 C CA . ALA C 1 238 ? 62.213 67.551 -9.583 1.00 31.71 238 ALA C CA 1
ATOM 7658 C C . ALA C 1 238 ? 62.220 66.014 -9.756 1.00 30.84 238 ALA C C 1
ATOM 7659 O O . ALA C 1 238 ? 62.456 65.506 -10.854 1.00 31.93 238 ALA C O 1
ATOM 7661 N N . LEU C 1 239 ? 61.969 65.281 -8.673 1.00 29.18 239 LEU C N 1
ATOM 7662 C CA . LEU C 1 239 ? 61.928 63.811 -8.735 1.00 28.72 239 LEU C CA 1
ATOM 7663 C C . LEU C 1 239 ? 60.778 63.333 -9.626 1.00 27.99 239 LEU C C 1
ATOM 7664 O O . LEU C 1 239 ? 60.963 62.481 -10.491 1.00 28.17 239 LEU C O 1
ATOM 7669 N N . LEU C 1 240 ? 59.582 63.881 -9.406 1.00 29.16 240 LEU C N 1
ATOM 7670 C CA . LEU C 1 240 ? 58.413 63.471 -10.183 1.00 28.69 240 LEU C CA 1
ATOM 7671 C C . LEU C 1 240 ? 58.547 63.748 -11.684 1.00 29.93 240 LEU C C 1
ATOM 7672 O O . LEU C 1 240 ? 58.173 62.894 -12.501 1.00 29.49 240 LEU C O 1
ATOM 7677 N N . GLU C 1 241 ? 59.113 64.899 -12.060 1.00 30.20 241 GLU C N 1
ATOM 7678 C CA . GLU C 1 241 ? 59.284 65.219 -13.490 1.00 33.97 241 GLU C CA 1
ATOM 7679 C C . GLU C 1 241 ? 60.272 64.314 -14.230 1.00 33.81 241 GLU C C 1
ATOM 7680 O O . GLU C 1 241 ? 60.122 64.078 -15.437 1.00 33.37 241 GLU C O 1
ATOM 7686 N N . LYS C 1 242 ? 61.285 63.818 -13.525 1.00 33.65 242 LYS C N 1
ATOM 7687 C CA . LYS C 1 242 ? 62.252 62.930 -14.165 1.00 34.55 242 LYS C CA 1
ATOM 7688 C C . LYS C 1 242 ? 61.655 61.559 -14.417 1.00 33.85 242 LYS C C 1
ATOM 7689 O O . LYS C 1 242 ? 61.906 60.960 -15.459 1.00 33.77 242 LYS C O 1
ATOM 7695 N N . ILE C 1 243 ? 60.848 61.068 -13.479 1.00 32.27 243 ILE C N 1
ATOM 7696 C CA . ILE C 1 243 ? 60.267 59.730 -13.633 1.00 32.05 243 ILE C CA 1
ATOM 7697 C C . ILE C 1 243 ? 58.901 59.625 -14.310 1.00 31.95 243 ILE C C 1
ATOM 7698 O O . ILE C 1 243 ? 58.526 58.550 -14.798 1.00 31.15 243 ILE C O 1
ATOM 7703 N N . ALA C 1 244 ? 58.160 60.732 -14.347 1.00 32.43 244 ALA C N 1
ATOM 7704 C CA . ALA C 1 244 ? 56.815 60.727 -14.936 1.00 29.85 244 ALA C CA 1
ATOM 7705 C C . ALA C 1 244 ? 56.739 60.198 -16.374 1.00 27.96 244 ALA C C 1
ATOM 7706 O O . ALA C 1 244 ? 55.812 59.475 -16.722 1.00 25.64 244 ALA C O 1
ATOM 7708 N N . PRO C 1 245 ? 57.709 60.551 -17.225 1.00 28.87 245 PRO C N 1
ATOM 7709 C CA . PRO C 1 245 ? 57.733 60.088 -18.625 1.00 30.50 245 PRO C CA 1
ATOM 7710 C C . PRO C 1 245 ? 57.741 58.557 -18.711 1.00 32.79 245 PRO C C 1
ATOM 7711 O O . PRO C 1 245 ? 57.230 57.988 -19.675 1.00 34.68 245 PRO C O 1
ATOM 7715 N N . GLY C 1 246 ? 58.321 57.899 -17.702 1.00 34.00 246 GLY C N 1
ATOM 7716 C CA . GLY C 1 246 ? 58.364 56.445 -17.694 1.00 34.07 246 GLY C CA 1
ATOM 7717 C C . GLY C 1 246 ? 57.358 55.846 -16.726 1.00 35.08 246 GLY C C 1
ATOM 7718 O O . GLY C 1 246 ? 57.045 54.667 -16.810 1.00 34.63 246 GLY C O 1
ATOM 7719 N N . TYR C 1 247 ? 56.848 56.671 -15.814 1.00 35.65 247 TYR C N 1
ATOM 7720 C CA . TYR C 1 247 ? 55.866 56.250 -14.820 1.00 33.34 247 TYR C CA 1
ATOM 7721 C C . TYR C 1 247 ? 54.719 57.318 -14.797 1.00 33.75 247 TYR C C 1
ATOM 7722 O O . TYR C 1 247 ? 54.723 58.263 -13.969 1.00 31.35 247 TYR C O 1
ATOM 7731 N N . PRO C 1 248 ? 53.758 57.196 -15.731 1.00 32.55 248 PRO C N 1
ATOM 7732 C CA . PRO C 1 248 ? 52.565 58.037 -15.971 1.00 30.93 248 PRO C CA 1
ATOM 7733 C C . PRO C 1 248 ? 51.872 58.618 -14.732 1.00 31.43 248 PRO C C 1
ATOM 7734 O O . PRO C 1 248 ? 51.740 59.835 -14.590 1.00 32.81 248 PRO C O 1
ATOM 7738 N N . ALA C 1 249 ? 51.390 57.735 -13.863 1.00 27.86 249 ALA C N 1
ATOM 7739 C CA . ALA C 1 249 ? 50.743 58.141 -12.618 1.00 25.57 249 ALA C CA 1
ATOM 7740 C C . ALA C 1 249 ? 51.498 59.285 -11.928 1.00 25.14 249 ALA C C 1
ATOM 7741 O O . ALA C 1 249 ? 50.949 60.000 -11.058 1.00 26.38 249 ALA C O 1
ATOM 7743 N N . SER C 1 250 ? 52.764 59.456 -12.278 1.00 23.84 250 SER C N 1
ATOM 7744 C CA . SER C 1 250 ? 53.526 60.542 -11.696 1.00 25.77 250 SER C CA 1
ATOM 7745 C C . SER C 1 250 ? 53.053 61.912 -12.228 1.00 26.60 250 SER C C 1
ATOM 7746 O O . SER C 1 250 ? 53.320 62.940 -11.599 1.00 27.98 250 SER C O 1
ATOM 7749 N N . TRP C 1 251 ? 52.381 61.932 -13.386 1.00 25.15 251 TRP C N 1
ATOM 7750 C CA . TRP C 1 251 ? 51.816 63.187 -13.931 1.00 26.64 251 TRP C CA 1
ATOM 7751 C C . TRP C 1 251 ? 50.731 63.637 -12.964 1.00 28.12 251 TRP C C 1
ATOM 7752 O O . TRP C 1 251 ? 50.653 64.821 -12.603 1.00 27.07 251 TRP C O 1
ATOM 7763 N N . VAL C 1 252 ? 49.888 62.685 -12.556 1.00 27.25 252 VAL C N 1
ATOM 7764 C CA . VAL C 1 252 ? 48.817 62.990 -11.619 1.00 27.12 252 VAL C CA 1
ATOM 7765 C C . VAL C 1 252 ? 49.382 63.529 -10.306 1.00 29.00 252 VAL C C 1
ATOM 7766 O O . VAL C 1 252 ? 48.826 64.462 -9.722 1.00 30.60 252 VAL C O 1
ATOM 7770 N N . SER C 1 253 ? 50.493 62.953 -9.845 1.00 28.02 253 SER C N 1
ATOM 7771 C CA . SER C 1 253 ? 51.124 63.411 -8.611 1.00 24.63 253 SER C CA 1
ATOM 7772 C C . SER C 1 253 ? 51.553 64.867 -8.772 1.00 24.14 253 SER C C 1
ATOM 7773 O O . SER C 1 253 ? 51.318 65.691 -7.897 1.00 21.68 253 SER C O 1
ATOM 7776 N N . LEU C 1 254 ? 52.210 65.162 -9.891 1.00 24.58 254 LEU C N 1
ATOM 7777 C CA . LEU C 1 254 ? 52.660 66.515 -10.205 1.00 24.96 254 LEU C CA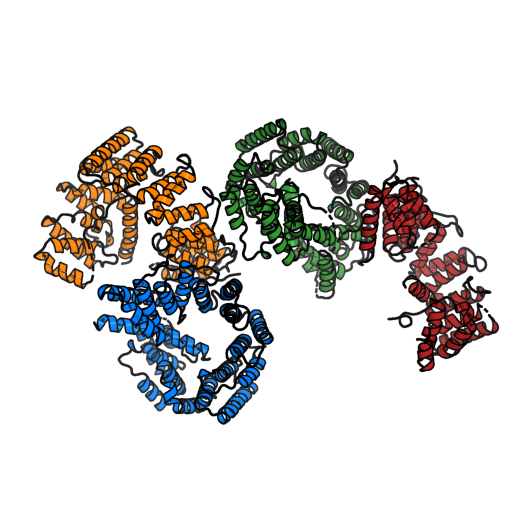 1
ATOM 7778 C C . LEU C 1 254 ? 51.462 67.510 -10.184 1.00 27.42 254 LEU C C 1
ATOM 7779 O O . LEU C 1 254 ? 51.574 68.585 -9.573 1.00 27.11 254 LEU C O 1
ATOM 7784 N N . ALA C 1 255 ? 50.330 67.132 -10.806 1.00 23.48 255 ALA C N 1
ATOM 7785 C CA . ALA C 1 255 ? 49.124 67.979 -10.832 1.00 25.35 255 ALA C CA 1
ATOM 7786 C C . ALA C 1 255 ? 48.636 68.269 -9.417 1.00 25.15 255 ALA C C 1
ATOM 7787 O O . ALA C 1 255 ? 48.277 69.406 -9.073 1.00 24.92 255 ALA C O 1
ATOM 7789 N N . GLN C 1 256 ? 48.644 67.246 -8.583 1.00 23.27 256 GLN C N 1
ATOM 7790 C CA . GLN C 1 256 ? 48.215 67.429 -7.212 1.00 23.29 256 GLN C CA 1
ATOM 7791 C C . GLN C 1 256 ? 49.246 68.263 -6.427 1.00 24.58 256 GLN C C 1
ATOM 7792 O O . GLN C 1 256 ? 48.887 69.036 -5.535 1.00 23.15 256 GLN C O 1
ATOM 7798 N N . LEU C 1 257 ? 50.521 68.121 -6.781 1.00 25.28 257 LEU C N 1
ATOM 7799 C CA . LEU C 1 257 ? 51.594 68.826 -6.081 1.00 27.63 257 LEU C CA 1
ATOM 7800 C C . LEU C 1 257 ? 51.552 70.324 -6.374 1.00 29.21 257 LEU C C 1
ATOM 7801 O O . LEU C 1 257 ? 51.777 71.162 -5.489 1.00 29.28 257 LEU C O 1
ATOM 7806 N N . LEU C 1 258 ? 51.260 70.637 -7.631 1.00 29.80 258 LEU C N 1
ATOM 7807 C CA . LEU C 1 258 ? 51.146 72.009 -8.089 1.00 30.33 258 LEU C CA 1
ATOM 7808 C C . LEU C 1 258 ? 49.952 72.672 -7.387 1.00 31.13 258 LEU C C 1
ATOM 7809 O O . LEU C 1 258 ? 50.024 73.821 -6.937 1.00 31.71 258 LEU C O 1
ATOM 7814 N N . TYR C 1 259 ? 48.865 71.917 -7.267 1.00 29.67 259 TYR C N 1
ATOM 7815 C CA . TYR C 1 259 ? 47.660 72.408 -6.639 1.00 28.60 259 TYR C CA 1
ATOM 7816 C C . TYR C 1 259 ? 47.879 72.786 -5.182 1.00 28.77 259 TYR C C 1
ATOM 7817 O O . TYR C 1 259 ? 47.267 73.728 -4.686 1.00 29.70 259 TYR C O 1
ATOM 7826 N N . ASP C 1 260 ? 48.761 72.066 -4.494 1.00 30.86 260 ASP C N 1
ATOM 7827 C CA . ASP C 1 260 ? 49.050 72.358 -3.081 1.00 29.97 260 ASP C CA 1
ATOM 7828 C C . ASP C 1 260 ? 50.166 73.403 -2.978 1.00 29.87 260 ASP C C 1
ATOM 7829 O O . ASP C 1 260 ? 50.395 73.995 -1.943 1.00 31.68 260 ASP C O 1
ATOM 7834 N N . PHE C 1 261 ? 50.878 73.606 -4.065 1.00 28.62 261 PHE C N 1
ATOM 7835 C CA . PHE C 1 261 ? 51.945 74.567 -4.066 1.00 31.31 261 PHE C CA 1
ATOM 7836 C C . PHE C 1 261 ? 51.866 75.294 -5.422 1.00 33.38 261 PHE C C 1
ATOM 7837 O O . PHE C 1 261 ? 52.584 74.959 -6.368 1.00 32.02 261 PHE C O 1
ATOM 7845 N N . PRO C 1 262 ? 50.981 76.309 -5.515 1.00 34.47 262 PRO C N 1
ATOM 7846 C CA . PRO C 1 262 ? 50.738 77.117 -6.718 1.00 35.44 262 PRO C CA 1
ATOM 7847 C C . PRO C 1 262 ? 51.965 77.896 -7.197 1.00 37.17 262 PRO C C 1
ATOM 7848 O O . PRO C 1 262 ? 52.113 78.194 -8.391 1.00 36.38 262 PRO C O 1
ATOM 7852 N N . GLU C 1 263 ? 52.857 78.210 -6.268 1.00 37.90 263 GLU C N 1
ATOM 7853 C CA . GLU C 1 263 ? 54.058 78.928 -6.632 1.00 40.48 263 GLU C CA 1
ATOM 7854 C C . GLU C 1 263 ? 55.034 78.115 -7.473 1.00 40.24 263 GLU C C 1
ATOM 7855 O O . GLU C 1 263 ? 56.019 78.665 -7.959 1.00 41.63 263 GLU C O 1
ATOM 7861 N N . LEU C 1 264 ? 54.773 76.818 -7.643 1.00 39.09 264 LEU C N 1
ATOM 7862 C CA . LEU C 1 264 ? 55.642 75.954 -8.437 1.00 38.68 264 LEU C CA 1
ATOM 7863 C C . LEU C 1 264 ? 55.325 76.024 -9.907 1.00 40.51 264 LEU C C 1
ATOM 7864 O O . LEU C 1 264 ? 56.105 75.552 -10.737 1.00 44.09 264 LEU C O 1
ATOM 7869 N N . GLY C 1 265 ? 54.175 76.574 -10.250 1.00 39.69 265 GLY C N 1
ATOM 7870 C CA . GLY C 1 265 ? 53.835 76.646 -11.657 1.00 39.01 265 GLY C CA 1
ATOM 7871 C C . GLY C 1 265 ? 52.589 77.441 -11.967 1.00 39.83 265 GLY C C 1
ATOM 7872 O O . GLY C 1 265 ? 51.866 77.898 -11.077 1.00 39.11 265 GLY C O 1
ATOM 7873 N N . ASP C 1 266 ? 52.338 77.613 -13.255 1.00 42.37 266 ASP C N 1
ATOM 7874 C CA . ASP C 1 266 ? 51.164 78.347 -13.694 1.00 42.87 266 ASP C CA 1
ATOM 7875 C C . ASP C 1 266 ? 50.139 77.371 -14.207 1.00 41.36 266 ASP C C 1
ATOM 7876 O O . ASP C 1 266 ? 50.389 76.159 -14.241 1.00 39.87 266 ASP C O 1
ATOM 7881 N N . VAL C 1 267 ? 49.002 77.912 -14.634 1.00 40.61 267 VAL C N 1
ATOM 7882 C CA . VAL C 1 267 ? 47.896 77.107 -15.137 1.00 39.33 267 VAL C CA 1
ATOM 7883 C C . VAL C 1 267 ? 48.247 76.307 -16.390 1.00 39.18 267 VAL C C 1
ATOM 7884 O O . VAL C 1 267 ? 47.640 75.270 -16.657 1.00 41.30 267 VAL C O 1
ATOM 7888 N N . GLU C 1 268 ? 49.233 76.757 -17.156 1.00 40.02 268 GLU C N 1
ATOM 7889 C CA . GLU C 1 268 ? 49.601 76.004 -18.354 1.00 41.20 268 GLU C CA 1
ATOM 7890 C C . GLU C 1 268 ? 50.363 74.734 -17.957 1.00 39.93 268 GLU C C 1
ATOM 7891 O O . GLU C 1 268 ? 50.209 73.684 -18.589 1.00 37.00 268 GLU C O 1
ATOM 7897 N N . GLN C 1 269 ? 51.178 74.858 -16.907 1.00 38.19 269 GLN C N 1
ATOM 7898 C CA . GLN C 1 269 ? 51.951 73.750 -16.384 1.00 38.20 269 GLN C CA 1
ATOM 7899 C C . GLN C 1 269 ? 50.960 72.740 -15.827 1.00 38.30 269 GLN C C 1
ATOM 7900 O O . GLN C 1 269 ? 51.091 71.534 -16.059 1.00 37.30 269 GLN C O 1
ATOM 7906 N N . MET C 1 270 ? 49.957 73.240 -15.104 1.00 35.92 270 MET C N 1
ATOM 7907 C CA . MET C 1 270 ? 48.930 72.369 -14.550 1.00 35.32 270 MET C CA 1
ATOM 7908 C C . MET C 1 270 ? 48.237 71.596 -15.669 1.00 36.28 270 MET C C 1
ATOM 7909 O O . MET C 1 270 ? 48.062 70.380 -15.568 1.00 38.63 270 MET C O 1
ATOM 7914 N N . MET C 1 271 ? 47.845 72.287 -16.737 1.00 34.37 271 MET C N 1
ATOM 7915 C CA . MET C 1 271 ? 47.174 71.616 -17.860 1.00 33.48 271 MET C CA 1
ATOM 7916 C C . MET C 1 271 ? 48.087 70.631 -18.590 1.00 32.67 271 MET C C 1
ATOM 7917 O O . MET C 1 271 ? 47.625 69.603 -19.105 1.00 30.89 271 MET C O 1
ATOM 7922 N N . LYS C 1 272 ? 49.382 70.927 -18.632 1.00 30.93 272 LYS C N 1
ATOM 7923 C CA . LYS C 1 272 ? 50.298 70.023 -19.307 1.00 34.21 272 LYS C CA 1
ATOM 7924 C C . LYS C 1 272 ? 50.367 68.685 -18.538 1.00 32.89 272 LYS C C 1
ATOM 7925 O O . LYS C 1 272 ? 50.242 67.602 -19.130 1.00 33.76 272 LYS C O 1
ATOM 7929 N N . TYR C 1 273 ? 50.565 68.774 -17.225 1.00 29.18 273 TYR C N 1
ATOM 7930 C CA . TYR C 1 273 ? 50.623 67.595 -16.376 1.00 29.86 273 TYR C CA 1
ATOM 7931 C C . TYR C 1 273 ? 49.350 66.780 -16.564 1.00 30.20 273 TYR C C 1
ATOM 7932 O O . TYR C 1 273 ? 49.403 65.579 -16.845 1.00 29.86 273 TYR C O 1
ATOM 7941 N N . LEU C 1 274 ? 48.200 67.432 -16.410 1.00 28.61 274 LEU C N 1
ATOM 7942 C CA . LEU C 1 274 ? 46.937 66.708 -16.541 1.00 30.52 274 LEU C CA 1
ATOM 7943 C C . LEU C 1 274 ? 46.736 66.039 -17.887 1.00 32.33 274 LEU C C 1
ATOM 7944 O O . LEU C 1 274 ? 46.215 64.921 -17.958 1.00 33.22 274 LEU C O 1
ATOM 7949 N N . ASP C 1 275 ? 47.151 66.707 -18.954 1.00 34.93 275 ASP C N 1
ATOM 7950 C CA . ASP C 1 275 ? 46.997 66.122 -20.264 1.00 38.92 275 ASP C CA 1
ATOM 7951 C C . ASP C 1 275 ? 48.010 65.006 -20.487 1.00 38.14 275 ASP C C 1
ATOM 7952 O O . ASP C 1 275 ? 47.698 64.002 -21.126 1.00 36.70 275 ASP C O 1
ATOM 7957 N N . ASN C 1 276 ? 49.231 65.193 -19.992 1.00 37.99 276 ASN C N 1
ATOM 7958 C CA . ASN C 1 276 ? 50.230 64.139 -20.100 1.00 37.18 276 ASN C CA 1
ATOM 7959 C C . ASN C 1 276 ? 49.604 62.923 -19.430 1.00 37.02 276 ASN C C 1
ATOM 7960 O O . ASN C 1 276 ? 49.581 61.826 -19.992 1.00 37.74 276 ASN C O 1
ATOM 7965 N N . GLY C 1 277 ? 49.068 63.135 -18.231 1.00 36.71 277 GLY C N 1
ATOM 7966 C CA . GLY C 1 277 ? 48.438 62.051 -17.498 1.00 37.37 277 GLY C CA 1
ATOM 7967 C C . GLY C 1 277 ? 47.251 61.452 -18.223 1.00 39.84 277 GLY C C 1
ATOM 7968 O O . GLY C 1 277 ? 47.048 60.232 -18.197 1.00 39.06 277 GLY C O 1
ATOM 7969 N N . ARG C 1 278 ? 46.452 62.312 -18.857 1.00 40.32 278 ARG C N 1
ATOM 7970 C CA . ARG C 1 278 ? 45.267 61.873 -19.591 1.00 42.06 278 ARG C CA 1
ATOM 7971 C C . ARG C 1 278 ? 45.656 60.998 -20.802 1.00 42.37 278 ARG C C 1
ATOM 7972 O O . ARG C 1 278 ? 45.069 59.930 -21.035 1.00 42.10 278 ARG C O 1
ATOM 7980 N N . ALA C 1 279 ? 46.638 61.466 -21.565 1.00 38.70 279 ALA C N 1
ATOM 7981 C CA . ALA C 1 279 ? 47.129 60.747 -22.728 1.00 38.21 279 ALA C CA 1
ATOM 7982 C C . ALA C 1 279 ? 47.533 59.320 -22.347 1.00 39.11 279 ALA C C 1
ATOM 7983 O O . ALA C 1 279 ? 47.262 58.377 -23.082 1.00 40.94 279 ALA C O 1
ATOM 7985 N N . ALA C 1 280 ? 48.177 59.176 -21.195 1.00 38.99 280 ALA C N 1
ATOM 7986 C CA . ALA C 1 280 ? 48.639 57.876 -20.712 1.00 39.17 280 ALA C CA 1
ATOM 7987 C C . ALA C 1 280 ? 47.575 57.090 -19.962 1.00 38.92 280 ALA C C 1
ATOM 7988 O O . ALA C 1 280 ? 47.896 56.268 -19.120 1.00 38.66 280 ALA C O 1
ATOM 7990 N N . ASP C 1 281 ? 46.314 57.372 -20.260 1.00 40.61 281 ASP C N 1
ATOM 7991 C CA . ASP C 1 281 ? 45.202 56.679 -19.641 1.00 42.96 281 ASP C CA 1
ATOM 7992 C C . ASP C 1 281 ? 45.278 56.511 -18.108 1.00 43.70 281 ASP C C 1
ATOM 7993 O O . ASP C 1 281 ? 45.153 55.404 -17.594 1.00 45.46 281 ASP C O 1
ATOM 7998 N N . GLN C 1 282 ? 45.506 57.600 -17.377 1.00 41.96 282 GLN C N 1
ATOM 7999 C CA . GLN C 1 282 ? 45.538 57.540 -15.931 1.00 37.73 282 GLN C CA 1
ATOM 8000 C C . GLN C 1 282 ? 44.168 58.072 -15.587 1.00 39.44 282 GLN C C 1
ATOM 8001 O O . GLN C 1 282 ? 43.864 59.234 -15.847 1.00 40.42 282 GLN C O 1
ATOM 8007 N N . PRO C 1 283 ? 43.305 57.239 -15.009 1.00 38.71 283 PRO C N 1
ATOM 8008 C CA . PRO C 1 283 ? 41.994 57.816 -14.716 1.00 38.06 283 PRO C CA 1
ATOM 8009 C C . PRO C 1 283 ? 41.945 59.000 -13.742 1.00 36.89 283 PRO C C 1
ATOM 8010 O O . PRO C 1 283 ? 41.177 59.942 -13.962 1.00 38.00 283 PRO C O 1
ATOM 8014 N N . ARG C 1 284 ? 42.736 58.985 -12.675 1.00 34.89 284 ARG C N 1
ATOM 8015 C CA . ARG C 1 284 ? 42.699 60.126 -11.757 1.00 35.44 284 ARG C CA 1
ATOM 8016 C C . ARG C 1 284 ? 42.952 61.412 -12.518 1.00 33.22 284 ARG C C 1
ATOM 8017 O O . ARG C 1 284 ? 42.598 62.482 -12.055 1.00 32.88 284 ARG C O 1
ATOM 8025 N N . ALA C 1 285 ? 43.563 61.311 -13.687 1.00 31.91 285 ALA C N 1
ATOM 8026 C CA . ALA C 1 285 ? 43.817 62.512 -14.463 1.00 32.22 285 ALA C CA 1
ATOM 8027 C C . ALA C 1 285 ? 42.474 63.084 -14.913 1.00 32.01 285 ALA C C 1
ATOM 8028 O O . ALA C 1 285 ? 42.268 64.298 -14.871 1.00 30.35 285 ALA C O 1
ATOM 8030 N N . GLU C 1 286 ? 41.542 62.216 -15.296 1.00 32.23 286 GLU C N 1
ATOM 8031 C CA . GLU C 1 286 ? 40.223 62.698 -15.706 1.00 34.05 286 GLU C CA 1
ATOM 8032 C C . GLU C 1 286 ? 39.503 63.275 -14.490 1.00 32.82 286 GLU C C 1
ATOM 8033 O O . GLU C 1 286 ? 38.777 64.259 -14.585 1.00 31.50 286 GLU C O 1
ATOM 8039 N N . LEU C 1 287 ? 39.699 62.653 -13.336 1.00 31.21 287 LEU C N 1
ATOM 8040 C CA . LEU C 1 287 ? 39.051 63.144 -12.142 1.00 29.19 287 LEU C CA 1
ATOM 8041 C C . LEU C 1 287 ? 39.563 64.542 -11.759 1.00 27.62 287 LEU C C 1
ATOM 8042 O O . LEU C 1 287 ? 38.765 65.363 -11.334 1.00 24.40 287 LEU C O 1
ATOM 8047 N N . LEU C 1 288 ? 40.865 64.809 -11.902 1.00 26.34 288 LEU C N 1
ATOM 8048 C CA . LEU C 1 288 ? 41.415 66.141 -11.561 1.00 27.78 288 LEU C CA 1
ATOM 8049 C C . LEU C 1 288 ? 40.996 67.214 -12.585 1.00 27.99 288 LEU C C 1
ATOM 8050 O O . LEU C 1 288 ? 40.847 68.384 -12.236 1.00 27.86 288 LEU C O 1
ATOM 8055 N N . LEU C 1 289 ? 40.810 66.806 -13.842 1.00 31.70 289 LEU C N 1
ATOM 8056 C CA . LEU C 1 289 ? 40.348 67.707 -14.905 1.00 31.04 289 LEU C CA 1
ATOM 8057 C C . LEU C 1 289 ? 38.941 68.096 -14.529 1.00 31.05 289 LEU C C 1
ATOM 8058 O O . LEU C 1 289 ? 38.563 69.258 -14.625 1.00 30.38 289 LEU C O 1
ATOM 8063 N N . GLY C 1 290 ? 38.180 67.105 -14.070 1.00 31.53 290 GLY C N 1
ATOM 8064 C CA . GLY C 1 290 ? 36.813 67.354 -13.656 1.00 30.97 290 GLY C CA 1
ATOM 8065 C C . GLY C 1 290 ? 36.843 68.381 -12.547 1.00 32.17 290 GLY C C 1
ATOM 8066 O O . GLY C 1 290 ? 36.260 69.458 -12.685 1.00 33.93 290 GLY C O 1
ATOM 8067 N N . LYS C 1 291 ? 37.551 68.071 -11.461 1.00 29.30 291 LYS C N 1
ATOM 8068 C CA . LYS C 1 291 ? 37.623 68.991 -10.349 1.00 27.94 291 LYS C CA 1
ATOM 8069 C C . LYS C 1 291 ? 38.063 70.385 -10.806 1.00 28.83 291 LYS C C 1
ATOM 8070 O O . LYS C 1 291 ? 37.618 71.387 -10.251 1.00 28.21 291 LYS C O 1
ATOM 8076 N N . LEU C 1 292 ? 38.917 70.464 -11.818 1.00 26.51 292 LEU C N 1
ATOM 8077 C CA . LEU C 1 292 ? 39.382 71.771 -12.237 1.00 27.76 292 LEU C CA 1
ATOM 8078 C C . LEU C 1 292 ? 38.219 72.633 -12.750 1.00 28.29 292 LEU C C 1
ATOM 8079 O O . LEU C 1 292 ? 38.025 73.760 -12.314 1.00 26.80 292 LEU C O 1
ATOM 8084 N N . TYR C 1 293 ? 37.423 72.086 -13.648 1.00 26.72 293 TYR C N 1
ATOM 8085 C CA . TYR C 1 293 ? 36.318 72.830 -14.197 1.00 27.18 293 TYR C CA 1
ATOM 8086 C C . TYR C 1 293 ? 35.147 72.990 -13.242 1.00 29.00 293 TYR C C 1
ATOM 8087 O O . TYR C 1 293 ? 34.331 73.916 -13.376 1.00 26.49 293 TYR C O 1
ATOM 8096 N N . TYR C 1 294 ? 35.079 72.085 -12.267 1.00 29.64 294 TYR C N 1
ATOM 8097 C CA . TYR C 1 294 ? 34.018 72.086 -11.268 1.00 28.36 294 TYR C CA 1
ATOM 8098 C C . TYR C 1 294 ? 34.281 73.150 -10.202 1.00 29.47 294 TYR C C 1
ATOM 8099 O O . TYR C 1 294 ? 33.356 73.802 -9.749 1.00 31.68 294 TYR C O 1
ATOM 8108 N N . GLU C 1 295 ? 35.548 73.319 -9.826 1.00 30.35 295 GLU C N 1
ATOM 8109 C CA . GLU C 1 295 ? 35.987 74.258 -8.789 1.00 31.79 295 GLU C CA 1
ATOM 8110 C C . GLU C 1 295 ? 36.139 75.678 -9.290 1.00 31.16 295 GLU C C 1
ATOM 8111 O O . GLU C 1 295 ? 35.748 76.636 -8.624 1.00 29.48 295 GLU C O 1
ATOM 8117 N N . GLY C 1 296 ? 36.763 75.798 -10.451 1.00 30.53 296 GLY C N 1
ATOM 8118 C CA . GLY C 1 296 ? 37.003 77.098 -11.043 1.00 31.37 296 GLY C CA 1
ATOM 8119 C C . GLY C 1 296 ? 38.086 77.916 -10.351 1.00 30.90 296 GLY C C 1
ATOM 8120 O O . GLY C 1 296 ? 38.149 79.131 -10.516 1.00 31.80 296 GLY C O 1
ATOM 8121 N N . LYS C 1 297 ? 38.942 77.267 -9.575 1.00 29.10 297 LYS C N 1
ATOM 8122 C CA . LYS C 1 297 ? 40.011 77.975 -8.884 1.00 28.05 297 LYS C CA 1
ATOM 8123 C C . LYS C 1 297 ? 41.215 78.320 -9.775 1.00 28.08 297 LYS C C 1
ATOM 8124 O O . LYS C 1 297 ? 41.803 79.395 -9.639 1.00 30.26 297 LYS C O 1
ATOM 8130 N N . TRP C 1 298 ? 41.555 77.425 -10.698 1.00 27.29 298 TRP C N 1
ATOM 8131 C CA . TRP C 1 298 ? 42.708 77.590 -11.597 1.00 26.86 298 TRP C CA 1
ATOM 8132 C C . TRP C 1 298 ? 42.312 78.052 -12.979 1.00 27.20 298 TRP C C 1
ATOM 8133 O O . TRP C 1 298 ? 43.122 78.614 -13.705 1.00 27.10 298 TRP C O 1
ATOM 8144 N N . VAL C 1 299 ? 41.079 77.733 -13.355 1.00 27.10 299 VAL C N 1
ATOM 8145 C CA . VAL C 1 299 ? 40.524 78.073 -14.659 1.00 28.81 299 VAL C CA 1
ATOM 8146 C C . VAL C 1 299 ? 39.039 78.425 -14.470 1.00 30.50 299 VAL C C 1
ATOM 8147 O O . VAL C 1 299 ? 38.449 78.093 -13.442 1.00 31.60 299 VAL C O 1
ATOM 8151 N N . PRO C 1 300 ? 38.422 79.098 -15.462 1.00 30.20 300 PRO C N 1
ATOM 8152 C CA . PRO C 1 300 ? 37.002 79.470 -15.348 1.00 29.80 300 PRO C CA 1
ATOM 8153 C C . PRO C 1 300 ? 36.097 78.236 -15.204 1.00 30.45 300 PRO C C 1
ATOM 8154 O O . PRO C 1 300 ? 36.103 77.329 -16.044 1.00 31.60 300 PRO C O 1
ATOM 8158 N N . ALA C 1 301 ? 35.306 78.198 -14.146 1.00 28.03 301 ALA C N 1
ATOM 8159 C CA . ALA C 1 301 ? 34.456 77.061 -13.963 1.00 28.82 301 ALA C CA 1
ATOM 8160 C C . ALA C 1 301 ? 33.633 76.848 -15.226 1.00 32.70 301 ALA C C 1
ATOM 8161 O O . ALA C 1 301 ? 33.159 77.808 -15.827 1.00 35.52 301 ALA C O 1
ATOM 8163 N N . ASP C 1 302 ? 33.465 75.591 -15.624 1.00 34.83 302 ASP C N 1
ATOM 8164 C CA . ASP C 1 302 ? 32.717 75.230 -16.818 1.00 36.03 302 ASP C CA 1
ATOM 8165 C C . ASP C 1 302 ? 32.109 73.863 -16.492 1.00 36.52 302 ASP C C 1
ATOM 8166 O O . ASP C 1 302 ? 32.736 72.840 -16.707 1.00 37.41 302 ASP C O 1
ATOM 8171 N N . ALA C 1 303 ? 30.886 73.856 -15.969 1.00 38.51 303 ALA C N 1
ATOM 8172 C CA . ALA C 1 303 ? 30.217 72.619 -15.557 1.00 39.83 303 ALA C CA 1
ATOM 8173 C C . ALA C 1 303 ? 30.010 71.546 -16.621 1.00 42.05 303 ALA C C 1
ATOM 8174 O O . ALA C 1 303 ? 29.940 70.355 -16.301 1.00 43.25 303 ALA C O 1
ATOM 8176 N N . LYS C 1 304 ? 29.926 71.956 -17.881 1.00 44.23 304 LYS C N 1
ATOM 8177 C CA . LYS C 1 304 ? 29.693 71.019 -18.982 1.00 45.33 304 LYS C CA 1
ATOM 8178 C C . LYS C 1 304 ? 30.936 70.161 -19.109 1.00 43.77 304 LYS C C 1
ATOM 8179 O O . LYS C 1 304 ? 30.876 68.939 -19.102 1.00 41.39 304 LYS C O 1
ATOM 8185 N N . ALA C 1 305 ? 32.065 70.848 -19.233 1.00 43.67 305 ALA C N 1
ATOM 8186 C CA . ALA C 1 305 ? 33.367 70.221 -19.372 1.00 42.59 305 ALA C CA 1
ATOM 8187 C C . ALA C 1 305 ? 33.719 69.391 -18.121 1.00 42.39 305 ALA C C 1
ATOM 8188 O O . ALA C 1 305 ? 34.395 68.338 -18.203 1.00 42.19 305 ALA C O 1
ATOM 8190 N N . ALA C 1 306 ? 33.248 69.861 -16.970 1.00 39.54 306 ALA C N 1
ATOM 8191 C CA . ALA C 1 306 ? 33.493 69.168 -15.719 1.00 39.82 306 ALA C CA 1
ATOM 8192 C C . ALA C 1 306 ? 32.824 67.811 -15.847 1.00 41.01 306 ALA C C 1
ATOM 8193 O O . ALA C 1 306 ? 33.429 66.773 -15.570 1.00 42.36 306 ALA C O 1
ATOM 8195 N N . GLU C 1 307 ? 31.572 67.817 -16.289 1.00 40.91 307 GLU C N 1
ATOM 8196 C CA . GLU C 1 307 ? 30.845 66.567 -16.448 1.00 41.71 307 GLU C CA 1
ATOM 8197 C C . GLU C 1 307 ? 31.521 65.622 -17.443 1.00 40.18 307 GLU C C 1
ATOM 8198 O O . GLU C 1 307 ? 31.660 64.438 -17.166 1.00 40.96 307 GLU C O 1
ATOM 8204 N N . ALA C 1 308 ? 31.946 66.146 -18.584 1.00 36.96 308 ALA C N 1
ATOM 8205 C CA . ALA C 1 308 ? 32.601 65.320 -19.581 1.00 38.57 308 ALA C CA 1
ATOM 8206 C C . ALA C 1 308 ? 33.823 64.594 -19.016 1.00 39.86 308 ALA C C 1
ATOM 8207 O O . ALA C 1 308 ? 34.064 63.420 -19.323 1.00 41.89 308 ALA C O 1
ATOM 8209 N N . HIS C 1 309 ? 34.596 65.281 -18.185 1.00 39.41 309 HIS C N 1
ATOM 8210 C CA . HIS C 1 309 ? 35.779 64.658 -17.633 1.00 36.18 309 HIS C CA 1
ATOM 8211 C C . HIS C 1 309 ? 35.485 63.690 -16.517 1.00 34.31 309 HIS C C 1
ATOM 8212 O O . HIS C 1 309 ? 36.077 62.619 -16.474 1.00 32.21 309 HIS C O 1
ATOM 8219 N N . PHE C 1 310 ? 34.568 64.033 -15.627 1.00 33.91 310 PHE C N 1
ATOM 8220 C CA . PHE C 1 310 ? 34.248 63.095 -14.556 1.00 36.95 310 PHE C CA 1
ATOM 8221 C C . PHE C 1 310 ? 33.792 61.752 -15.125 1.00 39.28 310 PHE C C 1
ATOM 8222 O O . PHE C 1 310 ? 34.269 60.705 -14.685 1.00 39.68 310 PHE C O 1
ATOM 8230 N N . GLU C 1 311 ? 32.896 61.786 -16.116 1.00 41.74 311 GLU C N 1
ATOM 8231 C CA . GLU C 1 311 ? 32.346 60.569 -16.744 1.00 43.67 311 GLU C CA 1
ATOM 8232 C C . GLU C 1 311 ? 33.375 59.498 -17.089 1.00 42.60 311 GLU C C 1
ATOM 8233 O O . GLU C 1 311 ? 33.134 58.323 -16.866 1.00 41.89 311 GLU C O 1
ATOM 8239 N N . LYS C 1 312 ? 34.513 59.922 -17.630 1.00 41.86 312 LYS C N 1
ATOM 8240 C CA . LYS C 1 312 ? 35.602 59.029 -18.012 1.00 41.12 312 LYS C CA 1
ATOM 8241 C C . LYS C 1 312 ? 36.316 58.401 -16.821 1.00 41.80 312 LYS C C 1
ATOM 8242 O O . LYS C 1 312 ? 37.089 57.455 -16.978 1.00 42.58 312 LYS C O 1
ATOM 8248 N N . ALA C 1 313 ? 36.054 58.924 -15.631 1.00 41.98 313 ALA C N 1
ATOM 8249 C CA . ALA C 1 313 ? 36.702 58.423 -14.426 1.00 42.70 313 ALA C CA 1
ATOM 8250 C C . ALA C 1 313 ? 35.747 57.536 -13.652 1.00 43.51 313 ALA C C 1
ATOM 8251 O O . ALA C 1 313 ? 36.162 56.780 -12.777 1.00 42.59 313 ALA C O 1
ATOM 8253 N N . VAL C 1 314 ? 34.462 57.654 -13.978 1.00 45.58 314 VAL C N 1
ATOM 8254 C CA . VAL C 1 314 ? 33.416 56.859 -13.349 1.00 46.98 314 VAL C CA 1
ATOM 8255 C C . VAL C 1 314 ? 33.820 55.414 -13.567 1.00 48.19 314 VAL C C 1
ATOM 8256 O O . VAL C 1 314 ? 34.098 55.021 -14.704 1.00 46.37 314 VAL C O 1
ATOM 8260 N N . GLY C 1 315 ? 33.864 54.633 -12.488 1.00 48.14 315 GLY C N 1
ATOM 8261 C CA . GLY C 1 315 ? 34.272 53.249 -12.613 1.00 48.20 315 GLY C CA 1
ATOM 8262 C C . GLY C 1 315 ? 35.702 52.989 -12.160 1.00 49.01 315 GLY C C 1
ATOM 8263 O O . GLY C 1 315 ? 36.057 51.851 -11.884 1.00 50.29 315 GLY C O 1
ATOM 8264 N N . ARG C 1 316 ? 36.539 54.017 -12.087 1.00 48.93 316 ARG C N 1
ATOM 8265 C CA . ARG C 1 316 ? 37.915 53.818 -11.641 1.00 48.70 316 ARG C CA 1
ATOM 8266 C C . ARG C 1 316 ? 38.224 54.756 -10.484 1.00 48.11 316 ARG C C 1
ATOM 8267 O O . ARG C 1 316 ? 39.292 54.685 -9.878 1.00 48.31 316 ARG C O 1
ATOM 8275 N N . GLU C 1 317 ? 37.276 55.633 -10.174 1.00 47.66 317 GLU C N 1
ATOM 8276 C CA . GLU C 1 317 ? 37.422 56.602 -9.086 1.00 44.59 317 GLU C CA 1
ATOM 8277 C C . GLU C 1 317 ? 36.094 56.815 -8.387 1.00 43.60 317 GLU C C 1
ATOM 8278 O O . GLU C 1 317 ? 35.184 57.380 -8.965 1.00 44.27 317 GLU C O 1
ATOM 8284 N N . VAL C 1 318 ? 35.983 56.368 -7.145 1.00 42.22 318 VAL C N 1
ATOM 8285 C CA . VAL C 1 318 ? 34.751 56.521 -6.388 1.00 41.93 318 VAL C CA 1
ATOM 8286 C C . VAL C 1 318 ? 34.194 57.952 -6.424 1.00 41.57 318 VAL C C 1
ATOM 8287 O O . VAL C 1 318 ? 32.984 58.162 -6.588 1.00 40.93 318 VAL C O 1
ATOM 8291 N N . ALA C 1 319 ? 35.083 58.931 -6.286 1.00 38.02 319 ALA C N 1
ATOM 8292 C CA . ALA C 1 319 ? 34.665 60.325 -6.212 1.00 37.46 319 ALA C CA 1
ATOM 8293 C C . ALA C 1 319 ? 33.996 60.892 -7.450 1.00 35.20 319 ALA C C 1
ATOM 8294 O O . ALA C 1 319 ? 33.158 61.778 -7.342 1.00 33.65 319 ALA C O 1
ATOM 8296 N N . ALA C 1 320 ? 34.326 60.381 -8.621 1.00 34.86 320 ALA C N 1
ATOM 8297 C CA . ALA C 1 320 ? 33.674 60.910 -9.809 1.00 36.68 320 ALA C CA 1
ATOM 8298 C C . ALA C 1 320 ? 32.135 60.826 -9.698 1.00 38.01 320 ALA C C 1
ATOM 8299 O O . ALA C 1 320 ? 31.446 61.749 -10.114 1.00 39.13 320 ALA C O 1
ATOM 8301 N N . ASP C 1 321 ? 31.585 59.754 -9.132 1.00 37.61 321 ASP C N 1
ATOM 8302 C CA . ASP C 1 321 ? 30.129 59.680 -9.024 1.00 38.40 321 ASP C CA 1
ATOM 8303 C C . ASP C 1 321 ? 29.628 60.703 -8.018 1.00 38.76 321 ASP C C 1
ATOM 8304 O O . ASP C 1 321 ? 28.492 61.173 -8.090 1.00 39.45 321 ASP C O 1
ATOM 8309 N N . TYR C 1 322 ? 30.472 61.053 -7.066 1.00 37.91 322 TYR C N 1
ATOM 8310 C CA . TYR C 1 322 ? 30.057 62.015 -6.067 1.00 36.52 322 TYR C CA 1
ATOM 8311 C C . TYR C 1 322 ? 29.963 63.440 -6.654 1.00 36.87 322 TYR C C 1
ATOM 8312 O O . TYR C 1 322 ? 29.038 64.191 -6.334 1.00 35.55 322 TYR C O 1
ATOM 8321 N N . TYR C 1 323 ? 30.911 63.786 -7.529 1.00 37.31 323 TYR C N 1
ATOM 8322 C CA . TYR C 1 323 ? 30.964 65.095 -8.173 1.00 37.01 323 TYR C CA 1
ATOM 8323 C C . TYR C 1 323 ? 29.922 65.217 -9.278 1.00 37.55 323 TYR C C 1
ATOM 8324 O O . TYR C 1 323 ? 29.360 66.293 -9.503 1.00 36.94 323 TYR C O 1
ATOM 8333 N N . LEU C 1 324 ? 29.690 64.126 -9.995 1.00 36.75 324 LEU C N 1
ATOM 8334 C CA . LEU C 1 324 ? 28.661 64.133 -11.022 1.00 36.74 324 LEU C CA 1
ATOM 8335 C C . LEU C 1 324 ? 27.351 64.314 -10.263 1.00 36.52 324 LEU C C 1
ATOM 8336 O O . LEU C 1 324 ? 26.416 64.940 -10.741 1.00 33.82 324 LEU C O 1
ATOM 8341 N N . GLY C 1 325 ? 27.310 63.778 -9.053 1.00 35.39 325 GLY C N 1
ATOM 8342 C CA . GLY C 1 325 ? 26.108 63.894 -8.261 1.00 38.62 325 GLY C CA 1
ATOM 8343 C C . GLY C 1 325 ? 25.811 65.341 -7.928 1.00 39.75 325 GLY C C 1
ATOM 8344 O O . GLY C 1 325 ? 24.746 65.852 -8.270 1.00 38.24 325 GLY C O 1
ATOM 8345 N N . GLN C 1 326 ? 26.773 65.984 -7.261 1.00 40.55 326 GLN C N 1
ATOM 8346 C CA . GLN C 1 326 ? 26.678 67.374 -6.832 1.00 39.25 326 GLN C CA 1
ATOM 8347 C C . GLN C 1 326 ? 26.314 68.299 -7.985 1.00 38.41 326 GLN C C 1
ATOM 8348 O O . GLN C 1 326 ? 25.513 69.207 -7.821 1.00 38.90 326 GLN C O 1
ATOM 8354 N N . ILE C 1 327 ? 26.897 68.072 -9.149 1.00 36.47 327 ILE C N 1
ATOM 8355 C CA . ILE C 1 327 ? 26.579 68.902 -10.290 1.00 37.70 327 ILE C CA 1
ATOM 8356 C C . ILE C 1 327 ? 25.072 68.797 -10.544 1.00 40.99 327 ILE C C 1
ATOM 8357 O O . ILE C 1 327 ? 24.391 69.812 -10.732 1.00 42.98 327 ILE C O 1
ATOM 8362 N N . TYR C 1 328 ? 24.549 67.574 -10.521 1.00 42.54 328 TYR C N 1
ATOM 8363 C CA . TYR C 1 328 ? 23.123 67.351 -10.761 1.00 43.11 328 TYR C CA 1
ATOM 8364 C C . TYR C 1 328 ? 22.230 67.860 -9.640 1.00 44.13 328 TYR C C 1
ATOM 8365 O O . TYR C 1 328 ? 21.191 68.456 -9.891 1.00 46.55 328 TYR C O 1
ATOM 8374 N N . ARG C 1 329 ? 22.641 67.660 -8.400 1.00 45.81 329 ARG C N 1
ATOM 8375 C CA . ARG C 1 329 ? 21.833 68.114 -7.274 1.00 48.25 329 ARG C CA 1
ATOM 8376 C C . ARG C 1 329 ? 21.678 69.642 -7.171 1.00 49.92 329 ARG C C 1
ATOM 8377 O O . ARG C 1 329 ? 20.590 70.141 -6.879 1.00 53.29 329 ARG C O 1
ATOM 8385 N N . ARG C 1 330 ? 22.761 70.377 -7.403 1.00 50.62 330 ARG C N 1
ATOM 8386 C CA . ARG C 1 330 ? 22.739 71.834 -7.325 1.00 49.48 330 ARG C CA 1
ATOM 8387 C C . ARG C 1 330 ? 22.460 72.506 -8.651 1.00 48.29 330 ARG C C 1
ATOM 8388 O O . ARG C 1 330 ? 22.378 73.721 -8.728 1.00 49.93 330 ARG C O 1
ATOM 8396 N N . GLY C 1 331 ? 22.304 71.696 -9.687 1.00 45.99 331 GLY C N 1
ATOM 8397 C CA . GLY C 1 331 ? 22.018 72.215 -10.998 1.00 44.53 331 GLY C CA 1
ATOM 8398 C C . GLY C 1 331 ? 23.026 73.193 -11.549 1.00 47.00 331 GLY C C 1
ATOM 8399 O O . GLY C 1 331 ? 22.664 74.333 -11.821 1.00 48.74 331 GLY C O 1
ATOM 8400 N N . TYR C 1 332 ? 24.277 72.763 -11.739 1.00 45.48 332 TYR C N 1
ATOM 8401 C CA . TYR C 1 332 ? 25.301 73.648 -12.281 1.00 41.62 332 TYR C CA 1
ATOM 8402 C C . TYR C 1 332 ? 25.290 73.646 -13.798 1.00 42.60 332 TYR C C 1
ATOM 8403 O O . TYR C 1 332 ? 25.966 74.461 -14.439 1.00 41.32 332 TYR C O 1
ATOM 8412 N N . LEU C 1 333 ? 24.538 72.720 -14.377 1.00 44.36 333 LEU C N 1
ATOM 8413 C CA . LEU C 1 333 ? 24.453 72.633 -15.825 1.00 46.91 333 LEU C CA 1
ATOM 8414 C C . LEU C 1 333 ? 23.316 73.503 -16.383 1.00 50.30 333 LEU C C 1
ATOM 8415 O O . LEU C 1 333 ? 23.264 73.764 -17.585 1.00 51.14 333 LEU C O 1
ATOM 8420 N N . GLY C 1 334 ? 22.413 73.950 -15.510 1.00 52.25 334 GLY C N 1
ATOM 8421 C CA . GLY C 1 334 ? 21.274 74.755 -15.944 1.00 55.85 334 GLY C CA 1
ATOM 8422 C C . GLY C 1 334 ? 20.013 74.361 -15.178 1.00 58.60 334 GLY C C 1
ATOM 8423 O O . GLY C 1 334 ? 19.260 75.219 -14.708 1.00 57.61 334 GLY C O 1
ATOM 8424 N N . LYS C 1 335 ? 19.793 73.051 -15.050 1.00 59.33 335 LYS C N 1
ATOM 8425 C CA . LYS C 1 335 ? 18.649 72.510 -14.321 1.00 60.82 335 LYS C CA 1
ATOM 8426 C C . LYS C 1 335 ? 19.151 71.502 -13.293 1.00 61.46 335 LYS C C 1
ATOM 8427 O O . LYS C 1 335 ? 20.305 71.112 -13.316 1.00 61.66 335 LYS C O 1
ATOM 8429 N N . VAL C 1 336 ? 18.270 71.088 -12.396 1.00 62.74 336 VAL C N 1
ATOM 8430 C CA . VAL C 1 336 ? 18.593 70.104 -11.372 1.00 64.65 336 VAL C CA 1
ATOM 8431 C C . VAL C 1 336 ? 18.033 68.773 -11.876 1.00 65.99 336 VAL C C 1
ATOM 8432 O O . VAL C 1 336 ? 16.840 68.684 -12.135 1.00 66.99 336 VAL C O 1
ATOM 8436 N N . TYR C 1 337 ? 18.876 67.754 -12.041 1.00 67.46 337 TYR C N 1
ATOM 8437 C CA . TYR C 1 337 ? 18.406 66.444 -12.505 1.00 68.27 337 TYR C CA 1
ATOM 8438 C C . TYR C 1 337 ? 18.359 65.515 -11.304 1.00 69.12 337 TYR C C 1
ATOM 8439 O O . TYR C 1 337 ? 19.174 64.598 -11.190 1.00 69.43 337 TYR C O 1
ATOM 8448 N N . PRO C 1 338 ? 17.376 65.722 -10.406 1.00 69.54 338 PRO C N 1
ATOM 8449 C CA . PRO C 1 338 ? 17.238 64.897 -9.198 1.00 69.57 338 PRO C CA 1
ATOM 8450 C C . PRO C 1 338 ? 17.372 63.391 -9.460 1.00 69.76 338 PRO C C 1
ATOM 8451 O O . PRO C 1 338 ? 17.733 62.623 -8.568 1.00 70.66 338 PRO C O 1
ATOM 8455 N N . GLN C 1 339 ? 17.071 62.973 -10.684 1.00 68.41 339 GLN C N 1
ATOM 8456 C CA . GLN C 1 339 ? 17.182 61.575 -11.047 1.00 66.66 339 GLN C CA 1
ATOM 8457 C C . GLN C 1 339 ? 18.631 61.166 -10.843 1.00 65.34 339 GLN C C 1
ATOM 8458 O O . GLN C 1 339 ? 18.952 60.437 -9.903 1.00 65.54 339 GLN C O 1
ATOM 8464 N N . LYS C 1 340 ? 19.501 61.646 -11.727 1.00 63.05 340 LYS C N 1
ATOM 8465 C CA . LYS C 1 340 ? 20.917 61.336 -11.663 1.00 61.47 340 LYS C CA 1
ATOM 8466 C C . LYS C 1 340 ? 21.533 61.735 -10.323 1.00 59.76 340 LYS C C 1
ATOM 8467 O O . LYS C 1 340 ? 22.318 60.987 -9.753 1.00 59.34 340 LYS C O 1
ATOM 8473 N N . ALA C 1 341 ? 21.171 62.904 -9.810 1.00 58.16 341 ALA C N 1
ATOM 8474 C CA . ALA C 1 341 ? 21.715 63.354 -8.544 1.00 56.32 341 ALA C CA 1
ATOM 8475 C C . ALA C 1 341 ? 21.666 62.215 -7.542 1.00 56.80 341 ALA C C 1
ATOM 8476 O O . ALA C 1 341 ? 22.605 62.012 -6.772 1.00 55.92 341 ALA C O 1
ATOM 8478 N N . LEU C 1 342 ? 20.572 61.456 -7.567 1.00 56.74 342 LEU C N 1
ATOM 8479 C CA . LEU C 1 342 ? 20.401 60.346 -6.629 1.00 55.42 342 LEU C CA 1
ATOM 8480 C C . LEU C 1 342 ? 21.183 59.117 -7.064 1.00 53.39 342 LEU C C 1
ATOM 8481 O O . LEU C 1 342 ? 21.952 58.560 -6.286 1.00 52.16 342 LEU C O 1
ATOM 8486 N N . ASP C 1 343 ? 20.994 58.703 -8.307 1.00 52.31 343 ASP C N 1
ATOM 8487 C CA . ASP C 1 343 ? 21.696 57.538 -8.818 1.00 52.72 343 ASP C CA 1
ATOM 8488 C C . ASP C 1 343 ? 23.185 57.610 -8.521 1.00 51.37 343 ASP C C 1
ATOM 8489 O O . ASP C 1 343 ? 23.727 56.764 -7.822 1.00 50.60 343 ASP C O 1
ATOM 8494 N N . HIS C 1 344 ? 23.840 58.639 -9.040 1.00 50.06 344 HIS C N 1
ATOM 8495 C CA . HIS C 1 344 ? 25.273 58.805 -8.844 1.00 47.50 344 HIS C CA 1
ATOM 8496 C C . HIS C 1 344 ? 25.665 58.931 -7.381 1.00 45.34 344 HIS C C 1
ATOM 8497 O O . HIS C 1 344 ? 26.586 58.247 -6.922 1.00 45.04 344 HIS C O 1
ATOM 8504 N N . LEU C 1 345 ? 24.961 59.775 -6.638 1.00 41.76 345 LEU C N 1
ATOM 8505 C CA . LEU C 1 345 ? 25.294 59.940 -5.233 1.00 42.52 345 LEU C CA 1
ATOM 8506 C C . LEU C 1 345 ? 25.138 58.644 -4.426 1.00 45.66 345 LEU C C 1
ATOM 8507 O O . LEU C 1 345 ? 25.852 58.423 -3.428 1.00 47.42 345 LEU C O 1
ATOM 8512 N N . LEU C 1 346 ? 24.204 57.793 -4.855 1.00 45.49 346 LEU C N 1
ATOM 8513 C CA . LEU C 1 346 ? 23.945 56.529 -4.184 1.00 43.37 346 LEU C CA 1
ATOM 8514 C C . LEU C 1 346 ? 25.124 55.598 -4.438 1.00 41.47 346 LEU C C 1
ATOM 8515 O O . LEU C 1 346 ? 25.667 55.015 -3.501 1.00 40.43 346 LEU C O 1
ATOM 8520 N N . THR C 1 347 ? 25.525 55.471 -5.705 1.00 39.66 347 THR C N 1
ATOM 8521 C CA . THR C 1 347 ? 26.671 54.638 -6.068 1.00 39.10 347 THR C CA 1
ATOM 8522 C C . THR C 1 347 ? 27.870 55.028 -5.208 1.00 39.30 347 THR C C 1
ATOM 8523 O O . THR C 1 347 ? 28.430 54.201 -4.507 1.00 41.20 347 THR C O 1
ATOM 8527 N N . ALA C 1 348 ? 28.258 56.294 -5.266 1.00 39.33 348 ALA C N 1
ATOM 8528 C CA . ALA C 1 348 ? 29.386 56.793 -4.480 1.00 38.86 348 ALA C CA 1
ATOM 8529 C C . ALA C 1 348 ? 29.243 56.459 -3.007 1.00 38.06 348 ALA C C 1
ATOM 8530 O O . ALA C 1 348 ? 30.220 56.139 -2.344 1.00 37.98 348 ALA C O 1
ATOM 8532 N N . ALA C 1 349 ? 28.027 56.543 -2.485 1.00 40.02 349 ALA C N 1
ATOM 8533 C CA . ALA C 1 349 ? 27.811 56.239 -1.063 1.00 42.44 349 ALA C CA 1
ATOM 8534 C C . ALA C 1 349 ? 28.066 54.762 -0.811 1.00 42.64 349 ALA C C 1
ATOM 8535 O O . ALA C 1 349 ? 28.705 54.375 0.170 1.00 40.65 349 ALA C O 1
ATOM 8537 N N . ARG C 1 350 ? 27.561 53.945 -1.720 1.00 44.06 350 ARG C N 1
ATOM 8538 C CA . ARG C 1 350 ? 27.720 52.517 -1.610 1.00 45.73 350 ARG C CA 1
ATOM 8539 C C . ARG C 1 350 ? 29.153 52.046 -1.858 1.00 45.95 350 ARG C C 1
ATOM 8540 O O . ARG C 1 350 ? 29.482 50.904 -1.556 1.00 48.09 350 ARG C O 1
ATOM 8548 N N . ASN C 1 351 ? 30.011 52.923 -2.377 1.00 43.90 351 ASN C N 1
ATOM 8549 C CA . ASN C 1 351 ? 31.404 52.562 -2.622 1.00 42.79 351 ASN C CA 1
ATOM 8550 C C . ASN C 1 351 ? 32.344 53.177 -1.582 1.00 42.72 351 ASN C C 1
ATOM 8551 O O . ASN C 1 351 ? 33.556 53.206 -1.763 1.00 41.89 351 ASN C O 1
ATOM 8556 N N . GLY C 1 352 ? 31.793 53.689 -0.496 1.00 42.88 352 GLY C N 1
ATOM 8557 C CA . GLY C 1 352 ? 32.662 54.244 0.520 1.00 46.68 352 GLY C CA 1
ATOM 8558 C C . GLY C 1 352 ? 32.857 55.746 0.598 1.00 48.13 352 GLY C C 1
ATOM 8559 O O . GLY C 1 352 ? 33.521 56.217 1.523 1.00 48.34 352 GLY C O 1
ATOM 8560 N N . GLN C 1 353 ? 32.315 56.497 -0.361 1.00 50.11 353 GLN C N 1
ATOM 8561 C CA . GLN C 1 353 ? 32.427 57.958 -0.346 1.00 50.46 353 GLN C CA 1
ATOM 8562 C C . GLN C 1 353 ? 31.773 58.371 0.963 1.00 49.68 353 GLN C C 1
ATOM 8563 O O . GLN C 1 353 ? 30.605 58.081 1.176 1.00 51.62 353 GLN C O 1
ATOM 8569 N N . ASN C 1 354 ? 32.514 59.042 1.836 1.00 49.60 354 ASN C N 1
ATOM 8570 C CA . ASN C 1 354 ? 31.989 59.416 3.158 1.00 52.39 354 ASN C CA 1
ATOM 8571 C C . ASN C 1 354 ? 31.029 60.602 3.237 1.00 53.21 354 ASN C C 1
ATOM 8572 O O . ASN C 1 354 ? 30.452 60.864 4.301 1.00 54.07 354 ASN C O 1
ATOM 8577 N N . SER C 1 355 ? 30.855 61.319 2.134 1.00 52.56 355 SER C N 1
ATOM 8578 C CA . SER C 1 355 ? 29.980 62.475 2.159 1.00 52.83 355 SER C CA 1
ATOM 8579 C C . SER C 1 355 ? 28.876 62.463 1.097 1.00 52.29 355 SER C C 1
ATOM 8580 O O . SER C 1 355 ? 28.249 63.491 0.842 1.00 50.78 355 SER C O 1
ATOM 8583 N N . ALA C 1 356 ? 28.640 61.313 0.473 1.00 51.36 356 ALA C N 1
ATOM 8584 C CA . ALA C 1 356 ? 27.589 61.233 -0.528 1.00 50.19 356 ALA C CA 1
ATOM 8585 C C . ALA C 1 356 ? 26.259 61.105 0.203 1.00 51.42 356 ALA C C 1
ATOM 8586 O O . ALA C 1 356 ? 25.235 61.621 -0.262 1.00 49.95 356 ALA C O 1
ATOM 8588 N N . ASP C 1 357 ? 26.277 60.430 1.354 1.00 53.16 357 ASP C N 1
ATOM 8589 C CA . ASP C 1 357 ? 25.061 60.264 2.155 1.00 56.53 357 ASP C CA 1
ATOM 8590 C C . ASP C 1 357 ? 24.526 61.638 2.518 1.00 56.07 357 ASP C C 1
ATOM 8591 O O . ASP C 1 357 ? 23.367 61.960 2.242 1.00 56.07 357 ASP C O 1
ATOM 8596 N N . PHE C 1 358 ? 25.385 62.439 3.146 1.00 55.25 358 PHE C N 1
ATOM 8597 C CA . PHE C 1 358 ? 25.023 63.789 3.544 1.00 55.43 358 PHE C CA 1
ATOM 8598 C C . PHE C 1 358 ? 24.497 64.585 2.340 1.00 52.81 358 PHE C C 1
ATOM 8599 O O . PHE C 1 358 ? 23.527 65.318 2.461 1.00 54.06 358 PHE C O 1
ATOM 8607 N N . ALA C 1 359 ? 25.115 64.437 1.176 1.00 50.65 359 ALA C N 1
ATOM 8608 C CA . ALA C 1 359 ? 24.638 65.149 -0.002 1.00 50.16 359 ALA C CA 1
ATOM 8609 C C . ALA C 1 359 ? 23.345 64.531 -0.523 1.00 52.19 359 ALA C C 1
ATOM 8610 O O . ALA C 1 359 ? 22.738 65.027 -1.475 1.00 53.04 359 ALA C O 1
ATOM 8612 N N . ILE C 1 360 ? 22.925 63.422 0.068 1.00 52.61 360 ILE C N 1
ATOM 8613 C CA . ILE C 1 360 ? 21.672 62.835 -0.370 1.00 51.70 360 ILE C CA 1
ATOM 8614 C C . ILE C 1 360 ? 20.579 63.421 0.530 1.00 51.16 360 ILE C C 1
ATOM 8615 O O . ILE C 1 360 ? 19.499 63.798 0.047 1.00 48.68 360 ILE C O 1
ATOM 8620 N N . ALA C 1 361 ? 20.878 63.533 1.824 1.00 50.57 361 ALA C N 1
ATOM 8621 C CA . ALA C 1 361 ? 19.945 64.127 2.766 1.00 52.96 361 ALA C CA 1
ATOM 8622 C C . ALA C 1 361 ? 19.566 65.521 2.253 1.00 55.81 361 ALA C C 1
ATOM 8623 O O . ALA C 1 361 ? 18.390 65.858 2.208 1.00 56.44 361 ALA C O 1
ATOM 8625 N N . GLN C 1 362 ? 20.562 66.313 1.840 1.00 57.90 362 GLN C N 1
ATOM 8626 C CA . GLN C 1 362 ? 20.311 67.660 1.315 1.00 58.89 362 GLN C CA 1
ATOM 8627 C C . GLN C 1 362 ? 19.487 67.606 0.030 1.00 59.01 362 GLN C C 1
ATOM 8628 O O . GLN C 1 362 ? 18.649 68.477 -0.206 1.00 60.16 362 GLN C O 1
ATOM 8634 N N . LEU C 1 363 ? 19.712 66.588 -0.797 1.00 59.53 363 LEU C N 1
ATOM 8635 C CA . LEU C 1 363 ? 18.948 66.462 -2.043 1.00 61.67 363 LEU C CA 1
ATOM 8636 C C . LEU C 1 363 ? 17.453 66.495 -1.746 1.00 63.61 363 LEU C C 1
ATOM 8637 O O . LEU C 1 363 ? 16.651 66.859 -2.598 1.00 65.79 363 LEU C O 1
ATOM 8642 N N . PHE C 1 364 ? 17.080 66.109 -0.535 1.00 64.45 364 PHE C N 1
ATOM 8643 C CA . PHE C 1 364 ? 15.679 66.104 -0.157 1.00 65.87 364 PHE C CA 1
ATOM 8644 C C . PHE C 1 364 ? 15.415 67.324 0.743 1.00 67.09 364 PHE C C 1
ATOM 8645 O O . PHE C 1 364 ? 14.740 68.285 0.344 1.00 66.68 364 PHE C O 1
ATOM 8653 N N . SER C 1 365 ? 16.002 67.294 1.935 1.00 66.76 365 SER C N 1
ATOM 8654 C CA . SER C 1 365 ? 15.867 68.360 2.920 1.00 67.90 365 SER C CA 1
ATOM 8655 C C . SER C 1 365 ? 15.856 69.804 2.394 1.00 69.35 365 SER C C 1
ATOM 8656 O O . SER C 1 365 ? 14.954 70.564 2.746 1.00 70.22 365 SER C O 1
ATOM 8658 N N . GLN C 1 366 ? 16.832 70.192 1.566 1.00 70.27 366 GLN C N 1
ATOM 8659 C CA . GLN C 1 366 ? 16.886 71.575 1.072 1.00 70.32 366 GLN C CA 1
ATOM 8660 C C . GLN C 1 366 ? 15.924 71.916 -0.075 1.00 71.13 366 GLN C C 1
ATOM 8661 O O . GLN C 1 366 ? 15.595 73.087 -0.279 1.00 72.29 366 GLN C O 1
ATOM 8667 N N . GLY C 1 367 ? 15.483 70.914 -0.830 1.00 70.61 367 GLY C N 1
ATOM 8668 C CA . GLY C 1 367 ? 14.552 71.178 -1.917 1.00 70.04 367 GLY C CA 1
ATOM 8669 C C . GLY C 1 367 ? 15.135 71.713 -3.217 1.00 69.77 367 GLY C C 1
ATOM 8670 O O . GLY C 1 367 ? 15.724 70.976 -4.016 1.00 71.69 367 GLY C O 1
ATOM 8671 N N . LYS C 1 368 ? 14.933 73.002 -3.443 1.00 68.28 368 LYS C N 1
ATOM 8672 C CA . LYS C 1 368 ? 15.422 73.682 -4.631 1.00 68.67 368 LYS C CA 1
ATOM 8673 C C . LYS C 1 368 ? 15.486 72.854 -5.928 1.00 68.48 368 LYS C C 1
ATOM 8674 O O . LYS C 1 368 ? 16.526 72.790 -6.576 1.00 67.12 368 LYS C O 1
ATOM 8678 N N . GLY C 1 369 ? 14.378 72.224 -6.312 1.00 68.38 369 GLY C N 1
ATOM 8679 C CA . GLY C 1 369 ? 14.369 71.465 -7.553 1.00 69.55 369 GLY C CA 1
ATOM 8680 C C . GLY C 1 369 ? 14.028 69.998 -7.360 1.00 70.65 369 GLY C C 1
ATOM 8681 O O . GLY C 1 369 ? 13.737 69.270 -8.316 1.00 69.54 369 GLY C O 1
ATOM 8682 N N . THR C 1 370 ? 14.053 69.563 -6.108 1.00 71.54 370 THR C N 1
ATOM 8683 C CA . THR C 1 370 ? 13.788 68.177 -5.788 1.00 72.02 370 THR C CA 1
ATOM 8684 C C . THR C 1 370 ? 12.703 68.116 -4.727 1.00 71.83 370 THR C C 1
ATOM 8685 O O . THR C 1 370 ? 12.813 68.784 -3.691 1.00 71.60 370 THR C O 1
ATOM 8689 N N . LYS C 1 371 ? 11.664 67.316 -4.982 1.00 71.65 371 LYS C N 1
ATOM 8690 C CA . LYS C 1 371 ? 10.575 67.177 -4.023 1.00 70.62 371 LYS C CA 1
ATOM 8691 C C . LYS C 1 371 ? 11.219 66.775 -2.706 1.00 70.64 371 LYS C C 1
ATOM 8692 O O . LYS C 1 371 ? 11.968 65.805 -2.641 1.00 71.01 371 LYS C O 1
ATOM 8694 N N . PRO C 1 372 ? 10.945 67.527 -1.639 1.00 71.13 372 PRO C N 1
ATOM 8695 C CA . PRO C 1 372 ? 11.498 67.283 -0.299 1.00 72.44 372 PRO C CA 1
ATOM 8696 C C . PRO C 1 372 ? 11.099 66.071 0.562 1.00 73.49 372 PRO C C 1
ATOM 8697 O O . PRO C 1 372 ? 10.552 66.266 1.641 1.00 74.19 372 PRO C O 1
ATOM 8701 N N . ASP C 1 373 ? 11.420 64.840 0.156 1.00 74.69 373 ASP C N 1
ATOM 8702 C CA . ASP C 1 373 ? 11.072 63.661 0.982 1.00 74.35 373 ASP C CA 1
ATOM 8703 C C . ASP C 1 373 ? 11.834 63.696 2.299 1.00 74.40 373 ASP C C 1
ATOM 8704 O O . ASP C 1 373 ? 13.055 63.572 2.320 1.00 75.72 373 ASP C O 1
ATOM 8709 N N . PRO C 1 374 ? 11.116 63.842 3.419 1.00 73.95 374 PRO C N 1
ATOM 8710 C CA . PRO C 1 374 ? 11.707 63.912 4.764 1.00 73.02 374 PRO C CA 1
ATOM 8711 C C . PRO C 1 374 ? 12.258 62.652 5.430 1.00 72.42 374 PRO C C 1
ATOM 8712 O O . PRO C 1 374 ? 13.247 62.737 6.178 1.00 72.82 374 PRO C O 1
ATOM 8716 N N . LEU C 1 375 ? 11.627 61.497 5.216 1.00 71.70 375 LEU C N 1
ATOM 8717 C CA . LEU C 1 375 ? 12.134 60.281 5.856 1.00 69.82 375 LEU C CA 1
ATOM 8718 C C . LEU C 1 375 ? 13.389 59.880 5.075 1.00 67.18 375 LEU C C 1
ATOM 8719 O O . LEU C 1 375 ? 14.444 59.569 5.680 1.00 65.11 375 LEU C O 1
ATOM 8724 N N . ASN C 1 376 ? 13.286 59.930 3.737 1.00 65.46 376 ASN C N 1
ATOM 8725 C CA . ASN C 1 376 ? 14.442 59.647 2.843 1.00 66.03 376 ASN C CA 1
ATOM 8726 C C . ASN C 1 376 ? 15.607 60.516 3.365 1.00 66.04 376 ASN C C 1
ATOM 8727 O O . ASN C 1 376 ? 16.698 59.999 3.647 1.00 67.45 376 ASN C O 1
ATOM 8729 N N . ALA C 1 377 ? 15.360 61.813 3.546 1.00 65.22 377 ALA C N 1
ATOM 8730 C CA . ALA C 1 377 ? 16.391 62.718 4.050 1.00 64.38 377 ALA C CA 1
ATOM 8731 C C . ALA C 1 377 ? 16.839 62.358 5.456 1.00 64.01 377 ALA C C 1
ATOM 8732 O O . ALA C 1 377 ? 17.956 62.681 5.865 1.00 64.28 377 ALA C O 1
ATOM 8734 N N . TYR C 1 378 ? 15.962 61.708 6.208 1.00 63.48 378 TYR C N 1
ATOM 8735 C CA . TYR C 1 378 ? 16.275 61.301 7.581 1.00 62.95 378 TYR C CA 1
ATOM 8736 C C . TYR C 1 378 ? 17.115 60.029 7.574 1.00 62.97 378 TYR C C 1
ATOM 8737 O O . TYR C 1 378 ? 17.978 59.849 8.440 1.00 62.00 378 TYR C O 1
ATOM 8746 N N . VAL C 1 379 ? 16.870 59.151 6.602 1.00 62.52 379 VAL C N 1
ATOM 8747 C CA . VAL C 1 379 ? 17.642 57.918 6.508 1.00 63.09 379 VAL C CA 1
ATOM 8748 C C . VAL C 1 379 ? 19.102 58.330 6.311 1.00 62.72 379 VAL C C 1
ATOM 8749 O O . VAL C 1 379 ? 19.952 58.169 7.189 1.00 62.12 379 VAL C O 1
ATOM 8753 N N . PHE C 1 380 ? 19.356 58.902 5.143 1.00 64.01 380 PHE C N 1
ATOM 8754 C CA . PHE C 1 380 ? 20.675 59.364 4.752 1.00 64.70 380 PHE C CA 1
ATOM 8755 C C . PHE C 1 380 ? 21.266 60.379 5.762 1.00 65.68 380 PHE C C 1
ATOM 8756 O O . PHE C 1 380 ? 22.493 60.446 5.971 1.00 65.98 380 PHE C O 1
ATOM 8764 N N . SER C 1 381 ? 20.389 61.147 6.402 1.00 65.85 381 SER C N 1
ATOM 8765 C CA . SER C 1 381 ? 20.798 62.087 7.436 1.00 66.80 381 SER C CA 1
ATOM 8766 C C . SER C 1 381 ? 21.427 61.281 8.568 1.00 66.90 381 SER C C 1
ATOM 8767 O O . SER C 1 381 ? 22.484 61.634 9.087 1.00 66.80 381 SER C O 1
ATOM 8770 N N . GLN C 1 382 ? 20.748 60.204 8.961 1.00 67.69 382 GLN C N 1
ATOM 8771 C CA . GLN C 1 382 ? 21.244 59.338 10.024 1.00 68.04 382 GLN C CA 1
ATOM 8772 C C . GLN C 1 382 ? 22.434 58.539 9.512 1.00 67.28 382 GLN C C 1
ATOM 8773 O O . GLN C 1 382 ? 23.373 58.264 10.263 1.00 66.43 382 GLN C O 1
ATOM 8779 N N . LEU C 1 383 ? 22.398 58.171 8.232 1.00 66.78 383 LEU C N 1
ATOM 8780 C CA . LEU C 1 383 ? 23.505 57.428 7.642 1.00 67.61 383 LEU C CA 1
ATOM 8781 C C . LEU C 1 383 ? 24.735 58.310 7.702 1.00 68.57 383 LEU C C 1
ATOM 8782 O O . LEU C 1 383 ? 25.751 57.932 8.278 1.00 67.76 383 LEU C O 1
ATOM 8787 N N . ALA C 1 384 ? 24.623 59.503 7.121 1.00 71.04 384 ALA C N 1
ATOM 8788 C CA . ALA C 1 384 ? 25.729 60.461 7.102 1.00 72.87 384 ALA C CA 1
ATOM 8789 C C . ALA C 1 384 ? 26.307 60.683 8.493 1.00 73.10 384 ALA C C 1
ATOM 8790 O O . ALA C 1 384 ? 27.510 60.871 8.645 1.00 72.43 384 ALA C O 1
ATOM 8792 N N . LYS C 1 385 ? 25.448 60.651 9.506 1.00 74.72 385 LYS C N 1
ATOM 8793 C CA . LYS C 1 385 ? 25.903 60.846 10.875 1.00 77.38 385 LYS C CA 1
ATOM 8794 C C . LYS C 1 385 ? 27.107 59.945 11.144 1.00 78.14 385 LYS C C 1
ATOM 8795 O O . LYS C 1 385 ? 27.944 60.244 11.998 1.00 77.96 385 LYS C O 1
ATOM 8797 N N . ALA C 1 386 ? 27.186 58.844 10.404 1.00 79.54 386 ALA C N 1
ATOM 8798 C CA . ALA C 1 386 ? 28.281 57.892 10.551 1.00 81.34 386 ALA C CA 1
ATOM 8799 C C . ALA C 1 386 ? 29.628 58.594 10.485 1.00 82.19 386 ALA C C 1
ATOM 8800 O O . ALA C 1 386 ? 30.570 58.212 11.171 1.00 82.69 386 ALA C O 1
ATOM 8802 N N . GLN C 1 387 ? 29.714 59.619 9.648 1.00 83.30 387 GLN C N 1
ATOM 8803 C CA . GLN C 1 387 ? 30.946 60.376 9.487 1.00 84.17 387 GLN C CA 1
ATOM 8804 C C . GLN C 1 387 ? 31.456 60.838 10.854 1.00 85.71 387 GLN C C 1
ATOM 8805 O O . GLN C 1 387 ? 32.664 60.911 11.079 1.00 85.83 387 GLN C O 1
ATOM 8811 N N . ASP C 1 388 ? 30.526 61.135 11.764 1.00 87.01 388 ASP C N 1
ATOM 8812 C CA . ASP C 1 388 ? 30.848 61.574 13.126 1.00 88.36 388 ASP C CA 1
ATOM 8813 C C . ASP C 1 388 ? 31.389 62.995 13.233 1.00 89.63 388 ASP C C 1
ATOM 8814 O O . ASP C 1 388 ? 32.006 63.354 14.241 1.00 91.02 388 ASP C O 1
ATOM 8816 N N . THR C 1 389 ? 31.155 63.806 12.207 1.00 89.92 389 THR C N 1
ATOM 8817 C CA . THR C 1 389 ? 31.633 65.184 12.210 1.00 89.78 389 THR C CA 1
ATOM 8818 C C . THR C 1 389 ? 30.564 66.114 12.750 1.00 90.24 389 THR C C 1
ATOM 8819 O O . THR C 1 389 ? 29.373 65.837 12.622 1.00 90.41 389 THR C O 1
ATOM 8823 N N . PRO C 1 390 ? 30.977 67.237 13.360 1.00 91.05 390 PRO C N 1
ATOM 8824 C CA . PRO C 1 390 ? 30.041 68.218 13.919 1.00 91.17 390 PRO C CA 1
ATOM 8825 C C . PRO C 1 390 ? 28.916 68.602 12.957 1.00 90.94 390 PRO C C 1
ATOM 8826 O O . PRO C 1 390 ? 27.759 68.673 13.357 1.00 90.80 390 PRO C O 1
ATOM 8830 N N . GLU C 1 391 ? 29.253 68.837 11.693 1.00 90.97 391 GLU C N 1
ATOM 8831 C CA . GLU C 1 391 ? 28.250 69.211 10.697 1.00 91.79 391 GLU C CA 1
ATOM 8832 C C . GLU C 1 391 ? 27.227 68.099 10.467 1.00 91.30 391 GLU C C 1
ATOM 8833 O O . GLU C 1 391 ? 26.015 68.321 10.537 1.00 90.99 391 GLU C O 1
ATOM 8839 N N . ALA C 1 392 ? 27.720 66.904 10.167 1.00 90.81 392 ALA C N 1
ATOM 8840 C CA . ALA C 1 392 ? 26.839 65.769 9.937 1.00 90.16 392 ALA C CA 1
ATOM 8841 C C . ALA C 1 392 ? 26.060 65.517 11.226 1.00 90.01 392 ALA C C 1
ATOM 8842 O O . ALA C 1 392 ? 24.832 65.659 11.277 1.00 89.52 392 ALA C O 1
ATOM 8844 N N . ASN C 1 393 ? 26.794 65.148 12.270 1.00 89.39 393 ASN C N 1
ATOM 8845 C CA . ASN C 1 393 ? 26.209 64.881 13.574 1.00 88.42 393 ASN C CA 1
ATOM 8846 C C . ASN C 1 393 ? 25.153 65.937 13.890 1.00 87.07 393 ASN C C 1
ATOM 8847 O O . ASN C 1 393 ? 24.151 65.652 14.535 1.00 87.20 393 ASN C O 1
ATOM 8852 N N . ASP C 1 394 ? 25.364 67.150 13.394 1.00 85.77 394 ASP C N 1
ATOM 8853 C CA . ASP C 1 394 ? 24.456 68.264 13.657 1.00 84.10 394 ASP C CA 1
ATOM 8854 C C . ASP C 1 394 ? 23.173 68.306 12.812 1.00 81.91 394 ASP C C 1
ATOM 8855 O O . ASP C 1 394 ? 22.089 68.526 13.343 1.00 81.16 394 ASP C O 1
ATOM 8860 N N . LEU C 1 395 ? 23.282 68.080 11.508 1.00 79.97 395 LEU C N 1
ATOM 8861 C CA . LEU C 1 395 ? 22.080 68.118 10.600 1.00 80.43 395 LEU C CA 1
ATOM 8862 C C . LEU C 1 395 ? 21.021 67.011 10.844 1.00 80.53 395 LEU C C 1
ATOM 8863 O O . LEU C 1 395 ? 19.819 67.209 10.563 1.00 80.34 395 LEU C O 1
ATOM 8865 N N . ALA C 1 396 ? 21.479 65.857 11.328 1.00 81.36 396 ALA C N 1
ATOM 8866 C CA . ALA C 1 396 ? 20.570 64.761 11.605 1.00 81.20 396 ALA C CA 1
ATOM 8867 C C . ALA C 1 396 ? 19.617 65.200 12.716 1.00 80.69 396 ALA C C 1
ATOM 8868 O O . ALA C 1 396 ? 18.455 64.775 12.768 1.00 79.94 396 ALA C O 1
ATOM 8869 N N . THR C 1 397 ? 20.116 66.066 13.598 1.00 80.15 397 THR C N 1
ATOM 8870 C CA . THR C 1 397 ? 19.316 66.583 14.706 1.00 79.19 397 THR C CA 1
ATOM 8871 C C . THR C 1 397 ? 18.105 67.331 14.155 1.00 78.38 397 THR C C 1
ATOM 8872 O O . THR C 1 397 ? 16.955 66.942 14.375 1.00 79.77 397 THR C O 1
ATOM 8874 N N . GLN C 1 398 ? 18.383 68.406 13.423 1.00 76.29 398 GLN C N 1
ATOM 8875 C CA . GLN C 1 398 ? 17.343 69.269 12.807 1.00 74.42 398 GLN C CA 1
ATOM 8876 C C . GLN C 1 398 ? 16.358 68.410 12.015 1.00 74.51 398 GLN C C 1
ATOM 8877 O O . GLN C 1 398 ? 15.131 68.515 12.144 1.00 74.41 398 GLN C O 1
ATOM 8879 N N . LEU C 1 399 ? 16.958 67.548 11.190 1.00 75.58 399 LEU C N 1
ATOM 8880 C CA . LEU C 1 399 ? 16.226 66.639 10.294 1.00 76.51 399 LEU C CA 1
ATOM 8881 C C . LEU C 1 399 ? 15.313 65.655 11.071 1.00 77.90 399 LEU C C 1
ATOM 8882 O O . LEU C 1 399 ? 14.322 65.157 10.524 1.00 77.96 399 LEU C O 1
ATOM 8884 N N . GLU C 1 400 ? 15.635 65.417 12.343 1.00 79.38 400 GLU C N 1
ATOM 8885 C CA . GLU C 1 400 ? 14.837 64.528 13.190 1.00 80.78 400 GLU C CA 1
ATOM 8886 C C . GLU C 1 400 ? 13.473 65.134 13.497 1.00 81.54 400 GLU C C 1
ATOM 8887 O O . GLU C 1 400 ? 12.451 64.439 13.494 1.00 81.54 400 GLU C O 1
ATOM 8893 N N . ALA C 1 401 ? 13.474 66.429 13.799 1.00 80.29 401 ALA C N 1
ATOM 8894 C CA . ALA C 1 401 ? 12.250 67.136 14.123 1.00 78.85 401 ALA C CA 1
ATOM 8895 C C . ALA C 1 401 ? 11.385 67.283 12.875 1.00 77.91 401 ALA C C 1
ATOM 8896 O O . ALA C 1 401 ? 10.289 66.725 12.795 1.00 76.78 401 ALA C O 1
ATOM 8898 N N . ALA C 1 409 ? 11.260 55.798 13.471 1.00 95.01 409 ALA C N 1
ATOM 8899 C CA . ALA C 1 409 ? 11.337 54.341 13.554 1.00 93.64 409 ALA C CA 1
ATOM 8900 C C . ALA C 1 409 ? 11.228 53.723 12.167 1.00 92.93 409 ALA C C 1
ATOM 8901 O O . ALA C 1 409 ? 12.051 52.896 11.790 1.00 93.54 409 ALA C O 1
ATOM 8903 N N . GLU C 1 410 ? 10.207 54.116 11.413 1.00 91.92 410 GLU C N 1
ATOM 8904 C CA . GLU C 1 410 ? 10.036 53.607 10.057 1.00 91.41 410 GLU C CA 1
ATOM 8905 C C . GLU C 1 410 ? 11.378 53.801 9.366 1.00 91.64 410 GLU C C 1
ATOM 8906 O O . GLU C 1 410 ? 11.837 52.946 8.610 1.00 92.27 410 GLU C O 1
ATOM 8912 N N . GLY C 1 411 ? 11.992 54.951 9.632 1.00 91.17 411 GLY C N 1
ATOM 8913 C CA . GLY C 1 411 ? 13.277 55.268 9.041 1.00 90.37 411 GLY C CA 1
ATOM 8914 C C . GLY C 1 411 ? 14.400 54.382 9.548 1.00 89.68 411 GLY C C 1
ATOM 8915 O O . GLY C 1 411 ? 15.166 53.836 8.753 1.00 90.82 411 GLY C O 1
ATOM 8916 N N . GLN C 1 412 ? 14.504 54.235 10.866 1.00 87.41 412 GLN C N 1
ATOM 8917 C CA . GLN C 1 412 ? 15.546 53.403 11.451 1.00 86.00 412 GLN C CA 1
ATOM 8918 C C . GLN C 1 412 ? 15.560 52.057 10.746 1.00 84.33 412 GLN C C 1
ATOM 8919 O O . GLN C 1 412 ? 16.589 51.390 10.647 1.00 83.29 412 GLN C O 1
ATOM 8925 N N . ARG C 1 413 ? 14.388 51.671 10.267 1.00 83.17 413 ARG C N 1
ATOM 8926 C CA . ARG C 1 413 ? 14.214 50.421 9.557 1.00 82.96 413 ARG C CA 1
ATOM 8927 C C . ARG C 1 413 ? 14.860 50.567 8.196 1.00 80.93 413 ARG C C 1
ATOM 8928 O O . ARG C 1 413 ? 15.757 49.802 7.838 1.00 80.66 413 ARG C O 1
ATOM 8936 N N . LEU C 1 414 ? 14.393 51.560 7.444 1.00 78.83 414 LEU C N 1
ATOM 8937 C CA . LEU C 1 414 ? 14.912 51.827 6.109 1.00 76.98 414 LEU C CA 1
ATOM 8938 C C . LEU C 1 414 ? 16.436 51.986 6.152 1.00 75.93 414 LEU C C 1
ATOM 8939 O O . LEU C 1 414 ? 17.126 51.766 5.151 1.00 73.79 414 LEU C O 1
ATOM 8941 N N . VAL C 1 415 ? 16.951 52.347 7.326 1.00 75.46 415 VAL C N 1
ATOM 8942 C CA . VAL C 1 415 ? 18.383 52.533 7.512 1.00 75.70 415 VAL C CA 1
ATOM 8943 C C . VAL C 1 415 ? 19.116 51.197 7.510 1.00 77.15 415 VAL C C 1
ATOM 8944 O O . VAL C 1 415 ? 19.968 50.954 6.650 1.00 77.58 415 VAL C O 1
ATOM 8948 N N . GLN C 1 416 ? 18.788 50.329 8.465 1.00 78.10 416 GLN C N 1
ATOM 8949 C CA . GLN C 1 416 ? 19.447 49.029 8.539 1.00 79.13 416 GLN C CA 1
ATOM 8950 C C . GLN C 1 416 ? 19.430 48.345 7.178 1.00 79.24 416 GLN C C 1
ATOM 8951 O O . GLN C 1 416 ? 20.427 47.752 6.762 1.00 79.32 416 GLN C O 1
ATOM 8957 N N . GLN C 1 417 ? 18.304 48.431 6.480 1.00 78.62 417 GLN C N 1
ATOM 8958 C CA . GLN C 1 417 ? 18.227 47.823 5.165 1.00 78.65 417 GLN C CA 1
ATOM 8959 C C . GLN C 1 417 ? 19.429 48.304 4.346 1.00 77.93 417 GLN C C 1
ATOM 8960 O O . GLN C 1 417 ? 20.315 47.518 4.024 1.00 77.95 417 GLN C O 1
ATOM 8966 N N . GLU C 1 418 ? 19.483 49.593 4.034 1.00 76.88 418 GLU C N 1
ATOM 8967 C CA . GLU C 1 418 ? 20.607 50.114 3.261 1.00 76.32 418 GLU C CA 1
ATOM 8968 C C . GLU C 1 418 ? 21.919 49.793 3.966 1.00 76.60 418 GLU C C 1
ATOM 8969 O O . GLU C 1 418 ? 22.810 49.173 3.388 1.00 76.58 418 GLU C O 1
ATOM 8975 N N . LEU C 1 419 ? 22.024 50.206 5.224 1.00 76.74 419 LEU C N 1
ATOM 8976 C CA . LEU C 1 419 ? 23.234 49.985 6.001 1.00 77.54 419 LEU C CA 1
ATOM 8977 C C . LEU C 1 419 ? 23.748 48.557 5.870 1.00 78.89 419 LEU C C 1
ATOM 8978 O O . LEU C 1 419 ? 24.851 48.324 5.375 1.00 79.60 419 LEU C O 1
ATOM 8983 N N . ALA C 1 420 ? 22.946 47.599 6.317 1.00 79.89 420 ALA C N 1
ATOM 8984 C CA . ALA C 1 420 ? 23.325 46.197 6.236 1.00 80.13 420 ALA C CA 1
ATOM 8985 C C . ALA C 1 420 ? 23.436 45.736 4.773 1.00 79.72 420 ALA C C 1
ATOM 8986 O O . ALA C 1 420 ? 24.135 44.763 4.466 1.00 80.43 420 ALA C O 1
ATOM 8988 N N . ALA C 1 421 ? 22.753 46.433 3.871 1.00 78.11 421 ALA C N 1
ATOM 8989 C CA . ALA C 1 421 ? 22.811 46.082 2.458 1.00 77.07 421 ALA C CA 1
ATOM 8990 C C . ALA C 1 421 ? 24.115 46.561 1.832 1.00 76.34 421 ALA C C 1
ATOM 8991 O O . ALA C 1 421 ? 24.397 46.258 0.676 1.00 75.31 421 ALA C O 1
ATOM 8993 N N . ARG C 1 422 ? 24.910 47.313 2.585 1.00 74.79 422 ARG C N 1
ATOM 8994 C CA . ARG C 1 422 ? 26.163 47.812 2.042 1.00 73.87 422 ARG C CA 1
ATOM 8995 C C . ARG C 1 422 ? 27.330 46.888 2.251 1.00 74.28 422 ARG C C 1
ATOM 8996 O O . ARG C 1 422 ? 28.177 46.744 1.368 1.00 74.95 422 ARG C O 1
ATOM 9004 N N . GLY C 1 423 ? 27.380 46.260 3.416 1.00 75.06 423 GLY C N 1
ATOM 9005 C CA . GLY C 1 423 ? 28.476 45.355 3.698 1.00 76.31 423 GLY C CA 1
ATOM 9006 C C . GLY C 1 423 ? 28.158 43.921 3.311 1.00 76.77 423 GLY C C 1
ATOM 9007 O O . GLY C 1 423 ? 28.737 42.988 3.873 1.00 77.08 423 GLY C O 1
ATOM 9008 N N . THR C 1 424 ? 27.247 43.747 2.352 1.00 75.76 424 THR C N 1
ATOM 9009 C CA . THR C 1 424 ? 26.842 42.423 1.893 1.00 74.78 424 THR C CA 1
ATOM 9010 C C . THR C 1 424 ? 28.001 41.620 1.322 1.00 73.70 424 THR C C 1
ATOM 9011 O O . THR C 1 424 ? 28.746 42.113 0.486 1.00 72.79 424 THR C O 1
ATOM 9015 N N . SER C 1 428 ? 29.528 43.785 -7.527 1.00 80.83 428 SER C N 1
ATOM 9016 C CA . SER C 1 428 ? 29.403 45.098 -8.155 1.00 80.99 428 SER C CA 1
ATOM 9017 C C . SER C 1 428 ? 28.558 45.039 -9.422 1.00 81.65 428 SER C C 1
ATOM 9018 O O . SER C 1 428 ? 28.460 43.993 -10.079 1.00 82.47 428 SER C O 1
ATOM 9021 N N . THR C 1 429 ? 27.944 46.167 -9.766 1.00 80.41 429 THR C N 1
ATOM 9022 C CA . THR C 1 429 ? 27.156 46.237 -10.987 1.00 78.57 429 THR C CA 1
ATOM 9023 C C . THR C 1 429 ? 28.114 46.813 -12.030 1.00 76.60 429 THR C C 1
ATOM 9024 O O . THR C 1 429 ? 28.980 47.626 -11.699 1.00 76.65 429 THR C O 1
ATOM 9028 N N . LEU C 1 430 ? 27.974 46.386 -13.280 1.00 73.24 430 LEU C N 1
ATOM 9029 C CA . LEU C 1 430 ? 28.860 46.863 -14.331 1.00 69.69 430 LEU C CA 1
ATOM 9030 C C . LEU C 1 430 ? 28.756 48.350 -14.662 1.00 67.86 430 LEU C C 1
ATOM 9031 O O . LEU C 1 430 ? 27.686 48.864 -15.016 1.00 66.74 430 LEU C O 1
ATOM 9036 N N . GLN C 1 431 ? 29.879 49.044 -14.533 1.00 64.39 431 GLN C N 1
ATOM 9037 C CA . GLN C 1 431 ? 29.920 50.450 -14.878 1.00 62.13 431 GLN C CA 1
ATOM 9038 C C . GLN C 1 431 ? 30.700 50.440 -16.175 1.00 59.25 431 GLN C C 1
ATOM 9039 O O . GLN C 1 431 ? 31.922 50.312 -16.171 1.00 59.31 431 GLN C O 1
ATOM 9045 N N . LEU C 1 432 ? 29.978 50.542 -17.287 1.00 56.86 432 LEU C N 1
ATOM 9046 C CA . LEU C 1 432 ? 30.593 50.518 -18.602 1.00 53.50 432 LEU C CA 1
ATOM 9047 C C . LEU C 1 432 ? 30.666 51.892 -19.231 1.00 51.09 432 LEU C C 1
ATOM 9048 O O . LEU C 1 432 ? 30.079 52.847 -18.733 1.00 50.38 432 LEU C O 1
ATOM 9053 N N . HIS C 1 433 ? 31.397 51.987 -20.331 1.00 49.45 433 HIS C N 1
ATOM 9054 C CA . HIS C 1 433 ? 31.532 53.247 -21.034 1.00 49.77 433 HIS C CA 1
ATOM 9055 C C . HIS C 1 433 ? 31.186 53.103 -22.497 1.00 50.90 433 HIS C C 1
ATOM 9056 O O . HIS C 1 433 ? 31.188 51.998 -23.047 1.00 51.36 433 HIS C O 1
ATOM 9063 N N . ALA C 1 434 ? 30.889 54.233 -23.123 1.00 49.69 434 ALA C N 1
ATOM 9064 C CA . ALA C 1 434 ? 30.574 54.271 -24.539 1.00 49.54 434 ALA C CA 1
ATOM 9065 C C . ALA C 1 434 ? 31.223 55.548 -25.029 1.00 50.85 434 ALA C C 1
ATOM 9066 O O . ALA C 1 434 ? 30.927 56.643 -24.540 1.00 50.34 434 ALA C O 1
ATOM 9068 N N . LEU C 1 435 ? 32.133 55.417 -25.979 1.00 52.94 435 LEU C N 1
ATOM 9069 C CA . LEU C 1 435 ? 32.816 56.596 -26.473 1.00 54.63 435 LEU C CA 1
ATOM 9070 C C . LEU C 1 435 ? 32.520 56.902 -27.920 1.00 54.37 435 LEU C C 1
ATOM 9071 O O . LEU C 1 435 ? 32.179 56.025 -28.711 1.00 53.30 435 LEU C O 1
ATOM 9076 N N . GLN C 1 436 ? 32.680 58.182 -28.234 1.00 55.17 436 GLN C N 1
ATOM 9077 C CA . GLN C 1 436 ? 32.472 58.746 -29.569 1.00 58.07 436 GLN C CA 1
ATOM 9078 C C . GLN C 1 436 ? 33.632 58.299 -30.467 1.00 60.58 436 GLN C C 1
ATOM 9079 O O . GLN C 1 436 ? 34.800 58.368 -30.073 1.00 62.62 436 GLN C O 1
ATOM 9081 N N . GLU C 1 437 ? 33.291 57.844 -31.680 1.00 62.42 437 GLU C N 1
ATOM 9082 C CA . GLU C 1 437 ? 34.311 57.369 -32.643 1.00 64.67 437 GLU C CA 1
ATOM 9083 C C . GLU C 1 437 ? 34.866 58.596 -33.378 1.00 66.93 437 GLU C C 1
ATOM 9084 O O . GLU C 1 437 ? 34.682 58.742 -34.598 1.00 68.08 437 GLU C O 1
ATOM 9086 N N . GLU C 1 438 ? 35.537 59.485 -32.615 1.00 68.32 438 GLU C N 1
ATOM 9087 C CA . GLU C 1 438 ? 36.092 60.705 -33.232 1.00 69.14 438 GLU C CA 1
ATOM 9088 C C . GLU C 1 438 ? 36.920 60.220 -34.433 1.00 69.91 438 GLU C C 1
ATOM 9089 O O . GLU C 1 438 ? 36.403 60.282 -35.574 1.00 70.29 438 GLU C O 1
ATOM 9091 N N . ALA D 1 22 ? 6.112 32.791 -15.921 1.00 75.04 22 ALA D N 1
ATOM 9092 C CA . ALA D 1 22 ? 5.640 33.494 -14.693 1.00 74.75 22 ALA D CA 1
ATOM 9093 C C . ALA D 1 22 ? 5.370 34.959 -15.016 1.00 75.37 22 ALA D C 1
ATOM 9094 O O . ALA D 1 22 ? 4.232 35.341 -15.302 1.00 74.75 22 ALA D O 1
ATOM 9096 N N . GLN D 1 23 ? 6.423 35.774 -14.961 1.00 76.01 23 GLN D N 1
ATOM 9097 C CA . GLN D 1 23 ? 6.309 37.192 -15.258 1.00 76.34 23 GLN D CA 1
ATOM 9098 C C . GLN D 1 23 ? 5.584 37.328 -16.582 1.00 77.13 23 GLN D C 1
ATOM 9099 O O . GLN D 1 23 ? 4.630 38.082 -16.702 1.00 76.96 23 GLN D O 1
ATOM 9101 N N . GLN D 1 24 ? 6.026 36.577 -17.576 1.00 78.84 24 GLN D N 1
ATOM 9102 C CA . GLN D 1 24 ? 5.391 36.631 -18.887 1.00 81.98 24 GLN D CA 1
ATOM 9103 C C . GLN D 1 24 ? 3.877 36.393 -18.819 1.00 82.89 24 GLN D C 1
ATOM 9104 O O . GLN D 1 24 ? 3.129 36.908 -19.655 1.00 83.06 24 GLN D O 1
ATOM 9110 N N . ASN D 1 25 ? 3.432 35.619 -17.827 1.00 83.54 25 ASN D N 1
ATOM 9111 C CA . ASN D 1 25 ? 2.009 35.314 -17.655 1.00 83.64 25 ASN D CA 1
ATOM 9112 C C . ASN D 1 25 ? 1.245 36.329 -16.783 1.00 83.05 25 ASN D C 1
ATOM 9113 O O . ASN D 1 25 ? 0.155 36.763 -17.162 1.00 82.64 25 ASN D O 1
ATOM 9118 N N . TYR D 1 26 ? 1.801 36.704 -15.628 1.00 81.29 26 TYR D N 1
ATOM 9119 C CA . TYR D 1 26 ? 1.144 37.678 -14.762 1.00 80.44 26 TYR D CA 1
ATOM 9120 C C . TYR D 1 26 ? 0.828 38.916 -15.583 1.00 80.33 26 TYR D C 1
ATOM 9121 O O . TYR D 1 26 ? -0.330 39.266 -15.807 1.00 79.79 26 TYR D O 1
ATOM 9130 N N . GLN D 1 27 ? 1.885 39.574 -16.031 1.00 79.56 27 GLN D N 1
ATOM 9131 C CA . GLN D 1 27 ? 1.753 40.775 -16.820 1.00 78.61 27 GLN D CA 1
ATOM 9132 C C . GLN D 1 27 ? 0.781 40.565 -17.968 1.00 78.41 27 GLN D C 1
ATOM 9133 O O . GLN D 1 27 ? 0.136 41.517 -18.408 1.00 78.93 27 GLN D O 1
ATOM 9139 N N . GLN D 1 28 ? 0.661 39.335 -18.463 1.00 76.78 28 GLN D N 1
ATOM 9140 C CA . GLN D 1 28 ? -0.276 39.097 -19.559 1.00 75.56 28 GLN D CA 1
ATOM 9141 C C . GLN D 1 28 ? -1.709 39.106 -19.015 1.00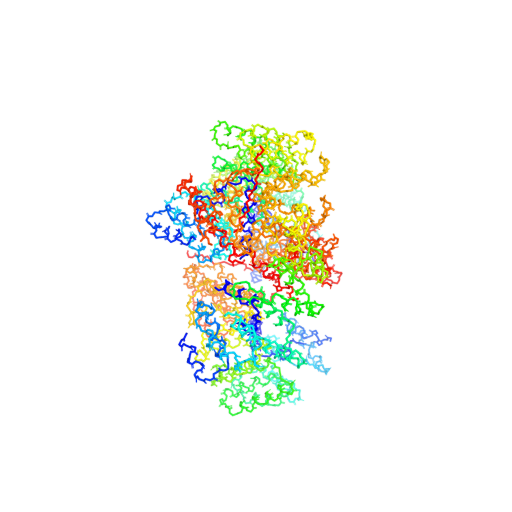 74.20 28 GLN D C 1
ATOM 9142 O O . GLN D 1 28 ? -2.651 39.521 -19.704 1.00 72.69 28 GLN D O 1
ATOM 9148 N N . LEU D 1 29 ? -1.858 38.649 -17.772 1.00 72.08 29 LEU D N 1
ATOM 9149 C CA . LEU D 1 29 ? -3.152 38.611 -17.104 1.00 70.65 29 LEU D CA 1
ATOM 9150 C C . LEU D 1 29 ? -3.523 40.006 -16.598 1.00 69.34 29 LEU D C 1
ATOM 9151 O O . LEU D 1 29 ? -4.609 40.502 -16.896 1.00 69.76 29 LEU D O 1
ATOM 9156 N N . ALA D 1 30 ? -2.624 40.627 -15.830 1.00 66.57 30 ALA D N 1
ATOM 9157 C CA . ALA D 1 30 ? -2.866 41.960 -15.280 1.00 63.46 30 ALA D CA 1
ATOM 9158 C C . ALA D 1 30 ? -3.242 42.933 -16.380 1.00 61.53 30 ALA D C 1
ATOM 9159 O O . ALA D 1 30 ? -4.079 43.811 -16.187 1.00 61.91 30 ALA D O 1
ATOM 9161 N N . GLU D 1 31 ? -2.631 42.766 -17.541 1.00 58.95 31 GLU D N 1
ATOM 9162 C CA . GLU D 1 31 ? -2.918 43.636 -18.658 1.00 58.25 31 GLU D CA 1
ATOM 9163 C C . GLU D 1 31 ? -4.238 43.261 -19.303 1.00 56.83 31 GLU D C 1
ATOM 9164 O O . GLU D 1 31 ? -4.854 44.075 -19.993 1.00 57.30 31 GLU D O 1
ATOM 9170 N N . LEU D 1 32 ? -4.699 42.038 -19.070 1.00 55.19 32 LEU D N 1
ATOM 9171 C CA . LEU D 1 32 ? -5.963 41.610 -19.666 1.00 53.26 32 LEU D CA 1
ATOM 9172 C C . LEU D 1 32 ? -7.163 42.015 -18.804 1.00 51.93 32 LEU D C 1
ATOM 9173 O O . LEU D 1 32 ? -8.296 42.060 -19.287 1.00 51.53 32 LEU D O 1
ATOM 9177 N N . GLY D 1 33 ? -6.917 42.310 -17.530 1.00 49.03 33 GLY D N 1
ATOM 9178 C CA . GLY D 1 33 ? -8.009 42.705 -16.670 1.00 47.38 33 GLY D CA 1
ATOM 9179 C C . GLY D 1 33 ? -7.974 42.114 -15.278 1.00 46.84 33 GLY D C 1
ATOM 9180 O O . GLY D 1 33 ? -8.429 42.762 -14.326 1.00 45.73 33 GLY D O 1
ATOM 9181 N N . TYR D 1 34 ? -7.444 40.894 -15.157 1.00 44.90 34 TYR D N 1
ATOM 9182 C CA . TYR D 1 34 ? -7.369 40.214 -13.873 1.00 42.68 34 TYR D CA 1
ATOM 9183 C C . TYR D 1 34 ? -6.919 41.173 -12.804 1.00 43.11 34 TYR D C 1
ATOM 9184 O O . TYR D 1 34 ? -5.954 41.902 -12.979 1.00 40.67 34 TYR D O 1
ATOM 9193 N N . SER D 1 35 ? -7.631 41.167 -11.687 1.00 45.76 35 SER D N 1
ATOM 9194 C CA . SER D 1 35 ? -7.299 42.040 -10.579 1.00 48.38 35 SER D CA 1
ATOM 9195 C C . SER D 1 35 ? -6.206 41.429 -9.757 1.00 51.90 35 SER D C 1
ATOM 9196 O O . SER D 1 35 ? -5.620 40.415 -10.121 1.00 53.21 35 SER D O 1
ATOM 9199 N N . GLU D 1 36 ? -5.955 42.065 -8.623 1.00 56.36 36 GLU D N 1
ATOM 9200 C CA . GLU D 1 36 ? -4.962 41.609 -7.668 1.00 60.52 36 GLU D CA 1
ATOM 9201 C C . GLU D 1 36 ? -5.487 40.324 -7.036 1.00 61.22 36 GLU D C 1
ATOM 9202 O O . GLU D 1 36 ? -5.068 39.209 -7.372 1.00 61.70 36 GLU D O 1
ATOM 9208 N N . ALA D 1 37 ? -6.427 40.509 -6.120 1.00 60.70 37 ALA D N 1
ATOM 9209 C CA . ALA D 1 37 ? -7.053 39.426 -5.402 1.00 58.77 37 ALA D CA 1
ATOM 9210 C C . ALA D 1 37 ? -7.367 38.234 -6.290 1.00 58.71 37 ALA D C 1
ATOM 9211 O O . ALA D 1 37 ? -7.416 37.110 -5.803 1.00 59.99 37 ALA D O 1
ATOM 9213 N N . GLN D 1 38 ? -7.570 38.467 -7.585 1.00 57.37 38 GLN D N 1
ATOM 9214 C CA . GLN D 1 38 ? -7.919 37.384 -8.523 1.00 56.85 38 GLN D CA 1
ATOM 9215 C C . GLN D 1 38 ? -6.770 36.569 -9.117 1.00 58.48 38 GLN D C 1
ATOM 9216 O O . GLN D 1 38 ? -7.012 35.636 -9.882 1.00 57.13 38 GLN D O 1
ATOM 9222 N N . VAL D 1 39 ? -5.528 36.939 -8.827 1.00 59.78 39 VAL D N 1
ATOM 9223 C CA . VAL D 1 39 ? -4.414 36.158 -9.339 1.00 60.69 39 VAL D CA 1
ATOM 9224 C C . VAL D 1 39 ? -3.696 35.552 -8.160 1.00 61.59 39 VAL D C 1
ATOM 9225 O O . VAL D 1 39 ? -3.359 34.384 -8.171 1.00 63.52 39 VAL D O 1
ATOM 9229 N N . GLY D 1 40 ? -3.465 36.371 -7.147 1.00 62.03 40 GLY D N 1
ATOM 9230 C CA . GLY D 1 40 ? -2.783 35.943 -5.953 1.00 62.32 40 GLY D CA 1
ATOM 9231 C C . GLY D 1 40 ? -2.309 37.214 -5.277 1.00 64.43 40 GLY D C 1
ATOM 9232 O O . GLY D 1 40 ? -1.491 37.983 -5.839 1.00 65.29 40 GLY D O 1
ATOM 9233 N N . LEU D 1 41 ? -2.839 37.430 -4.070 1.00 63.92 41 LEU D N 1
ATOM 9234 C CA . LEU D 1 41 ? -2.527 38.589 -3.218 1.00 63.31 41 LEU D CA 1
ATOM 9235 C C . LEU D 1 41 ? -3.793 39.235 -2.594 1.00 62.84 41 LEU D C 1
ATOM 9236 O O . LEU D 1 41 ? -3.686 40.148 -1.774 1.00 63.18 41 LEU D O 1
ATOM 9238 N N . GLN D 1 129 ? -4.617 20.150 -13.921 1.00 63.93 129 GLN D N 1
ATOM 9239 C CA . GLN D 1 129 ? -5.532 20.039 -15.079 1.00 66.67 129 GLN D CA 1
ATOM 9240 C C . GLN D 1 129 ? -6.554 18.975 -14.686 1.00 68.55 129 GLN D C 1
ATOM 9241 O O . GLN D 1 129 ? -7.691 18.942 -15.186 1.00 69.87 129 GLN D O 1
ATOM 9243 N N . GLN D 1 130 ? -6.096 18.120 -13.758 1.00 69.81 130 GLN D N 1
ATOM 9244 C CA . GLN D 1 130 ? -6.900 17.020 -13.190 1.00 71.24 130 GLN D CA 1
ATOM 9245 C C . GLN D 1 130 ? -7.001 17.413 -11.708 1.00 72.02 130 GLN D C 1
ATOM 9246 O O . GLN D 1 130 ? -7.956 17.049 -11.009 1.00 70.69 130 GLN D O 1
ATOM 9248 N N . GLN D 1 131 ? -6.010 18.188 -11.266 1.00 74.02 131 GLN D N 1
ATOM 9249 C CA . GLN D 1 131 ? -5.967 18.660 -9.892 1.00 75.56 131 GLN D CA 1
ATOM 9250 C C . GLN D 1 131 ? -7.043 19.713 -9.761 1.00 76.40 131 GLN D C 1
ATOM 9251 O O . GLN D 1 131 ? -7.454 20.068 -8.657 1.00 76.41 131 GLN D O 1
ATOM 9257 N N . ILE D 1 132 ? -7.496 20.193 -10.917 1.00 76.42 132 ILE D N 1
ATOM 9258 C CA . ILE D 1 132 ? -8.517 21.226 -11.007 1.00 76.24 132 ILE D CA 1
ATOM 9259 C C . ILE D 1 132 ? -9.902 20.631 -11.218 1.00 76.31 132 ILE D C 1
ATOM 9260 O O . ILE D 1 132 ? -10.892 21.125 -10.666 1.00 76.04 132 ILE D O 1
ATOM 9265 N N . SER D 1 133 ? -9.982 19.588 -12.039 1.00 75.88 133 SER D N 1
ATOM 9266 C CA . SER D 1 133 ? -11.271 18.958 -12.286 1.00 75.89 133 SER D CA 1
ATOM 9267 C C . SER D 1 133 ? -11.721 18.351 -10.966 1.00 76.65 133 SER D C 1
ATOM 9268 O O . SER D 1 133 ? -12.916 18.118 -10.747 1.00 75.67 133 SER D O 1
ATOM 9271 N N . GLN D 1 134 ? -10.745 18.103 -10.091 1.00 76.81 134 GLN D N 1
ATOM 9272 C CA . GLN D 1 134 ? -11.009 17.534 -8.773 1.00 78.21 134 GLN D CA 1
ATOM 9273 C C . GLN D 1 134 ? -11.640 18.591 -7.872 1.00 78.42 134 GLN D C 1
ATOM 9274 O O . GLN D 1 134 ? -12.426 18.285 -6.983 1.00 78.63 134 GLN D O 1
ATOM 9276 N N . TRP D 1 135 ? -11.290 19.845 -8.115 1.00 79.97 135 TRP D N 1
ATOM 9277 C CA . TRP D 1 135 ? -11.820 20.948 -7.327 1.00 79.88 135 TRP D CA 1
ATOM 9278 C C . TRP D 1 135 ? -13.201 21.359 -7.777 1.00 79.67 135 TRP D C 1
ATOM 9279 O O . TRP D 1 135 ? -14.070 21.601 -6.949 1.00 79.68 135 TRP D O 1
ATOM 9290 N N . GLN D 1 136 ? -13.394 21.452 -9.091 1.00 79.77 136 GLN D N 1
ATOM 9291 C CA . GLN D 1 136 ? -14.686 21.836 -9.632 1.00 80.97 136 GLN D CA 1
ATOM 9292 C C . GLN D 1 136 ? -15.669 20.694 -9.483 1.00 80.96 136 GLN D C 1
ATOM 9293 O O . GLN D 1 136 ? -16.859 20.847 -9.747 1.00 81.53 136 GLN D O 1
ATOM 9299 N N . ALA D 1 137 ? -15.160 19.546 -9.052 1.00 80.98 137 ALA D N 1
ATOM 9300 C CA . ALA D 1 137 ? -15.994 18.372 -8.821 1.00 79.95 137 ALA D CA 1
ATOM 9301 C C . ALA D 1 137 ? -16.419 18.437 -7.362 1.00 79.43 137 ALA D C 1
ATOM 9302 O O . ALA D 1 137 ? -17.548 18.107 -7.021 1.00 79.51 137 ALA D O 1
ATOM 9304 N N . ALA D 1 138 ? -15.493 18.886 -6.516 1.00 79.40 138 ALA D N 1
ATOM 9305 C CA . ALA D 1 138 ? -15.724 19.013 -5.077 1.00 79.90 138 ALA D CA 1
ATOM 9306 C C . ALA D 1 138 ? -16.650 20.196 -4.831 1.00 80.45 138 ALA D C 1
ATOM 9307 O O . ALA D 1 138 ? -17.072 20.464 -3.701 1.00 80.29 138 ALA D O 1
ATOM 9309 N N . GLY D 1 139 ? -16.939 20.920 -5.907 1.00 80.69 139 GLY D N 1
ATOM 9310 C CA . GLY D 1 139 ? -17.834 22.056 -5.819 1.00 81.50 139 GLY D CA 1
ATOM 9311 C C . GLY D 1 139 ? -17.299 23.364 -5.269 1.00 82.04 139 GLY D C 1
ATOM 9312 O O . GLY D 1 139 ? -18.054 24.143 -4.676 1.00 81.87 139 GLY D O 1
ATOM 9313 N N . TYR D 1 140 ? -16.010 23.626 -5.445 1.00 82.68 140 TYR D N 1
ATOM 9314 C CA . TYR D 1 140 ? -15.464 24.889 -4.964 1.00 83.16 140 TYR D CA 1
ATOM 9315 C C . TYR D 1 140 ? -15.772 25.988 -5.982 1.00 82.52 140 TYR D C 1
ATOM 9316 O O . TYR D 1 140 ? -15.674 25.780 -7.191 1.00 81.93 140 TYR D O 1
ATOM 9325 N N . PRO D 1 141 ? -16.166 27.172 -5.496 1.00 82.31 141 PRO D N 1
ATOM 9326 C CA . PRO D 1 141 ? -16.512 28.335 -6.323 1.00 82.06 141 PRO D CA 1
ATOM 9327 C C . PRO D 1 141 ? -15.407 28.823 -7.259 1.00 81.08 141 PRO D C 1
ATOM 9328 O O . PRO D 1 141 ? -15.654 29.088 -8.439 1.00 80.49 141 PRO D O 1
ATOM 9332 N N . GLU D 1 142 ? -14.200 28.951 -6.714 1.00 79.82 142 GLU D N 1
ATOM 9333 C CA . GLU D 1 142 ? -13.037 29.430 -7.459 1.00 79.48 142 GLU D CA 1
ATOM 9334 C C . GLU D 1 142 ? -12.569 28.447 -8.537 1.00 78.66 142 GLU D C 1
ATOM 9335 O O . GLU D 1 142 ? -11.869 28.823 -9.484 1.00 77.59 142 GLU D O 1
ATOM 9341 N N . ALA D 1 143 ? -12.980 27.192 -8.390 1.00 77.67 143 ALA D N 1
ATOM 9342 C CA . ALA D 1 143 ? -12.621 26.124 -9.320 1.00 76.55 143 ALA D CA 1
ATOM 9343 C C . ALA D 1 143 ? -12.709 26.503 -10.792 1.00 75.38 143 ALA D C 1
ATOM 9344 O O . ALA D 1 143 ? -11.740 26.351 -11.535 1.00 76.03 143 ALA D O 1
ATOM 9346 N N . GLY D 1 144 ? -13.880 26.970 -11.213 1.00 73.90 144 GLY D N 1
ATOM 9347 C CA . GLY D 1 144 ? -14.071 27.359 -12.600 1.00 71.57 144 GLY D CA 1
ATOM 9348 C C . GLY D 1 144 ? -13.074 28.400 -13.081 1.00 69.74 144 GLY D C 1
ATOM 9349 O O . GLY D 1 144 ? -12.699 28.411 -14.249 1.00 68.49 144 GLY D O 1
ATOM 9350 N N . LEU D 1 145 ? -12.647 29.284 -12.185 1.00 69.29 145 LEU D N 1
ATOM 9351 C CA . LEU D 1 145 ? -11.672 30.312 -12.543 1.00 68.60 145 LEU D CA 1
ATOM 9352 C C . LEU D 1 145 ? -10.324 29.639 -12.832 1.00 67.31 145 LEU D C 1
ATOM 9353 O O . LEU D 1 145 ? -9.725 29.863 -13.888 1.00 65.81 145 LEU D O 1
ATOM 9358 N N . ALA D 1 146 ? -9.865 28.808 -11.891 1.00 66.62 146 ALA D N 1
ATOM 9359 C CA . ALA D 1 146 ? -8.597 28.089 -12.035 1.00 65.74 146 ALA D CA 1
ATOM 9360 C C . ALA D 1 146 ? -8.602 27.260 -13.320 1.00 64.91 146 ALA D C 1
ATOM 9361 O O . ALA D 1 146 ? -7.556 26.987 -13.895 1.00 65.17 146 ALA D O 1
ATOM 9363 N N . GLN D 1 147 ? -9.791 26.876 -13.773 1.00 65.24 147 GLN D N 1
ATOM 9364 C CA . GLN D 1 147 ? -9.939 26.099 -15.003 1.00 65.83 147 GLN D CA 1
ATOM 9365 C C . GLN D 1 147 ? -9.732 26.998 -16.233 1.00 65.65 147 GLN D C 1
ATOM 9366 O O . GLN D 1 147 ? -9.055 26.617 -17.202 1.00 64.99 147 GLN D O 1
ATOM 9372 N N . VAL D 1 148 ? -10.328 28.188 -16.193 1.00 65.16 148 VAL D N 1
ATOM 9373 C CA . VAL D 1 148 ? -10.188 29.135 -17.288 1.00 63.98 148 VAL D CA 1
ATOM 9374 C C . VAL D 1 148 ? -8.759 29.674 -17.251 1.00 63.25 148 VAL D C 1
ATOM 9375 O O . VAL D 1 148 ? -8.138 29.865 -18.295 1.00 62.60 148 VAL D O 1
ATOM 9379 N N . LEU D 1 149 ? -8.233 29.889 -16.048 1.00 63.03 149 LEU D N 1
ATOM 9380 C CA . LEU D 1 149 ? -6.860 30.360 -15.881 1.00 64.51 149 LEU D CA 1
ATOM 9381 C C . LEU D 1 149 ? -5.908 29.432 -16.629 1.00 66.33 149 LEU D C 1
ATOM 9382 O O . LEU D 1 149 ? -4.912 29.868 -17.215 1.00 67.40 149 LEU D O 1
ATOM 9387 N N . LEU D 1 150 ? -6.237 28.144 -16.609 1.00 67.64 150 LEU D N 1
ATOM 9388 C CA . LEU D 1 150 ? -5.444 27.106 -17.255 1.00 67.28 150 LEU D CA 1
ATOM 9389 C C . LEU D 1 150 ? -5.447 27.258 -18.771 1.00 67.69 150 LEU D C 1
ATOM 9390 O O . LEU D 1 150 ? -4.392 27.453 -19.390 1.00 69.34 150 LEU D O 1
ATOM 9395 N N . TYR D 1 151 ? -6.638 27.171 -19.363 1.00 67.97 151 TYR D N 1
ATOM 9396 C CA . TYR D 1 151 ? -6.845 27.310 -20.834 1.00 69.28 151 TYR D CA 1
ATOM 9397 C C . TYR D 1 151 ? -6.034 28.497 -21.405 1.00 69.92 151 TYR D C 1
ATOM 9398 O O . TYR D 1 151 ? -5.779 28.585 -22.620 1.00 69.30 151 TYR D O 1
ATOM 9400 N N . ARG D 1 152 ? -5.637 29.383 -20.480 1.00 70.75 152 ARG D N 1
ATOM 9401 C CA . ARG D 1 152 ? -4.850 30.588 -20.799 1.00 71.97 152 ARG D CA 1
ATOM 9402 C C . ARG D 1 152 ? -3.357 30.208 -20.735 1.00 72.40 152 ARG D C 1
ATOM 9403 O O . ARG D 1 152 ? -2.621 30.316 -21.727 1.00 71.05 152 ARG D O 1
ATOM 9405 N N . THR D 1 153 ? -2.954 29.754 -19.541 1.00 73.74 153 THR D N 1
ATOM 9406 C CA . THR D 1 153 ? -1.580 29.347 -19.267 1.00 74.93 153 THR D CA 1
ATOM 9407 C C . THR D 1 153 ? -1.119 28.154 -20.111 1.00 75.07 153 THR D C 1
ATOM 9408 O O . THR D 1 153 ? 0.081 27.942 -20.267 1.00 74.31 153 THR D O 1
ATOM 9412 N N . GLN D 1 154 ? -2.058 27.379 -20.649 1.00 74.65 154 GLN D N 1
ATOM 9413 C CA . GLN D 1 154 ? -1.683 26.260 -21.492 1.00 74.20 154 GLN D CA 1
ATOM 9414 C C . GLN D 1 154 ? -1.635 26.831 -22.880 1.00 75.55 154 GLN D C 1
ATOM 9415 O O . GLN D 1 154 ? -0.561 26.950 -23.454 1.00 76.44 154 GLN D O 1
ATOM 9421 N N . GLY D 1 155 ? -2.795 27.212 -23.408 1.00 77.38 155 GLY D N 1
ATOM 9422 C CA . GLY D 1 155 ? -2.856 27.790 -24.743 1.00 79.01 155 GLY D CA 1
ATOM 9423 C C . GLY D 1 155 ? -3.964 27.180 -25.574 1.00 80.57 155 GLY D C 1
ATOM 9424 O O . GLY D 1 155 ? -4.166 27.530 -26.740 1.00 81.70 155 GLY D O 1
ATOM 9425 N N . THR D 1 156 ? -4.704 26.271 -24.954 1.00 81.58 156 THR D N 1
ATOM 9426 C CA . THR D 1 156 ? -5.799 25.569 -25.615 1.00 81.65 156 THR D CA 1
ATOM 9427 C C . THR D 1 156 ? -7.125 26.324 -25.595 1.00 81.57 156 THR D C 1
ATOM 9428 O O . THR D 1 156 ? -8.158 25.786 -26.006 1.00 80.09 156 THR D O 1
ATOM 9432 N N . TYR D 1 157 ? -7.083 27.570 -25.130 1.00 82.31 157 TYR D N 1
ATOM 9433 C CA . TYR D 1 157 ? -8.272 28.420 -25.023 1.00 83.46 157 TYR D CA 1
ATOM 9434 C C . TYR D 1 157 ? -9.221 28.345 -26.230 1.00 84.54 157 TYR D C 1
ATOM 9435 O O . TYR D 1 157 ? -10.441 28.225 -26.059 1.00 83.94 157 TYR D O 1
ATOM 9444 N N . ASP D 1 158 ? -8.656 28.396 -27.438 1.00 86.18 158 ASP D N 1
ATOM 9445 C CA . ASP D 1 158 ? -9.446 28.373 -28.668 1.00 87.34 158 ASP D CA 1
ATOM 9446 C C . ASP D 1 158 ? -10.205 27.070 -28.905 1.00 89.19 158 ASP D C 1
ATOM 9447 O O . ASP D 1 158 ? -11.015 26.970 -29.834 1.00 88.91 158 ASP D O 1
ATOM 9452 N N . GLN D 1 159 ? -9.946 26.071 -28.065 1.00 91.44 159 GLN D N 1
ATOM 9453 C CA . GLN D 1 159 ? -10.630 24.782 -28.179 1.00 93.06 159 GLN D CA 1
ATOM 9454 C C . GLN D 1 159 ? -11.789 24.754 -27.180 1.00 93.43 159 GLN D C 1
ATOM 9455 O O . GLN D 1 159 ? -12.889 24.310 -27.505 1.00 93.71 159 GLN D O 1
ATOM 9461 N N . HIS D 1 160 ? -11.527 25.250 -25.971 1.00 94.21 160 HIS D N 1
ATOM 9462 C CA . HIS D 1 160 ? -12.500 25.272 -24.879 1.00 94.14 160 HIS D CA 1
ATOM 9463 C C . HIS D 1 160 ? -13.410 26.494 -24.785 1.00 93.70 160 HIS D C 1
ATOM 9464 O O . HIS D 1 160 ? -13.906 26.820 -23.697 1.00 93.62 160 HIS D O 1
ATOM 9471 N N . LEU D 1 161 ? -13.653 27.154 -25.915 1.00 92.99 161 LEU D N 1
ATOM 9472 C CA . LEU D 1 161 ? -14.501 28.342 -25.900 1.00 93.17 161 LEU D CA 1
ATOM 9473 C C . LEU D 1 161 ? -15.884 28.050 -25.320 1.00 92.78 161 LEU D C 1
ATOM 9474 O O . LEU D 1 161 ? -16.521 28.931 -24.745 1.00 93.07 161 LEU D O 1
ATOM 9479 N N . ASP D 1 162 ? -16.335 26.808 -25.454 1.00 92.37 162 ASP D N 1
ATOM 9480 C CA . ASP D 1 162 ? -17.644 26.426 -24.940 1.00 91.38 162 ASP D CA 1
ATOM 9481 C C . ASP D 1 162 ? -17.579 25.928 -23.496 1.00 90.79 162 ASP D C 1
ATOM 9482 O O . ASP D 1 162 ? -18.607 25.810 -22.820 1.00 90.29 162 ASP D O 1
ATOM 9487 N N . ASP D 1 163 ? -16.367 25.628 -23.033 1.00 89.85 163 ASP D N 1
ATOM 9488 C CA . ASP D 1 163 ? -16.143 25.184 -21.660 1.00 88.56 163 ASP D CA 1
ATOM 9489 C C . ASP D 1 163 ? -16.205 26.437 -20.807 1.00 86.98 163 ASP D C 1
ATOM 9490 O O . ASP D 1 163 ? -16.917 26.493 -19.799 1.00 86.73 163 ASP D O 1
ATOM 9495 N N . VAL D 1 164 ? -15.454 27.446 -21.240 1.00 84.61 164 VAL D N 1
ATOM 9496 C CA . VAL D 1 164 ? -15.390 28.737 -20.561 1.00 82.17 164 VAL D CA 1
ATOM 9497 C C . VAL D 1 164 ? -16.743 29.437 -20.580 1.00 80.11 164 VAL D C 1
ATOM 9498 O O . VAL D 1 164 ? -17.193 29.954 -19.562 1.00 79.80 164 VAL D O 1
ATOM 9502 N N . GLU D 1 165 ? -17.383 29.462 -21.743 1.00 78.52 165 GLU D N 1
ATOM 9503 C CA . GLU D 1 165 ? -18.694 30.086 -21.863 1.00 77.51 165 GLU D CA 1
ATOM 9504 C C . GLU D 1 165 ? -19.596 29.597 -20.743 1.00 76.59 165 GLU D C 1
ATOM 9505 O O . GLU D 1 165 ? -20.363 30.365 -20.164 1.00 76.84 165 GLU D O 1
ATOM 9511 N N . ARG D 1 166 ? -19.494 28.308 -20.442 1.00 75.16 166 ARG D N 1
ATOM 9512 C CA . ARG D 1 166 ? -20.300 27.689 -19.394 1.00 72.83 166 ARG D CA 1
ATOM 9513 C C . ARG D 1 166 ? -19.729 27.928 -17.994 1.00 71.04 166 ARG D C 1
ATOM 9514 O O . ARG D 1 166 ? -20.483 28.146 -17.046 1.00 71.25 166 ARG D O 1
ATOM 9516 N N . ILE D 1 167 ? -18.405 27.890 -17.867 1.00 68.77 167 ILE D N 1
ATOM 9517 C CA . ILE D 1 167 ? -17.759 28.110 -16.574 1.00 67.95 167 ILE D CA 1
ATOM 9518 C C . ILE D 1 167 ? -18.018 29.531 -16.082 1.00 68.04 167 ILE D C 1
ATOM 9519 O O . ILE D 1 167 ? -18.267 29.766 -14.891 1.00 67.99 167 ILE D O 1
ATOM 9524 N N . CYS D 1 168 ? -17.953 30.478 -17.008 1.00 66.68 168 CYS D N 1
ATOM 9525 C CA . CYS D 1 168 ? -18.158 31.868 -16.658 1.00 66.29 168 CYS D CA 1
ATOM 9526 C C . CYS D 1 168 ? -19.607 32.351 -16.658 1.00 65.68 168 CYS D C 1
ATOM 9527 O O . CYS D 1 168 ? -19.939 33.297 -15.940 1.00 66.43 168 CYS D O 1
ATOM 9530 N N . LYS D 1 169 ? -20.474 31.727 -17.452 1.00 63.33 169 LYS D N 1
ATOM 9531 C CA . LYS D 1 169 ? -21.873 32.129 -17.431 1.00 61.99 169 LYS D CA 1
ATOM 9532 C C . LYS D 1 169 ? -22.358 31.950 -16.001 1.00 61.43 169 LYS D C 1
ATOM 9533 O O . LYS D 1 169 ? -23.146 32.750 -15.486 1.00 60.98 169 LYS D O 1
ATOM 9539 N N . ALA D 1 170 ? -21.854 30.903 -15.360 1.00 60.17 170 ALA D N 1
ATOM 9540 C CA . ALA D 1 170 ? -22.218 30.582 -13.990 1.00 61.58 170 ALA D CA 1
ATOM 9541 C C . ALA D 1 170 ? -21.502 31.387 -12.895 1.00 62.00 170 ALA D C 1
ATOM 9542 O O . ALA D 1 170 ? -22.067 31.616 -11.828 1.00 62.84 170 ALA D O 1
ATOM 9544 N N . ALA D 1 171 ? -20.268 31.808 -13.138 1.00 61.40 171 ALA D N 1
ATOM 9545 C CA . ALA D 1 171 ? -19.531 32.547 -12.116 1.00 60.61 171 ALA D CA 1
ATOM 9546 C C . ALA D 1 171 ? -19.589 34.050 -12.338 1.00 59.97 171 ALA D C 1
ATOM 9547 O O . ALA D 1 171 ? -19.075 34.837 -11.541 1.00 60.35 171 ALA D O 1
ATOM 9549 N N . LEU D 1 172 ? -20.229 34.433 -13.430 1.00 59.24 172 LEU D N 1
ATOM 9550 C CA . LEU D 1 172 ? -20.369 35.829 -13.810 1.00 58.01 172 LEU D CA 1
ATOM 9551 C C . LEU D 1 172 ? -20.714 36.778 -12.657 1.00 58.22 172 LEU D C 1
ATOM 9552 O O . LEU D 1 172 ? -20.157 37.869 -12.553 1.00 57.97 172 LEU D O 1
ATOM 9557 N N . ASN D 1 173 ? -21.619 36.355 -11.783 1.00 58.17 173 ASN D N 1
ATOM 9558 C CA . ASN D 1 173 ? -22.065 37.202 -10.682 1.00 58.11 173 ASN D CA 1
ATOM 9559 C C . ASN D 1 173 ? -21.149 37.331 -9.457 1.00 56.02 173 ASN D C 1
ATOM 9560 O O . ASN D 1 173 ? -21.276 38.284 -8.685 1.00 53.35 173 ASN D O 1
ATOM 9565 N N . THR D 1 174 ? -20.223 36.396 -9.282 1.00 53.37 174 THR D N 1
ATOM 9566 C CA . THR D 1 174 ? -19.319 36.458 -8.143 1.00 52.69 174 THR D CA 1
ATOM 9567 C C . THR D 1 174 ? -17.878 36.773 -8.522 1.00 50.95 174 THR D C 1
ATOM 9568 O O . THR D 1 174 ? -17.063 37.059 -7.655 1.00 49.12 174 THR D O 1
ATOM 9572 N N . THR D 1 175 ? -17.564 36.708 -9.809 1.00 50.14 175 THR D N 1
ATOM 9573 C CA . THR D 1 175 ? -16.207 36.981 -10.282 1.00 51.67 175 THR D CA 1
ATOM 9574 C C . THR D 1 175 ? -16.263 37.906 -11.502 1.00 51.19 175 THR D C 1
ATOM 9575 O O . THR D 1 175 ? -16.547 37.457 -12.613 1.00 49.35 175 THR D O 1
ATOM 9579 N N . ASP D 1 176 ? -15.995 39.195 -11.281 1.00 50.19 176 ASP D N 1
ATOM 9580 C CA . ASP D 1 176 ? -16.066 40.205 -12.344 1.00 51.41 176 ASP D CA 1
ATOM 9581 C C . ASP D 1 176 ? -15.175 40.031 -13.571 1.00 50.11 176 ASP D C 1
ATOM 9582 O O . ASP D 1 176 ? -15.425 40.648 -14.606 1.00 47.89 176 ASP D O 1
ATOM 9587 N N . ILE D 1 177 ? -14.142 39.208 -13.477 1.00 50.65 177 ILE D N 1
ATOM 9588 C CA . ILE D 1 177 ? -13.280 39.027 -14.631 1.00 52.03 177 ILE D CA 1
ATOM 9589 C C . ILE D 1 177 ? -13.974 38.241 -15.741 1.00 53.72 177 ILE D C 1
ATOM 9590 O O . ILE D 1 177 ? -13.671 38.405 -16.934 1.00 54.02 177 ILE D O 1
ATOM 9595 N N . CYS D 1 178 ? -14.920 37.401 -15.343 1.00 53.66 178 CYS D N 1
ATOM 9596 C CA . CYS D 1 178 ? -15.654 36.587 -16.283 1.00 54.75 178 CYS D CA 1
ATOM 9597 C C . CYS D 1 178 ? -16.319 37.419 -17.380 1.00 54.54 178 CYS D C 1
ATOM 9598 O O . CYS D 1 178 ? -16.700 36.900 -18.441 1.00 53.04 178 CYS D O 1
ATOM 9601 N N . TYR D 1 179 ? -16.484 38.711 -17.129 1.00 53.23 179 TYR D N 1
ATOM 9602 C CA . TYR D 1 179 ? -17.086 39.561 -18.147 1.00 51.53 179 TYR D CA 1
ATOM 9603 C C . TYR D 1 179 ? -16.094 39.672 -19.307 1.00 49.98 179 TYR D C 1
ATOM 9604 O O . TYR D 1 179 ? -16.485 39.827 -20.460 1.00 47.62 179 TYR D O 1
ATOM 9613 N N . VAL D 1 180 ? -14.807 39.580 -19.001 1.00 49.11 180 VAL D N 1
ATOM 9614 C CA . VAL D 1 180 ? -13.811 39.660 -20.052 1.00 51.98 180 VAL D CA 1
ATOM 9615 C C . VAL D 1 180 ? -13.898 38.432 -20.953 1.00 52.05 180 VAL D C 1
ATOM 9616 O O . VAL D 1 180 ? -13.986 38.560 -22.181 1.00 52.32 180 VAL D O 1
ATOM 9620 N N . GLU D 1 181 ? -13.880 37.252 -20.327 1.00 52.42 181 GLU D N 1
ATOM 9621 C CA . GLU D 1 181 ? -13.934 35.961 -21.030 1.00 52.88 181 GLU D CA 1
ATOM 9622 C C . GLU D 1 181 ? -15.159 35.738 -21.922 1.00 52.03 181 GLU D C 1
ATOM 9623 O O . GLU D 1 181 ? -15.019 35.359 -23.072 1.00 50.71 181 GLU D O 1
ATOM 9629 N N . LEU D 1 182 ? -16.354 35.954 -21.388 1.00 53.84 182 LEU D N 1
ATOM 9630 C CA . LEU D 1 182 ? -17.576 35.763 -22.169 1.00 55.65 182 LEU D CA 1
ATOM 9631 C C . LEU D 1 182 ? -17.605 36.720 -23.356 1.00 55.71 182 LEU D C 1
ATOM 9632 O O . LEU D 1 182 ? -18.213 36.440 -24.400 1.00 54.14 182 LEU D O 1
ATOM 9635 N N . ALA D 1 183 ? -16.946 37.857 -23.191 1.00 54.80 183 ALA D N 1
ATOM 9636 C CA . ALA D 1 183 ? -16.904 38.833 -24.266 1.00 55.44 183 ALA D CA 1
ATOM 9637 C C . ALA D 1 183 ? -16.014 38.255 -25.347 1.00 54.55 183 ALA D C 1
ATOM 9638 O O . ALA D 1 183 ? -16.366 38.278 -26.524 1.00 52.97 183 ALA D O 1
ATOM 9640 N N . THR D 1 184 ? -14.869 37.734 -24.900 1.00 53.48 184 THR D N 1
ATOM 9641 C CA . THR D 1 184 ? -13.840 37.111 -25.726 1.00 53.70 184 THR D CA 1
ATOM 9642 C C . THR D 1 184 ? -14.345 35.952 -26.558 1.00 56.20 184 THR D C 1
ATOM 9643 O O . THR D 1 184 ? -14.172 35.894 -27.787 1.00 56.34 184 THR D O 1
ATOM 9647 N N . VAL D 1 185 ? -14.909 34.994 -25.837 1.00 59.00 185 VAL D N 1
ATOM 9648 C CA . VAL D 1 185 ? -15.485 33.805 -26.415 1.00 61.81 185 VAL D CA 1
ATOM 9649 C C . VAL D 1 185 ? -16.464 34.307 -27.479 1.00 64.51 185 VAL D C 1
ATOM 9650 O O . VAL D 1 185 ? -16.289 34.027 -28.668 1.00 66.32 185 VAL D O 1
ATOM 9654 N N . TYR D 1 186 ? -17.463 35.085 -27.063 1.00 65.30 186 TYR D N 1
ATOM 9655 C CA . TYR D 1 186 ? -18.448 35.609 -28.011 1.00 67.78 186 TYR D CA 1
ATOM 9656 C C . TYR D 1 186 ? -17.842 36.323 -29.230 1.00 68.61 186 TYR D C 1
ATOM 9657 O O . TYR D 1 186 ? -18.438 36.318 -30.316 1.00 69.91 186 TYR D O 1
ATOM 9666 N N . GLN D 1 187 ? -16.670 36.932 -29.055 1.00 68.30 187 GLN D N 1
ATOM 9667 C CA . GLN D 1 187 ? -15.999 37.652 -30.138 1.00 67.35 187 GLN D CA 1
ATOM 9668 C C . GLN D 1 187 ? -15.243 36.649 -31.022 1.00 66.91 187 GLN D C 1
ATOM 9669 O O . GLN D 1 187 ? -15.175 36.799 -32.252 1.00 66.23 187 GLN D O 1
ATOM 9675 N N . LYS D 1 188 ? -14.691 35.618 -30.377 1.00 65.03 188 LYS D N 1
ATOM 9676 C CA . LYS D 1 188 ? -13.906 34.560 -31.066 1.00 64.87 188 LYS D CA 1
ATOM 9677 C C . LYS D 1 188 ? -14.821 33.410 -31.657 1.00 64.57 188 LYS D C 1
ATOM 9678 O O . LYS D 1 188 ? -15.224 33.439 -32.838 1.00 64.91 188 LYS D O 1
ATOM 9680 N N . GLN D 1 191 ? -20.645 35.958 -32.673 1.00 85.52 191 GLN D N 1
ATOM 9681 C CA . GLN D 1 191 ? -21.930 35.949 -31.986 1.00 87.02 191 GLN D CA 1
ATOM 9682 C C . GLN D 1 191 ? -22.250 37.282 -31.304 1.00 87.36 191 GLN D C 1
ATOM 9683 O O . GLN D 1 191 ? -22.182 37.393 -30.082 1.00 85.94 191 GLN D O 1
ATOM 9689 N N . PRO D 1 192 ? -22.608 38.309 -32.095 1.00 88.40 192 PRO D N 1
ATOM 9690 C CA . PRO D 1 192 ? -22.952 39.659 -31.622 1.00 88.85 192 PRO D CA 1
ATOM 9691 C C . PRO D 1 192 ? -24.259 39.732 -30.828 1.00 88.70 192 PRO D C 1
ATOM 9692 O O . PRO D 1 192 ? -24.383 40.529 -29.891 1.00 89.15 192 PRO D O 1
ATOM 9696 N N . GLU D 1 193 ? -25.241 38.925 -31.222 1.00 88.22 193 GLU D N 1
ATOM 9697 C CA . GLU D 1 193 ? -26.519 38.909 -30.523 1.00 87.26 193 GLU D CA 1
ATOM 9698 C C . GLU D 1 193 ? -26.302 38.445 -29.087 1.00 86.08 193 GLU D C 1
ATOM 9699 O O . GLU D 1 193 ? -27.161 38.626 -28.223 1.00 85.69 193 GLU D O 1
ATOM 9705 N N . GLN D 1 194 ? -25.138 37.857 -28.836 1.00 84.99 194 GLN D N 1
ATOM 9706 C CA . GLN D 1 194 ? -24.802 37.382 -27.503 1.00 85.09 194 GLN D CA 1
ATOM 9707 C C . GLN D 1 194 ? -23.855 38.352 -26.776 1.00 85.09 194 GLN D C 1
ATOM 9708 O O . GLN D 1 194 ? -23.690 38.279 -25.555 1.00 84.87 194 GLN D O 1
ATOM 9712 N N . GLN D 1 195 ? -23.251 39.264 -27.539 1.00 84.80 195 GLN D N 1
ATOM 9713 C CA . GLN D 1 195 ? -22.365 40.286 -26.992 1.00 84.98 195 GLN D CA 1
ATOM 9714 C C . GLN D 1 195 ? -23.252 41.423 -26.515 1.00 85.35 195 GLN D C 1
ATOM 9715 O O . GLN D 1 195 ? -23.183 41.839 -25.361 1.00 86.53 195 GLN D O 1
ATOM 9721 N N . ALA D 1 196 ? -24.086 41.931 -27.415 1.00 84.87 196 ALA D N 1
ATOM 9722 C CA . ALA D 1 196 ? -24.995 43.023 -27.079 1.00 84.69 196 ALA D CA 1
ATOM 9723 C C . ALA D 1 196 ? -25.757 42.666 -25.807 1.00 84.19 196 ALA D C 1
ATOM 9724 O O . ALA D 1 196 ? -26.136 43.543 -25.017 1.00 84.63 196 ALA D O 1
ATOM 9726 N N . GLU D 1 197 ? -25.969 41.366 -25.616 1.00 82.57 197 GLU D N 1
ATOM 9727 C CA . GLU D 1 197 ? -26.684 40.861 -24.449 1.00 80.67 197 GLU D CA 1
ATOM 9728 C C . GLU D 1 197 ? -25.771 40.983 -23.234 1.00 78.30 197 GLU D C 1
ATOM 9729 O O . GLU D 1 197 ? -26.145 41.576 -22.214 1.00 78.30 197 GLU D O 1
ATOM 9735 N N . LEU D 1 198 ? -24.567 40.432 -23.356 1.00 75.48 198 LEU D N 1
ATOM 9736 C CA . LEU D 1 198 ? -23.593 40.503 -22.278 1.00 72.22 198 LEU D CA 1
ATOM 9737 C C . LEU D 1 198 ? -23.294 41.978 -21.985 1.00 69.82 198 LEU D C 1
ATOM 9738 O O . LEU D 1 198 ? -22.993 42.351 -20.857 1.00 68.83 198 LEU D O 1
ATOM 9743 N N . LEU D 1 199 ? -23.390 42.816 -23.007 1.00 67.29 199 LEU D N 1
ATOM 9744 C CA . LEU D 1 199 ? -23.151 44.231 -22.817 1.00 66.86 199 LEU D CA 1
ATOM 9745 C C . LEU D 1 199 ? -24.312 44.836 -22.036 1.00 66.26 199 LEU D C 1
ATOM 9746 O O . LEU D 1 199 ? -24.141 45.818 -21.307 1.00 66.35 199 LEU D O 1
ATOM 9751 N N . LYS D 1 200 ? -25.499 44.257 -22.210 1.00 63.74 200 LYS D N 1
ATOM 9752 C CA . LYS D 1 200 ? -26.689 44.687 -21.464 1.00 62.23 200 LYS D CA 1
ATOM 9753 C C . LYS D 1 200 ? -26.495 44.310 -19.981 1.00 61.73 200 LYS D C 1
ATOM 9754 O O . LYS D 1 200 ? -26.874 45.079 -19.084 1.00 62.62 200 LYS D O 1
ATOM 9756 N N . GLN D 1 201 ? -25.907 43.134 -19.735 1.00 60.35 201 GLN D N 1
ATOM 9757 C CA . GLN D 1 201 ? -25.667 42.663 -18.370 1.00 59.79 201 GLN D CA 1
ATOM 9758 C C . GLN D 1 201 ? -24.633 43.490 -17.602 1.00 59.57 201 GLN D C 1
ATOM 9759 O O . GLN D 1 201 ? -24.829 43.806 -16.424 1.00 60.16 201 GLN D O 1
ATOM 9765 N N . MET D 1 202 ? -23.529 43.818 -18.271 1.00 58.32 202 MET D N 1
ATOM 9766 C CA . MET D 1 202 ? -22.453 44.623 -17.697 1.00 55.68 202 MET D CA 1
ATOM 9767 C C . MET D 1 202 ? -23.021 45.997 -17.327 1.00 55.11 202 MET D C 1
ATOM 9768 O O . MET D 1 202 ? -22.819 46.502 -16.217 1.00 54.37 202 MET D O 1
ATOM 9773 N N . GLU D 1 203 ? -23.737 46.600 -18.267 1.00 53.92 203 GLU D N 1
ATOM 9774 C CA . GLU D 1 203 ? -24.345 47.899 -18.030 1.00 53.37 203 GLU D CA 1
ATOM 9775 C C . GLU D 1 203 ? -25.256 47.793 -16.808 1.00 52.74 203 GLU D C 1
ATOM 9776 O O . GLU D 1 203 ? -25.289 48.700 -15.964 1.00 53.07 203 GLU D O 1
ATOM 9782 N N . ALA D 1 204 ? -25.985 46.682 -16.700 1.00 50.11 204 ALA D N 1
ATOM 9783 C CA . ALA D 1 204 ? -26.889 46.481 -15.572 1.00 47.70 204 ALA D CA 1
ATOM 9784 C C . ALA D 1 204 ? -26.075 46.420 -14.298 1.00 47.58 204 ALA D C 1
ATOM 9785 O O . ALA D 1 204 ? -26.436 47.008 -13.270 1.00 47.99 204 ALA D O 1
ATOM 9787 N N . GLY D 1 205 ? -24.957 45.711 -14.368 1.00 44.67 205 GLY D N 1
ATOM 9788 C CA . GLY D 1 205 ? -24.118 45.619 -13.205 1.00 41.97 205 GLY D CA 1
ATOM 9789 C C . GLY D 1 205 ? -23.651 47.009 -12.859 1.00 41.98 205 GLY D C 1
ATOM 9790 O O . GLY D 1 205 ? -23.594 47.376 -11.685 1.00 46.15 205 GLY D O 1
ATOM 9791 N N . VAL D 1 206 ? -23.313 47.794 -13.878 1.00 39.43 206 VAL D N 1
ATOM 9792 C CA . VAL D 1 206 ? -22.839 49.151 -13.644 1.00 36.79 206 VAL D CA 1
ATOM 9793 C C . VAL D 1 206 ? -23.848 49.922 -12.814 1.00 36.79 206 VAL D C 1
ATOM 9794 O O . VAL D 1 206 ? -23.479 50.568 -11.850 1.00 34.28 206 VAL D O 1
ATOM 9798 N N . SER D 1 207 ? -25.126 49.834 -13.168 1.00 40.81 207 SER D N 1
ATOM 9799 C CA . SER D 1 207 ? -26.177 50.543 -12.412 1.00 45.20 207 SER D CA 1
ATOM 9800 C C . SER D 1 207 ? -26.237 50.106 -10.946 1.00 46.44 207 SER D C 1
ATOM 9801 O O . SER D 1 207 ? -26.387 50.934 -10.028 1.00 46.23 207 SER D O 1
ATOM 9804 N N . ARG D 1 208 ? -26.125 48.800 -10.731 1.00 46.47 208 ARG D N 1
ATOM 9805 C CA . ARG D 1 208 ? -26.222 48.271 -9.393 1.00 45.92 208 ARG D CA 1
ATOM 9806 C C . ARG D 1 208 ? -24.954 48.368 -8.589 1.00 45.05 208 ARG D C 1
ATOM 9807 O O . ARG D 1 208 ? -24.915 47.953 -7.430 1.00 47.36 208 ARG D O 1
ATOM 9815 N N . GLY D 1 209 ? -23.916 48.938 -9.185 1.00 42.53 209 GLY D N 1
ATOM 9816 C CA . GLY D 1 209 ? -22.666 49.085 -8.466 1.00 39.54 209 GLY D CA 1
ATOM 9817 C C . GLY D 1 209 ? -21.962 47.748 -8.360 1.00 40.00 209 GLY D C 1
ATOM 9818 O O . GLY D 1 209 ? -21.248 47.485 -7.398 1.00 37.89 209 GLY D O 1
ATOM 9819 N N . THR D 1 210 ? -22.171 46.922 -9.381 1.00 39.43 210 THR D N 1
ATOM 9820 C CA . THR D 1 210 ? -21.604 45.581 -9.478 1.00 41.88 210 THR D CA 1
ATOM 9821 C C . THR D 1 210 ? -20.338 45.519 -10.340 1.00 41.09 210 THR D C 1
ATOM 9822 O O . THR D 1 210 ? -19.491 44.648 -10.163 1.00 42.19 210 THR D O 1
ATOM 9826 N N . VAL D 1 211 ? -20.221 46.447 -11.277 1.00 39.63 211 VAL D N 1
ATOM 9827 C CA . VAL D 1 211 ? -19.098 46.474 -12.191 1.00 35.90 211 VAL D CA 1
ATOM 9828 C C . VAL D 1 211 ? -18.378 47.804 -12.129 1.00 34.27 211 VAL D C 1
ATOM 9829 O O . VAL D 1 211 ? -19.010 48.851 -12.076 1.00 36.90 211 VAL D O 1
ATOM 9833 N N . THR D 1 212 ? -17.055 47.773 -12.139 1.00 31.06 212 THR D N 1
ATOM 9834 C CA . THR D 1 212 ? -16.318 49.006 -12.064 1.00 29.61 212 THR D CA 1
ATOM 9835 C C . THR D 1 212 ? -15.946 49.506 -13.452 1.00 30.96 212 THR D C 1
ATOM 9836 O O . THR D 1 212 ? -16.184 48.847 -14.468 1.00 27.91 212 THR D O 1
ATOM 9840 N N . ALA D 1 213 ? -15.371 50.697 -13.480 1.00 30.30 213 ALA D N 1
ATOM 9841 C CA . ALA D 1 213 ? -14.942 51.279 -14.728 1.00 33.13 213 ALA D CA 1
ATOM 9842 C C . ALA D 1 213 ? -13.724 50.470 -15.216 1.00 33.62 213 ALA D C 1
ATOM 9843 O O . ALA D 1 213 ? -13.580 50.223 -16.408 1.00 35.42 213 ALA D O 1
ATOM 9845 N N . GLN D 1 214 ? -12.863 50.052 -14.294 1.00 32.99 214 GLN D N 1
ATOM 9846 C CA . GLN D 1 214 ? -11.678 49.260 -14.643 1.00 35.57 214 GLN D CA 1
ATOM 9847 C C . GLN D 1 214 ? -12.103 48.018 -15.420 1.00 36.96 214 GLN D C 1
ATOM 9848 O O . GLN D 1 214 ? -11.464 47.637 -16.388 1.00 37.78 214 GLN D O 1
ATOM 9854 N N . ARG D 1 215 ? -13.212 47.411 -15.015 1.00 38.27 215 ARG D N 1
ATOM 9855 C CA . ARG D 1 215 ? -13.703 46.216 -15.689 1.00 39.54 215 ARG D CA 1
ATOM 9856 C C . ARG D 1 215 ? -14.369 46.500 -17.035 1.00 40.59 215 ARG D C 1
ATOM 9857 O O . ARG D 1 215 ? -14.302 45.673 -17.941 1.00 40.71 215 ARG D O 1
ATOM 9865 N N . VAL D 1 216 ? -15.025 47.650 -17.172 1.00 42.41 216 VAL D N 1
ATOM 9866 C CA . VAL D 1 216 ? -15.681 47.993 -18.446 1.00 41.04 216 VAL D CA 1
ATOM 9867 C C . VAL D 1 216 ? -14.595 48.267 -19.480 1.00 40.81 216 VAL D C 1
ATOM 9868 O O . VAL D 1 216 ? -14.730 47.936 -20.646 1.00 41.57 216 VAL D O 1
ATOM 9872 N N . ASP D 1 217 ? -13.524 48.901 -19.033 1.00 39.45 217 ASP D N 1
ATOM 9873 C CA . ASP D 1 217 ? -12.404 49.217 -19.895 1.00 39.84 217 ASP D CA 1
ATOM 9874 C C . ASP D 1 217 ? -11.739 47.926 -20.354 1.00 41.55 217 ASP D C 1
ATOM 9875 O O . ASP D 1 217 ? -11.420 47.757 -21.532 1.00 38.48 217 ASP D O 1
ATOM 9880 N N . SER D 1 218 ? -11.516 47.017 -19.402 1.00 44.57 218 SER D N 1
ATOM 9881 C CA . SER D 1 218 ? -10.891 45.742 -19.725 1.00 44.33 218 SER D CA 1
ATOM 9882 C C . SER D 1 218 ? -11.720 45.020 -20.794 1.00 45.65 218 SER D C 1
ATOM 9883 O O . SER D 1 218 ? -11.168 44.347 -21.655 1.00 48.06 218 SER D O 1
ATOM 9886 N N . VAL D 1 219 ? -13.036 45.185 -20.777 1.00 45.18 219 VAL D N 1
ATOM 9887 C CA . VAL D 1 219 ? -13.843 44.513 -21.776 1.00 46.88 219 VAL D CA 1
ATOM 9888 C C . VAL D 1 219 ? -13.846 45.255 -23.104 1.00 47.68 219 VAL D C 1
ATOM 9889 O O . VAL D 1 219 ? -13.754 44.646 -24.155 1.00 48.81 219 VAL D O 1
ATOM 9893 N N . ALA D 1 220 ? -13.956 46.573 -23.055 1.00 50.06 220 ALA D N 1
ATOM 9894 C CA . ALA D 1 220 ? -13.953 47.377 -24.270 1.00 50.88 220 ALA D CA 1
ATOM 9895 C C . ALA D 1 220 ? -12.692 47.069 -25.074 1.00 51.81 220 ALA D C 1
ATOM 9896 O O . ALA D 1 220 ? -12.670 47.175 -26.311 1.00 51.11 220 ALA D O 1
ATOM 9898 N N . ARG D 1 221 ? -11.638 46.684 -24.368 1.00 52.21 221 ARG D N 1
ATOM 9899 C CA . ARG D 1 221 ? -10.389 46.379 -25.034 1.00 53.42 221 ARG D CA 1
ATOM 9900 C C . ARG D 1 221 ? -10.531 45.065 -25.776 1.00 55.20 221 ARG D C 1
ATOM 9901 O O . ARG D 1 221 ? -10.110 44.951 -26.932 1.00 55.12 221 ARG D O 1
ATOM 9909 N N . VAL D 1 222 ? -11.147 44.086 -25.115 1.00 56.46 222 VAL D N 1
ATOM 9910 C CA . VAL D 1 222 ? -11.365 42.782 -25.723 1.00 55.99 222 VAL D CA 1
ATOM 9911 C C . VAL D 1 222 ? -12.109 42.995 -27.027 1.00 56.93 222 VAL D C 1
ATOM 9912 O O . VAL D 1 222 ? -11.719 42.476 -28.056 1.00 56.53 222 VAL D O 1
ATOM 9916 N N . LEU D 1 223 ? -13.178 43.770 -26.980 1.00 59.35 223 LEU D N 1
ATOM 9917 C CA . LEU D 1 223 ? -13.954 44.030 -28.176 1.00 64.32 223 LEU D CA 1
ATOM 9918 C C . LEU D 1 223 ? -13.141 44.757 -29.230 1.00 67.98 223 LEU D C 1
ATOM 9919 O O . LEU D 1 223 ? -13.507 44.763 -30.411 1.00 68.99 223 LEU D O 1
ATOM 9924 N N . GLY D 1 224 ? -12.044 45.376 -28.794 1.00 71.18 224 GLY D N 1
ATOM 9925 C CA . GLY D 1 224 ? -11.202 46.134 -29.700 1.00 72.98 224 GLY D CA 1
ATOM 9926 C C . GLY D 1 224 ? -9.874 45.492 -30.039 1.00 74.97 224 GLY D C 1
ATOM 9927 O O . GLY D 1 224 ? -8.957 46.177 -30.492 1.00 75.83 224 GLY D O 1
ATOM 9928 N N . ASP D 1 225 ? -9.759 44.184 -29.826 1.00 76.16 225 ASP D N 1
ATOM 9929 C CA . ASP D 1 225 ? -8.527 43.467 -30.148 1.00 77.93 225 ASP D CA 1
ATOM 9930 C C . ASP D 1 225 ? -8.643 42.757 -31.508 1.00 79.24 225 ASP D C 1
ATOM 9931 O O . ASP D 1 225 ? -9.597 42.014 -31.749 1.00 79.74 225 ASP D O 1
ATOM 9936 N N . ALA D 1 226 ? -7.670 42.976 -32.389 1.00 78.35 226 ALA D N 1
ATOM 9937 C CA . ALA D 1 226 ? -7.695 42.359 -33.706 1.00 76.81 226 ALA D CA 1
ATOM 9938 C C . ALA D 1 226 ? -7.276 40.900 -33.627 1.00 75.80 226 ALA D C 1
ATOM 9939 O O . ALA D 1 226 ? -7.609 40.108 -34.502 1.00 75.93 226 ALA D O 1
ATOM 9941 N N . THR D 1 227 ? -6.572 40.542 -32.561 1.00 74.30 227 THR D N 1
ATOM 9942 C CA . THR D 1 227 ? -6.098 39.177 -32.363 1.00 72.92 227 THR D CA 1
ATOM 9943 C C . THR D 1 227 ? -7.171 38.121 -31.995 1.00 73.59 227 THR D C 1
ATOM 9944 O O . THR D 1 227 ? -6.885 37.089 -31.383 1.00 72.71 227 THR D O 1
ATOM 9946 N N . LEU D 1 228 ? -8.422 38.388 -32.381 1.00 73.44 228 LEU D N 1
ATOM 9947 C CA . LEU D 1 228 ? -9.609 37.506 -32.137 1.00 72.76 228 LEU D CA 1
ATOM 9948 C C . LEU D 1 228 ? -10.361 37.431 -33.482 1.00 73.09 228 LEU D C 1
ATOM 9949 O O . LEU D 1 228 ? -9.807 36.978 -34.510 1.00 74.00 228 LEU D O 1
ATOM 9954 N N . GLY D 1 229 ? -11.620 37.867 -33.445 1.00 72.32 229 GLY D N 1
ATOM 9955 C CA . GLY D 1 229 ? -12.457 37.832 -34.621 1.00 72.69 229 GLY D CA 1
ATOM 9956 C C . GLY D 1 229 ? -13.140 39.159 -34.730 1.00 73.46 229 GLY D C 1
ATOM 9957 O O . GLY D 1 229 ? -13.019 39.977 -33.829 1.00 73.65 229 GLY D O 1
ATOM 9958 N N . THR D 1 230 ? -13.929 39.324 -35.784 1.00 74.06 230 THR D N 1
ATOM 9959 C CA . THR D 1 230 ? -14.651 40.560 -36.087 1.00 74.84 230 THR D CA 1
ATOM 9960 C C . THR D 1 230 ? -14.872 41.524 -34.882 1.00 75.90 230 THR D C 1
ATOM 9961 O O . THR D 1 230 ? -15.692 41.243 -33.976 1.00 76.36 230 THR D O 1
ATOM 9963 N N . PRO D 1 231 ? -14.135 42.662 -34.863 1.00 76.42 231 PRO D N 1
ATOM 9964 C CA . PRO D 1 231 ? -14.178 43.712 -33.835 1.00 76.76 231 PRO D CA 1
ATOM 9965 C C . PRO D 1 231 ? -15.328 44.718 -33.916 1.00 77.18 231 PRO D C 1
ATOM 9966 O O . PRO D 1 231 ? -15.803 45.058 -34.994 1.00 77.10 231 PRO D O 1
ATOM 9970 N N . ASP D 1 232 ? -15.767 45.207 -32.763 1.00 76.71 232 ASP D N 1
ATOM 9971 C CA . ASP D 1 232 ? -16.817 46.221 -32.723 1.00 76.94 232 ASP D CA 1
ATOM 9972 C C . ASP D 1 232 ? -16.197 47.545 -32.243 1.00 77.65 232 ASP D C 1
ATOM 9973 O O . ASP D 1 232 ? -16.582 48.125 -31.222 1.00 77.98 232 ASP D O 1
ATOM 9978 N N . GLU D 1 233 ? -15.198 47.979 -33.002 1.00 77.94 233 GLU D N 1
ATOM 9979 C CA . GLU D 1 233 ? -14.456 49.211 -32.778 1.00 77.75 233 GLU D CA 1
ATOM 9980 C C . GLU D 1 233 ? -15.393 50.326 -32.371 1.00 76.21 233 GLU D C 1
ATOM 9981 O O . GLU D 1 233 ? -15.119 51.058 -31.436 1.00 75.63 233 GLU D O 1
ATOM 9987 N N . LYS D 1 234 ? -16.505 50.442 -33.090 1.00 75.89 234 LYS D N 1
ATOM 9988 C CA . LYS D 1 234 ? -17.503 51.471 -32.829 1.00 74.87 234 LYS D CA 1
ATOM 9989 C C . LYS D 1 234 ? -18.042 51.395 -31.405 1.00 73.69 234 LYS D C 1
ATOM 9990 O O . LYS D 1 234 ? -18.313 52.430 -30.797 1.00 74.73 234 LYS D O 1
ATOM 9996 N N . THR D 1 235 ? -18.204 50.189 -30.861 1.00 70.65 235 THR D N 1
ATOM 9997 C CA . THR D 1 235 ? -18.722 50.080 -29.499 1.00 67.84 235 THR D CA 1
ATOM 9998 C C . THR D 1 235 ? -17.622 50.260 -28.456 1.00 64.87 235 THR D C 1
ATOM 9999 O O . THR D 1 235 ? -17.857 50.853 -27.396 1.00 65.89 235 THR D O 1
ATOM 10003 N N . ALA D 1 236 ? -16.427 49.765 -28.756 1.00 59.59 236 ALA D N 1
ATOM 10004 C CA . ALA D 1 236 ? -15.310 49.908 -27.839 1.00 55.99 236 ALA D CA 1
ATOM 10005 C C . ALA D 1 236 ? -15.071 51.394 -27.525 1.00 55.04 236 ALA D C 1
ATOM 10006 O O . ALA D 1 236 ? -14.898 51.780 -26.368 1.00 54.10 236 ALA D O 1
ATOM 10008 N N . GLN D 1 237 ? -15.067 52.222 -28.564 1.00 52.39 237 GLN D N 1
ATOM 10009 C CA . GLN D 1 237 ? -14.858 53.651 -28.399 1.00 51.73 237 GLN D CA 1
ATOM 10010 C C . GLN D 1 237 ? -15.972 54.269 -27.530 1.00 51.22 237 GLN D C 1
ATOM 10011 O O . GLN D 1 237 ? -15.724 55.110 -26.657 1.00 50.66 237 GLN D O 1
ATOM 10017 N N . ALA D 1 238 ? -17.203 53.839 -27.766 1.00 50.24 238 ALA D N 1
ATOM 10018 C CA . ALA D 1 238 ? -18.344 54.345 -27.019 1.00 48.95 238 ALA D CA 1
ATOM 10019 C C . ALA D 1 238 ? -18.217 54.063 -25.523 1.00 47.82 238 ALA D C 1
ATOM 10020 O O . ALA D 1 238 ? -18.420 54.963 -24.706 1.00 47.63 238 ALA D O 1
ATOM 10022 N N . LEU D 1 239 ? -17.867 52.824 -25.164 1.00 45.43 239 LEU D N 1
ATOM 10023 C CA . LEU D 1 239 ? -17.709 52.455 -23.750 1.00 42.64 239 LEU D CA 1
ATOM 10024 C C . LEU D 1 239 ? -16.585 53.262 -23.109 1.00 40.87 239 LEU D C 1
ATOM 10025 O O . LEU D 1 239 ? -16.726 53.791 -22.002 1.00 41.33 239 LEU D O 1
ATOM 10030 N N . LEU D 1 240 ? -15.467 53.375 -23.817 1.00 40.27 240 LEU D N 1
ATOM 10031 C CA . LEU D 1 240 ? -14.319 54.111 -23.308 1.00 38.31 240 LEU D CA 1
ATOM 10032 C C . LEU D 1 240 ? -14.550 55.604 -23.163 1.00 38.34 240 LEU D C 1
ATOM 10033 O O . LEU D 1 240 ? -14.097 56.204 -22.187 1.00 34.01 240 LEU D O 1
ATOM 10038 N N . GLU D 1 241 ? -15.251 56.206 -24.124 1.00 40.25 241 GLU D N 1
ATOM 10039 C CA . GLU D 1 241 ? -15.521 57.641 -24.043 1.00 43.73 241 GLU D CA 1
ATOM 10040 C C . GLU D 1 241 ? -16.448 57.999 -22.869 1.00 43.84 241 GLU D C 1
ATOM 10041 O O . GLU D 1 241 ? -16.345 59.090 -22.301 1.00 44.97 241 GLU D O 1
ATOM 10047 N N . LYS D 1 242 ? -17.325 57.073 -22.486 1.00 42.97 242 LYS D N 1
ATOM 10048 C CA . LYS D 1 242 ? -18.255 57.306 -21.382 1.00 40.81 242 LYS D CA 1
ATOM 10049 C C . LYS D 1 242 ? -17.580 57.215 -20.021 1.00 40.45 242 LYS D C 1
ATOM 10050 O O . LYS D 1 242 ? -17.904 57.973 -19.109 1.00 40.43 242 LYS D O 1
ATOM 10055 N N . ILE D 1 243 ? -16.633 56.291 -19.875 1.00 39.13 243 ILE D N 1
ATOM 10056 C CA . ILE D 1 243 ? -15.949 56.132 -18.595 1.00 34.55 243 ILE D CA 1
ATOM 10057 C C . ILE D 1 243 ? -14.646 56.904 -18.461 1.00 32.58 243 ILE D C 1
ATOM 10058 O O . ILE D 1 243 ? -14.175 57.138 -17.362 1.00 36.10 243 ILE D O 1
ATOM 10063 N N . ALA D 1 244 ? -14.068 57.333 -19.563 1.00 33.29 244 ALA D N 1
ATOM 10064 C CA . ALA D 1 244 ? -12.785 58.016 -19.468 1.00 33.16 244 ALA D CA 1
ATOM 10065 C C . ALA D 1 244 ? -12.727 59.231 -18.563 1.00 31.36 244 ALA D C 1
ATOM 10066 O O . ALA D 1 244 ? -11.712 59.465 -17.924 1.00 32.37 244 ALA D O 1
ATOM 10068 N N . PRO D 1 245 ? -13.814 60.009 -18.465 1.00 32.03 245 PRO D N 1
ATOM 10069 C CA . PRO D 1 245 ? -13.742 61.183 -17.586 1.00 31.03 245 PRO D CA 1
ATOM 10070 C C . PRO D 1 245 ? -13.637 60.788 -16.125 1.00 32.02 245 PRO D C 1
ATOM 10071 O O . PRO D 1 245 ? -13.026 61.495 -15.323 1.00 32.04 245 PRO D O 1
ATOM 10075 N N . GLY D 1 246 ? -14.227 59.643 -15.784 1.00 34.42 246 GLY D N 1
ATOM 10076 C CA . GLY D 1 246 ? -14.159 59.161 -14.415 1.00 36.03 246 GLY D CA 1
ATOM 10077 C C . GLY D 1 246 ? -13.116 58.076 -14.177 1.00 35.81 246 GLY D C 1
ATOM 10078 O O . GLY D 1 246 ? -12.907 57.682 -13.029 1.00 35.19 246 GLY D O 1
ATOM 10079 N N . TYR D 1 247 ? -12.491 57.594 -15.259 1.00 34.38 247 TYR D N 1
ATOM 10080 C CA . TYR D 1 247 ? -11.436 56.549 -15.248 1.00 32.66 247 TYR D CA 1
ATOM 10081 C C . TYR D 1 247 ? -10.452 56.980 -16.364 1.00 33.23 247 TYR D C 1
ATOM 10082 O O . TYR D 1 247 ? -10.535 56.535 -17.520 1.00 32.86 247 TYR D O 1
ATOM 10091 N N . PRO D 1 248 ? -9.521 57.874 -16.033 1.00 31.91 248 PRO D N 1
ATOM 10092 C CA . PRO D 1 248 ? -8.528 58.404 -16.983 1.00 32.13 248 PRO D CA 1
ATOM 10093 C C . PRO D 1 248 ? -7.618 57.446 -17.783 1.00 33.80 248 PRO D C 1
ATOM 10094 O O . PRO D 1 248 ? -7.193 57.760 -18.900 1.00 34.53 248 PRO D O 1
ATOM 10098 N N . ALA D 1 249 ? -7.324 56.278 -17.241 1.00 32.79 249 ALA D N 1
ATOM 10099 C CA . ALA D 1 249 ? -6.488 55.340 -17.972 1.00 32.30 249 ALA D CA 1
ATOM 10100 C C . ALA D 1 249 ? -7.140 55.039 -19.329 1.00 30.99 249 ALA D C 1
ATOM 10101 O O . ALA D 1 249 ? -6.460 54.662 -20.294 1.00 31.83 249 ALA D O 1
ATOM 10103 N N . SER D 1 250 ? -8.448 55.225 -19.410 1.00 29.76 250 SER D N 1
ATOM 10104 C CA . SER D 1 250 ? -9.158 54.919 -20.653 1.00 32.12 250 SER D CA 1
ATOM 10105 C C . SER D 1 250 ? -8.854 55.875 -21.775 1.00 32.33 250 SER D C 1
ATOM 10106 O O . SER D 1 250 ? -9.157 55.557 -22.914 1.00 36.26 250 SER D O 1
ATOM 10109 N N . TRP D 1 251 ? -8.288 57.044 -21.474 1.00 31.04 251 TRP D N 1
ATOM 10110 C CA . TRP D 1 251 ? -7.942 57.994 -22.532 1.00 32.42 251 TRP D CA 1
ATOM 10111 C C . TRP D 1 251 ? -6.815 57.333 -23.301 1.00 34.74 251 TRP D C 1
ATOM 10112 O O . TRP D 1 251 ? -6.786 57.348 -24.541 1.00 34.58 251 TRP D O 1
ATOM 10123 N N . VAL D 1 252 ? -5.894 56.735 -22.539 1.00 35.17 252 VAL D N 1
ATOM 10124 C CA . VAL D 1 252 ? -4.765 56.033 -23.108 1.00 35.18 252 VAL D CA 1
ATOM 10125 C C . VAL D 1 252 ? -5.308 54.874 -23.916 1.00 36.75 252 VAL D C 1
ATOM 10126 O O . VAL D 1 252 ? -4.885 54.665 -25.041 1.00 37.68 252 VAL D O 1
ATOM 10130 N N . SER D 1 253 ? -6.246 54.120 -23.355 1.00 36.86 253 SER D N 1
ATOM 10131 C CA . SER D 1 253 ? -6.826 52.991 -24.095 1.00 38.58 253 SER D CA 1
ATOM 10132 C C . SER D 1 253 ? -7.430 53.471 -25.424 1.00 38.97 253 SER D C 1
ATOM 10133 O O . SER D 1 253 ? -7.286 52.796 -26.438 1.00 41.58 253 SER D O 1
ATOM 10136 N N . LEU D 1 254 ? -8.105 54.627 -25.422 1.00 38.46 254 LEU D N 1
ATOM 10137 C CA . LEU D 1 254 ? -8.688 55.166 -26.657 1.00 37.57 254 LEU D CA 1
ATOM 10138 C C . LEU D 1 254 ? -7.594 55.523 -27.670 1.00 38.22 254 LEU D C 1
ATOM 10139 O O . LEU D 1 254 ? -7.750 55.266 -28.865 1.00 38.36 254 LEU D O 1
ATOM 10144 N N . ALA D 1 255 ? -6.497 56.110 -27.195 1.00 37.66 255 ALA D N 1
ATOM 10145 C CA . ALA D 1 255 ? -5.389 56.473 -28.073 1.00 38.67 255 ALA D CA 1
ATOM 10146 C C . ALA D 1 255 ? -4.885 55.222 -28.799 1.00 41.21 255 ALA D C 1
ATOM 10147 O O . ALA D 1 255 ? -4.687 55.210 -30.020 1.00 40.53 255 ALA D O 1
ATOM 10149 N N . GLN D 1 256 ? -4.666 54.167 -28.025 1.00 41.97 256 GLN D N 1
ATOM 10150 C CA . GLN D 1 256 ? -4.195 52.908 -28.561 1.00 44.57 256 GLN D CA 1
ATOM 10151 C C . GLN D 1 256 ? -5.250 52.323 -29.524 1.00 44.92 256 GLN D C 1
ATOM 10152 O O . GLN D 1 256 ? -4.909 51.651 -30.495 1.00 44.64 256 GLN D O 1
ATOM 10158 N N . LEU D 1 257 ? -6.527 52.594 -29.251 1.00 44.83 257 LEU D N 1
ATOM 10159 C CA . LEU D 1 257 ? -7.624 52.101 -30.089 1.00 44.53 257 LEU D CA 1
ATOM 10160 C C . LEU D 1 257 ? -7.698 52.863 -31.409 1.00 44.20 257 LEU D C 1
ATOM 10161 O O . LEU D 1 257 ? -8.040 52.283 -32.447 1.00 42.79 257 LEU D O 1
ATOM 10166 N N . LEU D 1 258 ? -7.399 54.161 -31.365 1.00 42.51 258 LEU D N 1
ATOM 10167 C CA . LEU D 1 258 ? -7.406 54.961 -32.582 1.00 43.70 258 LEU D CA 1
ATOM 10168 C C . LEU D 1 258 ? -6.245 54.484 -33.446 1.00 43.93 258 LEU D C 1
ATOM 10169 O O . LEU D 1 258 ? -6.360 54.370 -34.671 1.00 45.69 258 LEU D O 1
ATOM 10174 N N . TYR D 1 259 ? -5.135 54.171 -32.795 1.00 44.22 259 TYR D N 1
ATOM 10175 C CA . TYR D 1 259 ? -3.954 53.702 -33.499 1.00 44.74 259 TYR D CA 1
ATOM 10176 C C . TYR D 1 259 ? -4.222 52.378 -34.206 1.00 45.94 259 TYR D C 1
ATOM 10177 O O . TYR D 1 259 ? -3.863 52.215 -35.377 1.00 45.03 259 TYR D O 1
ATOM 10186 N N . ASP D 1 260 ? -4.850 51.440 -33.498 1.00 48.18 260 ASP D N 1
ATOM 10187 C CA . ASP D 1 260 ? -5.140 50.124 -34.069 1.00 50.34 260 ASP D CA 1
ATOM 10188 C C . ASP D 1 260 ? -6.243 50.163 -35.141 1.00 51.38 260 ASP D C 1
ATOM 10189 O O . ASP D 1 260 ? -6.409 49.218 -35.907 1.00 52.63 260 ASP D O 1
ATOM 10194 N N . PHE D 1 261 ? -6.988 51.262 -35.195 1.00 51.87 261 PHE D N 1
ATOM 10195 C CA . PHE D 1 261 ? -8.045 51.426 -36.191 1.00 52.23 261 PHE D CA 1
ATOM 10196 C C . PHE D 1 261 ? -8.071 52.853 -36.693 1.00 53.16 261 PHE D C 1
ATOM 10197 O O . PHE D 1 261 ? -8.984 53.615 -36.384 1.00 51.63 261 PHE D O 1
ATOM 10205 N N . PRO D 1 262 ? -7.049 53.236 -37.470 1.00 54.70 262 PRO D N 1
ATOM 10206 C CA . PRO D 1 262 ? -6.979 54.590 -38.007 1.00 56.13 262 PRO D CA 1
ATOM 10207 C C . PRO D 1 262 ? -8.362 55.047 -38.440 1.00 59.51 262 PRO D C 1
ATOM 10208 O O . PRO D 1 262 ? -8.757 56.193 -38.220 1.00 61.57 262 PRO D O 1
ATOM 10212 N N . GLU D 1 263 ? -9.108 54.125 -39.033 1.00 62.10 263 GLU D N 1
ATOM 10213 C CA . GLU D 1 263 ? -10.438 54.425 -39.525 1.00 64.16 263 GLU D CA 1
ATOM 10214 C C . GLU D 1 263 ? -11.310 55.245 -38.579 1.00 64.74 263 GLU D C 1
ATOM 10215 O O . GLU D 1 263 ? -11.782 56.325 -38.957 1.00 65.22 263 GLU D O 1
ATOM 10218 N N . LEU D 1 264 ? -11.524 54.759 -37.357 1.00 64.23 264 LEU D N 1
ATOM 10219 C CA . LEU D 1 264 ? -12.381 55.497 -36.440 1.00 63.33 264 LEU D CA 1
ATOM 10220 C C . LEU D 1 264 ? -11.740 56.693 -35.770 1.00 62.22 264 LEU D C 1
ATOM 10221 O O . LEU D 1 264 ? -11.666 56.751 -34.552 1.00 63.70 264 LEU D O 1
ATOM 10226 N N . GLY D 1 265 ? -11.286 57.657 -36.570 1.00 60.51 265 GLY D N 1
ATOM 10227 C CA . GLY D 1 265 ? -10.690 58.854 -36.008 1.00 57.99 265 GLY D CA 1
ATOM 10228 C C . GLY D 1 265 ? -9.620 59.503 -36.850 1.00 57.30 265 GLY D C 1
ATOM 10229 O O . GLY D 1 265 ? -9.067 58.888 -37.761 1.00 58.23 265 GLY D O 1
ATOM 10230 N N . ASP D 1 266 ? -9.319 60.755 -36.535 1.00 54.52 266 ASP D N 1
ATOM 10231 C CA . ASP D 1 266 ? -8.298 61.494 -37.256 1.00 53.98 266 ASP D CA 1
ATOM 10232 C C . ASP D 1 266 ? -7.237 61.960 -36.256 1.00 53.17 266 ASP D C 1
ATOM 10233 O O . ASP D 1 266 ? -7.357 61.697 -35.057 1.00 53.94 266 ASP D O 1
ATOM 10238 N N . VAL D 1 267 ? -6.216 62.670 -36.728 1.00 49.42 267 VAL D N 1
ATOM 10239 C CA . VAL D 1 267 ? -5.153 63.095 -35.831 1.00 47.36 267 VAL D CA 1
ATOM 10240 C C . VAL D 1 267 ? -5.583 64.070 -34.749 1.00 46.19 267 VAL D C 1
ATOM 10241 O O . VAL D 1 267 ? -5.020 64.076 -33.664 1.00 46.39 267 VAL D O 1
ATOM 10245 N N . GLU D 1 268 ? -6.578 64.898 -35.027 1.00 47.31 268 GLU D N 1
ATOM 10246 C CA . GLU D 1 268 ? -7.028 65.845 -34.018 1.00 47.29 268 GLU D CA 1
ATOM 10247 C C . GLU D 1 268 ? -7.641 65.065 -32.848 1.00 44.98 268 GLU D C 1
ATOM 10248 O O . GLU D 1 268 ? -7.524 65.451 -31.692 1.00 43.48 268 GLU D O 1
ATOM 10254 N N . GLN D 1 269 ? -8.280 63.953 -33.173 1.00 44.06 269 GLN D N 1
ATOM 10255 C CA . GLN D 1 269 ? -8.928 63.111 -32.182 1.00 45.53 269 GLN D CA 1
ATOM 10256 C C . GLN D 1 269 ? -7.852 62.442 -31.338 1.00 44.70 269 GLN D C 1
ATOM 10257 O O . GLN D 1 269 ? -7.961 62.399 -30.111 1.00 44.29 269 GLN D O 1
ATOM 10263 N N . MET D 1 270 ? -6.813 61.938 -32.006 1.00 43.26 270 MET D N 1
ATOM 10264 C CA . MET D 1 270 ? -5.682 61.285 -31.336 1.00 41.61 270 MET D CA 1
ATOM 10265 C C . MET D 1 270 ? -5.001 62.229 -30.339 1.00 40.99 270 MET D C 1
ATOM 10266 O O . MET D 1 270 ? -4.727 61.840 -29.197 1.00 41.44 270 MET D O 1
ATOM 10271 N N . MET D 1 271 ? -4.736 63.465 -30.753 1.00 39.34 271 MET D N 1
ATOM 10272 C CA . MET D 1 271 ? -4.073 64.401 -29.853 1.00 39.03 271 MET D CA 1
ATOM 10273 C C . MET D 1 271 ? -4.962 64.673 -28.664 1.00 39.67 271 MET 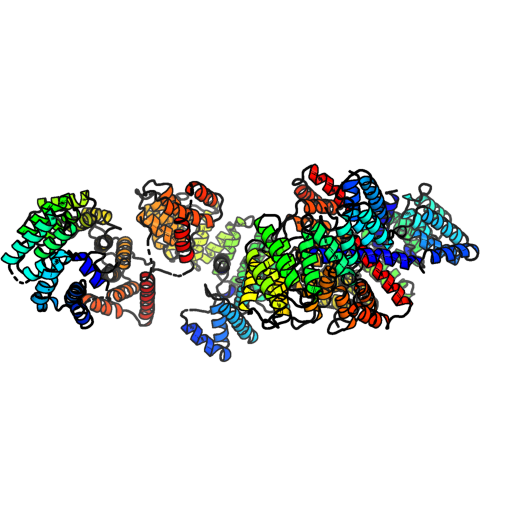D C 1
ATOM 10274 O O . MET D 1 271 ? -4.502 64.806 -27.523 1.00 37.78 271 MET D O 1
ATOM 10279 N N . LYS D 1 272 ? -6.250 64.750 -28.949 1.00 39.19 272 LYS D N 1
ATOM 10280 C CA . LYS D 1 272 ? -7.241 65.009 -27.932 1.00 41.59 272 LYS D CA 1
ATOM 10281 C C . LYS D 1 272 ? -7.245 63.902 -26.858 1.00 40.06 272 LYS D C 1
ATOM 10282 O O . LYS D 1 272 ? -7.258 64.180 -25.653 1.00 40.11 272 LYS D O 1
ATOM 10288 N N . TYR D 1 273 ? -7.233 62.648 -27.283 1.00 36.80 273 TYR D N 1
ATOM 10289 C CA . TYR D 1 273 ? -7.233 61.585 -26.306 1.00 34.70 273 TYR D CA 1
ATOM 10290 C C . TYR D 1 273 ? -5.952 61.663 -25.517 1.00 33.10 273 TYR D C 1
ATOM 10291 O O . TYR D 1 273 ? -5.975 61.574 -24.309 1.00 32.11 273 TYR D O 1
ATOM 10300 N N . LEU D 1 274 ? -4.829 61.861 -26.196 1.00 33.77 274 LEU D N 1
ATOM 10301 C CA . LEU D 1 274 ? -3.547 61.913 -25.501 1.00 35.82 274 LEU D CA 1
ATOM 10302 C C . LEU D 1 274 ? -3.409 63.053 -24.508 1.00 37.25 274 LEU D C 1
ATOM 10303 O O . LEU D 1 274 ? -2.852 62.865 -23.425 1.00 39.25 274 LEU D O 1
ATOM 10308 N N . ASP D 1 275 ? -3.920 64.229 -24.848 1.00 39.59 275 ASP D N 1
ATOM 10309 C CA . ASP D 1 275 ? -3.819 65.356 -23.920 1.00 41.51 275 ASP D CA 1
ATOM 10310 C C . ASP D 1 275 ? -4.699 65.137 -22.688 1.00 40.23 275 ASP D C 1
ATOM 10311 O O . ASP D 1 275 ? -4.336 65.565 -21.596 1.00 36.99 275 ASP D O 1
ATOM 10316 N N . ASN D 1 276 ? -5.845 64.469 -22.854 1.00 39.48 276 ASN D N 1
ATOM 10317 C CA . ASN D 1 276 ? -6.709 64.185 -21.700 1.00 38.54 276 ASN D CA 1
ATOM 10318 C C . ASN D 1 276 ? -5.983 63.237 -20.749 1.00 38.38 276 ASN D C 1
ATOM 10319 O O . ASN D 1 276 ? -6.027 63.430 -19.531 1.00 38.81 276 ASN D O 1
ATOM 10324 N N . GLY D 1 277 ? -5.297 62.231 -21.307 1.00 36.70 277 GLY D N 1
ATOM 10325 C CA . GLY D 1 277 ? -4.566 61.284 -20.482 1.00 34.81 277 GLY D CA 1
ATOM 10326 C C . GLY D 1 277 ? -3.417 61.982 -19.782 1.00 36.21 277 GLY D C 1
ATOM 10327 O O . GLY D 1 277 ? -3.168 61.806 -18.590 1.00 34.60 277 GLY D O 1
ATOM 10328 N N . ARG D 1 278 ? -2.705 62.802 -20.535 1.00 36.49 278 ARG D N 1
ATOM 10329 C CA . ARG D 1 278 ? -1.600 63.529 -19.970 1.00 39.46 278 ARG D CA 1
ATOM 10330 C C . ARG D 1 278 ? -2.052 64.457 -18.837 1.00 39.96 278 ARG D C 1
ATOM 10331 O O . ARG D 1 278 ? -1.380 64.570 -17.809 1.00 39.74 278 ARG D O 1
ATOM 10339 N N . ALA D 1 279 ? -3.190 65.121 -19.024 1.00 40.15 279 ALA D N 1
ATOM 10340 C CA . ALA D 1 279 ? -3.690 66.052 -18.024 1.00 40.93 279 ALA D CA 1
ATOM 10341 C C . ALA D 1 279 ? -4.120 65.319 -16.773 1.00 40.44 279 ALA D C 1
ATOM 10342 O O . ALA D 1 279 ? -4.012 65.841 -15.676 1.00 41.97 279 ALA D O 1
ATOM 10344 N N . ALA D 1 280 ? -4.613 64.102 -16.946 1.00 39.98 280 ALA D N 1
ATOM 10345 C CA . ALA D 1 280 ? -5.048 63.288 -15.820 1.00 37.42 280 ALA D CA 1
ATOM 10346 C C . ALA D 1 280 ? -3.829 62.595 -15.214 1.00 37.23 280 ALA D C 1
ATOM 10347 O O . ALA D 1 280 ? -3.945 61.700 -14.383 1.00 38.93 280 ALA D O 1
ATOM 10349 N N . ASP D 1 281 ? -2.652 63.003 -15.650 1.00 36.51 281 ASP D N 1
ATOM 10350 C CA . ASP D 1 281 ? -1.415 62.431 -15.139 1.00 38.97 281 ASP D CA 1
ATOM 10351 C C . ASP D 1 281 ? -1.181 60.938 -15.432 1.00 38.66 281 ASP D C 1
ATOM 10352 O O . ASP D 1 281 ? -0.694 60.191 -14.578 1.00 39.76 281 ASP D O 1
ATOM 10357 N N . GLN D 1 282 ? -1.528 60.511 -16.643 1.00 36.81 282 GLN D N 1
ATOM 10358 C CA . GLN D 1 282 ? -1.298 59.140 -17.066 1.00 36.58 282 GLN D CA 1
ATOM 10359 C C . GLN D 1 282 ? 0.091 59.104 -17.738 1.00 37.15 282 GLN D C 1
ATOM 10360 O O . GLN D 1 282 ? 0.294 59.663 -18.820 1.00 35.27 282 GLN D O 1
ATOM 10366 N N . PRO D 1 283 ? 1.073 58.471 -17.086 1.00 38.00 283 PRO D N 1
ATOM 10367 C CA . PRO D 1 283 ? 2.405 58.419 -17.701 1.00 37.57 283 PRO D CA 1
ATOM 10368 C C . PRO D 1 283 ? 2.405 57.784 -19.092 1.00 36.88 283 PRO D C 1
ATOM 10369 O O . PRO D 1 283 ? 3.076 58.264 -19.991 1.00 35.90 283 PRO D O 1
ATOM 10373 N N . ARG D 1 284 ? 1.650 56.717 -19.294 1.00 36.82 284 ARG D N 1
ATOM 10374 C CA . ARG D 1 284 ? 1.627 56.127 -20.629 1.00 38.87 284 ARG D CA 1
ATOM 10375 C C . ARG D 1 284 ? 1.227 57.136 -21.715 1.00 37.82 284 ARG D C 1
ATOM 10376 O O . ARG D 1 284 ? 1.624 57.005 -22.878 1.00 37.70 284 ARG D O 1
ATOM 10384 N N . ALA D 1 285 ? 0.435 58.129 -21.333 1.00 36.18 285 ALA D N 1
ATOM 10385 C CA . ALA D 1 285 ? 0.000 59.160 -22.262 1.00 37.48 285 ALA D CA 1
ATOM 10386 C C . ALA D 1 285 ? 1.222 59.880 -22.805 1.00 38.25 285 ALA D C 1
ATOM 10387 O O . ALA D 1 285 ? 1.300 60.191 -23.989 1.00 40.22 285 ALA D O 1
ATOM 10389 N N . GLU D 1 286 ? 2.173 60.157 -21.933 1.00 37.36 286 GLU D N 1
ATOM 10390 C CA . GLU D 1 286 ? 3.381 60.817 -22.372 1.00 38.20 286 GLU D CA 1
ATOM 10391 C C . GLU D 1 286 ? 4.197 59.850 -23.226 1.00 36.23 286 GLU D C 1
ATOM 10392 O O . GLU D 1 286 ? 4.793 60.256 -24.214 1.00 35.76 286 GLU D O 1
ATOM 10398 N N . LEU D 1 287 ? 4.209 58.572 -22.859 1.00 34.64 287 LEU D N 1
ATOM 10399 C CA . LEU D 1 287 ? 4.951 57.566 -23.622 1.00 33.21 287 LEU D CA 1
ATOM 10400 C C . LEU D 1 287 ? 4.387 57.495 -25.029 1.00 32.10 287 LEU D C 1
ATOM 10401 O O . LEU D 1 287 ? 5.131 57.549 -25.983 1.00 32.82 287 LEU D O 1
ATOM 10406 N N . LEU D 1 288 ? 3.073 57.371 -25.155 1.00 30.72 288 LEU D N 1
ATOM 10407 C CA . LEU D 1 288 ? 2.465 57.310 -26.470 1.00 32.61 288 LEU D CA 1
ATOM 10408 C C . LEU D 1 288 ? 2.660 58.603 -27.270 1.00 33.00 288 LEU D C 1
ATOM 10409 O O . LEU D 1 288 ? 2.760 58.583 -28.496 1.00 32.00 288 LEU D O 1
ATOM 10414 N N . LEU D 1 289 ? 2.718 59.728 -26.576 1.00 34.92 289 LEU D N 1
ATOM 10415 C CA . LEU D 1 289 ? 2.912 60.998 -27.251 1.00 35.76 289 LEU D CA 1
ATOM 10416 C C . LEU D 1 289 ? 4.327 61.041 -27.814 1.00 35.65 289 LEU D C 1
ATOM 10417 O O . LEU D 1 289 ? 4.529 61.472 -28.932 1.00 35.51 289 LEU D O 1
ATOM 10422 N N . GLY D 1 290 ? 5.307 60.595 -27.043 1.00 34.38 290 GLY D N 1
ATOM 10423 C CA . GLY D 1 290 ? 6.661 60.623 -27.551 1.00 36.25 290 GLY D CA 1
ATOM 10424 C C . GLY D 1 290 ? 6.728 59.738 -28.775 1.00 37.74 290 GLY D C 1
ATOM 10425 O O . GLY D 1 290 ? 7.287 60.067 -29.825 1.00 37.62 290 GLY D O 1
ATOM 10426 N N . LYS D 1 291 ? 6.109 58.586 -28.638 1.00 37.44 291 LYS D N 1
ATOM 10427 C CA . LYS D 1 291 ? 6.082 57.641 -29.721 1.00 35.51 291 LYS D CA 1
ATOM 10428 C C . LYS D 1 291 ? 5.398 58.207 -30.971 1.00 34.40 291 LYS D C 1
ATOM 10429 O O . LYS D 1 291 ? 5.793 57.880 -32.088 1.00 33.09 291 LYS D O 1
ATOM 10435 N N . LEU D 1 292 ? 4.390 59.065 -30.824 1.00 34.40 292 LEU D N 1
ATOM 10436 C CA . LEU D 1 292 ? 3.794 59.628 -32.033 1.00 34.64 292 LEU D CA 1
ATOM 10437 C C . LEU D 1 292 ? 4.915 60.395 -32.788 1.00 33.77 292 LEU D C 1
ATOM 10438 O O . LEU D 1 292 ? 4.998 60.287 -33.992 1.00 34.22 292 LEU D O 1
ATOM 10443 N N . TYR D 1 293 ? 5.766 61.156 -32.095 1.00 31.61 293 TYR D N 1
ATOM 10444 C CA . TYR D 1 293 ? 6.828 61.920 -32.771 1.00 33.95 293 TYR D CA 1
ATOM 10445 C C . TYR D 1 293 ? 8.053 61.102 -33.192 1.00 33.69 293 TYR D C 1
ATOM 10446 O O . TYR D 1 293 ? 8.791 61.458 -34.122 1.00 32.86 293 TYR D O 1
ATOM 10455 N N . TYR D 1 294 ? 8.217 59.977 -32.510 1.00 31.86 294 TYR D N 1
ATOM 10456 C CA . TYR D 1 294 ? 9.279 59.027 -32.752 1.00 30.50 294 TYR D CA 1
ATOM 10457 C C . TYR D 1 294 ? 9.016 58.289 -34.061 1.00 30.32 294 TYR D C 1
ATOM 10458 O O . TYR D 1 294 ? 9.884 58.226 -34.904 1.00 28.23 294 TYR D O 1
ATOM 10467 N N . GLU D 1 295 ? 7.815 57.739 -34.229 1.00 33.06 295 GLU D N 1
ATOM 10468 C CA . GLU D 1 295 ? 7.479 56.972 -35.442 1.00 35.38 295 GLU D CA 1
ATOM 10469 C C . GLU D 1 295 ? 7.172 57.859 -36.663 1.00 35.90 295 GLU D C 1
ATOM 10470 O O . GLU D 1 295 ? 7.526 57.502 -37.786 1.00 35.98 295 GLU D O 1
ATOM 10476 N N . GLY D 1 296 ? 6.529 59.006 -36.433 1.00 36.14 296 GLY D N 1
ATOM 10477 C CA . GLY D 1 296 ? 6.192 59.916 -37.513 1.00 35.34 296 GLY D CA 1
ATOM 10478 C C . GLY D 1 296 ? 5.117 59.358 -38.432 1.00 37.31 296 GLY D C 1
ATOM 10479 O O . GLY D 1 296 ? 5.030 59.729 -39.604 1.00 35.32 296 GLY D O 1
ATOM 10480 N N . LYS D 1 297 ? 4.289 58.465 -37.894 1.00 38.93 297 LYS D N 1
ATOM 10481 C CA . LYS D 1 297 ? 3.201 57.842 -38.658 1.00 40.36 297 LYS D CA 1
ATOM 10482 C C . LYS D 1 297 ? 1.935 58.700 -38.705 1.00 40.47 297 LYS D C 1
ATOM 10483 O O . LYS D 1 297 ? 1.291 58.786 -39.752 1.00 41.27 297 LYS D O 1
ATOM 10489 N N . TRP D 1 298 ? 1.583 59.320 -37.573 1.00 38.80 298 TRP D N 1
ATOM 10490 C CA . TRP D 1 298 ? 0.383 60.161 -37.465 1.00 39.15 298 TRP D CA 1
ATOM 10491 C C . TRP D 1 298 ? 0.702 61.648 -37.624 1.00 39.87 298 TRP D C 1
ATOM 10492 O O . TRP D 1 298 ? -0.157 62.449 -37.996 1.00 40.71 298 TRP D O 1
ATOM 10503 N N . VAL D 1 299 ? 1.939 62.009 -37.312 1.00 38.34 299 VAL D N 1
ATOM 10504 C CA . VAL D 1 299 ? 2.382 63.388 -37.409 1.00 37.48 299 VAL D CA 1
ATOM 10505 C C . VAL D 1 299 ? 3.801 63.387 -37.935 1.00 38.50 299 VAL D C 1
ATOM 10506 O O . VAL D 1 299 ? 4.505 62.390 -37.856 1.00 40.64 299 VAL D O 1
ATOM 10510 N N . PRO D 1 300 ? 4.248 64.514 -38.482 1.00 39.41 300 PRO D N 1
ATOM 10511 C CA . PRO D 1 300 ? 5.622 64.534 -38.990 1.00 38.24 300 PRO D CA 1
ATOM 10512 C C . PRO D 1 300 ? 6.566 64.271 -37.835 1.00 38.66 300 PRO D C 1
ATOM 10513 O O . PRO D 1 300 ? 6.491 64.934 -36.807 1.00 42.23 300 PRO D O 1
ATOM 10517 N N . ALA D 1 301 ? 7.447 63.294 -38.000 1.00 37.68 301 ALA D N 1
ATOM 10518 C CA . ALA D 1 301 ? 8.436 62.937 -36.975 1.00 37.09 301 ALA D CA 1
ATOM 10519 C C . ALA D 1 301 ? 9.162 64.186 -36.464 1.00 37.80 301 ALA D C 1
ATOM 10520 O O . ALA D 1 301 ? 9.323 65.172 -37.196 1.00 39.02 301 ALA D O 1
ATOM 10522 N N . ASP D 1 302 ? 9.604 64.129 -35.205 1.00 38.83 302 ASP D N 1
ATOM 10523 C CA . ASP D 1 302 ? 10.297 65.240 -34.570 1.00 37.91 302 ASP D CA 1
ATOM 10524 C C . ASP D 1 302 ? 11.027 64.721 -33.319 1.00 38.54 302 ASP D C 1
ATOM 10525 O O . ASP D 1 302 ? 10.470 64.646 -32.217 1.00 37.74 302 ASP D O 1
ATOM 10530 N N . ALA D 1 303 ? 12.290 64.371 -33.511 1.00 38.94 303 ALA D N 1
ATOM 10531 C CA . ALA D 1 303 ? 13.139 63.862 -32.448 1.00 38.52 303 ALA D CA 1
ATOM 10532 C C . ALA D 1 303 ? 13.134 64.733 -31.182 1.00 38.26 303 ALA D C 1
ATOM 10533 O O . ALA D 1 303 ? 13.004 64.187 -30.100 1.00 38.43 303 ALA D O 1
ATOM 10535 N N . LYS D 1 304 ? 13.270 66.059 -31.301 1.00 38.94 304 LYS D N 1
ATOM 10536 C CA . LYS D 1 304 ? 13.264 66.934 -30.115 1.00 40.87 304 LYS D CA 1
ATOM 10537 C C . LYS D 1 304 ? 11.986 66.742 -29.296 1.00 38.64 304 LYS D C 1
ATOM 10538 O O . LYS D 1 304 ? 12.025 66.539 -28.081 1.00 37.41 304 LYS D O 1
ATOM 10544 N N . ALA D 1 305 ? 10.850 66.826 -29.968 1.00 36.21 305 ALA D N 1
ATOM 10545 C CA . ALA D 1 305 ? 9.576 66.651 -29.298 1.00 34.55 305 ALA D CA 1
ATOM 10546 C C . ALA D 1 305 ? 9.476 65.255 -28.689 1.00 33.79 305 ALA D C 1
ATOM 10547 O O . ALA D 1 305 ? 9.022 65.096 -27.571 1.00 35.15 305 ALA D O 1
ATOM 10549 N N . ALA D 1 306 ? 9.895 64.239 -29.431 1.00 34.66 306 ALA D N 1
ATOM 10550 C CA . ALA D 1 306 ? 9.818 62.876 -28.924 1.00 34.05 306 ALA D CA 1
ATOM 10551 C C . ALA D 1 306 ? 10.604 62.804 -27.640 1.00 35.40 306 ALA D C 1
ATOM 10552 O O . ALA D 1 306 ? 10.126 62.260 -26.655 1.00 34.36 306 ALA D O 1
ATOM 10554 N N . GLU D 1 307 ? 11.810 63.367 -27.664 1.00 35.18 307 GLU D N 1
ATOM 10555 C CA . GLU D 1 307 ? 12.673 63.374 -26.495 1.00 35.81 307 GLU D CA 1
ATOM 10556 C C . GLU D 1 307 ? 11.941 64.006 -25.307 1.00 34.75 307 GLU D C 1
ATOM 10557 O O . GLU D 1 307 ? 11.956 63.476 -24.217 1.00 33.88 307 GLU D O 1
ATOM 10563 N N . ALA D 1 308 ? 11.277 65.125 -25.537 1.00 37.47 308 ALA D N 1
ATOM 10564 C CA . ALA D 1 308 ? 10.546 65.824 -24.481 1.00 39.24 308 ALA D CA 1
ATOM 10565 C C . ALA D 1 308 ? 9.566 64.920 -23.788 1.00 40.68 308 ALA D C 1
ATOM 10566 O O . ALA D 1 308 ? 9.636 64.730 -22.572 1.00 44.73 308 ALA D O 1
ATOM 10568 N N . HIS D 1 309 ? 8.644 64.361 -24.565 1.00 40.58 309 HIS D N 1
ATOM 10569 C CA . HIS D 1 309 ? 7.617 63.485 -24.008 1.00 40.20 309 HIS D CA 1
ATOM 10570 C C . HIS D 1 309 ? 8.149 62.260 -23.271 1.00 38.75 309 HIS D C 1
ATOM 10571 O O . HIS D 1 309 ? 7.625 61.902 -22.209 1.00 39.08 309 HIS D O 1
ATOM 10578 N N . PHE D 1 310 ? 9.181 61.621 -23.819 1.00 37.18 310 PHE D N 1
ATOM 10579 C CA . PHE D 1 310 ? 9.754 60.439 -23.183 1.00 35.74 310 PHE D CA 1
ATOM 10580 C C . PHE D 1 310 ? 10.352 60.831 -21.847 1.00 35.40 310 PHE D C 1
ATOM 10581 O O . PHE D 1 310 ? 10.164 60.135 -20.862 1.00 35.25 310 PHE D O 1
ATOM 10589 N N . GLU D 1 311 ? 11.065 61.950 -21.814 1.00 34.93 311 GLU D N 1
ATOM 10590 C CA . GLU D 1 311 ? 11.679 62.388 -20.573 1.00 36.83 311 GLU D CA 1
ATOM 10591 C C . GLU D 1 311 ? 10.616 62.486 -19.487 1.00 37.22 311 GLU D C 1
ATOM 10592 O O . GLU D 1 311 ? 10.833 62.016 -18.381 1.00 37.48 311 GLU D O 1
ATOM 10598 N N . LYS D 1 312 ? 9.463 63.070 -19.815 1.00 37.99 312 LYS D N 1
ATOM 10599 C CA . LYS D 1 312 ? 8.372 63.213 -18.863 1.00 39.22 312 LYS D CA 1
ATOM 10600 C C . LYS D 1 312 ? 7.784 61.903 -18.380 1.00 40.54 312 LYS D C 1
ATOM 10601 O O . LYS D 1 312 ? 6.976 61.902 -17.456 1.00 43.99 312 LYS D O 1
ATOM 10605 N N . ALA D 1 313 ? 8.172 60.784 -18.988 1.00 39.24 313 ALA D N 1
ATOM 10606 C CA . ALA D 1 313 ? 7.653 59.491 -18.555 1.00 37.41 313 ALA D CA 1
ATOM 10607 C C . ALA D 1 313 ? 8.789 58.645 -17.965 1.00 38.28 313 ALA D C 1
ATOM 10608 O O . ALA D 1 313 ? 8.584 57.497 -17.530 1.00 35.78 313 ALA D O 1
ATOM 10610 N N . VAL D 1 314 ? 9.990 59.215 -17.938 1.00 38.57 314 VAL D N 1
ATOM 10611 C CA . VAL D 1 314 ? 11.122 58.471 -17.412 1.00 42.05 314 VAL D CA 1
ATOM 10612 C C . VAL D 1 314 ? 10.921 58.213 -15.917 1.00 44.70 314 VAL D C 1
ATOM 10613 O O . VAL D 1 314 ? 10.617 59.134 -15.137 1.00 43.98 314 VAL D O 1
ATOM 10617 N N . GLY D 1 315 ? 11.077 56.955 -15.528 1.00 44.23 315 GLY D N 1
ATOM 10618 C CA . GLY D 1 315 ? 10.900 56.603 -14.141 1.00 44.33 315 GLY D CA 1
ATOM 10619 C C . GLY D 1 315 ? 9.485 56.153 -13.857 1.00 44.60 315 GLY D C 1
ATOM 10620 O O . GLY D 1 315 ? 9.197 55.672 -12.767 1.00 46.77 315 GLY D O 1
ATOM 10621 N N . ARG D 1 316 ? 8.589 56.302 -14.821 1.00 43.78 316 ARG D N 1
ATOM 10622 C CA . ARG D 1 316 ? 7.214 55.878 -14.592 1.00 43.75 316 ARG D CA 1
ATOM 10623 C C . ARG D 1 316 ? 6.883 54.778 -15.586 1.00 43.36 316 ARG D C 1
ATOM 10624 O O . ARG D 1 316 ? 6.113 53.868 -15.283 1.00 40.90 316 ARG D O 1
ATOM 10632 N N . GLU D 1 317 ? 7.458 54.870 -16.783 1.00 41.62 317 GLU D N 1
ATOM 10633 C CA . GLU D 1 317 ? 7.215 53.865 -17.809 1.00 40.77 317 GLU D CA 1
ATOM 10634 C C . GLU D 1 317 ? 8.542 53.316 -18.235 1.00 39.75 317 GLU D C 1
ATOM 10635 O O . GLU D 1 317 ? 9.354 54.047 -18.773 1.00 41.85 317 GLU D O 1
ATOM 10641 N N . VAL D 1 318 ? 8.758 52.025 -17.998 1.00 38.51 318 VAL D N 1
ATOM 10642 C CA . VAL D 1 318 ? 10.020 51.372 -18.316 1.00 38.21 318 VAL D CA 1
ATOM 10643 C C . VAL D 1 318 ? 10.503 51.629 -19.746 1.00 38.72 318 VAL D C 1
ATOM 10644 O O . VAL D 1 318 ? 11.680 51.922 -19.975 1.00 38.44 318 VAL D O 1
ATOM 10648 N N . ALA D 1 319 ? 9.593 51.523 -20.707 1.00 37.40 319 ALA D N 1
ATOM 10649 C CA . ALA D 1 319 ? 9.958 51.707 -22.104 1.00 35.45 319 ALA D CA 1
ATOM 10650 C C . ALA D 1 319 ? 10.439 53.101 -22.461 1.00 35.20 319 ALA D C 1
ATOM 10651 O O . ALA D 1 319 ? 11.019 53.290 -23.531 1.00 34.15 319 ALA D O 1
ATOM 10653 N N . ALA D 1 320 ? 10.216 54.077 -21.584 1.00 34.38 320 ALA D N 1
ATOM 10654 C CA . ALA D 1 320 ? 10.659 55.428 -21.888 1.00 33.06 320 ALA D CA 1
ATOM 10655 C C . ALA D 1 320 ? 12.170 55.441 -22.026 1.00 34.98 320 ALA D C 1
ATOM 10656 O O . ALA D 1 320 ? 12.716 56.011 -22.989 1.00 35.20 320 ALA D O 1
ATOM 10658 N N . ASP D 1 321 ? 12.855 54.809 -21.075 1.00 34.13 321 ASP D N 1
ATOM 10659 C CA . ASP D 1 321 ? 14.312 54.772 -21.126 1.00 33.79 321 ASP D CA 1
ATOM 10660 C C . ASP D 1 321 ? 14.835 54.122 -22.396 1.00 32.21 321 ASP D C 1
ATOM 10661 O O . ASP D 1 321 ? 15.895 54.497 -22.905 1.00 32.53 321 ASP D O 1
ATOM 10666 N N . TYR D 1 322 ? 14.091 53.149 -22.900 1.00 28.18 322 TYR D N 1
ATOM 10667 C CA . TYR D 1 322 ? 14.491 52.447 -24.103 1.00 29.66 322 TYR D CA 1
ATOM 10668 C C . TYR D 1 322 ? 14.436 53.338 -25.342 1.00 30.16 322 TYR D C 1
ATOM 10669 O O . TYR D 1 322 ? 15.422 53.462 -26.052 1.00 31.78 322 TYR D O 1
ATOM 10678 N N . TYR D 1 323 ? 13.292 53.954 -25.606 1.00 28.93 323 TYR D N 1
ATOM 10679 C CA . TYR D 1 323 ? 13.173 54.816 -26.769 1.00 30.55 323 TYR D CA 1
ATOM 10680 C C . TYR D 1 323 ? 14.162 55.975 -26.722 1.00 30.87 323 TYR D C 1
ATOM 10681 O O . TYR D 1 323 ? 14.744 56.356 -27.759 1.00 31.74 323 TYR D O 1
ATOM 10690 N N . LEU D 1 324 ? 14.364 56.543 -25.538 1.00 29.64 324 LEU D N 1
ATOM 10691 C CA . LEU D 1 324 ? 15.309 57.639 -25.446 1.00 29.85 324 LEU D CA 1
ATOM 10692 C C . LEU D 1 324 ? 16.662 57.095 -25.873 1.00 30.56 324 LEU D C 1
ATOM 10693 O O . LEU D 1 324 ? 17.423 57.782 -26.562 1.00 31.04 324 LEU D O 1
ATOM 10698 N N . GLY D 1 325 ? 16.928 55.842 -25.495 1.00 28.42 325 GLY D N 1
ATOM 10699 C CA . GLY D 1 325 ? 18.186 55.189 -25.828 1.00 26.04 325 GLY D CA 1
ATOM 10700 C C . GLY D 1 325 ? 18.373 54.941 -27.309 1.00 24.34 325 GLY D C 1
ATOM 10701 O O . GLY D 1 325 ? 19.485 55.004 -27.808 1.00 23.90 325 GLY D O 1
ATOM 10702 N N . GLN D 1 326 ? 17.285 54.636 -28.005 1.00 25.25 326 GLN D N 1
ATOM 10703 C CA . GLN D 1 326 ? 17.315 54.412 -29.453 1.00 25.92 326 GLN D CA 1
ATOM 10704 C C . GLN D 1 326 ? 17.565 55.786 -30.101 1.00 27.13 326 GLN D C 1
ATOM 10705 O O . GLN D 1 326 ? 18.399 55.940 -30.993 1.00 25.18 326 GLN D O 1
ATOM 10711 N N . ILE D 1 327 ? 16.872 56.802 -29.607 1.00 28.68 327 ILE D N 1
ATOM 10712 C CA . ILE D 1 327 ? 17.074 58.141 -30.135 1.00 30.01 327 ILE D CA 1
ATOM 10713 C C . ILE D 1 327 ? 18.556 58.531 -30.055 1.00 31.44 327 ILE D C 1
ATOM 10714 O O . ILE D 1 327 ? 19.159 58.932 -31.057 1.00 33.31 327 ILE D O 1
ATOM 10719 N N . TYR D 1 328 ? 19.143 58.402 -28.868 1.00 31.42 328 TYR D N 1
ATOM 10720 C CA . TYR D 1 328 ? 20.545 58.763 -28.676 1.00 31.89 328 TYR D CA 1
ATOM 10721 C C . TYR D 1 328 ? 21.497 57.827 -29.399 1.00 31.16 328 TYR D C 1
ATOM 10722 O O . TYR D 1 328 ? 22.550 58.253 -29.867 1.00 31.14 328 TYR D O 1
ATOM 10731 N N . ARG D 1 329 ? 21.137 56.557 -29.495 1.00 31.59 329 ARG D N 1
ATOM 10732 C CA . ARG D 1 329 ? 22.001 55.609 -30.192 1.00 31.99 329 ARG D CA 1
ATOM 10733 C C . ARG D 1 329 ? 22.061 55.886 -31.693 1.00 33.15 329 ARG D C 1
ATOM 10734 O O . ARG D 1 329 ? 23.149 55.984 -32.267 1.00 30.61 329 ARG D O 1
ATOM 10742 N N . ARG D 1 330 ? 20.881 56.006 -32.308 1.00 32.95 330 ARG D N 1
ATOM 10743 C CA . ARG D 1 330 ? 20.747 56.231 -33.754 1.00 33.74 330 ARG D CA 1
ATOM 10744 C C . ARG D 1 330 ? 21.071 57.639 -34.223 1.00 33.34 330 ARG D C 1
ATOM 10745 O O . ARG D 1 330 ? 21.115 57.894 -35.417 1.00 32.05 330 ARG D O 1
ATOM 10753 N N . GLY D 1 331 ? 21.260 58.555 -33.280 1.00 35.77 331 GLY D N 1
ATOM 10754 C CA . GLY D 1 331 ? 21.563 59.939 -33.625 1.00 34.73 331 GLY D CA 1
ATOM 10755 C C . GLY D 1 331 ? 20.408 60.753 -34.202 1.00 35.03 331 GLY D C 1
ATOM 10756 O O . GLY D 1 331 ? 20.641 61.764 -34.853 1.00 34.31 331 GLY D O 1
ATOM 10757 N N . TYR D 1 332 ? 19.167 60.329 -33.954 1.00 35.44 332 TYR D N 1
ATOM 10758 C CA . TYR D 1 332 ? 17.993 61.025 -34.459 1.00 34.21 332 TYR D CA 1
ATOM 10759 C C . TYR D 1 332 ? 17.894 62.519 -34.145 1.00 38.63 332 TYR D C 1
ATOM 10760 O O . TYR D 1 332 ? 17.259 63.248 -34.898 1.00 39.77 332 TYR D O 1
ATOM 10769 N N . LEU D 1 333 ? 18.479 62.980 -33.039 1.00 40.69 333 LEU D N 1
ATOM 10770 C CA . LEU D 1 333 ? 18.417 64.410 -32.695 1.00 43.14 333 LEU D CA 1
ATOM 10771 C C . LEU D 1 333 ? 19.435 65.259 -33.445 1.00 45.12 333 LEU D C 1
ATOM 10772 O O . LEU D 1 333 ? 19.450 66.476 -33.278 1.00 46.31 333 LEU D O 1
ATOM 10777 N N . GLY D 1 334 ? 20.290 64.631 -34.250 1.00 45.60 334 GLY D N 1
ATOM 10778 C CA . GLY D 1 334 ? 21.317 65.373 -34.978 1.00 46.18 334 GLY D CA 1
ATOM 10779 C C . GLY D 1 334 ? 22.715 64.801 -34.745 1.00 47.74 334 GLY D C 1
ATOM 10780 O O . GLY D 1 334 ? 23.515 64.679 -35.661 1.00 50.18 334 GLY D O 1
ATOM 10781 N N . LYS D 1 335 ? 23.013 64.452 -33.497 1.00 46.75 335 LYS D N 1
ATOM 10782 C CA . LYS D 1 335 ? 24.293 63.871 -33.124 1.00 44.90 335 LYS D CA 1
ATOM 10783 C C . LYS D 1 335 ? 23.961 62.569 -32.423 1.00 43.69 335 LYS D C 1
ATOM 10784 O O . LYS D 1 335 ? 22.794 62.306 -32.098 1.00 44.05 335 LYS D O 1
ATOM 10786 N N . VAL D 1 336 ? 24.992 61.751 -32.231 1.00 43.12 336 VAL D N 1
ATOM 10787 C CA . VAL D 1 336 ? 24.863 60.477 -31.551 1.00 42.94 336 VAL D CA 1
ATOM 10788 C C . VAL D 1 336 ? 25.417 60.783 -30.180 1.00 43.01 336 VAL D C 1
ATOM 10789 O O . VAL D 1 336 ? 26.462 61.404 -30.078 1.00 43.33 336 VAL D O 1
ATOM 10793 N N . TYR D 1 337 ? 24.705 60.391 -29.130 1.00 44.07 337 TYR D N 1
ATOM 10794 C CA . TYR D 1 337 ? 25.165 60.625 -27.766 1.00 44.31 337 TYR D CA 1
ATOM 10795 C C . TYR D 1 337 ? 25.408 59.247 -27.178 1.00 44.56 337 TYR D C 1
ATOM 10796 O O . TYR D 1 337 ? 24.500 58.635 -26.630 1.00 45.75 337 TYR D O 1
ATOM 10805 N N . PRO D 1 338 ? 26.645 58.738 -27.291 1.00 45.67 338 PRO D N 1
ATOM 10806 C CA . PRO D 1 338 ? 27.055 57.416 -26.791 1.00 43.91 338 PRO D CA 1
ATOM 10807 C C . PRO D 1 338 ? 26.802 57.107 -25.319 1.00 43.40 338 PRO D C 1
ATOM 10808 O O . PRO D 1 338 ? 26.169 56.105 -24.989 1.00 44.48 338 PRO D O 1
ATOM 10812 N N . GLN D 1 339 ? 27.285 57.941 -24.411 1.00 42.00 339 GLN D N 1
ATOM 10813 C CA . GLN D 1 339 ? 27.065 57.595 -23.014 1.00 41.68 339 GLN D CA 1
ATOM 10814 C C . GLN D 1 339 ? 25.569 57.696 -22.640 1.00 41.49 339 GLN D C 1
ATOM 10815 O O . GLN D 1 339 ? 25.068 56.848 -21.891 1.00 39.50 339 GLN D O 1
ATOM 10821 N N . LYS D 1 340 ? 24.868 58.708 -23.170 1.00 41.47 340 LYS D N 1
ATOM 10822 C CA . LYS D 1 340 ? 23.438 58.875 -22.903 1.00 42.42 340 LYS D CA 1
ATOM 10823 C C . LYS D 1 340 ? 22.717 57.594 -23.353 1.00 41.28 340 LYS D C 1
ATOM 10824 O O . LYS D 1 340 ? 21.914 57.019 -22.613 1.00 41.05 340 LYS D O 1
ATOM 10830 N N . ALA D 1 341 ? 23.010 57.153 -24.574 1.00 39.19 341 ALA D N 1
ATOM 10831 C CA . ALA D 1 341 ? 22.402 55.935 -25.111 1.00 37.52 341 ALA D CA 1
ATOM 10832 C C . ALA D 1 341 ? 22.636 54.736 -24.201 1.00 36.14 341 ALA D C 1
ATOM 10833 O O . ALA D 1 341 ? 21.703 53.999 -23.897 1.00 37.84 341 ALA D O 1
ATOM 10835 N N . LEU D 1 342 ? 23.881 54.538 -23.778 1.00 35.69 342 LEU D N 1
ATOM 10836 C CA . LEU D 1 342 ? 24.193 53.409 -22.922 1.00 34.13 342 LEU D CA 1
ATOM 10837 C C . LEU D 1 342 ? 23.461 53.484 -21.590 1.00 33.51 342 LEU D C 1
ATOM 10838 O O . LEU D 1 342 ? 22.822 52.504 -21.185 1.00 32.83 342 LEU D O 1
ATOM 10843 N N . ASP D 1 343 ? 23.551 54.627 -20.910 1.00 32.03 343 ASP D N 1
ATOM 10844 C CA . ASP D 1 343 ? 22.883 54.784 -19.611 1.00 32.70 343 ASP D CA 1
ATOM 10845 C C . ASP D 1 343 ? 21.407 54.386 -19.662 1.00 31.94 343 ASP D C 1
ATOM 10846 O O . ASP D 1 343 ? 20.954 53.534 -18.907 1.00 29.94 343 ASP D O 1
ATOM 10851 N N . HIS D 1 344 ? 20.669 55.007 -20.577 1.00 32.73 344 HIS D N 1
ATOM 10852 C CA . HIS D 1 344 ? 19.260 54.736 -20.728 1.00 32.89 344 HIS D CA 1
ATOM 10853 C C . HIS D 1 344 ? 18.986 53.296 -21.160 1.00 31.11 344 HIS D C 1
ATOM 10854 O O . HIS D 1 344 ? 18.049 52.664 -20.701 1.00 30.51 344 HIS D O 1
ATOM 10861 N N . LEU D 1 345 ? 19.799 52.768 -22.050 1.00 31.00 345 LEU D N 1
ATOM 10862 C CA . LEU D 1 345 ? 19.569 51.412 -22.464 1.00 31.89 345 LEU D CA 1
ATOM 10863 C C . LEU D 1 345 ? 19.833 50.450 -21.309 1.00 35.06 345 LEU D C 1
ATOM 10864 O O . LEU D 1 345 ? 19.103 49.465 -21.133 1.00 36.28 345 LEU D O 1
ATOM 10869 N N . LEU D 1 346 ? 20.853 50.747 -20.503 1.00 36.85 346 LEU D N 1
ATOM 10870 C CA . LEU D 1 346 ? 21.203 49.880 -19.382 1.00 39.62 346 LEU D CA 1
ATOM 10871 C C . LEU D 1 346 ? 20.109 49.882 -18.313 1.00 39.04 346 LEU D C 1
ATOM 10872 O O . LEU D 1 346 ? 19.691 48.810 -17.836 1.00 37.90 346 LEU D O 1
ATOM 10877 N N . THR D 1 347 ? 19.640 51.081 -17.954 1.00 37.10 347 THR D N 1
ATOM 10878 C CA . THR D 1 347 ? 18.557 51.236 -16.974 1.00 35.21 347 THR D CA 1
ATOM 10879 C C . THR D 1 347 ? 17.368 50.384 -17.424 1.00 37.09 347 THR D C 1
ATOM 10880 O O . THR D 1 347 ? 16.849 49.555 -16.663 1.00 36.18 347 THR D O 1
ATOM 10884 N N . ALA D 1 348 ? 16.945 50.602 -18.673 1.00 36.16 348 ALA D N 1
ATOM 10885 C CA . ALA D 1 348 ? 15.831 49.870 -19.254 1.00 35.64 348 ALA D CA 1
ATOM 10886 C C . ALA D 1 348 ? 16.075 48.392 -19.200 1.00 36.03 348 ALA D C 1
ATOM 10887 O O . ALA D 1 348 ? 15.185 47.633 -18.851 1.00 38.47 348 ALA D O 1
ATOM 10889 N N . ALA D 1 349 ? 17.279 47.969 -19.557 1.00 36.99 349 ALA D N 1
ATOM 10890 C CA . ALA D 1 349 ? 17.579 46.542 -19.543 1.00 38.06 349 ALA D CA 1
ATOM 10891 C C . ALA D 1 349 ? 17.479 46.006 -18.126 1.00 38.36 349 ALA D C 1
ATOM 10892 O O . ALA D 1 349 ? 16.963 44.906 -17.914 1.00 38.67 349 ALA D O 1
ATOM 10894 N N . ARG D 1 350 ? 17.963 46.793 -17.168 1.00 37.41 350 ARG D N 1
ATOM 10895 C CA . ARG D 1 350 ? 17.922 46.399 -15.765 1.00 39.18 350 ARG D CA 1
ATOM 10896 C C . ARG D 1 350 ? 16.518 46.490 -15.177 1.00 40.39 350 ARG D C 1
ATOM 10897 O O . ARG D 1 350 ? 16.266 45.983 -14.090 1.00 41.52 350 ARG D O 1
ATOM 10905 N N . ASN D 1 351 ? 15.595 47.137 -15.877 1.00 40.84 351 ASN D N 1
ATOM 10906 C CA . ASN D 1 351 ? 14.232 47.217 -15.368 1.00 39.84 351 ASN D CA 1
ATOM 10907 C C . ASN D 1 351 ? 13.359 46.160 -16.021 1.00 39.41 351 ASN D C 1
ATOM 10908 O O . ASN D 1 351 ? 12.142 46.228 -15.938 1.00 40.42 351 ASN D O 1
ATOM 10913 N N . GLY D 1 352 ? 13.983 45.190 -16.689 1.00 38.95 352 GLY D N 1
ATOM 10914 C CA . GLY D 1 352 ? 13.228 44.121 -17.330 1.00 37.63 352 GLY D CA 1
ATOM 10915 C C . GLY D 1 352 ? 12.879 44.276 -18.810 1.00 38.41 352 GLY D C 1
ATOM 10916 O O . GLY D 1 352 ? 12.284 43.383 -19.399 1.00 36.75 352 GLY D O 1
ATOM 10917 N N . GLN D 1 353 ? 13.232 45.407 -19.414 1.00 41.01 353 GLN D N 1
ATOM 10918 C CA . GLN D 1 353 ? 12.939 45.661 -20.827 1.00 42.44 353 GLN D CA 1
ATOM 10919 C C . GLN D 1 353 ? 13.577 44.566 -21.707 1.00 43.14 353 GLN D C 1
ATOM 10920 O O . GLN D 1 353 ? 14.788 44.515 -21.896 1.00 42.50 353 GLN D O 1
ATOM 10926 N N . ASN D 1 354 ? 12.747 43.711 -22.284 1.00 45.32 354 ASN D N 1
ATOM 10927 C CA . ASN D 1 354 ? 13.253 42.599 -23.076 1.00 47.96 354 ASN D CA 1
ATOM 10928 C C . ASN D 1 354 ? 14.128 42.834 -24.304 1.00 48.54 354 ASN D C 1
ATOM 10929 O O . ASN D 1 354 ? 14.737 41.886 -24.793 1.00 50.38 354 ASN D O 1
ATOM 10934 N N . SER D 1 355 ? 14.251 44.059 -24.805 1.00 45.88 355 SER D N 1
ATOM 10935 C CA . SER D 1 355 ? 15.071 44.212 -26.002 1.00 42.34 355 SER D CA 1
ATOM 10936 C C . SER D 1 355 ? 16.188 45.243 -25.909 1.00 42.23 355 SER D C 1
ATOM 10937 O O . SER D 1 355 ? 16.847 45.549 -26.916 1.00 42.21 355 SER D O 1
ATOM 10940 N N . ALA D 1 356 ? 16.426 45.762 -24.705 1.00 38.70 356 ALA D N 1
ATOM 10941 C CA . ALA D 1 356 ? 17.481 46.749 -24.520 1.00 36.12 356 ALA D CA 1
ATOM 10942 C C . ALA D 1 356 ? 18.891 46.152 -24.684 1.00 38.09 356 ALA D C 1
ATOM 10943 O O . ALA D 1 356 ? 19.797 46.812 -25.230 1.00 33.76 356 ALA D O 1
ATOM 10945 N N . ASP D 1 357 ? 19.081 44.915 -24.207 1.00 38.82 357 ASP D N 1
ATOM 10946 C CA . ASP D 1 357 ? 20.388 44.248 -24.316 1.00 39.48 357 ASP D CA 1
ATOM 10947 C C . ASP D 1 357 ? 20.807 44.147 -25.778 1.00 38.74 357 ASP D C 1
ATOM 10948 O O . ASP D 1 357 ? 21.982 44.321 -26.114 1.00 38.25 357 ASP D O 1
ATOM 10953 N N . PHE D 1 358 ? 19.835 43.892 -26.647 1.00 36.13 358 PHE D N 1
ATOM 10954 C CA . PHE D 1 358 ? 20.106 43.819 -28.061 1.00 34.74 358 PHE D CA 1
ATOM 10955 C C . PHE D 1 358 ? 20.518 45.207 -28.553 1.00 35.33 358 PHE D C 1
ATOM 10956 O O . PHE D 1 358 ? 21.483 45.349 -29.313 1.00 36.39 358 PHE D O 1
ATOM 10964 N N . ALA D 1 359 ? 19.808 46.242 -28.115 1.00 33.87 359 ALA D N 1
ATOM 10965 C CA . ALA D 1 359 ? 20.151 47.604 -28.534 1.00 32.16 359 ALA D CA 1
ATOM 10966 C C . ALA D 1 359 ? 21.543 47.996 -28.028 1.00 33.33 359 ALA D C 1
ATOM 10967 O O . ALA D 1 359 ? 22.253 48.774 -28.676 1.00 31.76 359 ALA D O 1
ATOM 10969 N N . ILE D 1 360 ? 21.945 47.457 -26.878 1.00 34.59 360 ILE D N 1
ATOM 10970 C CA . ILE D 1 360 ? 23.267 47.776 -26.356 1.00 34.34 360 ILE D CA 1
ATOM 10971 C C . ILE D 1 360 ? 24.331 46.992 -27.122 1.00 34.93 360 ILE D C 1
ATOM 10972 O O . ILE D 1 360 ? 25.411 47.517 -27.380 1.00 35.36 360 ILE D O 1
ATOM 10977 N N . ALA D 1 361 ? 24.028 45.755 -27.512 1.00 33.93 361 ALA D N 1
ATOM 10978 C CA . ALA D 1 361 ? 25.007 44.986 -28.286 1.00 34.63 361 ALA D CA 1
ATOM 10979 C C . ALA D 1 361 ? 25.273 45.739 -29.615 1.00 34.83 361 ALA D C 1
ATOM 10980 O O . ALA D 1 361 ? 26.411 45.779 -30.104 1.00 33.59 361 ALA D O 1
ATOM 10982 N N . GLN D 1 362 ? 24.228 46.338 -30.183 1.00 32.80 362 GLN D N 1
ATOM 10983 C CA . GLN D 1 362 ? 24.377 47.085 -31.438 1.00 35.05 362 GLN D CA 1
ATOM 10984 C C . GLN D 1 362 ? 25.202 48.352 -31.229 1.00 35.36 362 GLN D C 1
ATOM 10985 O O . GLN D 1 362 ? 26.026 48.732 -32.066 1.00 36.60 362 GLN D O 1
ATOM 10991 N N . LEU D 1 363 ? 24.966 49.005 -30.102 1.00 36.25 363 LEU D N 1
ATOM 10992 C CA . LEU D 1 363 ? 25.656 50.229 -29.770 1.00 34.72 363 LEU D CA 1
ATOM 10993 C C . LEU D 1 363 ? 27.160 50.018 -29.754 1.00 37.70 363 LEU D C 1
ATOM 10994 O O . LEU D 1 363 ? 27.931 50.922 -30.099 1.00 36.09 363 LEU D O 1
ATOM 10999 N N . PHE D 1 364 ? 27.578 48.814 -29.368 1.00 37.66 364 PHE D N 1
ATOM 11000 C CA . PHE D 1 364 ? 29.000 48.530 -29.270 1.00 40.20 364 PHE D CA 1
ATOM 11001 C C . PHE D 1 364 ? 29.624 47.834 -30.461 1.00 42.39 364 PHE D C 1
ATOM 11002 O O . PHE D 1 364 ? 30.809 47.523 -30.426 1.00 40.47 364 PHE D O 1
ATOM 11010 N N . SER D 1 365 ? 28.844 47.620 -31.518 1.00 45.11 365 SER D N 1
ATOM 11011 C CA . SER D 1 365 ? 29.351 46.918 -32.679 1.00 48.06 365 SER D CA 1
ATOM 11012 C C . SER D 1 365 ? 29.078 47.515 -34.066 1.00 51.29 365 SER D C 1
ATOM 11013 O O . SER D 1 365 ? 29.531 46.965 -35.070 1.00 52.94 365 SER D O 1
ATOM 11016 N N . GLN D 1 366 ? 28.364 48.629 -34.156 1.00 52.20 366 GLN D N 1
ATOM 11017 C CA . GLN D 1 366 ? 28.087 49.171 -35.483 1.00 51.68 366 GLN D CA 1
ATOM 11018 C C . GLN D 1 366 ? 28.694 50.528 -35.798 1.00 50.65 366 GLN D C 1
ATOM 11019 O O . GLN D 1 366 ? 28.442 51.095 -36.857 1.00 50.57 366 GLN D O 1
ATOM 11025 N N . GLY D 1 367 ? 29.522 51.046 -34.909 1.00 49.20 367 GLY D N 1
ATOM 11026 C CA . GLY D 1 367 ? 30.093 52.351 -35.182 1.00 50.05 367 GLY D CA 1
ATOM 11027 C C . GLY D 1 367 ? 28.993 53.396 -35.315 1.00 49.55 367 GLY D C 1
ATOM 11028 O O . GLY D 1 367 ? 28.249 53.633 -34.370 1.00 50.17 367 GLY D O 1
ATOM 11029 N N . LYS D 1 368 ? 28.874 54.004 -36.492 1.00 49.46 368 LYS D N 1
ATOM 11030 C CA . LYS D 1 368 ? 27.869 55.041 -36.744 1.00 49.59 368 LYS D CA 1
ATOM 11031 C C . LYS D 1 368 ? 27.857 56.053 -35.592 1.00 48.24 368 LYS D C 1
ATOM 11032 O O . LYS D 1 368 ? 26.795 56.425 -35.094 1.00 47.93 368 LYS D O 1
ATOM 11038 N N . GLY D 1 369 ? 29.042 56.461 -35.149 1.00 48.29 369 GLY D N 1
ATOM 11039 C CA . GLY D 1 369 ? 29.146 57.424 -34.064 1.00 47.56 369 GLY D CA 1
ATOM 11040 C C . GLY D 1 369 ? 29.725 56.911 -32.758 1.00 46.94 369 GLY D C 1
ATOM 11041 O O . GLY D 1 369 ? 30.361 57.654 -32.012 1.00 46.83 369 GLY D O 1
ATOM 11042 N N . THR D 1 370 ? 29.492 55.640 -32.471 1.00 46.81 370 THR D N 1
ATOM 11043 C CA . THR D 1 370 ? 29.991 55.032 -31.250 1.00 47.43 370 THR D CA 1
ATOM 11044 C C . THR D 1 370 ? 31.139 54.091 -31.580 1.00 48.59 370 THR D C 1
ATOM 11045 O O . THR D 1 370 ? 31.047 53.274 -32.496 1.00 48.45 370 THR D O 1
ATOM 11049 N N . LYS D 1 371 ? 32.227 54.219 -30.829 1.00 49.36 371 LYS D N 1
ATOM 11050 C CA . LYS D 1 371 ? 33.400 53.376 -31.014 1.00 49.22 371 LYS D CA 1
ATOM 11051 C C . LYS D 1 371 ? 33.033 51.925 -30.759 1.00 47.74 371 LYS D C 1
ATOM 11052 O O . LYS D 1 371 ? 32.427 51.603 -29.746 1.00 47.58 371 LYS D O 1
ATOM 11058 N N . PRO D 1 372 ? 33.367 51.026 -31.689 1.00 47.64 372 PRO D N 1
ATOM 11059 C CA . PRO D 1 372 ? 33.028 49.620 -31.450 1.00 47.79 372 PRO D CA 1
ATOM 11060 C C . PRO D 1 372 ? 33.863 49.069 -30.304 1.00 48.81 372 PRO D C 1
ATOM 11061 O O . PRO D 1 372 ? 34.924 49.604 -30.000 1.00 49.92 372 PRO D O 1
ATOM 11065 N N . ASP D 1 373 ? 33.358 48.021 -29.657 1.00 50.57 373 ASP D N 1
ATOM 11066 C CA . ASP D 1 373 ? 34.019 47.379 -28.522 1.00 49.99 373 ASP D CA 1
ATOM 11067 C C . ASP D 1 373 ? 33.555 45.931 -28.536 1.00 49.06 373 ASP D C 1
ATOM 11068 O O . ASP D 1 373 ? 32.487 45.598 -28.017 1.00 49.77 373 ASP D O 1
ATOM 11073 N N . PRO D 1 374 ? 34.348 45.048 -29.151 1.00 48.68 374 PRO D N 1
ATOM 11074 C CA . PRO D 1 374 ? 34.019 43.624 -29.242 1.00 46.94 374 PRO D CA 1
ATOM 11075 C C . PRO D 1 374 ? 33.538 43.006 -27.940 1.00 46.49 374 PRO D C 1
ATOM 11076 O O . PRO D 1 374 ? 32.510 42.335 -27.917 1.00 47.15 374 PRO D O 1
ATOM 11080 N N . LEU D 1 375 ? 34.274 43.247 -26.858 1.00 45.70 375 LEU D N 1
ATOM 11081 C CA . LEU D 1 375 ? 33.940 42.668 -25.561 1.00 44.84 375 LEU D CA 1
ATOM 11082 C C . LEU D 1 375 ? 32.554 43.004 -25.033 1.00 44.62 375 LEU D C 1
ATOM 11083 O O . LEU D 1 375 ? 31.713 42.105 -24.870 1.00 42.59 375 LEU D O 1
ATOM 11088 N N . ASN D 1 376 ? 32.320 44.289 -24.747 1.00 45.37 376 ASN D N 1
ATOM 11089 C CA . ASN D 1 376 ? 31.016 44.731 -24.238 1.00 44.29 376 ASN D CA 1
ATOM 11090 C C . ASN D 1 376 ? 29.964 44.204 -25.176 1.00 44.53 376 ASN D C 1
ATOM 11091 O O . ASN D 1 376 ? 28.953 43.637 -24.749 1.00 43.56 376 ASN D O 1
ATOM 11096 N N . ALA D 1 377 ? 30.238 44.392 -26.468 1.00 43.85 377 ALA D N 1
ATOM 11097 C CA . ALA D 1 377 ? 29.354 43.971 -27.538 1.00 43.46 377 ALA D CA 1
ATOM 11098 C C . ALA D 1 377 ? 28.947 42.522 -27.400 1.00 41.97 377 ALA D C 1
ATOM 11099 O O . ALA D 1 377 ? 27.762 42.179 -27.469 1.00 38.52 377 ALA D O 1
ATOM 11101 N N . TYR D 1 378 ? 29.947 41.673 -27.204 1.00 43.53 378 TYR D N 1
ATOM 11102 C CA . TYR D 1 378 ? 29.713 40.241 -27.044 1.00 46.65 378 TYR D CA 1
ATOM 11103 C C . TYR D 1 378 ? 28.908 39.966 -25.766 1.00 45.29 378 TYR D C 1
ATOM 11104 O O . TYR D 1 378 ? 28.023 39.102 -25.758 1.00 45.15 378 TYR D O 1
ATOM 11113 N N . VAL D 1 379 ? 29.204 40.708 -24.698 1.00 44.03 379 VAL D N 1
ATOM 11114 C CA . VAL D 1 379 ? 28.500 40.514 -23.431 1.00 44.72 379 VAL D CA 1
ATOM 11115 C C . VAL D 1 379 ? 26.993 40.754 -23.540 1.00 43.25 379 VAL D C 1
ATOM 11116 O O . VAL D 1 379 ? 26.182 39.883 -23.209 1.00 41.74 379 VAL D O 1
ATOM 11120 N N . PHE D 1 380 ? 26.617 41.943 -23.999 1.00 43.49 380 PHE D N 1
ATOM 11121 C CA . PHE D 1 380 ? 25.200 42.283 -24.136 1.00 42.70 380 PHE D CA 1
ATOM 11122 C C . PHE D 1 380 ? 24.543 41.485 -25.210 1.00 43.37 380 PHE D C 1
ATOM 11123 O O . PHE D 1 380 ? 23.342 41.246 -25.173 1.00 43.82 380 PHE D O 1
ATOM 11131 N N . SER D 1 381 ? 25.371 41.065 -26.156 1.00 45.78 381 SER D N 1
ATOM 11132 C CA . SER D 1 381 ? 24.981 40.248 -27.281 1.00 48.09 381 SER D CA 1
ATOM 11133 C C . SER D 1 381 ? 24.529 38.902 -26.706 1.00 49.22 381 SER D C 1
ATOM 11134 O O . SER D 1 381 ? 23.558 38.295 -27.179 1.00 48.13 381 SER D O 1
ATOM 11137 N N . GLN D 1 382 ? 25.243 38.456 -25.668 1.00 49.35 382 GLN D N 1
ATOM 11138 C CA . GLN D 1 382 ? 24.952 37.194 -24.993 1.00 50.03 382 GLN D CA 1
ATOM 11139 C C . GLN D 1 382 ? 23.716 37.309 -24.110 1.00 50.17 382 GLN D C 1
ATOM 11140 O O . GLN D 1 382 ? 22.862 36.414 -24.091 1.00 49.21 382 GLN D O 1
ATOM 11146 N N . LEU D 1 383 ? 23.625 38.409 -23.369 1.00 49.27 383 LEU D N 1
ATOM 11147 C CA . LEU D 1 383 ? 22.466 38.627 -22.509 1.00 48.73 383 LEU D CA 1
ATOM 11148 C C . LEU D 1 383 ? 21.214 38.677 -23.378 1.00 48.26 383 LEU D C 1
ATOM 11149 O O . LEU D 1 383 ? 20.165 38.163 -23.004 1.00 47.15 383 LEU D O 1
ATOM 11154 N N . ALA D 1 384 ? 21.338 39.288 -24.554 1.00 48.94 384 ALA D N 1
ATOM 11155 C CA . ALA D 1 384 ? 20.203 39.420 -25.466 1.00 50.39 384 ALA D CA 1
ATOM 11156 C C . ALA D 1 384 ? 19.578 38.083 -25.855 1.00 50.83 384 ALA D C 1
ATOM 11157 O O . ALA D 1 384 ? 18.429 38.036 -26.295 1.00 52.15 384 ALA D O 1
ATOM 11159 N N . LYS D 1 385 ? 20.324 36.997 -25.686 1.00 51.46 385 LYS D N 1
ATOM 11160 C CA . LYS D 1 385 ? 19.820 35.687 -26.057 1.00 51.32 385 LYS D CA 1
ATOM 11161 C C . LYS D 1 385 ? 18.528 35.287 -25.367 1.00 51.61 385 LYS D C 1
ATOM 11162 O O . LYS D 1 385 ? 17.737 34.527 -25.918 1.00 54.26 385 LYS D O 1
ATOM 11168 N N . ALA D 1 386 ? 18.291 35.800 -24.170 1.00 51.31 386 ALA D N 1
ATOM 11169 C CA . ALA D 1 386 ? 17.057 35.471 -23.473 1.00 52.27 386 ALA D CA 1
ATOM 11170 C C . ALA D 1 386 ? 15.850 36.193 -24.103 1.00 53.31 386 ALA D C 1
ATOM 11171 O O . ALA D 1 386 ? 15.429 35.896 -25.229 1.00 54.56 386 ALA D O 1
ATOM 11173 N N . THR D 1 389 ? 14.069 33.673 -30.167 1.00 75.78 389 THR D N 1
ATOM 11174 C CA . THR D 1 389 ? 14.340 34.840 -31.000 1.00 75.56 389 THR D CA 1
ATOM 11175 C C . THR D 1 389 ? 15.549 34.644 -31.908 1.00 74.39 389 THR D C 1
ATOM 11176 O O . THR D 1 389 ? 16.692 34.720 -31.462 1.00 74.31 389 THR D O 1
ATOM 11180 N N . PRO D 1 390 ? 15.308 34.398 -33.201 1.00 72.93 390 PRO D N 1
ATOM 11181 C CA . PRO D 1 390 ? 16.375 34.187 -34.184 1.00 72.56 390 PRO D CA 1
ATOM 11182 C C . PRO D 1 390 ? 17.391 35.327 -34.317 1.00 71.93 390 PRO D C 1
ATOM 11183 O O . PRO D 1 390 ? 18.592 35.109 -34.155 1.00 71.42 390 PRO D O 1
ATOM 11187 N N . GLU D 1 391 ? 16.909 36.530 -34.617 1.00 70.71 391 GLU D N 1
ATOM 11188 C CA . GLU D 1 391 ? 17.772 37.702 -34.780 1.00 70.51 391 GLU D CA 1
ATOM 11189 C C . GLU D 1 391 ? 18.736 37.889 -33.595 1.00 68.96 391 GLU D C 1
ATOM 11190 O O . GLU D 1 391 ? 19.862 38.362 -33.766 1.00 66.89 391 GLU D O 1
ATOM 11196 N N . ALA D 1 392 ? 18.289 37.513 -32.396 1.00 67.99 392 ALA D N 1
ATOM 11197 C CA . ALA D 1 392 ? 19.114 37.634 -31.190 1.00 65.64 392 ALA D CA 1
ATOM 11198 C C . ALA D 1 392 ? 20.219 36.578 -31.191 1.00 64.19 392 ALA D C 1
ATOM 11199 O O . ALA D 1 392 ? 21.376 36.869 -30.853 1.00 63.08 392 ALA D O 1
ATOM 11201 N N . ASN D 1 393 ? 19.856 35.353 -31.574 1.00 62.67 393 ASN D N 1
ATOM 11202 C CA . ASN D 1 393 ? 20.816 34.249 -31.655 1.00 61.66 393 ASN D CA 1
ATOM 11203 C C . ASN D 1 393 ? 21.865 34.500 -32.743 1.00 60.80 393 ASN D C 1
ATOM 11204 O O . ASN D 1 393 ? 23.066 34.396 -32.489 1.00 59.96 393 ASN D O 1
ATOM 11209 N N . ASP D 1 394 ? 21.397 34.837 -33.947 1.00 60.59 394 ASP D N 1
ATOM 11210 C CA . ASP D 1 394 ? 22.267 35.124 -35.084 1.00 60.15 394 ASP D CA 1
ATOM 11211 C C . ASP D 1 394 ? 23.291 36.211 -34.737 1.00 59.81 394 ASP D C 1
ATOM 11212 O O . ASP D 1 394 ? 24.499 36.024 -34.925 1.00 57.46 394 ASP D O 1
ATOM 11217 N N . LEU D 1 395 ? 22.806 37.350 -34.238 1.00 60.12 395 LEU D N 1
ATOM 11218 C CA . LEU D 1 395 ? 23.691 38.461 -33.861 1.00 60.26 395 LEU D CA 1
ATOM 11219 C C . LEU D 1 395 ? 24.675 38.021 -32.776 1.00 59.70 395 LEU D C 1
ATOM 11220 O O . LEU D 1 395 ? 25.810 38.499 -32.720 1.00 57.58 395 LEU D O 1
ATOM 11225 N N . ALA D 1 396 ? 24.222 37.115 -31.913 1.00 59.64 396 ALA D N 1
ATOM 11226 C CA . ALA D 1 396 ? 25.057 36.603 -30.838 1.00 59.88 396 ALA D CA 1
ATOM 11227 C C . ALA D 1 396 ? 26.231 35.845 -31.448 1.00 59.62 396 ALA D C 1
ATOM 11228 O O . ALA D 1 396 ? 27.391 36.124 -31.141 1.00 59.53 396 ALA D O 1
ATOM 11230 N N . THR D 1 397 ? 25.921 34.897 -32.326 1.00 58.76 397 THR D N 1
ATOM 11231 C CA . THR D 1 397 ? 26.955 34.114 -32.980 1.00 59.63 397 THR D CA 1
ATOM 11232 C C . THR D 1 397 ? 27.978 35.045 -33.637 1.00 59.53 397 THR D C 1
ATOM 11233 O O . THR D 1 397 ? 29.168 34.998 -33.332 1.00 59.03 397 THR D O 1
ATOM 11237 N N . GLN D 1 398 ? 27.494 35.895 -34.533 1.00 60.52 398 GLN D N 1
ATOM 11238 C CA . GLN D 1 398 ? 28.330 36.842 -35.260 1.00 61.71 398 GLN D CA 1
ATOM 11239 C C . GLN D 1 398 ? 29.398 37.541 -34.415 1.00 61.96 398 GLN D C 1
ATOM 11240 O O . GLN D 1 398 ? 30.566 37.633 -34.819 1.00 60.90 398 GLN D O 1
ATOM 11246 N N . LEU D 1 399 ? 28.987 38.031 -33.245 1.00 62.43 399 LEU D N 1
ATOM 11247 C CA . LEU D 1 399 ? 29.875 38.750 -32.333 1.00 62.80 399 LEU D CA 1
ATOM 11248 C C . LEU D 1 399 ? 30.716 37.837 -31.453 1.00 63.95 399 LEU D C 1
ATOM 11249 O O . LEU D 1 399 ? 31.631 38.297 -30.774 1.00 63.87 399 LEU D O 1
ATOM 11254 N N . GLU D 1 400 ? 30.401 36.545 -31.468 1.00 65.20 400 GLU D N 1
ATOM 11255 C CA . GLU D 1 400 ? 31.130 35.560 -30.678 1.00 66.49 400 GLU D CA 1
ATOM 11256 C C . GLU D 1 400 ? 32.391 35.132 -31.432 1.00 67.80 400 GLU D C 1
ATOM 11257 O O . GLU D 1 400 ? 33.486 35.033 -30.852 1.00 67.64 400 GLU D O 1
ATOM 11263 N N . ALA D 1 401 ? 32.219 34.903 -32.737 1.00 67.74 401 ALA D N 1
ATOM 11264 C CA . ALA D 1 401 ? 33.293 34.468 -33.633 1.00 67.18 401 ALA D CA 1
ATOM 11265 C C . ALA D 1 401 ? 34.583 35.276 -33.547 1.00 66.05 401 ALA D C 1
ATOM 11266 O O . ALA D 1 401 ? 35.652 34.722 -33.328 1.00 67.14 401 ALA D O 1
ATOM 11268 N N . PRO D 1 402 ? 34.496 36.599 -33.707 1.00 66.52 402 PRO D N 1
ATOM 11269 C CA . PRO D 1 402 ? 35.690 37.450 -33.646 1.00 66.63 402 PRO D CA 1
ATOM 11270 C C . PRO D 1 402 ? 36.568 37.176 -32.427 1.00 66.56 402 PRO D C 1
ATOM 11271 O O . PRO D 1 402 ? 37.787 37.242 -32.501 1.00 66.62 402 PRO D O 1
ATOM 11275 N N . LEU D 1 403 ? 35.924 36.874 -31.304 1.00 67.12 403 LEU D N 1
ATOM 11276 C CA . LEU D 1 403 ? 36.620 36.640 -30.040 1.00 66.81 403 LEU D CA 1
ATOM 11277 C C . LEU D 1 403 ? 37.364 35.313 -29.869 1.00 66.67 403 LEU D C 1
ATOM 11278 O O . LEU D 1 403 ? 36.929 34.262 -30.341 1.00 65.80 403 LEU D O 1
ATOM 11283 N N . THR D 1 404 ? 38.502 35.395 -29.183 1.00 66.84 404 THR D N 1
ATOM 11284 C CA . THR D 1 404 ? 39.333 34.238 -28.886 1.00 67.72 404 THR D CA 1
ATOM 11285 C C . THR D 1 404 ? 38.691 33.591 -27.663 1.00 68.17 404 THR D C 1
ATOM 11286 O O . THR D 1 404 ? 37.890 34.226 -26.978 1.00 67.50 404 THR D O 1
ATOM 11290 N N . PRO D 1 405 ? 39.018 32.321 -27.378 1.00 69.33 405 PRO D N 1
ATOM 11291 C CA . PRO D 1 405 ? 38.423 31.666 -26.205 1.00 69.60 405 PRO D CA 1
ATOM 11292 C C . PRO D 1 405 ? 38.792 32.335 -24.880 1.00 69.17 405 PRO D C 1
ATOM 11293 O O . PRO D 1 405 ? 38.104 32.153 -23.874 1.00 68.29 405 PRO D O 1
ATOM 11297 N N . ALA D 1 406 ? 39.878 33.103 -24.887 1.00 68.59 406 ALA D N 1
ATOM 11298 C CA . ALA D 1 406 ? 40.308 33.810 -23.689 1.00 69.50 406 ALA D CA 1
ATOM 11299 C C . ALA D 1 406 ? 39.330 34.967 -23.468 1.00 70.37 406 ALA D C 1
ATOM 11300 O O . ALA D 1 406 ? 38.688 35.055 -22.419 1.00 71.01 406 ALA D O 1
ATOM 11302 N N . GLN D 1 407 ? 39.220 35.846 -24.463 1.00 70.44 407 GLN D N 1
ATOM 11303 C CA . GLN D 1 407 ? 38.299 36.981 -24.401 1.00 70.38 407 GLN D CA 1
ATOM 11304 C C . GLN D 1 407 ? 36.894 36.482 -24.075 1.00 69.45 407 GLN D C 1
ATOM 11305 O O . GLN D 1 407 ? 36.182 37.058 -23.252 1.00 69.20 407 GLN D O 1
ATOM 11311 N N . ARG D 1 408 ? 36.510 35.411 -24.757 1.00 68.74 408 ARG D N 1
ATOM 11312 C CA . ARG D 1 408 ? 35.203 34.788 -24.603 1.00 68.78 408 ARG D CA 1
ATOM 11313 C C . ARG D 1 408 ? 34.872 34.388 -23.168 1.00 68.25 408 ARG D C 1
ATOM 11314 O O . ARG D 1 408 ? 33.716 34.503 -22.741 1.00 68.29 408 ARG D O 1
ATOM 11322 N N . ALA D 1 409 ? 35.881 33.922 -22.432 1.00 67.43 409 ALA D N 1
ATOM 11323 C CA . ALA D 1 409 ? 35.694 33.497 -21.043 1.00 66.53 409 ALA D CA 1
ATOM 11324 C C . ALA D 1 409 ? 35.688 34.705 -20.115 1.00 65.17 409 ALA D C 1
ATOM 11325 O O . ALA D 1 409 ? 35.119 34.672 -19.028 1.00 64.79 409 ALA D O 1
ATOM 11327 N N . GLU D 1 410 ? 36.333 35.769 -20.574 1.00 64.14 410 GLU D N 1
ATOM 11328 C CA . GLU D 1 410 ? 36.434 37.027 -19.853 1.00 64.29 410 GLU D CA 1
ATOM 11329 C C . GLU D 1 410 ? 35.141 37.863 -19.948 1.00 64.90 410 GLU D C 1
ATOM 11330 O O . GLU D 1 410 ? 34.877 38.721 -19.101 1.00 64.85 410 GLU D O 1
ATOM 11336 N N . GLY D 1 411 ? 34.340 37.619 -20.982 1.00 64.23 411 GLY D N 1
ATOM 11337 C CA . GLY D 1 411 ? 33.104 38.364 -21.133 1.00 62.32 411 GLY D CA 1
ATOM 11338 C C . GLY D 1 411 ? 31.945 37.578 -20.563 1.00 60.39 411 GLY D C 1
ATOM 11339 O O . GLY D 1 411 ? 30.978 38.133 -20.028 1.00 59.37 411 GLY D O 1
ATOM 11340 N N . GLN D 1 412 ? 32.059 36.261 -20.681 1.00 59.28 412 GLN D N 1
ATOM 11341 C CA . GLN D 1 412 ? 31.024 35.334 -20.194 1.00 60.43 412 GLN D CA 1
ATOM 11342 C C . GLN D 1 412 ? 30.940 35.338 -18.639 1.00 62.56 412 GLN D C 1
ATOM 11343 O O . GLN D 1 412 ? 30.006 34.752 -18.044 1.00 62.47 412 GLN D O 1
ATOM 11349 N N . ARG D 1 413 ? 31.905 35.990 -17.989 1.00 63.20 413 ARG D N 1
ATOM 11350 C CA . ARG D 1 413 ? 31.842 36.084 -16.543 1.00 63.97 413 ARG D CA 1
ATOM 11351 C C . ARG D 1 413 ? 31.208 37.448 -16.286 1.00 62.45 413 ARG D C 1
ATOM 11352 O O . ARG D 1 413 ? 30.389 37.604 -15.369 1.00 62.33 413 ARG D O 1
ATOM 11360 N N . LEU D 1 414 ? 31.576 38.431 -17.111 1.00 59.18 414 LEU D N 1
ATOM 11361 C CA . LEU D 1 414 ? 30.998 39.766 -16.989 1.00 56.04 414 LEU D CA 1
ATOM 11362 C C . LEU D 1 414 ? 29.488 39.576 -17.130 1.00 55.61 414 LEU D C 1
ATOM 11363 O O . LEU D 1 414 ? 28.695 40.177 -16.394 1.00 55.01 414 LEU D O 1
ATOM 11368 N N . VAL D 1 415 ? 29.104 38.715 -18.069 1.00 54.50 415 VAL D N 1
ATOM 11369 C CA . VAL D 1 415 ? 27.702 38.403 -18.285 1.00 54.54 415 VAL D CA 1
ATOM 11370 C C . VAL D 1 415 ? 27.107 37.934 -16.963 1.00 55.31 415 VAL D C 1
ATOM 11371 O O . VAL D 1 415 ? 26.062 38.411 -16.513 1.00 56.00 415 VAL D O 1
ATOM 11375 N N . GLN D 1 416 ? 27.780 36.987 -16.333 1.00 56.33 416 GLN D N 1
ATOM 11376 C CA . GLN D 1 416 ? 27.284 36.488 -15.066 1.00 56.78 416 GLN D CA 1
ATOM 11377 C C . GLN D 1 416 ? 27.213 37.587 -14.010 1.00 55.52 416 GLN D C 1
ATOM 11378 O O . GLN D 1 416 ? 26.237 37.677 -13.272 1.00 54.09 416 GLN D O 1
ATOM 11384 N N . GLN D 1 417 ? 28.237 38.430 -13.941 1.00 55.88 417 GLN D N 1
ATOM 11385 C CA . GLN D 1 417 ? 28.229 39.502 -12.962 1.00 56.97 417 GLN D CA 1
ATOM 11386 C C . GLN D 1 417 ? 27.019 40.406 -13.157 1.00 57.03 417 GLN D C 1
ATOM 11387 O O . GLN D 1 417 ? 26.414 40.855 -12.177 1.00 56.13 417 GLN D O 1
ATOM 11393 N N . GLU D 1 418 ? 26.669 40.689 -14.414 1.00 55.81 418 GLU D N 1
ATOM 11394 C CA . GLU D 1 418 ? 25.516 41.542 -14.671 1.00 53.84 418 GLU D CA 1
ATOM 11395 C C . GLU D 1 418 ? 24.248 40.797 -14.285 1.00 52.72 418 GLU D C 1
ATOM 11396 O O . GLU D 1 418 ? 23.341 41.387 -13.699 1.00 52.89 418 GLU D O 1
ATOM 11402 N N . LEU D 1 419 ? 24.177 39.506 -14.596 1.00 50.25 419 LEU D N 1
ATOM 11403 C CA . LEU D 1 419 ? 22.993 38.740 -14.229 1.00 50.10 419 LEU D CA 1
ATOM 11404 C C . LEU D 1 419 ? 22.846 38.664 -12.719 1.00 52.24 419 LEU D C 1
ATOM 11405 O O . LEU D 1 419 ? 21.733 38.760 -12.187 1.00 51.40 419 LEU D O 1
ATOM 11410 N N . ALA D 1 420 ? 23.972 38.506 -12.026 1.00 54.12 420 ALA D N 1
ATOM 11411 C CA . ALA D 1 420 ? 23.945 38.428 -10.568 1.00 55.92 420 ALA D CA 1
ATOM 11412 C C . ALA D 1 420 ? 23.489 39.760 -9.991 1.00 55.24 420 ALA D C 1
ATOM 11413 O O . ALA D 1 420 ? 22.837 39.806 -8.960 1.00 55.65 420 ALA D O 1
ATOM 11415 N N . ALA D 1 421 ? 23.826 40.851 -10.657 1.00 56.67 421 ALA D N 1
ATOM 11416 C CA . ALA D 1 421 ? 23.426 42.154 -10.141 1.00 59.94 421 ALA D CA 1
ATOM 11417 C C . ALA D 1 421 ? 21.940 42.393 -10.374 1.00 60.87 421 ALA D C 1
ATOM 11418 O O . ALA D 1 421 ? 21.276 43.033 -9.562 1.00 62.33 421 ALA D O 1
ATOM 11420 N N . ARG D 1 422 ? 21.412 41.867 -11.474 1.00 61.12 422 ARG D N 1
ATOM 11421 C CA . ARG D 1 422 ? 20.003 42.051 -11.772 1.00 61.31 422 ARG D CA 1
ATOM 11422 C C . ARG D 1 422 ? 19.099 41.343 -10.756 1.00 62.69 422 ARG D C 1
ATOM 11423 O O . ARG D 1 422 ? 18.175 41.960 -10.230 1.00 62.63 422 ARG D O 1
ATOM 11431 N N . GLY D 1 423 ? 19.379 40.073 -10.462 1.00 63.81 423 GLY D N 1
ATOM 11432 C CA . GLY D 1 423 ? 18.592 39.327 -9.486 1.00 66.18 423 GLY D CA 1
ATOM 11433 C C . GLY D 1 423 ? 18.079 40.162 -8.314 1.00 68.11 423 GLY D C 1
ATOM 11434 O O . GLY D 1 423 ? 16.957 39.965 -7.835 1.00 69.07 423 GLY D O 1
ATOM 11435 N N . THR D 1 424 ? 18.901 41.096 -7.844 1.00 68.78 424 THR D N 1
ATOM 11436 C CA . THR D 1 424 ? 18.518 41.988 -6.750 1.00 67.86 424 THR D CA 1
ATOM 11437 C C . THR D 1 424 ? 17.427 42.983 -7.205 1.00 68.25 424 THR D C 1
ATOM 11438 O O . THR D 1 424 ? 17.680 43.918 -7.975 1.00 65.84 424 THR D O 1
ATOM 11442 N N . GLN D 1 427 ? 14.733 50.484 -3.875 1.00 71.87 427 GLN D N 1
ATOM 11443 C CA . GLN D 1 427 ? 14.294 51.462 -4.867 1.00 73.08 427 GLN D CA 1
ATOM 11444 C C . GLN D 1 427 ? 13.873 52.803 -4.242 1.00 73.32 427 GLN D C 1
ATOM 11445 O O . GLN D 1 427 ? 12.791 52.907 -3.642 1.00 74.86 427 GLN D O 1
ATOM 11447 N N . SER D 1 428 ? 14.745 53.805 -4.366 1.00 71.89 428 SER D N 1
ATOM 11448 C CA . SER D 1 428 ? 14.504 55.167 -3.881 1.00 70.27 428 SER D CA 1
ATOM 11449 C C . SER D 1 428 ? 14.197 55.905 -5.162 1.00 69.15 428 SER D C 1
ATOM 11450 O O . SER D 1 428 ? 14.694 55.524 -6.226 1.00 69.39 428 SER D O 1
ATOM 11452 N N . THR D 1 429 ? 13.380 56.943 -5.114 1.00 67.65 429 THR D N 1
ATOM 11453 C CA . THR D 1 429 ? 13.107 57.582 -6.385 1.00 66.70 429 THR D CA 1
ATOM 11454 C C . THR D 1 429 ? 13.419 59.061 -6.553 1.00 66.63 429 THR D C 1
ATOM 11455 O O . THR D 1 429 ? 13.352 59.870 -5.613 1.00 67.89 429 THR D O 1
ATOM 11457 N N . LEU D 1 430 ? 13.819 59.362 -7.791 1.00 65.12 430 LEU D N 1
ATOM 11458 C CA . LEU D 1 430 ? 14.137 60.706 -8.289 1.00 64.00 430 LEU D CA 1
ATOM 11459 C C . LEU D 1 430 ? 13.123 61.791 -7.853 1.00 62.78 430 LEU D C 1
ATOM 11460 O O . LEU D 1 430 ? 12.334 62.237 -8.720 1.00 61.86 430 LEU D O 1
#

CATH classification: 1.25.40.10

Foldseek 3Di:
DVPCVLVVLQLLLVLLLLVLVVVVVVLQQDCLLQQNDVLQVQLSCQLPPDDLVSLVSSLVSLVVVVVVPDPSRVSSNLSSCLSRVSSPPVDDSVVVLVVCVVVPPLCSLSSVCSNCSSVVNCVVPLVSLCVSLVVCVQPHVSSLSSVLLSCLQVVPPVVNVVSVVVQVVCVVVVSHDLSSLLSSLVSLLDVVSHHHPLVVSVVSLVVCCVPVVVSLLVNLVSCVSVVPPDAVVSNVVSLVSNVVVVNLVSLVVVLVCLCVVPRHPNDQPSSLVSLVVSPQPDLCSLVSNLVCQQQLVVVGHDLVSNLVSLVSSVLVSNLCSLVVQLCSQPVPPPHDHDLLSNLLSLVLSCSSPDVSSVVSNVVSCVPDDPVSNVVSVVVNVVVSVVSSVHHDDDD/DVVQVVLLVLLVVLVVVVVLLQQDCLLQLNPPEVVVVLVVLVVVCPVDLVSLQRSLSHLLPDRPRDLVSLVSSLVSLVVSVVVPNPSRVNSNLNSCLRRVVSVVPDDSVVVLVVVVVVPDLCSLSSVCSNCSSVVNNVVQLVSLCVSLVVCVQVGVSSLSSNLLSCQLVVPPVSNVVSVVVQVVCVVVPNDDLSSLLSSLLSLLDPVRPNHDLPVSLVSLVVRCVPVVVSLLVNLVSCVSPVVVDALVSNVVSLVSNVVVPNLSSLQVQLVCLCVCDSHHNDNVSNLVSLQSNVQPDLCSLVSNLLCQLVVVVVAHDLVSNCVSLLSNLQVDNLASLQVVLVSQCVPPRHDHDLLSNQLSLVVNVPDVVSVVSNVVSVPVDDPVRVVVSVVVNVVSCGDDDDDDD/DVLLVLLVVLVVVCVLLLQDCLLQLNPDEDVVVLLVVLVVCQVVDLVSLQHNLSCLLNDRPRDLVSLVSSLVSLVVSVVVPNPSRPNSNLNSCLSCVVSPVPDDSVVVLVVVVVVPDLCSLSSVCSNCSSVVVVVVPLVSLCVSLVVSVQPRVSSLSSNLLSCQLVVPVPVNVVSVVVQVVCVVVPSHDLSSLLSSLLSQLDPVRHDHDLVVSLVSLVVSCVVVLVSLVVNLVSCVSPVVVDALVSNVVSLVSSVVVPDLVSLVVQLVCLCVCPRHRNDNVSSLVSLLSNVPVDLCSLLSNLVCQLVVVVPARPLPSVCVSLLSSVLVPNLCSLVVQLCSQCVDPRHPRDLLSSLLSLVVSCVSVDPVSVPVNVVSVCPVSVVVNCCSVVVSSVDDDDDDDDDPD/DVVLVVVVVLLQQDDVRPPCDVVLVVVVVVPDLCSLVVHCSVCRVPVVCLVCLVVLCVSLVVNVQPDLLSLQSVLQSCQLPVVSNVVSVVVQVVCVVVVNHDLSSLLSNLVSLQDPVRHDHPLVVSLVSLVVCCVVVVVSLVVVLVSCVSPVPVDALVSNVVSLVSSVVVPNLVSLVVQLVCQLVCPRHRHDLVSSLVSLVSSPPPDLCSLVSNLVCLLQVVNPARNLVSNVVSLLSSVLVVNLCSLVVQLCSQCPPNHHDHDLQSNLLSLVVNVVDDVSVVSNVVSQVVDDVVSVVVSVVVNVVSVVVSVDDDDD

Secondary structure (DSSP, 8-state):
-HHHHHHHHHHHHHHHHHHHHHHHHHHT--TGGGT---HHHHHHHHHT---HHHHHHHHHHHHHHHHTT-SS-HHHHHHHHHH-GGG-TT--HHHHHHHHHHHT-TTHHHHHHHHHHHHT-GGGGHHHHHHHHHHHTTT-TTHHHHHHHHHHHTT-HHHHHHHHHHHHHHHHTT-S-HHHHHHHHHHHT-GGGSS--HHHHHHHHHHHGGGSTHHHHHHHHHHHHSGGG--HHHHHHHHHHHHHTT-HHHHHHHHHHHHH-SSS---HHHHHHHHHTTTTT-HHHHHHHHHHHHTTTTSS--HHHHHHHHHHHHTTT-TTHHHHHHHHHHS-TTBPP-HHHHHHHHHHHHTT--HHHHHHHHHHHTT--HHHHHHHHHHHHHHHHHHHH----B-/--HHHHHHHHHHHHHHHHHHHT--HHHHT-----HHHHHHHHHHTTT-HHHHHHHHHHHHH-TT--HHHHHHHHHHHHHHHHHT-SS-HHHHHHHHHH-GGG-TT--HHHHHHHHHHTT-TTHHHHHHHHHHHTT-GGGGHHHHHHHHHHHTTT-THHHHHHHHHHHHTT-HHHHHHHHHHHHHHHHHT---HHHHHHHHHHHT-TTTSS--HHHHHHHHHHHTTT-THHHHHHHHHHHH-GGG--HHHHHHHHHHHHHTT-HHHHHHHHHHHHH-SSS---HHHHHHHHHTTBTTBSHHHHHHHHHHHHTTTSS--HHHHHHHHHHHHHTT-TTHHHHHHHHTTS-TTB---HHHHHHHHHHHHT---HHHHHHHTTSSS-HHHHHHHHHHHHHH-------B-/-HHHHHHHHHHHHHHHHT--TGGGT--S---HHHHHHHHHHTTT-HHHHHHHHHHHHH-TT--HHHHHHHHHHHHHHHHTT-SS-HHHHHHHHHH-GGG-TT--HHHHHHHHHHTT-TTHHHHHHHHHHHHT-GGG-HHHHHHHHHHHTTT-TTHHHHHHHHHHHTT-HHHHHHHHHHHHHHHHTT-S-HHHHHHHHHHHT-TTTSS--HHHHHHHHHHHTTTSTHHHHHHHHHHHH-GGG--HHHHHHHHHHHHHTT-HHHHHHHHHHHHH-SSS---HHHHHHHHHTTTTT-HHHHHHHHHHHHHTSSSS--HHHHHHHHHHHHHTT-TTTTHHHHHHHHT-TTS---HHHHHHHHHHHGGG--HHHHHHHHHHH--HHHHHHHHHHHHH----------B--/-HHHHHHHHTTT--STTT----TTTTTTTTT-TTHHHHHHHHHHHHS-TTT-HHHHHHHHHHHTTT-TTHHHHHHHHHH--GGGHHHHHHHHHHHHHHT-S-HHHHHHHHHHHT-TTSSS--HHHHHHHHHHHTTTSTHHHHHHHHHHHH-TTS--HHHHHHHHHHHHHTT-HHHHHHHHHHHHH-SSS---HHHHHHHHHTTTTT-HHHHHHHHHHHHHTTTSS--HHHHHHHHHHHHHTT-TTHHHHHHHHTTS-TTB---HHHHHHHHHHTT--HHHHHHHHHHHTTS-HHHHHHHHHHHHHHHHHHH-----

Solvent-accessible surface area: 73968 Å² total; per-residue (Å²): 126,74,85,91,54,74,42,42,78,78,90,25,10,59,24,60,2,83,20,15,46,76,105,10,67,86,41,1,9,45,114,54,20,9,5,58,76,108,90,11,183,74,0,32,104,13,9,41,134,60,84,65,73,30,7,70,88,0,27,56,26,0,98,129,8,44,92,114,74,86,61,60,9,21,4,3,8,0,3,2,5,10,4,26,64,77,5,10,126,105,36,94,13,61,110,34,1,48,94,29,58,94,64,55,112,122,63,2,12,22,0,8,1,0,2,9,65,28,105,61,43,12,84,135,54,29,93,47,0,25,138,13,2,112,92,20,10,137,119,24,56,0,4,14,0,1,3,0,2,0,12,12,62,67,118,52,106,73,78,9,50,90,3,20,127,70,0,85,50,5,67,102,194,64,98,13,88,35,58,4,5,6,1,0,0,82,6,3,9,46,65,120,20,38,92,28,62,53,111,41,0,39,53,14,2,73,163,32,0,102,72,61,44,33,0,42,20,12,2,0,63,17,8,61,60,28,80,108,54,23,99,71,68,55,1,47,129,4,0,61,47,0,103,91,35,85,44,22,105,0,22,22,11,3,0,40,2,53,34,65,27,85,43,28,116,80,62,38,49,26,1,41,48,24,0,58,132,0,48,49,122,42,57,25,0,17,34,43,2,0,16,2,14,29,132,6,87,53,80,120,36,66,15,28,48,0,1,40,19,0,14,38,0,5,93,73,6,27,75,39,0,0,43,1,0,0,38,3,3,40,83,9,163,21,1,116,67,50,77,49,21,2,6,8,2,1,24,3,2,74,38,37,115,52,111,111,2,60,88,21,0,72,107,24,41,70,93,11,69,117,76,72,87,67,70,0,66,133,40,9,42,98,24,19,37,52,40,55,127,118,104,10,110,66,119,92,64,105,63,165,34,11,45,91,69,2,123,89,13,38,115,121,7,58,78,41,1,11,46,117,53,19,8,4,51,16,79,82,161,76,139,32,11,46,71,65,92,87,38,5,125,126,36,34,180,12,13,2,70,0,0,8,34,0,9,27,62,121,60,12,78,64,72,34,5,78,48,0,29,44,13,0,106,121,0,56,91,91,63,39,58,44,1,4,7,4,9,0,6,2,9,10,7,12,64,93,0,8,121,102,44,84,10,62,126,44,1,55,99,17,80,89,63,56,82,115,70,0,10,16,0,23,1,0,6,17,58,28,97,68,47,14,88,127,52,33,98,56,0,26,141,14,2,123,81,14,14,143,113,18,52,0,2,12,0,1,3,0,6,0,9,13,57,62,131,51,100,148,73,10,55,96,3,38,77,73,5,128,48,7,68,94,195,65,90,12,91,34,61,4,7,9,1,0,0,94,10,2,13,51,68,123,36,24,115,25,58,42,139,42,0,28,46,34,2,72,142,33,0,97,73,56,46,37,0,42,17,16,1,0,69,12,2,54,76,33,77,185,32,31,81,61,135,65,0,49,64,4,0,64,52,0,87,95,38,91,38,26,114,0,15,26,10,3,0,49,3,38,28,56,5,116,50,22,34,36,24,11,122,25,0,9,47,30,0,30,114,0,14,48,136,39,56,25,0,5,34,33,3,0,15,0,6,34,120,16,76,34,54,59,34,54,18,50,36,0,6,52,24,0,39,45,0,20,184,84,61,34,115,41,0,20,53,1,0,1,44,3,6,41,84,15,170,33,2,32,84,37,83,70,39,1,20,7,24,2,63,42,11,35,102,86,135,64,12,80,98,26,11,47,62,27,78,70,79,10,70,112,80,81,91,60,116,0,55,55,65,33,68,149,64,106,113,52,64,48,5,59,68,136,116,46,40,39,88,67,2,85,103,10,29,92,119,2,62,94,44,2,11,44,121,53,18,10,4,49,17,77,48,118,139,156,76,22,8,58,80,54,97,99,39,5,129,126,40,36,157,10,13,3,36,0,0,4,19,0,8,16,53,91,63,18,76,89,73,29,9,82,49,0,34,43,15,0,93,111,0,54,94,87,63,45,59,43,0,3,5,4,3,0,5,3,6,9,10,19,71,141,14,9,107,129,48,39,14,40,19,36,0,2,91,16,40,80,60,54,88,99,72,1,11,9,0,4,0,0,5,12,51,25,99,62,42,15,83,133,51,34,86,16,0,26,95,18,1,112,87,12,10,142,104,11,56,0,1,13,0,1,2,0,5,0,10,16,58,62,97,55,100,138,60,8,64,94,2,31,57,69,2,126,40,8,70,96,182,64,93,12,86,36,57,5,6,7,1,0,0,93,8,0,11,52,66,119,32,24,94,29,55,41,103,44,0,35,44,35,2,70,158,32,0,95,70,60,44,33,0,38,16,12,1,2,80,12,3,62,74,33,72,183,36,25,86,64,136,55,3,57,84,4,2,67,50,0,93,74,41,106,42,26,119,0,18,18,28,7,0,60,10,44,56,70,28,124,40,19,116,68,64,22,163,28,0,36,44,38,0,53,101,0,20,37,149,30,62,24,0,4,33,35,1,0,19,1,5,28,128,18,99,58,74,54,38,79,26,80,58,0,4,92,30,0,24,45,0,6,127,73,63,35,98,28,0,12,46,2,0,11,47,4,9,67,106,14,136,59,9,86,81,66,105,67,22,3,36,12,14,6,54,8,3,30,89,67,81,41,104,120,2,102,95,42,3,60,81,41,113,129,110,125,0,84,165,35,8,85,120,20,87,75,58,62,77,153,134,64,24,80,21,56,7,87,68,51,146,96,66,154,50,122,92,111,20,61,121,60,0,10,42,119,87,32,60,53,108,78,82,112,19,51,52,106,79,85,66,57,129,115,135,4,13,30,29,29,2,42,28,3,39,84,109,54,42,36,115,137,54,35,110,70,1,31,59,34,2,115,86,18,16,131,117,27,57,0,3,12,0,6,4,0,20,13,18,24,64,130,101,160,42,12,67,85,2,32,55,66,4,121,30,1,73,97,182,70,79,12,85,34,62,2,8,7,0,0,0,86,14,2,8,56,83,91,67,25,87,55,52,47,157,35,0,33,42,39,2,74,151,31,0,98,73,58,44,36,0,31,16,17,1,2,70,12,0,65,76,24,68,122,27,31,77,62,135,54,4,47,101,2,1,55,35,0,106,90,41,93,38,33,92,0,12,8,26,4,0,60,12,41,51,83,28,126,44,20,119,70,56,25,156,25,0,29,46,27,0,93,98,0,45,73,126,32,65,22,0,9,34,33,0,0,23,1,5,31,138,14,100,45,73,50,39,80,17,34,86,0,1,51,38,0,14,56,0,6,79,87,64,34,144,43,0,16,49,2,0,0,40,6,3,37,91,22,179,32,1,113,73,47,75,46,22,0,4,1,0,1,24,16,14,98,124,102,90,107,4,66,86,27,2,85,109,24,56,75,91,6,70,105,77,64,74,67,71,0,78,141,28,7,98,57,0,82,77,28,56,77,158,159,58,88,84

B-factor: mean 48.78, std 16.29, range [10.51, 100.34]

Nearest PDB structures (foldseek):
  3e4b-assembly1_A  TM=1.003E+00  e=5.736E-49  Pseudomonas fluorescens
  3e4b-assembly2_B  TM=9.073E-01  e=4.597E-39  Pseudomonas fluorescens
  3e4b-assembly3_C  TM=9.060E-01  e=2.553E-38  Pseudomonas fluorescens
  3e4b-assembly4_D  TM=9.108E-01  e=2.653E-30  Pseudomonas fluorescens
  7ula-assembly1_B  TM=8.850E-01  e=9.976E-25  Pseudomonas putida